Protein AF-0000000077545990 (afdb_homodimer)

Nearest PDB structures (foldseek):
  8ug6-assembly1_B  TM=7.036E-01  e=6.580E-04  Mus musculus
  8dl6-assembly1_A  TM=2.068E-01  e=3.438E+00  Homo sapiens
  6wbv-assembly1_A  TM=1.837E-01  e=2.823E+00  Homo sapiens
  4m2s-assembly1_A  TM=2.006E-01  e=1.979E+00  Mus musculus
  8ug6-assembly1_B  TM=7.076E-01  e=5.713E-04  Mus musculus

Structure (mmCIF, N/CA/C/O backbone):
data_AF-0000000077545990-model_v1
#
loop_
_entity.id
_entity.type
_entity.pdbx_description
1 polymer '(pine wood nematode) hypothetical protein'
#
loop_
_atom_site.group_PDB
_atom_site.id
_atom_site.type_symbol
_atom_site.label_atom_id
_atom_site.label_alt_id
_atom_site.label_comp_id
_atom_site.label_asym_id
_atom_site.label_entity_id
_atom_site.label_seq_id
_atom_site.pdbx_PDB_ins_code
_atom_site.Cartn_x
_atom_site.Cartn_y
_atom_site.Cartn_z
_atom_site.occupancy
_atom_site.B_iso_or_equiv
_atom_site.auth_seq_id
_atom_site.auth_comp_id
_atom_site.auth_asym_id
_atom_site.auth_atom_id
_atom_site.pdbx_PDB_model_num
ATOM 1 N N . MET A 1 1 ? -66.188 33.531 7.438 1 27.83 1 MET A N 1
ATOM 2 C CA . MET A 1 1 ? -65.062 33 8.18 1 27.83 1 MET A CA 1
ATOM 3 C C . MET A 1 1 ? -63.844 32.844 7.277 1 27.83 1 MET A C 1
ATOM 5 O O . MET A 1 1 ? -62.719 32.594 7.762 1 27.83 1 MET A O 1
ATOM 9 N N . ASN A 1 2 ? -64.062 32.781 5.918 1 35.44 2 ASN A N 1
ATOM 10 C CA . ASN A 1 2 ? -63.062 32.562 4.883 1 35.44 2 ASN A CA 1
ATOM 11 C C . ASN A 1 2 ? -62.25 33.812 4.621 1 35.44 2 ASN A C 1
ATOM 13 O O . ASN A 1 2 ? -61.125 33.719 4.113 1 35.44 2 ASN A O 1
ATOM 17 N N . ALA A 1 3 ? -62.75 35.125 4.766 1 44.16 3 ALA A N 1
ATOM 18 C CA . ALA A 1 3 ? -62.062 36.375 4.414 1 44.16 3 ALA A CA 1
ATOM 19 C C . ALA A 1 3 ? -60.938 36.688 5.375 1 44.16 3 ALA A C 1
ATOM 21 O O . ALA A 1 3 ? -59.938 37.281 4.988 1 44.16 3 ALA A O 1
ATOM 22 N N . ARG A 1 4 ? -61.062 36.375 6.676 1 47.66 4 ARG A N 1
ATOM 23 C CA . ARG A 1 4 ? -60.062 36.719 7.68 1 47.66 4 ARG A CA 1
ATOM 24 C C . ARG A 1 4 ? -58.812 35.875 7.48 1 47.66 4 ARG A C 1
ATOM 26 O O . ARG A 1 4 ? -57.75 36.25 7.977 1 47.66 4 ARG A O 1
ATOM 33 N N . LYS A 1 5 ? -58.969 34.656 6.895 1 47.91 5 LYS A N 1
ATOM 34 C CA . LYS A 1 5 ? -57.781 33.812 6.707 1 47.91 5 LYS A CA 1
ATOM 35 C C . LYS A 1 5 ? -56.875 34.375 5.633 1 47.91 5 LYS A C 1
ATOM 37 O O . LYS A 1 5 ? -55.656 34.219 5.707 1 47.91 5 LYS A O 1
ATOM 42 N N . THR A 1 6 ? -57.469 35.094 4.609 1 47.41 6 THR A N 1
ATOM 43 C CA . THR A 1 6 ? -56.625 35.594 3.531 1 47.41 6 THR A CA 1
ATOM 44 C C . THR A 1 6 ? -55.844 36.844 3.992 1 47.41 6 THR A C 1
ATOM 46 O O . THR A 1 6 ? -54.688 37 3.643 1 47.41 6 THR A O 1
ATOM 49 N N . ASP A 1 7 ? -56.469 37.719 4.82 1 43.16 7 ASP A N 1
ATOM 50 C CA . ASP A 1 7 ? -55.844 38.938 5.266 1 43.16 7 ASP A CA 1
ATOM 51 C C . ASP A 1 7 ? -54.656 38.656 6.195 1 43.16 7 ASP A C 1
ATOM 53 O O . ASP A 1 7 ? -53.625 39.281 6.117 1 43.16 7 ASP A O 1
ATOM 57 N N . PHE A 1 8 ? -54.844 37.531 7.051 1 43.5 8 PHE A N 1
ATOM 58 C CA . PHE A 1 8 ? -53.75 37.156 7.973 1 43.5 8 PHE A CA 1
ATOM 59 C C . PHE A 1 8 ? -52.531 36.656 7.215 1 43.5 8 PHE A C 1
ATOM 61 O O . PHE A 1 8 ? -51.406 37 7.562 1 43.5 8 PHE A O 1
ATOM 68 N N . LYS A 1 9 ? -52.719 35.969 6.113 1 46.38 9 LYS A N 1
ATOM 69 C CA . LYS A 1 9 ? -51.594 35.5 5.285 1 46.38 9 LYS A CA 1
ATOM 70 C C . LYS A 1 9 ? -50.906 36.688 4.633 1 46.38 9 LYS A C 1
ATOM 72 O O . LYS A 1 9 ? -49.656 36.688 4.543 1 46.38 9 LYS A O 1
ATOM 77 N N . GLU A 1 10 ? -51.688 37.688 4.246 1 47.09 10 GLU A N 1
ATOM 78 C CA . GLU A 1 10 ? -51.031 38.812 3.582 1 47.09 10 GLU A CA 1
ATOM 79 C C . GLU A 1 10 ? -50.281 39.688 4.582 1 47.09 10 GLU A C 1
ATOM 81 O O . GLU A 1 10 ? -49.188 40.156 4.297 1 47.09 10 GLU A O 1
ATOM 86 N N . HIS A 1 11 ? -50.844 39.844 5.816 1 43.75 11 HIS A N 1
ATOM 87 C CA . HIS A 1 11 ? -50.125 40.656 6.789 1 43.75 11 HIS A CA 1
ATOM 88 C C . HIS A 1 11 ? -48.875 39.969 7.258 1 43.75 11 HIS A C 1
ATOM 90 O O . HIS A 1 11 ? -47.812 40.625 7.43 1 43.75 11 HIS A O 1
ATOM 96 N N . LEU A 1 12 ? -48.969 38.531 7.457 1 41.38 12 LEU A N 1
ATOM 97 C CA . LEU A 1 12 ? -47.75 37.812 7.809 1 41.38 12 LEU A CA 1
ATOM 98 C C . LEU A 1 12 ? -46.719 37.938 6.699 1 41.38 12 LEU A C 1
ATOM 100 O O . LEU A 1 12 ? -45.5 38.094 6.977 1 41.38 12 LEU A O 1
ATOM 104 N N . LYS A 1 13 ? -47.125 37.875 5.383 1 45.5 13 LYS A N 1
ATOM 105 C CA . LYS A 1 13 ? -46.188 38.062 4.266 1 45.5 13 LYS A CA 1
ATOM 106 C C . LYS A 1 13 ? -45.625 39.469 4.277 1 45.5 13 LYS A C 1
ATOM 108 O O . LYS A 1 13 ? -44.438 39.656 4 1 45.5 13 LYS A O 1
ATOM 113 N N . ALA A 1 14 ? -46.469 40.469 4.59 1 45.06 14 ALA A N 1
ATOM 114 C CA . ALA A 1 14 ? -45.969 41.844 4.605 1 45.06 14 ALA A CA 1
ATOM 115 C C . ALA A 1 14 ? -45 42.062 5.746 1 45.06 14 ALA A C 1
ATOM 117 O O . ALA A 1 14 ? -43.969 42.719 5.574 1 45.06 14 ALA A O 1
ATOM 118 N N . GLU A 1 15 ? -45.375 41.562 7.012 1 37.97 15 GLU A N 1
ATOM 119 C CA . GLU A 1 15 ? -44.469 41.719 8.141 1 37.97 15 GLU A CA 1
ATOM 120 C C . GLU A 1 15 ? -43.188 40.938 7.934 1 37.97 15 GLU A C 1
ATOM 122 O O . GLU A 1 15 ? -42.094 41.406 8.266 1 37.97 15 GLU A O 1
ATOM 127 N N . PHE A 1 16 ? -43.25 39.656 7.359 1 37.72 16 PHE A N 1
ATOM 128 C CA . PHE A 1 16 ? -42.031 38.938 7.016 1 37.72 16 PHE A CA 1
ATOM 129 C C . PHE A 1 16 ? -41.25 39.688 5.969 1 37.72 16 PHE A C 1
ATOM 131 O O . PHE A 1 16 ? -40 39.719 6.012 1 37.72 16 PHE A O 1
ATOM 138 N N . LYS A 1 17 ? -41.844 40.344 4.941 1 40.97 17 LYS A N 1
ATOM 139 C CA . LYS A 1 17 ? -41.125 41.156 3.961 1 40.97 17 LYS A CA 1
ATOM 140 C C . LYS A 1 17 ? -40.5 42.375 4.617 1 40.97 17 LYS A C 1
ATOM 142 O O . LYS A 1 17 ? -39.469 42.875 4.16 1 40.97 17 LYS A O 1
ATOM 147 N N . GLY A 1 18 ? -41.188 42.969 5.594 1 34 18 GLY A N 1
ATOM 148 C CA . GLY A 1 18 ? -40.625 44.156 6.242 1 34 18 GLY A CA 1
ATOM 149 C C . GLY A 1 18 ? -39.406 43.844 7.051 1 34 18 GLY A C 1
ATOM 150 O O . GLY A 1 18 ? -38.438 44.625 7.043 1 34 18 GLY A O 1
ATOM 151 N N . GLU A 1 19 ? -39.438 42.875 8.047 1 32.06 19 GLU A N 1
ATOM 152 C CA . GLU A 1 19 ? -38.25 42.594 8.844 1 32.06 19 GLU A CA 1
ATOM 153 C C . GLU A 1 19 ? -37.188 41.906 7.992 1 32.06 19 GLU A C 1
ATOM 155 O O . GLU A 1 19 ? -36 41.969 8.312 1 32.06 19 GLU A O 1
ATOM 160 N N . LEU A 1 20 ? -37.562 41.031 7.047 1 31.36 20 LEU A N 1
ATOM 161 C CA . LEU A 1 20 ? -36.594 40.469 6.129 1 31.36 20 LEU A CA 1
ATOM 162 C C . LEU A 1 20 ? -36.188 41.5 5.078 1 31.36 20 LEU A C 1
ATOM 164 O O . LEU A 1 20 ? -35.531 41.156 4.086 1 31.36 20 LEU A O 1
ATOM 168 N N . GLY A 1 21 ? -36.5 42.781 5.32 1 28.64 21 GLY A N 1
ATOM 169 C CA . GLY A 1 21 ? -36.156 43.812 4.355 1 28.64 21 GLY A CA 1
ATOM 170 C C . GLY A 1 21 ? -34.719 43.75 3.869 1 28.64 21 GLY A C 1
ATOM 171 O O . GLY A 1 21 ? -34.469 43.688 2.664 1 28.64 21 GLY A O 1
ATOM 172 N N . PRO A 1 22 ? -33.75 43.969 4.984 1 32.59 22 PRO A N 1
ATOM 173 C CA . PRO A 1 22 ? -32.375 44.094 4.43 1 32.59 22 PRO A CA 1
ATOM 174 C C . PRO A 1 22 ? -31.891 42.781 3.82 1 32.59 22 PRO A C 1
ATOM 176 O O . PRO A 1 22 ? -30.844 42.75 3.172 1 32.59 22 PRO A O 1
ATOM 179 N N . LEU A 1 23 ? -32.438 41.688 4.215 1 30.5 23 LEU A N 1
ATOM 180 C CA . LEU A 1 23 ? -31.969 40.469 3.561 1 30.5 23 LEU A CA 1
ATOM 181 C C . LEU A 1 23 ? -32.406 40.438 2.098 1 30.5 23 LEU A C 1
ATOM 183 O O . LEU A 1 23 ? -31.812 39.719 1.291 1 30.5 23 LEU A O 1
ATOM 187 N N . HIS A 1 24 ? -33.5 41.062 1.711 1 32.06 24 HIS A N 1
ATOM 188 C CA . HIS A 1 24 ? -33.812 41.188 0.294 1 32.06 24 HIS A CA 1
ATOM 189 C C . HIS A 1 24 ? -32.844 42.094 -0.424 1 32.06 24 HIS A C 1
ATOM 191 O O . HIS A 1 24 ? -32.719 42.062 -1.65 1 32.06 24 HIS A O 1
ATOM 197 N N . GLU A 1 25 ? -32.344 43.156 0.253 1 32.22 25 GLU A N 1
ATOM 198 C CA . GLU A 1 25 ? -31.312 43.969 -0.406 1 32.22 25 GLU A CA 1
ATOM 199 C C . GLU A 1 25 ? -30 43.219 -0.551 1 32.22 25 GLU A C 1
ATOM 201 O O . GLU A 1 25 ? -29.125 43.625 -1.316 1 32.22 25 GLU A O 1
ATOM 206 N N . ILE A 1 26 ? -29.828 42.25 0.329 1 32.16 26 ILE A N 1
ATOM 207 C CA . ILE A 1 26 ? -28.641 41.438 0.116 1 32.16 26 ILE A CA 1
ATOM 208 C C . ILE A 1 26 ? -28.797 40.625 -1.183 1 32.16 26 ILE A C 1
ATOM 210 O O . ILE A 1 26 ? -27.812 40.406 -1.898 1 32.16 26 ILE A O 1
ATOM 214 N N . ASP A 1 27 ? -30.031 40.219 -1.583 1 33.91 27 ASP A N 1
ATOM 215 C CA . ASP A 1 27 ? -30.156 39.625 -2.896 1 33.91 27 ASP A CA 1
ATOM 216 C C . ASP A 1 27 ? -29.953 40.625 -4.012 1 33.91 27 ASP A C 1
ATOM 218 O O . ASP A 1 27 ? -29.578 40.281 -5.129 1 33.91 27 ASP A O 1
ATOM 222 N N . ARG A 1 28 ? -30.406 41.938 -3.799 1 39.38 28 ARG A N 1
ATOM 223 C CA . ARG A 1 28 ? -30.172 42.969 -4.805 1 39.38 28 ARG A CA 1
ATOM 224 C C . ARG A 1 28 ? -28.688 43.312 -4.91 1 39.38 28 ARG A C 1
ATOM 226 O O . ARG A 1 28 ? -28.188 43.562 -6.008 1 39.38 28 ARG A O 1
ATOM 233 N N . ASP A 1 29 ? -27.938 43.406 -3.762 1 35.31 29 ASP A N 1
ATOM 234 C CA . ASP A 1 29 ? -26.5 43.656 -3.818 1 35.31 29 ASP A CA 1
ATOM 235 C C . ASP A 1 29 ? -25.75 42.406 -4.293 1 35.31 29 ASP A C 1
ATOM 237 O O . ASP A 1 29 ? -24.609 42.5 -4.738 1 35.31 29 ASP A O 1
ATOM 241 N N . GLU A 1 30 ? -26.375 41.281 -4.18 1 34.59 30 GLU A N 1
ATOM 242 C CA . GLU A 1 30 ? -25.719 40.156 -4.871 1 34.59 30 GLU A CA 1
ATOM 243 C C . GLU A 1 30 ? -25.75 40.375 -6.383 1 34.59 30 GLU A C 1
ATOM 245 O O . GLU A 1 30 ? -24.781 40.062 -7.074 1 34.59 30 GLU A O 1
ATOM 250 N N . ASN A 1 31 ? -26.797 41.062 -6.934 1 37.31 31 ASN A N 1
ATOM 251 C CA . ASN A 1 31 ? -26.781 41.469 -8.328 1 37.31 31 ASN A CA 1
ATOM 252 C C . ASN A 1 31 ? -25.812 42.625 -8.562 1 37.31 31 ASN A C 1
ATOM 254 O O . ASN A 1 31 ? -25.125 42.688 -9.578 1 37.31 31 ASN A O 1
ATOM 258 N N . GLU A 1 32 ? -25.797 43.719 -7.699 1 37.16 32 GLU A N 1
ATOM 259 C CA . GLU A 1 32 ? -24.797 44.781 -7.879 1 37.16 32 GLU A CA 1
ATOM 260 C C . GLU A 1 32 ? -23.406 44.281 -7.531 1 37.16 32 GLU A C 1
ATOM 262 O O . GLU A 1 32 ? -22.422 44.656 -8.195 1 37.16 32 GLU A O 1
ATOM 267 N N . PHE A 1 33 ? -23.203 43.5 -6.441 1 33.62 33 PHE A N 1
ATOM 268 C CA . PHE A 1 33 ? -21.906 42.875 -6.219 1 33.62 33 PHE A CA 1
ATOM 269 C C . PHE A 1 33 ? -21.562 41.938 -7.375 1 33.62 33 PHE A C 1
ATOM 271 O O . PHE A 1 33 ? -20.422 41.938 -7.867 1 33.62 33 PHE A O 1
ATOM 278 N N . CYS A 1 34 ? -22.469 41.156 -7.895 1 33.84 34 CYS A N 1
ATOM 279 C CA . CYS A 1 34 ? -22.219 40.5 -9.164 1 33.84 34 CYS A CA 1
ATOM 280 C C . CYS A 1 34 ? -21.922 41.5 -10.266 1 33.84 34 CYS A C 1
ATOM 282 O O . CYS A 1 34 ? -21.047 41.281 -11.109 1 33.84 34 CYS A O 1
ATOM 284 N N . THR A 1 35 ? -22.562 42.656 -10.312 1 39.12 35 THR A N 1
ATOM 285 C CA . THR A 1 35 ? -22.234 43.656 -11.32 1 39.12 35 THR A CA 1
ATOM 286 C C . THR A 1 35 ? -20.859 44.25 -11.047 1 39.12 35 THR A C 1
ATOM 288 O O . THR A 1 35 ? -20.094 44.531 -11.984 1 39.12 35 THR A O 1
ATOM 291 N N . ARG A 1 36 ? -20.5 44.625 -9.797 1 36.31 36 ARG A N 1
ATOM 292 C CA . ARG A 1 36 ? -19.156 45.156 -9.531 1 36.31 36 ARG A CA 1
ATOM 293 C C . ARG A 1 36 ? -18.109 44.062 -9.641 1 36.31 36 ARG A C 1
ATOM 295 O O . ARG A 1 36 ? -17 44.281 -10.109 1 36.31 36 ARG A O 1
ATOM 302 N N . LEU A 1 37 ? -18.344 42.844 -9.148 1 32.62 37 LEU A N 1
ATOM 303 C CA . LEU A 1 37 ? -17.422 41.75 -9.43 1 32.62 37 LEU A CA 1
ATOM 304 C C . LEU A 1 37 ? -17.406 41.438 -10.922 1 32.62 37 LEU A C 1
ATOM 306 O O . LEU A 1 37 ? -16.406 40.906 -11.438 1 32.62 37 LEU A O 1
ATOM 310 N N . LYS A 1 38 ? -18.406 41.625 -11.727 1 35.84 38 LYS A N 1
ATOM 311 C CA . LYS A 1 38 ? -18.359 41.594 -13.188 1 35.84 38 LYS A CA 1
ATOM 312 C C . LYS A 1 38 ? -17.25 42.5 -13.727 1 35.84 38 LYS A C 1
ATOM 314 O O . LYS A 1 38 ? -16.656 42.219 -14.766 1 35.84 38 LYS A O 1
ATOM 319 N N . LYS A 1 39 ? -17.203 43.75 -13.297 1 34.28 39 LYS A N 1
ATOM 320 C CA . LYS A 1 39 ? -16.188 44.625 -13.867 1 34.28 39 LYS A CA 1
ATOM 321 C C . LYS A 1 39 ? -14.789 44.062 -13.625 1 34.28 39 LYS A C 1
ATOM 323 O O . LYS A 1 39 ? -13.906 44.188 -14.469 1 34.28 39 LYS A O 1
ATOM 328 N N . LYS A 1 40 ? -14.344 43.969 -12.352 1 30.42 40 LYS A N 1
ATOM 329 C CA . LYS A 1 40 ? -12.977 43.469 -12.227 1 30.42 40 LYS A CA 1
ATOM 330 C C . LYS A 1 40 ? -12.898 41.969 -12.547 1 30.42 40 LYS A C 1
ATOM 332 O O . LYS A 1 40 ? -11.922 41.5 -13.133 1 30.42 40 LYS A O 1
ATOM 337 N N . THR A 1 41 ? -13.578 41 -11.781 1 30.55 41 THR A N 1
ATOM 338 C CA . THR A 1 41 ? -13.438 39.594 -12.07 1 30.55 41 THR A CA 1
ATOM 339 C C . THR A 1 41 ? -14.578 39.094 -12.953 1 30.55 41 THR A C 1
ATOM 341 O O . THR A 1 41 ? -15.734 39.5 -12.758 1 30.55 41 THR A O 1
ATOM 344 N N . ARG A 1 42 ? -14.422 39.031 -14.312 1 31.58 42 ARG A N 1
ATOM 345 C CA . ARG A 1 42 ? -15.352 38.625 -15.367 1 31.58 42 ARG A CA 1
ATOM 346 C C . ARG A 1 42 ? -16.297 37.531 -14.875 1 31.58 42 ARG A C 1
ATOM 348 O O . ARG A 1 42 ? -16.031 36.344 -15.086 1 31.58 42 ARG A O 1
ATOM 355 N N . VAL A 1 43 ? -16.828 37.625 -13.742 1 31.23 43 VAL A N 1
ATOM 356 C CA . VAL A 1 43 ? -17.781 36.594 -13.32 1 31.23 43 VAL A CA 1
ATOM 357 C C . VAL A 1 43 ? -19.062 36.688 -14.133 1 31.23 43 VAL A C 1
ATOM 359 O O . VAL A 1 43 ? -19.672 37.75 -14.195 1 31.23 43 VAL A O 1
ATOM 362 N N . TYR A 1 44 ? -19.281 35.906 -15.273 1 29.92 44 TYR A N 1
ATOM 363 C CA . TYR A 1 44 ? -20.422 35.812 -16.172 1 29.92 44 TYR A CA 1
ATOM 364 C C . TYR A 1 44 ? -21.703 35.5 -15.391 1 29.92 44 TYR A C 1
ATOM 366 O O . TYR A 1 44 ? -21.688 34.688 -14.461 1 29.92 44 TYR A O 1
ATOM 374 N N . CYS A 1 45 ? -22.656 36.406 -15.352 1 32.34 45 CYS A N 1
ATOM 375 C CA . CYS A 1 45 ? -24.016 36.25 -14.859 1 32.34 45 CYS A CA 1
ATOM 376 C C . CYS A 1 45 ? -24.797 35.25 -15.672 1 32.34 45 CYS A C 1
ATOM 378 O O . CYS A 1 45 ? -24.781 35.281 -16.906 1 32.34 45 CYS A O 1
ATOM 380 N N . PRO A 1 46 ? -25.234 33.969 -15.227 1 35.12 46 PRO A N 1
ATOM 381 C CA . PRO A 1 46 ? -25.875 32.812 -15.828 1 35.12 46 PRO A CA 1
ATOM 382 C C . PRO A 1 46 ? -27.234 33.156 -16.453 1 35.12 46 PRO A C 1
ATOM 384 O O . PRO A 1 46 ? -28.109 33.688 -15.781 1 35.12 46 PRO A O 1
ATOM 387 N N . GLU A 1 47 ? -27.328 33.562 -17.688 1 38.75 47 GLU A N 1
ATOM 388 C CA . GLU A 1 47 ? -28.656 33.562 -18.312 1 38.75 47 GLU A CA 1
ATOM 389 C C . GLU A 1 47 ? -29.266 32.156 -18.281 1 38.75 47 GLU A C 1
ATOM 391 O O . GLU A 1 47 ? -28.562 31.156 -18.422 1 38.75 47 GLU A O 1
ATOM 396 N N . GLY A 1 48 ? -30.516 31.828 -17.75 1 39.88 48 GLY A N 1
ATOM 397 C CA . GLY A 1 48 ? -31.375 30.734 -17.344 1 39.88 48 GLY A CA 1
ATOM 398 C C . GLY A 1 48 ? -31.516 29.656 -18.391 1 39.88 48 GLY A C 1
ATOM 399 O O . GLY A 1 48 ? -31.562 28.469 -18.078 1 39.88 48 GLY A O 1
ATOM 400 N N . SER A 1 49 ? -31.781 29.969 -19.641 1 43.97 49 SER A N 1
ATOM 401 C CA . SER A 1 49 ? -32.312 29.016 -20.609 1 43.97 49 SER A CA 1
ATOM 402 C C . SER A 1 49 ? -31.25 28 -21.031 1 43.97 49 SER A C 1
ATOM 404 O O . SER A 1 49 ? -31.531 26.812 -21.156 1 43.97 49 SER A O 1
ATOM 406 N N . ASP A 1 50 ? -30.094 28.375 -21.359 1 46.03 50 ASP A N 1
ATOM 407 C CA . ASP A 1 50 ? -29.031 27.547 -21.922 1 46.03 50 ASP A CA 1
ATOM 408 C C . ASP A 1 50 ? -28.5 26.547 -20.891 1 46.03 50 ASP A C 1
ATOM 410 O O . ASP A 1 50 ? -27.969 25.5 -21.25 1 46.03 50 ASP A O 1
ATOM 414 N N . ARG A 1 51 ? -28.891 26.766 -19.641 1 56.78 51 ARG A N 1
ATOM 415 C CA . ARG A 1 51 ? -28.5 25.891 -18.531 1 56.78 51 ARG A CA 1
ATOM 416 C C . ARG A 1 51 ? -29.297 24.594 -18.562 1 56.78 51 ARG A C 1
ATOM 418 O O . ARG A 1 51 ? -28.75 23.5 -18.375 1 56.78 51 ARG A O 1
ATOM 425 N N . MET A 1 52 ? -30.469 24.688 -18.984 1 66.5 52 MET A N 1
ATOM 426 C CA . MET A 1 52 ? -31.328 23.516 -18.875 1 66.5 52 MET A CA 1
ATOM 427 C C . MET A 1 52 ? -31.047 22.516 -19.984 1 66.5 52 MET A C 1
ATOM 429 O O . MET A 1 52 ? -31.047 21.312 -19.75 1 66.5 52 MET A O 1
ATOM 433 N N . LEU A 1 53 ? -30.547 23.016 -21.156 1 66.31 53 LEU A N 1
ATOM 434 C CA . LEU A 1 53 ? -30.25 22.109 -22.266 1 66.31 53 LEU A CA 1
ATOM 435 C C . LEU A 1 53 ? -28.969 21.312 -21.984 1 66.31 53 LEU A C 1
ATOM 437 O O . LEU A 1 53 ? -28.906 20.109 -22.266 1 66.31 53 LEU A O 1
ATOM 441 N N . GLY A 1 54 ? -27.984 21.938 -21.438 1 73.81 54 GLY A N 1
ATOM 442 C CA . GLY A 1 54 ? -26.75 21.25 -21.109 1 73.81 54 GLY A CA 1
ATOM 443 C C . GLY A 1 54 ? -26.922 20.172 -20.047 1 73.81 54 GLY A C 1
ATOM 444 O O . GLY A 1 54 ? -26.375 19.078 -20.156 1 73.81 54 GLY A O 1
ATOM 445 N N . VAL A 1 55 ? -27.75 20.484 -19.172 1 81.88 55 VAL A N 1
ATOM 446 C CA . VAL A 1 55 ? -28.031 19.531 -18.094 1 81.88 55 VAL A CA 1
ATOM 447 C C . VAL A 1 55 ? -28.828 18.344 -18.641 1 81.88 55 VAL A C 1
ATOM 449 O O . VAL A 1 55 ? -28.516 17.188 -18.328 1 81.88 55 VAL A O 1
ATOM 452 N N . TRP A 1 56 ? -29.734 18.672 -19.516 1 82.44 56 TRP A N 1
ATOM 453 C CA . TRP A 1 56 ? -30.547 17.609 -20.094 1 82.44 56 TRP A CA 1
ATOM 454 C C . TRP A 1 56 ? -29.719 16.719 -20.984 1 82.44 56 TRP A C 1
ATOM 456 O O . TRP A 1 56 ? -29.906 15.492 -21.016 1 82.44 56 TRP A O 1
ATOM 466 N N . LEU A 1 57 ? -28.781 17.25 -21.656 1 81.88 57 LEU A N 1
ATOM 467 C CA . LEU A 1 57 ? -27.906 16.469 -22.516 1 81.88 57 LEU A CA 1
ATOM 468 C C . LEU A 1 57 ? -27.031 15.523 -21.703 1 81.88 57 LEU A C 1
ATOM 470 O O . LEU A 1 57 ? -26.812 14.375 -22.078 1 81.88 57 LEU A O 1
ATOM 474 N N . ILE A 1 58 ? -26.641 16 -20.625 1 84.56 58 ILE A N 1
ATOM 475 C CA . ILE A 1 58 ? -25.797 15.18 -19.766 1 84.56 58 ILE A CA 1
ATOM 476 C C . ILE A 1 58 ? -26.609 14.023 -19.188 1 84.56 58 ILE A C 1
ATOM 478 O O . ILE A 1 58 ? -26.141 12.883 -19.172 1 84.56 58 ILE A O 1
ATOM 482 N N . TYR A 1 59 ? -27.828 14.32 -18.859 1 82.56 59 TYR A N 1
ATOM 483 C CA . TYR A 1 59 ? -28.656 13.258 -18.312 1 82.56 59 TYR A CA 1
ATOM 484 C C . TYR A 1 59 ? -29.062 12.273 -19.406 1 82.56 59 TYR A C 1
ATOM 486 O O . TYR A 1 59 ? -29.203 11.078 -19.156 1 82.56 59 TYR A O 1
ATOM 494 N N . PHE A 1 60 ? -29.125 12.789 -20.531 1 83.19 60 PHE A N 1
ATOM 495 C CA . PHE A 1 60 ? -29.422 11.914 -21.672 1 83.19 60 PHE A CA 1
ATOM 496 C C . PHE A 1 60 ? -28.25 10.977 -21.953 1 83.19 60 PHE A C 1
ATOM 498 O O . PHE A 1 60 ? -28.453 9.781 -22.172 1 83.19 60 PHE A O 1
ATOM 505 N N . VAL A 1 61 ? -27.109 11.43 -21.859 1 82.88 61 VAL A N 1
ATOM 506 C CA . VAL A 1 61 ? -25.906 10.625 -22.062 1 82.88 61 VAL A CA 1
ATOM 507 C C . VAL A 1 61 ? -25.797 9.562 -20.969 1 82.88 61 VAL A C 1
ATOM 509 O O . VAL A 1 61 ? -25.469 8.406 -21.25 1 82.88 61 VAL A O 1
ATOM 512 N N . VAL A 1 62 ? -26.156 9.945 -19.828 1 86 62 VAL A N 1
ATOM 513 C CA . VAL A 1 62 ? -26.094 9.008 -18.719 1 86 62 VAL A CA 1
ATOM 514 C C . VAL A 1 62 ? -27.141 7.918 -18.906 1 86 62 VAL A C 1
ATOM 516 O O . VAL A 1 62 ? -26.875 6.734 -18.688 1 86 62 VAL A O 1
ATOM 519 N N . SER A 1 63 ? -28.234 8.328 -19.422 1 86 63 SER A N 1
ATOM 520 C CA . SER A 1 63 ? -29.312 7.355 -19.625 1 86 63 SER A CA 1
ATOM 521 C C . SER A 1 63 ? -28.984 6.391 -20.75 1 86 63 SER A C 1
ATOM 523 O O . SER A 1 63 ? -29.219 5.188 -20.641 1 86 63 SER A O 1
ATOM 525 N N . ILE A 1 64 ? -28.375 6.852 -21.688 1 84.69 64 ILE A N 1
ATOM 526 C CA . ILE A 1 64 ? -27.984 6 -22.797 1 84.69 64 ILE A CA 1
ATOM 527 C C . ILE A 1 64 ? -26.891 5.035 -22.344 1 84.69 64 ILE A C 1
ATOM 529 O O . ILE A 1 64 ? -26.906 3.852 -22.703 1 84.69 64 ILE A O 1
ATOM 533 N N . ALA A 1 65 ? -26.047 5.566 -21.578 1 83.25 65 ALA A N 1
ATOM 534 C CA . ALA A 1 65 ? -24.969 4.715 -21.078 1 83.25 65 ALA A CA 1
ATOM 535 C C . ALA A 1 65 ? -25.5 3.619 -20.172 1 83.25 65 ALA A C 1
ATOM 537 O O . ALA A 1 65 ? -25.047 2.475 -20.219 1 83.25 65 ALA A O 1
ATOM 538 N N . LEU A 1 66 ? -26.453 3.947 -19.438 1 81.81 66 LEU A N 1
ATOM 539 C CA . LEU A 1 66 ? -27.062 2.955 -18.547 1 81.81 66 LEU A CA 1
ATOM 540 C C . LEU A 1 66 ? -27.812 1.896 -19.359 1 81.81 66 LEU A C 1
ATOM 542 O O . LEU A 1 66 ? -27.703 0.701 -19.078 1 81.81 66 LEU A O 1
ATOM 546 N N . CYS A 1 67 ? -28.484 2.309 -20.391 1 80.31 67 CYS A N 1
ATOM 547 C CA . CYS A 1 67 ? -29.203 1.376 -21.25 1 80.31 67 CYS A CA 1
ATOM 548 C C . CYS A 1 67 ? -28.234 0.492 -22.016 1 80.31 67 CYS A C 1
ATOM 550 O O . CYS A 1 67 ? -28.484 -0.706 -22.188 1 80.31 67 CYS A O 1
ATOM 552 N N . MET A 1 68 ? -27.203 1.07 -22.406 1 79.69 68 MET A N 1
ATOM 553 C CA . MET A 1 68 ? -26.203 0.301 -23.141 1 79.69 68 MET A CA 1
ATOM 554 C C . MET A 1 68 ? -25.531 -0.726 -22.25 1 79.69 68 MET A C 1
ATOM 556 O O . MET A 1 68 ? -25.203 -1.829 -22.688 1 79.69 68 MET A O 1
ATOM 560 N N . ASN A 1 69 ? -25.359 -0.398 -21.047 1 75.38 69 ASN A N 1
ATOM 561 C CA . ASN A 1 69 ? -24.797 -1.361 -20.109 1 75.38 69 ASN A CA 1
ATOM 562 C C . ASN A 1 69 ? -25.719 -2.568 -19.922 1 75.38 69 ASN A C 1
ATOM 564 O O . ASN A 1 69 ? -25.266 -3.711 -19.938 1 75.38 69 ASN A O 1
ATOM 568 N N . VAL A 1 70 ? -26.953 -2.316 -19.859 1 70.19 70 VAL A N 1
ATOM 569 C CA . VAL A 1 70 ? -27.922 -3.4 -19.703 1 70.19 70 VAL A CA 1
ATOM 570 C C . VAL A 1 70 ? -28.016 -4.203 -21 1 70.19 70 VAL A C 1
ATOM 572 O O . VAL A 1 70 ? -28.078 -5.438 -20.969 1 70.19 70 VAL A O 1
ATOM 575 N N . TYR A 1 71 ? -27.875 -3.49 -22.078 1 71.62 71 TYR A N 1
ATOM 576 C CA . TYR A 1 71 ? -27.938 -4.16 -23.359 1 71.62 71 TYR A CA 1
ATOM 577 C C . TYR A 1 71 ? -26.75 -5.086 -23.562 1 71.62 71 TYR A C 1
ATOM 579 O O . TYR A 1 71 ? -26.906 -6.227 -24 1 71.62 71 TYR A O 1
ATOM 587 N N . VAL A 1 72 ? -25.641 -4.621 -23.281 1 70.31 72 VAL A N 1
ATOM 588 C CA . VAL A 1 72 ? -24.422 -5.41 -23.469 1 70.31 72 VAL A CA 1
ATOM 589 C C . VAL A 1 72 ? -24.422 -6.594 -22.5 1 70.31 72 VAL A C 1
ATOM 591 O O . VAL A 1 72 ? -23.953 -7.68 -22.844 1 70.31 72 VAL A O 1
ATOM 594 N N . LEU A 1 73 ? -24.969 -6.434 -21.359 1 65.19 73 LEU A N 1
ATOM 595 C CA . LEU A 1 73 ? -25.047 -7.52 -20.391 1 65.19 73 LEU A CA 1
ATOM 596 C C . LEU A 1 73 ? -26.016 -8.594 -20.844 1 65.19 73 LEU A C 1
ATOM 598 O O . LEU A 1 73 ? -25.766 -9.789 -20.656 1 65.19 73 LEU A O 1
ATOM 602 N N . LEU A 1 74 ? -27.062 -8.117 -21.609 1 61.91 74 LEU A N 1
ATOM 603 C CA . LEU A 1 74 ? -28.125 -9.055 -21.953 1 61.91 74 LEU A CA 1
ATOM 604 C C . LEU A 1 74 ? -27.953 -9.562 -23.375 1 61.91 74 LEU A C 1
ATOM 606 O O . LEU A 1 74 ? -28.469 -10.625 -23.734 1 61.91 74 LEU A O 1
ATOM 610 N N . ASN A 1 75 ? -27.297 -8.766 -24.328 1 59.5 75 ASN A N 1
ATOM 611 C CA . ASN A 1 75 ? -27.281 -9.164 -25.734 1 59.5 75 ASN A CA 1
ATOM 612 C C . ASN A 1 75 ? -26.406 -10.398 -25.953 1 59.5 75 ASN A C 1
ATOM 614 O O . ASN A 1 75 ? -25.219 -10.398 -25.609 1 59.5 75 ASN A O 1
ATOM 618 N N . ARG A 1 76 ? -26.891 -11.664 -26.328 1 55.09 76 ARG A N 1
ATOM 619 C CA . ARG A 1 76 ? -26.578 -13.086 -26.406 1 55.09 76 ARG A CA 1
ATOM 620 C C . ARG A 1 76 ? -25.719 -13.383 -27.641 1 55.09 76 ARG A C 1
ATOM 622 O O . ARG A 1 76 ? -25.172 -14.484 -27.766 1 55.09 76 ARG A O 1
ATOM 629 N N . VAL A 1 77 ? -25.641 -12.758 -28.781 1 54.84 77 VAL A N 1
ATOM 630 C CA . VAL A 1 77 ? -25.047 -13.344 -29.984 1 54.84 77 VAL A CA 1
ATOM 631 C C . VAL A 1 77 ? -23.531 -13.242 -29.922 1 54.84 77 VAL A C 1
ATOM 633 O O . VAL A 1 77 ? -22.828 -14.242 -30.062 1 54.84 77 VAL A O 1
ATOM 636 N N . ASP A 1 78 ? -22.766 -12.18 -30.453 1 55.25 78 ASP A N 1
ATOM 637 C CA . ASP A 1 78 ? -21.312 -11.969 -30.578 1 55.25 78 ASP A CA 1
ATOM 638 C C . ASP A 1 78 ? -20.812 -10.977 -29.531 1 55.25 78 ASP A C 1
ATOM 640 O O . ASP A 1 78 ? -20.484 -9.836 -29.859 1 55.25 78 ASP A O 1
ATOM 644 N N . THR A 1 79 ? -20.891 -11.336 -28.344 1 60.38 79 THR A N 1
ATOM 645 C CA . THR A 1 79 ? -20.969 -10.453 -27.172 1 60.38 79 THR A CA 1
ATOM 646 C C . THR A 1 79 ? -19.609 -9.82 -26.891 1 60.38 79 THR A C 1
ATOM 648 O O . THR A 1 79 ? -19.531 -8.648 -26.516 1 60.38 79 THR A O 1
ATOM 651 N N . ILE A 1 80 ? -18.5 -10.32 -27.422 1 71.19 80 ILE A N 1
ATOM 652 C CA . ILE A 1 80 ? -17.25 -9.75 -26.938 1 71.19 80 ILE A CA 1
ATOM 653 C C . ILE A 1 80 ? -16.906 -8.5 -27.75 1 71.19 80 ILE A C 1
ATOM 655 O O . ILE A 1 80 ? -16.406 -7.512 -27.188 1 71.19 80 ILE A O 1
ATOM 659 N N . PHE A 1 81 ? -17.375 -8.555 -28.938 1 73.44 81 PHE A N 1
ATOM 660 C CA . PHE A 1 81 ? -17.047 -7.41 -29.781 1 73.44 81 PHE A CA 1
ATOM 661 C C . PHE A 1 81 ? -17.859 -6.184 -29.375 1 73.44 81 PHE A C 1
ATOM 663 O O . PHE A 1 81 ? -17.312 -5.082 -29.281 1 73.44 81 PHE A O 1
ATOM 670 N N . TYR A 1 82 ? -19.062 -6.398 -29.047 1 74.25 82 TYR A N 1
ATOM 671 C CA . TYR A 1 82 ? -19.906 -5.266 -28.672 1 74.25 82 TYR A CA 1
ATOM 672 C C . TYR A 1 82 ? -19.531 -4.734 -27.297 1 74.25 82 TYR A C 1
ATOM 674 O O . TYR A 1 82 ? -19.656 -3.535 -27.031 1 74.25 82 TYR A O 1
ATOM 682 N N . LEU A 1 83 ? -19.062 -5.586 -26.5 1 78.38 83 LEU A N 1
ATOM 683 C CA . LEU A 1 83 ? -18.547 -5.121 -25.219 1 78.38 83 LEU A CA 1
ATOM 684 C C . LEU A 1 83 ? -17.312 -4.242 -25.422 1 78.38 83 LEU A C 1
ATOM 686 O O . LEU A 1 83 ? -17.172 -3.209 -24.766 1 78.38 83 LEU A O 1
ATOM 690 N N . ARG A 1 84 ? -16.516 -4.586 -26.359 1 82.5 84 ARG A N 1
ATOM 691 C CA . ARG A 1 84 ? -15.305 -3.812 -26.625 1 82.5 84 ARG A CA 1
ATOM 692 C C . ARG A 1 84 ? -15.641 -2.479 -27.281 1 82.5 84 ARG A C 1
ATOM 694 O O . ARG A 1 84 ? -14.977 -1.471 -27.031 1 82.5 84 ARG A O 1
ATOM 701 N N . LEU A 1 85 ? -16.641 -2.508 -28.047 1 81.56 85 LEU A N 1
ATOM 702 C CA . LEU A 1 85 ? -17.078 -1.258 -28.656 1 81.56 85 LEU A CA 1
ATOM 703 C C . LEU A 1 85 ? -17.672 -0.316 -27.594 1 81.56 85 LEU A C 1
ATOM 705 O O . LEU A 1 85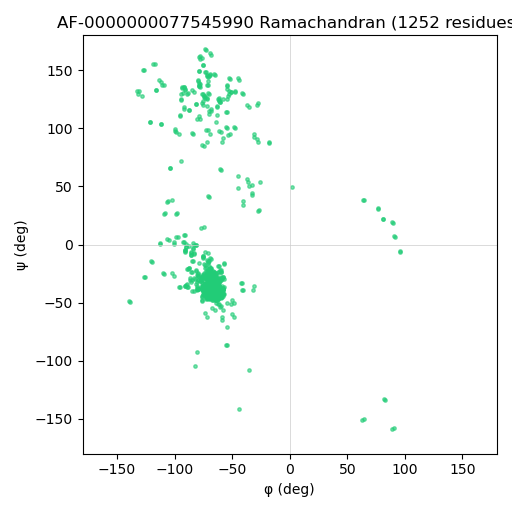 ? -17.453 0.896 -27.656 1 81.56 85 LEU A O 1
ATOM 709 N N . TYR A 1 86 ? -18.391 -0.892 -26.734 1 83.5 86 TYR A N 1
ATOM 710 C CA . TYR A 1 86 ? -18.906 -0.079 -25.656 1 83.5 86 TYR A CA 1
ATOM 711 C C . TYR A 1 86 ? -17.781 0.489 -24.797 1 83.5 86 TYR A C 1
ATOM 713 O O . TYR A 1 86 ? -17.828 1.652 -24.391 1 83.5 86 TYR A O 1
ATOM 721 N N . GLN A 1 87 ? -16.797 -0.26 -24.562 1 87.12 87 GLN A N 1
ATOM 722 C CA . GLN A 1 87 ? -15.648 0.212 -23.812 1 87.12 87 GLN A CA 1
ATOM 723 C C . GLN A 1 87 ? -14.93 1.335 -24.547 1 87.12 87 GLN A C 1
ATOM 725 O O . GLN A 1 87 ? -14.375 2.242 -23.938 1 87.12 87 GLN A O 1
ATOM 730 N N . LEU A 1 88 ? -15.008 1.271 -25.797 1 89.5 88 LEU A N 1
ATOM 731 C CA . LEU A 1 88 ? -14.398 2.336 -26.578 1 89.5 88 LEU A CA 1
ATOM 732 C C . LEU A 1 88 ? -15.195 3.629 -26.453 1 89.5 88 LEU A C 1
ATOM 734 O O . LEU A 1 88 ? -14.617 4.715 -26.391 1 89.5 88 LEU A O 1
ATOM 738 N N . VAL A 1 89 ? -16.469 3.471 -26.406 1 89.69 89 VAL A N 1
ATOM 739 C CA . VAL A 1 89 ? -17.312 4.648 -26.219 1 89.69 89 VAL A CA 1
ATOM 740 C C . VAL A 1 89 ? -17.047 5.262 -24.859 1 89.69 89 VAL A C 1
ATOM 742 O O . VAL A 1 89 ? -16.922 6.48 -24.719 1 89.69 89 VAL A O 1
ATOM 745 N N . VAL A 1 90 ? -16.953 4.438 -23.906 1 92.06 90 VAL A N 1
ATOM 746 C CA . VAL A 1 90 ? -16.656 4.914 -22.547 1 92.06 90 VAL A CA 1
ATOM 747 C C . VAL A 1 90 ? -15.273 5.562 -22.516 1 92.06 90 VAL A C 1
ATOM 749 O O . VAL A 1 90 ? -15.078 6.582 -21.859 1 92.06 90 VAL A O 1
ATOM 752 N N . SER A 1 91 ? -14.375 5.031 -23.281 1 94.56 91 SER A N 1
ATOM 753 C CA . SER A 1 91 ? -13.039 5.613 -23.375 1 94.56 91 SER A CA 1
ATOM 754 C C . SER A 1 91 ? -13.094 7.004 -23.984 1 94.56 91 SER A C 1
ATOM 756 O O . SER A 1 91 ? -12.367 7.906 -23.562 1 94.56 91 SER A O 1
ATOM 758 N N . MET A 1 92 ? -13.93 7.148 -24.922 1 94.25 92 MET A N 1
ATOM 759 C CA . MET A 1 92 ? -14.07 8.469 -25.531 1 94.25 92 MET A CA 1
ATOM 760 C C . MET A 1 92 ? -14.641 9.469 -24.547 1 94.25 92 MET A C 1
ATOM 762 O O . MET A 1 92 ? -14.219 10.625 -24.5 1 94.25 92 MET A O 1
ATOM 766 N N . ILE A 1 93 ? -15.539 9 -23.734 1 94 93 ILE A N 1
ATOM 767 C CA . ILE A 1 93 ? -16.094 9.859 -22.703 1 94 93 ILE A CA 1
ATOM 768 C C . ILE A 1 93 ? -15 10.242 -21.703 1 94 93 ILE A C 1
ATOM 770 O O . ILE A 1 93 ? -14.93 11.391 -21.266 1 94 93 ILE A O 1
ATOM 774 N N . MET A 1 94 ? -14.18 9.32 -21.375 1 96.31 94 MET A N 1
ATOM 775 C CA . MET A 1 94 ? -13.078 9.586 -20.453 1 96.31 94 MET A CA 1
ATOM 776 C C . MET A 1 94 ? -12.109 10.609 -21.047 1 96.31 94 MET A C 1
ATOM 778 O O . MET A 1 94 ? -11.641 11.5 -20.344 1 96.31 94 MET A O 1
ATOM 782 N N . ILE A 1 95 ? -11.859 10.516 -22.328 1 96.75 95 ILE A N 1
ATOM 783 C CA . ILE A 1 95 ? -10.938 11.43 -23 1 96.75 95 ILE A CA 1
ATOM 784 C C . ILE A 1 95 ? -11.539 12.836 -23.016 1 96.75 95 ILE A C 1
ATOM 786 O O . ILE A 1 95 ? -10.852 13.812 -22.719 1 96.75 95 ILE A O 1
ATOM 790 N N . ILE A 1 96 ? -12.789 12.93 -23.297 1 95 96 ILE A N 1
ATOM 791 C CA . ILE A 1 96 ? -13.461 14.219 -23.328 1 95 96 ILE A CA 1
ATOM 792 C C . ILE A 1 96 ? -13.438 14.836 -21.922 1 95 96 ILE A C 1
ATOM 794 O O . ILE A 1 96 ? -13.188 16.031 -21.766 1 95 96 ILE A O 1
ATOM 798 N N . THR A 1 97 ? -13.68 14.016 -20.984 1 95.81 97 THR A N 1
ATOM 799 C CA . THR A 1 97 ? -13.68 14.516 -19.609 1 95.81 97 THR A CA 1
ATOM 800 C C . THR A 1 97 ? -12.281 14.984 -19.219 1 95.81 97 THR A C 1
ATOM 802 O O . THR A 1 97 ? -12.141 15.969 -18.484 1 95.81 97 THR A O 1
ATOM 805 N N . THR A 1 98 ? -11.312 14.289 -19.672 1 96.62 98 THR A N 1
ATOM 806 C CA . THR A 1 98 ? -9.938 14.695 -19.391 1 96.62 98 THR A CA 1
ATOM 807 C C . THR A 1 98 ? -9.648 16.062 -20 1 96.62 98 THR A C 1
ATOM 809 O O . THR A 1 98 ? -8.992 16.906 -19.375 1 96.62 98 THR A O 1
ATOM 812 N N . PHE A 1 99 ? -10.148 16.312 -21.078 1 95.12 99 PHE A N 1
ATOM 813 C CA . PHE A 1 99 ? -9.961 17.609 -21.703 1 95.12 99 PHE A CA 1
ATOM 814 C C . PHE A 1 99 ? -10.711 18.703 -20.938 1 95.12 99 PHE A C 1
ATOM 816 O O . PHE A 1 99 ? -10.219 19.812 -20.797 1 95.12 99 PHE A O 1
ATOM 823 N N . VAL A 1 100 ? -11.859 18.344 -20.438 1 94.94 100 VAL A N 1
ATOM 824 C CA . VAL A 1 100 ? -12.641 19.297 -19.656 1 94.94 100 VAL A CA 1
ATOM 825 C C . VAL A 1 100 ? -11.891 19.641 -18.375 1 94.94 100 VAL A C 1
ATOM 827 O O . VAL A 1 100 ? -11.828 20.812 -17.969 1 94.94 100 VAL A O 1
ATOM 830 N N . MET A 1 101 ? -11.32 18.656 -17.766 1 95.88 101 MET A N 1
ATOM 831 C CA . MET A 1 101 ? -10.547 18.891 -16.547 1 95.88 101 MET A CA 1
ATOM 832 C C . MET A 1 101 ? -9.32 19.734 -16.828 1 95.88 101 MET A C 1
ATOM 834 O O . MET A 1 101 ? -9.008 20.656 -16.062 1 95.88 101 MET A O 1
ATOM 838 N N . LEU A 1 102 ? -8.695 19.484 -17.953 1 94.12 102 LEU A N 1
ATOM 839 C CA . LEU A 1 102 ? -7.512 20.25 -18.328 1 94.12 102 LEU A CA 1
ATOM 840 C C . LEU A 1 102 ? -7.887 21.688 -18.656 1 94.12 102 LEU A C 1
ATOM 842 O O . LEU A 1 102 ? -7.148 22.625 -18.312 1 94.12 102 LEU A O 1
ATOM 846 N N . GLU A 1 103 ? -8.969 21.891 -19.25 1 93.38 103 GLU A N 1
ATOM 847 C CA . GLU A 1 103 ? -9.445 23.234 -19.562 1 93.38 103 GLU A CA 1
ATOM 848 C C . GLU A 1 103 ? -9.727 24.031 -18.281 1 93.38 103 GLU A C 1
ATOM 850 O O . GLU A 1 103 ? -9.375 25.203 -18.188 1 93.38 103 GLU A O 1
ATOM 855 N N . PHE A 1 104 ? -10.297 23.375 -17.375 1 92.31 104 PHE A N 1
ATOM 856 C CA . PHE A 1 104 ? -10.547 24.047 -16.109 1 92.31 104 PHE A CA 1
ATOM 857 C C . PHE A 1 104 ? -9.234 24.422 -15.422 1 92.31 104 PHE A C 1
ATOM 859 O O . PHE A 1 104 ? -9.094 25.547 -14.914 1 92.31 104 PHE A O 1
ATOM 866 N N . MET A 1 105 ? -8.367 23.531 -15.406 1 92.12 105 MET A N 1
ATOM 867 C CA . MET A 1 105 ? -7.098 23.797 -14.734 1 92.12 105 MET A CA 1
ATOM 868 C C . MET A 1 105 ? -6.352 24.938 -15.406 1 92.12 105 MET A C 1
ATOM 870 O O . MET A 1 105 ? -5.754 25.781 -14.727 1 92.12 105 MET A O 1
ATOM 874 N N . TRP A 1 106 ? -6.469 24.922 -16.672 1 89.69 106 TRP A N 1
ATOM 875 C CA . TRP A 1 106 ? -5.832 26 -17.406 1 89.69 106 TRP A CA 1
ATOM 876 C C . TRP A 1 106 ? -6.539 27.328 -17.125 1 89.69 106 TRP A C 1
ATOM 878 O O . TRP A 1 106 ? -5.891 28.344 -16.859 1 89.69 106 TRP A O 1
ATOM 888 N N . PHE A 1 107 ? -7.797 27.328 -17.125 1 88.69 107 PHE A N 1
ATOM 889 C CA . PHE A 1 107 ? -8.594 28.531 -16.859 1 88.69 107 PHE A CA 1
ATOM 890 C C . PHE A 1 107 ? -8.367 29.016 -15.43 1 88.69 107 PHE A C 1
ATOM 892 O O . PHE A 1 107 ? -8.219 30.219 -15.195 1 88.69 107 PHE A O 1
ATOM 899 N N . ALA A 1 108 ? -8.344 28.141 -14.477 1 86.5 108 ALA A N 1
ATOM 900 C CA . ALA A 1 108 ? -8.172 28.5 -13.07 1 86.5 108 ALA A CA 1
ATOM 901 C C . ALA A 1 108 ? -6.789 29.109 -12.828 1 86.5 108 ALA A C 1
ATOM 903 O O . ALA A 1 108 ? -6.645 30.047 -12.039 1 86.5 108 ALA A O 1
ATOM 904 N N . ARG A 1 109 ? -5.82 28.609 -13.508 1 86.12 109 ARG A N 1
ATOM 905 C CA . ARG A 1 109 ? -4.461 29.109 -13.352 1 86.12 109 ARG A CA 1
ATOM 906 C C . ARG A 1 109 ? -4.352 30.562 -13.836 1 86.12 109 ARG A C 1
ATOM 908 O O . ARG A 1 109 ? -3.686 31.375 -13.195 1 86.12 109 ARG A O 1
ATOM 915 N N . CYS A 1 110 ? -4.984 30.891 -14.812 1 81.88 110 CYS A N 1
ATOM 916 C CA . CYS A 1 110 ? -4.793 32.188 -15.469 1 81.88 110 CYS A CA 1
ATOM 917 C C . CYS A 1 110 ? -5.738 33.219 -14.891 1 81.88 110 CYS A C 1
ATOM 919 O O . CYS A 1 110 ? -5.363 34.406 -14.758 1 81.88 110 CYS A O 1
ATOM 921 N N . ASN A 1 111 ? -6.945 32.781 -14.531 1 78.12 111 ASN A N 1
ATOM 922 C CA . ASN A 1 111 ? -7.961 33.812 -14.352 1 78.12 111 ASN A CA 1
ATOM 923 C C . ASN A 1 111 ? -8.516 33.812 -12.93 1 78.12 111 ASN A C 1
ATOM 925 O O . ASN A 1 111 ? -9.234 34.75 -12.531 1 78.12 111 ASN A O 1
ATOM 929 N N . VAL A 1 112 ? -8.312 32.844 -12.148 1 82.62 112 VAL A N 1
ATOM 930 C CA . VAL A 1 112 ? -9.023 32.719 -10.875 1 82.62 112 VAL A CA 1
ATOM 931 C C . VAL A 1 112 ? -8.031 32.812 -9.719 1 82.62 112 VAL A C 1
ATOM 933 O O . VAL A 1 112 ? -6.941 32.25 -9.781 1 82.62 112 VAL A O 1
ATOM 936 N N . ALA A 1 113 ? -8.422 33.625 -8.773 1 79.56 113 ALA A N 1
ATOM 937 C CA . ALA A 1 113 ? -7.625 33.719 -7.551 1 79.56 113 ALA A CA 1
ATOM 938 C C . ALA A 1 113 ? -7.91 32.531 -6.617 1 79.56 113 ALA A C 1
ATOM 940 O O . ALA A 1 113 ? -9.039 32.031 -6.562 1 79.56 113 ALA A O 1
ATOM 941 N N . LYS A 1 114 ? -6.992 32.188 -5.93 1 83.88 114 LYS A N 1
ATOM 942 C CA . LYS A 1 114 ? -7.145 31.062 -5.004 1 83.88 114 LYS A CA 1
ATOM 943 C C . LYS A 1 114 ? -7.965 31.469 -3.781 1 83.88 114 LYS A C 1
ATOM 945 O O . LYS A 1 114 ? -8.016 32.656 -3.422 1 83.88 114 LYS A O 1
ATOM 950 N N . LEU A 1 115 ? -8.594 30.453 -3.193 1 78.94 115 LEU A N 1
ATOM 951 C CA . LEU A 1 115 ? -9.391 30.672 -1.984 1 78.94 115 LEU A CA 1
ATOM 952 C C . LEU A 1 115 ? -8.484 30.953 -0.789 1 78.94 115 LEU A C 1
ATOM 954 O O . LEU A 1 115 ? -7.355 30.469 -0.726 1 78.94 115 LEU A O 1
ATOM 958 N N . TYR A 1 116 ? -8.945 31.797 0.077 1 68.88 116 TYR A N 1
ATOM 959 C CA . TYR A 1 116 ? -8.203 32.094 1.293 1 68.88 116 TYR A CA 1
ATOM 960 C C . TYR A 1 116 ? -8 30.859 2.141 1 68.88 116 TYR A C 1
ATOM 962 O O . TYR A 1 116 ? -6.891 30.594 2.617 1 68.88 116 TYR A O 1
ATOM 970 N N . ARG A 1 117 ? -9.062 30.062 2.246 1 71.44 117 ARG A N 1
ATOM 971 C CA . ARG A 1 117 ? -8.992 28.766 2.895 1 71.44 117 ARG A CA 1
ATOM 972 C C . ARG A 1 117 ? -9.406 27.656 1.937 1 71.44 117 ARG A C 1
ATOM 974 O O . ARG A 1 117 ? -10.594 27.484 1.645 1 71.44 117 ARG A O 1
ATOM 981 N N . PRO A 1 118 ? -8.406 26.953 1.509 1 83.06 118 PRO A N 1
ATOM 982 C CA . PRO A 1 118 ? -8.742 25.875 0.581 1 83.06 118 PRO A CA 1
ATOM 983 C C . PRO A 1 118 ? -9.578 24.781 1.231 1 83.06 118 PRO A C 1
ATOM 985 O O . PRO A 1 118 ? -9.531 24.609 2.451 1 83.06 118 PRO A O 1
ATOM 988 N N . HIS A 1 119 ? -10.43 24.234 0.426 1 83.12 119 HIS A N 1
ATOM 989 C CA . HIS A 1 119 ? -11.203 23.094 0.869 1 83.12 119 HIS A CA 1
ATOM 990 C C . HIS A 1 119 ? -10.352 21.828 0.881 1 83.12 119 HIS A C 1
ATOM 992 O O . HIS A 1 119 ? -10.289 21.109 -0.118 1 83.12 119 HIS A O 1
ATOM 998 N N . THR A 1 120 ? -9.664 21.641 1.969 1 79.38 120 THR A N 1
ATOM 999 C CA . THR A 1 120 ? -8.727 20.531 2 1 79.38 120 THR A CA 1
ATOM 1000 C C . THR A 1 120 ? -9.453 19.203 2.25 1 79.38 120 THR A C 1
ATOM 1002 O O . THR A 1 120 ? -10.469 19.172 2.941 1 79.38 120 THR A O 1
ATOM 1005 N N . LEU A 1 121 ? -9.031 18.188 1.542 1 86.38 121 LEU A N 1
ATOM 1006 C CA . LEU A 1 121 ? -9.508 16.828 1.76 1 86.38 121 LEU A CA 1
ATOM 1007 C C . LEU A 1 121 ? -8.953 16.266 3.059 1 86.38 121 LEU A C 1
ATOM 1009 O O . LEU A 1 121 ? -7.801 16.516 3.41 1 86.38 121 LEU A O 1
ATOM 1013 N N . PRO A 1 122 ? -9.891 15.594 3.773 1 86.12 122 PRO A N 1
ATOM 1014 C CA . PRO A 1 122 ? -9.344 14.906 4.949 1 86.12 122 PRO A CA 1
ATOM 1015 C C . PRO A 1 122 ? -8.156 14.008 4.609 1 86.12 122 PRO A C 1
ATOM 1017 O O . PRO A 1 122 ? -8.125 13.391 3.543 1 86.12 122 PRO A O 1
ATOM 1020 N N . ARG A 1 123 ? -7.168 13.906 5.434 1 85.81 123 ARG A N 1
ATOM 1021 C CA . ARG A 1 123 ? -5.91 13.211 5.176 1 85.81 123 ARG A CA 1
ATOM 1022 C C . ARG A 1 123 ? -6.152 11.734 4.887 1 85.81 123 ARG A C 1
ATOM 1024 O O . ARG A 1 123 ? -5.574 11.172 3.953 1 85.81 123 ARG A O 1
ATOM 1031 N N . PRO A 1 124 ? -7 11.094 5.645 1 85.44 124 PRO A N 1
ATOM 1032 C CA . PRO A 1 124 ? -7.23 9.688 5.312 1 85.44 124 PRO A CA 1
ATOM 1033 C C . PRO A 1 124 ? -7.828 9.5 3.92 1 85.44 124 PRO A C 1
ATOM 1035 O O . PRO A 1 124 ? -7.504 8.531 3.229 1 85.44 124 PRO A O 1
ATOM 1038 N N . MET A 1 125 ? -8.625 10.391 3.521 1 88.5 125 MET A N 1
ATOM 1039 C CA . MET A 1 125 ? -9.211 10.312 2.184 1 88.5 125 MET A CA 1
ATOM 1040 C C . MET A 1 125 ? -8.148 10.562 1.114 1 88.5 125 MET A C 1
ATOM 1042 O O . MET A 1 125 ? -8.148 9.898 0.074 1 88.5 125 MET A O 1
ATOM 1046 N N . LEU A 1 126 ? -7.25 11.5 1.389 1 88.06 126 LEU A N 1
ATOM 1047 C CA . LEU A 1 126 ? -6.168 11.781 0.45 1 88.06 126 LEU A CA 1
ATOM 1048 C C . LEU A 1 126 ? -5.242 10.578 0.306 1 88.06 126 LEU A C 1
ATOM 1050 O O . LEU A 1 126 ? -4.855 10.219 -0.808 1 88.06 126 LEU A O 1
ATOM 1054 N N . PHE A 1 127 ? -5.031 9.961 1.368 1 85.62 127 PHE A N 1
ATOM 1055 C CA . PHE A 1 127 ? -4.168 8.789 1.343 1 85.62 127 PHE A CA 1
ATOM 1056 C C . PHE A 1 127 ? -4.84 7.637 0.603 1 85.62 127 PHE A C 1
ATOM 1058 O O . PHE A 1 127 ? -4.207 6.969 -0.218 1 85.62 127 PHE A O 1
ATOM 1065 N N . SER A 1 128 ? -6.062 7.426 0.906 1 88.06 128 SER A N 1
ATOM 1066 C CA . SER A 1 128 ? -6.793 6.363 0.225 1 88.06 128 SER A CA 1
ATOM 1067 C C . SER A 1 128 ? -6.902 6.641 -1.271 1 88.06 128 SER A C 1
ATOM 1069 O O . SER A 1 128 ? -6.754 5.727 -2.088 1 88.06 128 SER A O 1
ATOM 1071 N N . GLY A 1 129 ? -7.125 7.898 -1.621 1 89.88 129 GLY A N 1
ATOM 1072 C CA . GLY A 1 129 ? -7.184 8.25 -3.029 1 89.88 129 GLY A CA 1
ATOM 1073 C C . GLY A 1 129 ? -5.867 8.031 -3.756 1 89.88 129 GLY A C 1
ATOM 1074 O O . GLY A 1 129 ? -5.852 7.527 -4.883 1 89.88 129 GLY A O 1
ATOM 1075 N N . LEU A 1 130 ? -4.816 8.312 -3.098 1 90.19 130 LEU A N 1
ATOM 1076 C CA . LEU A 1 130 ? -3.5 8.125 -3.693 1 90.19 130 LEU A CA 1
ATOM 1077 C C . LEU A 1 130 ? -3.178 6.645 -3.854 1 90.19 130 LEU A C 1
ATOM 1079 O O . LEU A 1 130 ? -2.697 6.223 -4.906 1 90.19 130 LEU A O 1
ATOM 1083 N N . MET A 1 131 ? -3.471 5.879 -2.852 1 91.31 131 MET A N 1
ATOM 1084 C CA . MET A 1 131 ? -3.193 4.449 -2.906 1 91.31 131 MET A CA 1
ATOM 1085 C C . MET A 1 131 ? -4.031 3.771 -3.986 1 91.31 131 MET A C 1
ATOM 1087 O O . MET A 1 131 ? -3.537 2.902 -4.707 1 91.31 131 MET A O 1
ATOM 1091 N N . LEU A 1 132 ? -5.242 4.168 -4.102 1 93.69 132 LEU A N 1
ATOM 1092 C CA . LEU A 1 132 ? -6.109 3.582 -5.117 1 93.69 132 LEU A CA 1
ATOM 1093 C C . LEU A 1 132 ? -5.652 3.977 -6.516 1 93.69 132 LEU A C 1
ATOM 1095 O O . LEU A 1 132 ? -5.707 3.166 -7.445 1 93.69 132 LEU A O 1
ATOM 1099 N N . THR A 1 133 ? -5.137 5.203 -6.664 1 94.5 133 THR A N 1
ATOM 1100 C CA . THR A 1 133 ? -4.633 5.637 -7.961 1 94.5 133 THR A CA 1
ATOM 1101 C C . THR A 1 133 ? -3.4 4.828 -8.359 1 94.5 133 THR A C 1
ATOM 1103 O O . THR A 1 133 ? -3.299 4.359 -9.492 1 94.5 133 THR A O 1
ATOM 1106 N N . VAL A 1 134 ? -2.529 4.602 -7.418 1 92.56 134 VAL A N 1
ATOM 1107 C CA . VAL A 1 134 ? -1.339 3.807 -7.699 1 92.56 134 VAL A CA 1
ATOM 1108 C C . VAL A 1 134 ? -1.739 2.369 -8.023 1 92.56 134 VAL A C 1
ATOM 1110 O O . VAL A 1 134 ? -1.188 1.756 -8.938 1 92.56 134 VAL A O 1
ATOM 1113 N N . GLY A 1 135 ? -2.746 1.891 -7.277 1 93.75 135 GLY A N 1
ATOM 1114 C CA . GLY A 1 135 ? -3.238 0.548 -7.539 1 93.75 135 GLY A CA 1
ATOM 1115 C C . GLY A 1 135 ? -3.824 0.389 -8.93 1 93.75 135 GLY A C 1
ATOM 1116 O O . GLY A 1 135 ? -3.566 -0.607 -9.609 1 93.75 135 GLY A O 1
ATOM 1117 N N . ILE A 1 136 ? -4.48 1.344 -9.398 1 95.31 136 ILE A N 1
ATOM 1118 C CA . ILE A 1 136 ? -5.105 1.274 -10.719 1 95.31 136 ILE A CA 1
ATOM 1119 C C . ILE A 1 136 ? -4.043 1.419 -11.805 1 95.31 136 ILE A C 1
ATOM 1121 O O . ILE A 1 136 ? -4.07 0.704 -12.805 1 95.31 136 ILE A O 1
ATOM 1125 N N . VAL A 1 137 ? -3.096 2.279 -11.594 1 95.25 137 VAL A N 1
ATOM 1126 C CA . VAL A 1 137 ? -2.061 2.504 -12.602 1 95.25 137 VAL A CA 1
ATOM 1127 C C . VAL A 1 137 ? -1.228 1.236 -12.781 1 95.25 137 VAL A C 1
ATOM 1129 O O . VAL A 1 137 ? -1.028 0.77 -13.898 1 95.25 137 VAL A O 1
ATOM 1132 N N . LEU A 1 138 ? -0.898 0.639 -11.711 1 94.81 138 LEU A N 1
ATOM 1133 C CA . LEU A 1 138 ? -0.107 -0.585 -11.789 1 94.81 138 LEU A CA 1
ATOM 1134 C C . LEU A 1 138 ? -0.96 -1.757 -12.258 1 94.81 138 LEU A C 1
ATOM 1136 O O . LEU A 1 138 ? -0.489 -2.607 -13.016 1 94.81 138 LEU A O 1
ATOM 1140 N N . GLY A 1 139 ? -2.205 -1.749 -11.789 1 95.88 139 GLY A N 1
ATOM 1141 C CA . GLY A 1 139 ? -3.104 -2.834 -12.156 1 95.88 139 GLY A CA 1
ATOM 1142 C C . GLY A 1 139 ? -3.426 -2.865 -13.641 1 95.88 139 GLY A C 1
ATOM 1143 O O . GLY A 1 139 ? -3.305 -3.908 -14.281 1 95.88 139 GLY A O 1
ATOM 1144 N N . TYR A 1 140 ? -3.711 -1.748 -14.195 1 96.12 140 TYR A N 1
ATOM 1145 C CA . TYR A 1 140 ? -4.074 -1.727 -15.609 1 96.12 140 TYR A CA 1
ATOM 1146 C C . TYR A 1 140 ? -2.834 -1.803 -16.484 1 96.12 140 TYR A C 1
ATOM 1148 O O . TYR A 1 140 ? -2.896 -2.297 -17.625 1 96.12 140 TYR A O 1
ATOM 1156 N N . ALA A 1 141 ? -1.709 -1.384 -16 1 96.19 141 ALA A N 1
ATOM 1157 C CA . ALA A 1 141 ? -0.463 -1.646 -16.719 1 96.19 141 ALA A CA 1
ATOM 1158 C C . ALA A 1 141 ? -0.159 -3.143 -16.766 1 96.19 141 ALA A C 1
ATOM 1160 O O . ALA A 1 141 ? 0.321 -3.656 -17.766 1 96.19 141 ALA A O 1
ATOM 1161 N N . TYR A 1 142 ? -0.437 -3.816 -15.648 1 95.88 142 TYR A N 1
ATOM 1162 C CA . TYR A 1 142 ? -0.304 -5.266 -15.594 1 95.88 142 TYR A CA 1
ATOM 1163 C C . TYR A 1 142 ? -1.226 -5.938 -16.609 1 95.88 142 TYR A C 1
ATOM 1165 O O . TYR A 1 142 ? -0.825 -6.879 -17.297 1 95.88 142 TYR A O 1
ATOM 1173 N N . PHE A 1 143 ? -2.395 -5.387 -16.766 1 94.19 143 PHE A N 1
ATOM 1174 C CA . PHE A 1 143 ? -3.336 -5.969 -17.703 1 94.19 143 PHE A CA 1
ATOM 1175 C C . PHE A 1 143 ? -2.834 -5.812 -19.141 1 94.19 143 PHE A C 1
ATOM 1177 O O . PHE A 1 143 ? -3.033 -6.695 -19.969 1 94.19 143 PHE A O 1
ATOM 1184 N N . VAL A 1 144 ? -2.188 -4.746 -19.375 1 94.94 144 VAL A N 1
ATOM 1185 C CA . VAL A 1 144 ? -1.643 -4.539 -20.719 1 94.94 144 VAL A CA 1
ATOM 1186 C C . VAL A 1 144 ? -0.604 -5.617 -21.031 1 94.94 144 VAL A C 1
ATOM 1188 O O . VAL A 1 144 ? -0.661 -6.262 -22.078 1 94.94 144 VAL A O 1
ATOM 1191 N N . VAL A 1 145 ? 0.238 -5.934 -20.094 1 95.5 145 VAL A N 1
ATOM 1192 C CA . VAL A 1 145 ? 1.295 -6.918 -20.297 1 95.5 145 VAL A CA 1
ATOM 1193 C C . VAL A 1 145 ? 0.695 -8.32 -20.328 1 95.5 145 VAL A C 1
ATOM 1195 O O . VAL A 1 145 ? 1.076 -9.148 -21.156 1 95.5 145 VAL A O 1
ATOM 1198 N N . PHE A 1 146 ? -0.254 -8.523 -19.453 1 94.06 146 PHE A N 1
ATOM 1199 C CA . PHE A 1 146 ? -0.889 -9.828 -19.359 1 94.06 146 PHE A CA 1
ATOM 1200 C C . PHE A 1 146 ? -1.621 -10.164 -20.656 1 94.06 146 PHE A C 1
ATOM 1202 O O . PHE A 1 146 ? -1.49 -11.273 -21.188 1 94.06 146 PHE A O 1
ATOM 1209 N N . ASN A 1 147 ? -2.281 -9.188 -21.234 1 92.12 147 ASN A N 1
ATOM 1210 C CA . ASN A 1 147 ? -3.027 -9.422 -22.453 1 92.12 147 ASN A CA 1
ATOM 1211 C C . ASN A 1 147 ? -2.094 -9.648 -23.641 1 92.12 147 ASN A C 1
ATOM 1213 O O . ASN A 1 147 ? -2.383 -10.469 -24.516 1 92.12 147 ASN A O 1
ATOM 1217 N N . LEU A 1 148 ? -0.964 -9.031 -23.594 1 92.44 148 LEU A N 1
ATOM 1218 C CA . LEU A 1 148 ? -0.014 -9.203 -24.688 1 92.44 148 LEU A CA 1
ATOM 1219 C C . LEU A 1 148 ? 0.708 -10.539 -24.578 1 92.44 148 LEU A C 1
ATOM 1221 O O . LEU A 1 148 ? 1.014 -11.18 -25.594 1 92.44 148 LEU A O 1
ATOM 1225 N N . THR A 1 149 ? 0.943 -11.062 -23.406 1 93.44 149 THR A N 1
ATOM 1226 C CA . THR A 1 149 ? 1.703 -12.289 -23.188 1 93.44 149 THR A CA 1
ATOM 1227 C C . THR A 1 149 ? 0.819 -13.523 -23.391 1 93.44 149 THR A C 1
ATOM 1229 O O . THR A 1 149 ? 1.295 -14.57 -23.828 1 93.44 149 THR A O 1
ATOM 1232 N N . PHE A 1 150 ? -0.427 -13.352 -23.109 1 91.12 150 PHE A N 1
ATOM 1233 C CA . PHE A 1 150 ? -1.338 -14.484 -23.234 1 91.12 150 PHE A CA 1
ATOM 1234 C C . PHE A 1 150 ? -2.266 -14.305 -24.438 1 91.12 150 PHE A C 1
ATOM 1236 O O . PHE A 1 150 ? -3.377 -14.844 -24.453 1 91.12 150 PHE A O 1
ATOM 1243 N N . LYS A 1 151 ? -1.818 -13.578 -25.422 1 87.25 151 LYS A N 1
ATOM 1244 C CA . LYS A 1 151 ? -2.615 -13.32 -26.609 1 87.25 151 LYS A CA 1
ATOM 1245 C C . LYS A 1 151 ? -2.982 -14.617 -27.328 1 87.25 151 LYS A C 1
ATOM 1247 O O . LYS A 1 151 ? -4.016 -14.695 -27.984 1 87.25 151 LYS A O 1
ATOM 1252 N N . ASP A 1 152 ? -2.184 -15.641 -27.094 1 84.25 152 ASP A N 1
ATOM 1253 C CA . ASP A 1 152 ? -2.387 -16.906 -27.781 1 84.25 152 ASP A CA 1
ATOM 1254 C C . ASP A 1 152 ? -3.396 -17.781 -27.047 1 84.25 152 ASP A C 1
ATOM 1256 O O . ASP A 1 152 ? -3.783 -18.844 -27.531 1 84.25 152 ASP A O 1
ATOM 1260 N N . CYS A 1 153 ? -3.748 -17.359 -25.875 1 84.44 153 CYS A N 1
ATOM 1261 C CA . CYS A 1 153 ? -4.723 -18.125 -25.125 1 84.44 153 CYS A CA 1
ATOM 1262 C C . CYS A 1 153 ? -6.035 -17.359 -24.984 1 84.44 153 CYS A C 1
ATOM 1264 O O . CYS A 1 153 ? -6.168 -16.5 -24.125 1 84.44 153 CYS A O 1
ATOM 1266 N N . ASP A 1 154 ? -6.98 -17.734 -25.719 1 77 154 ASP A N 1
ATOM 1267 C CA . ASP A 1 154 ? -8.25 -17.031 -25.828 1 77 154 ASP A CA 1
ATOM 1268 C C . ASP A 1 154 ? -9.062 -17.156 -24.531 1 77 154 ASP A C 1
ATOM 1270 O O . ASP A 1 154 ? -9.898 -16.297 -24.234 1 77 154 ASP A O 1
ATOM 1274 N N . GLU A 1 155 ? -8.82 -18.125 -23.766 1 75.62 155 GLU A N 1
ATOM 1275 C CA . GLU A 1 155 ? -9.57 -18.297 -22.531 1 75.62 155 GLU A CA 1
ATOM 1276 C C . GLU A 1 155 ? -9.18 -17.234 -21.5 1 75.62 155 GLU A C 1
ATOM 1278 O O . GLU A 1 155 ? -10.023 -16.781 -20.719 1 75.62 155 GLU A O 1
ATOM 1283 N N . LEU A 1 156 ? -7.93 -16.859 -21.609 1 80.81 156 LEU A N 1
ATOM 1284 C CA . LEU A 1 156 ? -7.426 -15.93 -20.594 1 80.81 156 LEU A CA 1
ATOM 1285 C C . LEU A 1 156 ? -7.656 -14.484 -21.016 1 80.81 156 LEU A C 1
ATOM 1287 O O . LEU A 1 156 ? -7.902 -13.617 -20.172 1 80.81 156 LEU A O 1
ATOM 1291 N N . VAL A 1 157 ? -7.531 -14.156 -22.312 1 78.5 157 VAL A N 1
ATOM 1292 C CA . VAL A 1 157 ? -7.695 -12.789 -22.797 1 78.5 157 VAL A CA 1
ATOM 1293 C C . VAL A 1 157 ? -9.062 -12.633 -23.453 1 78.5 157 VAL A C 1
ATOM 1295 O O . VAL A 1 157 ? -9.523 -11.516 -23.703 1 78.5 157 VAL A O 1
ATOM 1298 N N . ASP A 1 158 ? -9.977 -13.109 -23.062 1 72.25 158 ASP A N 1
ATOM 1299 C CA . ASP A 1 158 ? -11.328 -13.078 -23.625 1 72.25 158 ASP A CA 1
ATOM 1300 C C . ASP A 1 158 ? -11.367 -12.297 -24.938 1 72.25 158 ASP A C 1
ATOM 1302 O O . ASP A 1 158 ? -12.07 -11.289 -25.047 1 72.25 158 ASP A O 1
ATOM 1306 N N . ALA A 1 159 ? -10.477 -12.586 -25.875 1 74 159 ALA A N 1
ATOM 1307 C CA . ALA A 1 159 ? -10.43 -11.953 -27.188 1 74 159 ALA A CA 1
ATOM 1308 C C . ALA A 1 159 ? -10.391 -13 -28.297 1 74 159 ALA A C 1
ATOM 1310 O O . ALA A 1 159 ? -9.695 -14.008 -28.172 1 74 159 ALA A O 1
ATOM 1311 N N . HIS A 1 160 ? -11.32 -12.836 -29.234 1 71.88 160 HIS A N 1
ATOM 1312 C CA . HIS A 1 160 ? -11.344 -13.742 -30.375 1 71.88 160 HIS A CA 1
ATOM 1313 C C . HIS A 1 160 ? -10.359 -13.297 -31.453 1 71.88 160 HIS A C 1
ATOM 1315 O O . HIS A 1 160 ? -9.734 -14.125 -32.125 1 71.88 160 HIS A O 1
ATOM 1321 N N . ASP A 1 161 ? -10.352 -12.008 -31.609 1 75.94 161 ASP A N 1
ATOM 1322 C CA . ASP A 1 161 ? -9.508 -11.461 -32.656 1 75.94 161 ASP A CA 1
ATOM 1323 C C . ASP A 1 161 ? -8.422 -10.555 -32.094 1 75.94 161 ASP A C 1
ATOM 1325 O O . ASP A 1 161 ? -8.531 -10.094 -30.953 1 75.94 161 ASP A O 1
ATOM 1329 N N . GLN A 1 162 ? -7.363 -10.453 -32.875 1 81.19 162 GLN A N 1
ATOM 1330 C CA . GLN A 1 162 ? -6.242 -9.602 -32.5 1 81.19 162 GLN A CA 1
ATOM 1331 C C . GLN A 1 162 ? -6.684 -8.156 -32.344 1 81.19 162 GLN A C 1
ATOM 1333 O O . GLN A 1 162 ? -6.148 -7.43 -31.484 1 81.19 162 GLN A O 1
ATOM 1338 N N . ASN A 1 163 ? -7.668 -7.785 -33.031 1 83.44 163 ASN A N 1
ATOM 1339 C CA . ASN A 1 163 ? -8.148 -6.41 -32.938 1 83.44 163 ASN A CA 1
ATOM 1340 C C . ASN A 1 163 ? -8.82 -6.133 -31.609 1 83.44 163 ASN A C 1
ATOM 1342 O O . ASN A 1 163 ? -8.727 -5.023 -31.078 1 83.44 163 ASN A O 1
ATOM 1346 N N . GLU A 1 164 ? -9.383 -7.129 -31.047 1 85.19 164 GLU A N 1
ATOM 1347 C CA . GLU A 1 164 ? -10.039 -6.957 -29.75 1 85.19 164 GLU A CA 1
ATOM 1348 C C . GLU A 1 164 ? -9.016 -6.754 -28.641 1 85.19 164 GLU A C 1
ATOM 1350 O O . GLU A 1 164 ? -9.281 -6.055 -27.656 1 85.19 164 GLU A O 1
ATOM 1355 N N . VAL A 1 165 ? -7.863 -7.344 -28.844 1 87.75 165 VAL A N 1
ATOM 1356 C CA . VAL A 1 165 ? -6.801 -7.172 -27.859 1 87.75 165 VAL A CA 1
ATOM 1357 C C . VAL A 1 165 ? -6.316 -5.727 -27.875 1 87.75 165 VAL A C 1
ATOM 1359 O O . VAL A 1 165 ? -6.09 -5.133 -26.812 1 87.75 165 VAL A O 1
ATOM 1362 N N . TRP A 1 166 ? -6.289 -5.125 -29.047 1 88.81 166 TRP A N 1
ATOM 1363 C CA . TRP A 1 166 ? -5.832 -3.742 -29.156 1 88.81 166 TRP A CA 1
ATOM 1364 C C . TRP A 1 166 ? -6.867 -2.783 -28.578 1 88.81 166 TRP A C 1
ATOM 1366 O O . TRP A 1 166 ? -6.516 -1.767 -27.969 1 88.81 166 TRP A O 1
ATOM 1376 N N . LEU A 1 167 ? -8.102 -3.121 -28.734 1 88.81 167 LEU A N 1
ATOM 1377 C CA . LEU A 1 167 ? -9.156 -2.287 -28.172 1 88.81 167 LEU A CA 1
ATOM 1378 C C . LEU A 1 167 ? -9.109 -2.326 -26.641 1 88.81 167 LEU A C 1
ATOM 1380 O O . LEU A 1 167 ? -9.336 -1.308 -25.984 1 88.81 167 LEU A O 1
ATOM 1384 N N . GLU A 1 168 ? -8.766 -3.418 -26.141 1 89.88 168 GLU A N 1
ATOM 1385 C CA . GLU A 1 168 ? -8.641 -3.537 -24.688 1 89.88 168 GLU A CA 1
ATOM 1386 C C . GLU A 1 168 ? -7.426 -2.764 -24.172 1 89.88 168 GLU A C 1
ATOM 1388 O O . GLU A 1 168 ? -7.492 -2.125 -23.125 1 89.88 168 GLU A O 1
ATOM 1393 N N . ILE A 1 169 ? -6.406 -2.793 -24.938 1 92.12 169 ILE A N 1
ATOM 1394 C CA . ILE A 1 169 ? -5.203 -2.072 -24.547 1 92.12 169 ILE A CA 1
ATOM 1395 C C . ILE A 1 169 ? -5.473 -0.569 -24.562 1 92.12 169 ILE A C 1
ATOM 1397 O O . ILE A 1 169 ? -5.02 0.16 -23.672 1 92.12 169 ILE A O 1
ATOM 1401 N N . ILE A 1 170 ? -6.227 -0.133 -25.484 1 93 170 ILE A N 1
ATOM 1402 C CA . ILE A 1 170 ? -6.566 1.284 -25.562 1 93 170 ILE A CA 1
ATOM 1403 C C . ILE A 1 170 ? -7.406 1.68 -24.344 1 93 170 ILE A C 1
ATOM 1405 O O . ILE A 1 170 ? -7.191 2.736 -23.75 1 93 170 ILE A O 1
ATOM 1409 N N . TYR A 1 171 ? -8.305 0.84 -24 1 93.25 171 TYR A N 1
ATOM 1410 C CA . TYR A 1 171 ? -9.133 1.1 -22.828 1 93.25 171 TYR A CA 1
ATOM 1411 C C . TYR A 1 171 ? -8.281 1.163 -21.562 1 93.25 171 TYR A C 1
ATOM 1413 O O . TYR A 1 171 ? -8.453 2.062 -20.734 1 93.25 171 TYR A O 1
ATOM 1421 N N . ASP A 1 172 ? -7.355 0.27 -21.438 1 94.5 172 ASP A N 1
ATOM 1422 C CA . ASP A 1 172 ? -6.516 0.209 -20.25 1 94.5 172 ASP A CA 1
ATOM 1423 C C . ASP A 1 172 ? -5.613 1.436 -20.156 1 94.5 172 ASP A C 1
ATOM 1425 O O . ASP A 1 172 ? -5.453 2.012 -19.078 1 94.5 172 ASP A O 1
ATOM 1429 N N . VAL A 1 173 ? -5.109 1.859 -21.234 1 95.25 173 VAL A N 1
ATOM 1430 C CA . VAL A 1 173 ? -4.23 3.025 -21.234 1 95.25 173 VAL A CA 1
ATOM 1431 C C . VAL A 1 173 ? -5.039 4.281 -20.938 1 95.25 173 VAL A C 1
ATOM 1433 O O . VAL A 1 173 ? -4.59 5.152 -20.188 1 95.25 173 VAL A O 1
ATOM 1436 N N . THR A 1 174 ? -6.227 4.309 -21.469 1 96.44 174 THR A N 1
ATOM 1437 C CA . THR A 1 174 ? -7.086 5.457 -21.203 1 96.44 174 THR A CA 1
ATOM 1438 C C . THR A 1 174 ? -7.508 5.492 -19.734 1 96.44 174 THR A C 1
ATOM 1440 O O . THR A 1 174 ? -7.57 6.566 -19.125 1 96.44 174 THR A O 1
ATOM 1443 N N . MET A 1 175 ? -7.766 4.363 -19.156 1 95.69 175 MET A N 1
ATOM 1444 C CA . MET A 1 175 ? -8.133 4.27 -17.75 1 95.69 175 MET A CA 1
ATOM 1445 C C . MET A 1 175 ? -7 4.773 -16.859 1 95.69 175 MET A C 1
ATOM 1447 O O . MET A 1 175 ? -7.238 5.496 -15.891 1 95.69 175 MET A O 1
ATOM 1451 N N . ILE A 1 176 ? -5.75 4.484 -17.203 1 96.25 176 ILE A N 1
ATOM 1452 C CA . ILE A 1 176 ? -4.582 4.918 -16.453 1 96.25 176 ILE A CA 1
ATOM 1453 C C . ILE A 1 176 ? -4.484 6.441 -16.484 1 96.25 176 ILE A C 1
ATOM 1455 O O . ILE A 1 176 ? -4.391 7.09 -15.438 1 96.25 176 ILE A O 1
ATOM 1459 N N . LEU A 1 177 ? -4.629 6.973 -17.656 1 96.12 177 LEU A N 1
ATOM 1460 C CA . LEU A 1 177 ? -4.492 8.414 -17.828 1 96.12 177 LEU A CA 1
ATOM 1461 C C . LEU A 1 177 ? -5.645 9.156 -17.156 1 96.12 177 LEU A C 1
ATOM 1463 O O . LEU A 1 177 ? -5.438 10.188 -16.531 1 96.12 177 LEU A O 1
ATOM 1467 N N . PHE A 1 178 ? -6.82 8.594 -17.281 1 97.12 178 PHE A N 1
ATOM 1468 C CA . PHE A 1 178 ? -8.008 9.211 -16.703 1 97.12 178 PHE A CA 1
ATOM 1469 C C . PHE A 1 178 ? -7.918 9.25 -15.188 1 97.12 178 PHE A C 1
ATOM 1471 O O . PHE A 1 178 ? -8.219 10.273 -14.57 1 97.12 178 PHE A O 1
ATOM 1478 N N . CYS A 1 179 ? -7.445 8.242 -14.555 1 96.12 179 CYS A N 1
ATOM 1479 C CA . CYS A 1 179 ? -7.391 8.172 -13.102 1 96.12 179 CYS A CA 1
ATOM 1480 C C . CYS A 1 179 ? -6.281 9.062 -12.555 1 96.12 179 CYS A C 1
ATOM 1482 O O . CYS A 1 179 ? -6.461 9.734 -11.539 1 96.12 179 CYS A O 1
ATOM 1484 N N . ILE A 1 180 ? -5.133 9.125 -13.219 1 94.94 180 ILE A N 1
ATOM 1485 C CA . ILE A 1 180 ? -4.051 10.008 -12.781 1 94.94 180 ILE A CA 1
ATOM 1486 C C . ILE A 1 180 ? -4.504 11.461 -12.859 1 94.94 180 ILE A C 1
ATOM 1488 O O . ILE A 1 180 ? -4.344 12.219 -11.898 1 94.94 180 ILE A O 1
ATOM 1492 N N . LEU A 1 181 ? -5.145 11.805 -13.898 1 96.06 181 LEU A N 1
ATOM 1493 C CA . LEU A 1 181 ? -5.535 13.195 -14.117 1 96.06 181 LEU A CA 1
ATOM 1494 C C . LEU A 1 181 ? -6.695 13.578 -13.203 1 96.06 181 LEU A C 1
ATOM 1496 O O . LEU A 1 181 ? -6.785 14.727 -12.758 1 96.06 181 LEU A O 1
ATOM 1500 N N . SER A 1 182 ? -7.566 12.625 -12.977 1 95.75 182 SER A N 1
ATOM 1501 C CA . SER A 1 182 ? -8.664 12.906 -12.062 1 95.75 182 SER A CA 1
ATOM 1502 C C . SER A 1 182 ? -8.141 13.227 -10.664 1 95.75 182 SER A C 1
ATOM 1504 O O . SER A 1 182 ? -8.648 14.141 -10 1 95.75 182 SER A O 1
ATOM 1506 N N . PHE A 1 183 ? -7.141 12.57 -10.25 1 94.5 183 PHE A N 1
ATOM 1507 C CA . PHE A 1 183 ? -6.582 12.82 -8.93 1 94.5 183 PHE A CA 1
ATOM 1508 C C . PHE A 1 183 ? -5.871 14.172 -8.883 1 94.5 183 PHE A C 1
ATOM 1510 O O . PHE A 1 183 ? -6.031 14.93 -7.93 1 94.5 183 PHE A O 1
ATOM 1517 N N . VAL A 1 184 ? -5.121 14.469 -9.898 1 92.5 184 VAL A N 1
ATOM 1518 C CA . VAL A 1 184 ? -4.438 15.758 -9.977 1 92.5 184 VAL A CA 1
ATOM 1519 C C . VAL A 1 184 ? -5.461 16.891 -10.023 1 92.5 184 VAL A C 1
ATOM 1521 O O . VAL A 1 184 ? -5.293 17.906 -9.359 1 92.5 184 VAL A O 1
ATOM 1524 N N . TYR A 1 185 ? -6.496 16.688 -10.758 1 94.94 185 TYR A N 1
ATOM 1525 C CA . TYR A 1 185 ? -7.574 17.656 -10.859 1 94.94 185 TYR A CA 1
ATOM 1526 C C . TYR A 1 185 ? -8.195 17.938 -9.5 1 94.94 185 TYR A C 1
ATOM 1528 O O . TYR A 1 185 ? -8.414 19.094 -9.133 1 94.94 185 TYR A O 1
ATOM 1536 N N . LEU A 1 186 ? -8.406 16.953 -8.727 1 94 186 LEU A N 1
ATOM 1537 C CA . LEU A 1 186 ? -9.016 17.125 -7.414 1 94 186 LEU A CA 1
ATOM 1538 C C . LEU A 1 186 ? -8.086 17.891 -6.48 1 94 186 LEU A C 1
ATOM 1540 O O . LEU A 1 186 ? -8.539 18.766 -5.734 1 94 186 LEU A O 1
ATOM 1544 N N . MET A 1 187 ? -6.828 17.609 -6.613 1 90.81 187 MET A N 1
ATOM 1545 C CA . MET A 1 187 ? -5.871 18.312 -5.766 1 90.81 187 MET A CA 1
ATOM 1546 C C . MET A 1 187 ? -5.801 19.781 -6.133 1 90.81 187 MET A C 1
ATOM 1548 O O . MET A 1 187 ? -5.699 20.641 -5.254 1 90.81 187 MET A O 1
ATOM 1552 N N . GLN A 1 188 ? -5.953 20.047 -7.34 1 91.69 188 GLN A N 1
ATOM 1553 C CA . GLN A 1 188 ? -5.871 21.438 -7.781 1 91.69 188 GLN A CA 1
ATOM 1554 C C . GLN A 1 188 ? -7.184 22.172 -7.52 1 91.69 188 GLN A C 1
ATOM 1556 O O . GLN A 1 188 ? -7.18 23.344 -7.133 1 91.69 188 GLN A O 1
ATOM 1561 N N . ARG A 1 189 ? -8.242 21.484 -7.738 1 92.19 189 ARG A N 1
ATOM 1562 C CA . ARG A 1 189 ? -9.547 22.109 -7.547 1 92.19 189 ARG A CA 1
ATOM 1563 C C . ARG A 1 189 ? -9.766 22.484 -6.082 1 92.19 189 ARG A C 1
ATOM 1565 O O . ARG A 1 189 ? -10.523 23.406 -5.777 1 92.19 189 ARG A O 1
ATOM 1572 N N . SER A 1 190 ? -9.125 21.859 -5.199 1 90 190 SER A N 1
ATOM 1573 C CA . SER A 1 190 ? -9.273 22.141 -3.775 1 90 190 SER A CA 1
ATOM 1574 C C . SER A 1 190 ? -8.852 23.562 -3.451 1 90 190 SER A C 1
ATOM 1576 O O . SER A 1 190 ? -9.375 24.172 -2.518 1 90 190 SER A O 1
ATOM 1578 N N . TYR A 1 191 ? -8.031 24.125 -4.266 1 87.12 191 TYR A N 1
ATOM 1579 C CA . TYR A 1 191 ? -7.555 25.484 -4.023 1 87.12 191 TYR A CA 1
ATOM 1580 C C . TYR A 1 191 ? -8.508 26.516 -4.617 1 87.12 191 TYR A C 1
ATOM 1582 O O . TYR A 1 191 ? -8.484 27.688 -4.234 1 87.12 191 TYR A O 1
ATOM 1590 N N . TYR A 1 192 ? -9.312 26.109 -5.555 1 86.94 192 TYR A N 1
ATOM 1591 C CA . TYR A 1 192 ? -10.133 27.078 -6.273 1 86.94 192 TYR A CA 1
ATOM 1592 C C . TYR A 1 192 ? -11.602 26.922 -5.898 1 86.94 192 TYR A C 1
ATOM 1594 O O . TYR A 1 192 ? -12.375 27.875 -6 1 86.94 192 TYR A O 1
ATOM 1602 N N . GLY A 1 193 ? -12.047 25.766 -5.441 1 87.5 193 GLY A N 1
ATOM 1603 C CA . GLY A 1 193 ? -13.43 25.547 -5.051 1 87.5 193 GLY A CA 1
ATOM 1604 C C . GLY A 1 193 ? -14.406 25.703 -6.203 1 87.5 193 GLY A C 1
ATOM 1605 O O . GLY A 1 193 ? -14.102 25.312 -7.332 1 87.5 193 GLY A O 1
ATOM 1606 N N . THR A 1 194 ? -15.656 26.109 -5.918 1 86.44 194 THR A N 1
ATOM 1607 C CA . THR A 1 194 ? -16.688 26.344 -6.93 1 86.44 194 THR A CA 1
ATOM 1608 C C . THR A 1 194 ? -16.641 27.766 -7.441 1 86.44 194 THR A C 1
ATOM 1610 O O . THR A 1 194 ? -16.422 28.703 -6.668 1 86.44 194 THR A O 1
ATOM 1613 N N . LEU A 1 195 ? -16.641 27.734 -8.766 1 83 195 LEU A N 1
ATOM 1614 C CA . LEU A 1 195 ? -16.688 29.047 -9.391 1 83 195 LEU A CA 1
ATOM 1615 C C . LEU A 1 195 ? -18.125 29.438 -9.719 1 83 195 LEU A C 1
ATOM 1617 O O . LEU A 1 195 ? -18.938 28.578 -10.07 1 83 195 LEU A O 1
ATOM 1621 N N . ASN A 1 196 ? -18.578 30.547 -9.367 1 73.38 196 ASN A N 1
ATOM 1622 C CA . ASN A 1 196 ? -19.953 31 -9.578 1 73.38 196 ASN A CA 1
ATOM 1623 C C . ASN A 1 196 ? -20.234 31.266 -11.055 1 73.38 196 ASN A C 1
ATOM 1625 O O . ASN A 1 196 ? -20.641 32.375 -11.414 1 73.38 196 ASN A O 1
ATOM 1629 N N . GLN A 1 197 ? -19.719 30.375 -11.953 1 77.5 197 GLN A N 1
ATOM 1630 C CA . GLN A 1 197 ? -19.984 30.453 -13.391 1 77.5 197 GLN A CA 1
ATOM 1631 C C . GLN A 1 197 ? -20.844 29.281 -13.859 1 77.5 197 GLN A C 1
ATOM 1633 O O . GLN A 1 197 ? -20.75 28.172 -13.305 1 77.5 197 GLN A O 1
ATOM 1638 N N . LYS A 1 198 ? -21.734 29.547 -14.711 1 78.31 198 LYS A N 1
ATOM 1639 C CA . LYS A 1 198 ? -22.594 28.516 -15.273 1 78.31 198 LYS A CA 1
ATOM 1640 C C . LYS A 1 198 ? -21.766 27.406 -15.93 1 78.31 198 LYS A C 1
ATOM 1642 O O . LYS A 1 198 ? -22.109 26.234 -15.82 1 78.31 198 LYS A O 1
ATOM 1647 N N . VAL A 1 199 ? -20.734 27.859 -16.516 1 82.25 199 VAL A N 1
ATOM 1648 C CA . VAL A 1 199 ? -19.891 26.875 -17.203 1 82.25 199 VAL A CA 1
ATOM 1649 C C . VAL A 1 199 ? -19.281 25.922 -16.188 1 82.25 199 VAL A C 1
ATOM 1651 O O . VAL A 1 199 ? -19.125 24.719 -16.469 1 82.25 199 VAL A O 1
ATOM 1654 N N . ASP A 1 200 ? -19.062 26.453 -15.039 1 88.69 200 ASP A N 1
ATOM 1655 C CA . ASP A 1 200 ? -18.484 25.594 -14.023 1 88.69 200 ASP A CA 1
ATOM 1656 C C . ASP A 1 200 ? -19.5 24.594 -13.484 1 88.69 200 ASP A C 1
ATOM 1658 O O . ASP A 1 200 ? -19.156 23.469 -13.148 1 88.69 200 ASP A O 1
ATOM 1662 N N . HIS A 1 201 ? -20.719 25.062 -13.438 1 86.94 201 HIS A N 1
ATOM 1663 C CA . HIS A 1 201 ? -21.766 24.141 -13.008 1 86.94 201 HIS A CA 1
ATOM 1664 C C . HIS A 1 201 ? -21.922 23 -14 1 86.94 201 HIS A C 1
ATOM 1666 O O . HIS A 1 201 ? -22.047 21.844 -13.602 1 86.94 201 HIS A O 1
ATOM 1672 N N . LEU A 1 202 ? -21.891 23.312 -15.25 1 86.56 202 LEU A N 1
ATOM 1673 C CA . LEU A 1 202 ? -21.984 22.281 -16.281 1 86.56 202 LEU A CA 1
ATOM 1674 C C . LEU A 1 202 ? -20.766 21.375 -16.25 1 86.56 202 LEU A C 1
ATOM 1676 O O . LEU A 1 202 ? -20.891 20.156 -16.438 1 86.56 202 LEU A O 1
ATOM 1680 N N . ARG A 1 203 ? -19.625 21.969 -16.016 1 91 203 ARG A N 1
ATOM 1681 C CA . ARG A 1 203 ? -18.406 21.172 -15.938 1 91 203 ARG A CA 1
ATOM 1682 C C . ARG A 1 203 ? -18.453 20.188 -14.781 1 91 203 ARG A C 1
ATOM 1684 O O . ARG A 1 203 ? -18.109 19.016 -14.938 1 91 203 ARG A O 1
ATOM 1691 N N . ARG A 1 204 ? -18.906 20.609 -13.703 1 91.19 204 ARG A N 1
ATOM 1692 C CA . ARG A 1 204 ? -18.984 19.75 -12.523 1 91.19 204 ARG A CA 1
ATOM 1693 C C . ARG A 1 204 ? -19.984 18.609 -12.734 1 91.19 204 ARG A C 1
ATOM 1695 O O . ARG A 1 204 ? -19.719 17.469 -12.367 1 91.19 204 ARG A O 1
ATOM 1702 N N . LEU A 1 205 ? -21.047 18.969 -13.305 1 90.62 205 LEU A N 1
ATOM 1703 C CA . LEU A 1 205 ? -22.062 17.953 -13.586 1 90.62 205 LEU A CA 1
ATOM 1704 C C . LEU A 1 205 ? -21.531 16.938 -14.594 1 90.62 205 LEU A C 1
ATOM 1706 O O . LEU A 1 205 ? -21.781 15.734 -14.461 1 90.62 205 LEU A O 1
ATOM 1710 N N . TRP A 1 206 ? -20.859 17.391 -15.555 1 92 206 TRP A N 1
ATOM 1711 C CA . TRP A 1 206 ? -20.281 16.5 -16.562 1 92 206 TRP A CA 1
ATOM 1712 C C . TRP A 1 206 ? -19.25 15.57 -15.93 1 92 206 TRP A C 1
ATOM 1714 O O . TRP A 1 206 ? -19.25 14.367 -16.203 1 92 206 TRP A O 1
ATOM 1724 N N . ILE A 1 207 ? -18.406 16.094 -15.102 1 93.94 207 ILE A N 1
ATOM 1725 C CA . ILE A 1 207 ? -17.359 15.281 -14.477 1 93.94 207 ILE A CA 1
ATOM 1726 C C . ILE A 1 207 ? -18.016 14.227 -13.57 1 93.94 207 ILE A C 1
ATOM 1728 O O . ILE A 1 207 ? -17.609 13.062 -13.586 1 93.94 207 ILE A O 1
ATOM 1732 N N . ASN A 1 208 ? -19.016 14.57 -12.859 1 92.94 208 ASN A N 1
ATOM 1733 C CA . ASN A 1 208 ? -19.719 13.609 -12.016 1 92.94 208 ASN A CA 1
ATOM 1734 C C . ASN A 1 208 ? -20.406 12.531 -12.852 1 92.94 208 ASN A C 1
ATOM 1736 O O . ASN A 1 208 ? -20.344 11.344 -12.516 1 92.94 208 ASN A O 1
ATOM 1740 N N . ALA A 1 209 ? -21 12.969 -13.93 1 92.69 209 ALA A N 1
ATOM 1741 C CA . ALA A 1 209 ? -21.688 12.016 -14.805 1 92.69 209 ALA A CA 1
ATOM 1742 C C . ALA A 1 209 ? -20.688 11.055 -15.445 1 92.69 209 ALA A C 1
ATOM 1744 O O . ALA A 1 209 ? -20.938 9.844 -15.5 1 92.69 209 ALA A O 1
ATOM 1745 N N . ALA A 1 210 ? -19.641 11.594 -15.898 1 93.5 210 ALA A N 1
ATOM 1746 C CA . ALA A 1 210 ? -18.641 10.758 -16.531 1 93.5 210 ALA A CA 1
ATOM 1747 C C . ALA A 1 210 ? -18.047 9.75 -15.547 1 93.5 210 ALA A C 1
ATOM 1749 O O . ALA A 1 210 ? -17.906 8.57 -15.875 1 93.5 210 ALA A O 1
ATOM 1750 N N . VAL A 1 211 ? -17.766 10.195 -14.328 1 93.69 211 VAL A N 1
ATOM 1751 C CA . VAL A 1 211 ? -17.203 9.305 -13.305 1 93.69 211 VAL A CA 1
ATOM 1752 C C . VAL A 1 211 ? -18.234 8.227 -12.953 1 93.69 211 VAL A C 1
ATOM 1754 O O . VAL A 1 211 ? -17.875 7.062 -12.75 1 93.69 211 VAL A O 1
ATOM 1757 N N . TYR A 1 212 ? -19.453 8.562 -12.969 1 90.88 212 TYR A N 1
ATOM 1758 C CA . TYR A 1 212 ? -20.516 7.594 -12.688 1 90.88 212 TYR A CA 1
ATOM 1759 C C . TYR A 1 212 ? -20.625 6.555 -13.797 1 90.88 212 TYR A C 1
ATOM 1761 O O . TYR A 1 212 ? -20.766 5.359 -13.523 1 90.88 212 TYR A O 1
ATOM 1769 N N . ILE A 1 213 ? -20.516 6.977 -14.969 1 90.94 213 ILE A N 1
ATOM 1770 C CA . ILE A 1 213 ? -20.594 6.07 -16.109 1 90.94 213 ILE A CA 1
ATOM 1771 C C . ILE A 1 213 ? -19.422 5.102 -16.078 1 90.94 213 ILE A C 1
ATOM 1773 O O . ILE A 1 213 ? -19.594 3.896 -16.297 1 90.94 213 ILE A O 1
ATOM 1777 N N . VAL A 1 214 ? -18.266 5.613 -15.836 1 92 214 VAL A N 1
ATOM 1778 C CA . VAL A 1 214 ? -17.078 4.766 -15.797 1 92 214 VAL A CA 1
ATOM 1779 C C . VAL A 1 214 ? -17.188 3.777 -14.641 1 92 214 VAL A C 1
ATOM 1781 O O . VAL A 1 214 ? -16.828 2.604 -14.781 1 92 214 VAL A O 1
ATOM 1784 N N . TRP A 1 215 ? -17.703 4.234 -13.516 1 90.25 215 TRP A N 1
ATOM 1785 C CA . TRP A 1 215 ? -17.891 3.373 -12.352 1 90.25 215 TRP A CA 1
ATOM 1786 C C . TRP A 1 215 ? -18.828 2.219 -12.672 1 90.25 215 TRP A C 1
ATOM 1788 O O . TRP A 1 215 ? -18.516 1.059 -12.391 1 90.25 215 TRP A O 1
ATOM 1798 N N . LEU A 1 216 ? -19.891 2.49 -13.328 1 85.88 216 LEU A N 1
ATOM 1799 C CA . LEU A 1 216 ? -20.875 1.468 -13.688 1 85.88 216 LEU A CA 1
ATOM 1800 C C . LEU A 1 216 ? -20.281 0.492 -14.703 1 85.88 216 LEU A C 1
ATOM 1802 O O . LEU A 1 216 ? -20.562 -0.709 -14.648 1 85.88 216 LEU A O 1
ATOM 1806 N N . GLN A 1 217 ? -19.547 1.022 -15.523 1 87.38 217 GLN A N 1
ATOM 1807 C CA . GLN A 1 217 ? -18.922 0.155 -16.516 1 87.38 217 GLN A CA 1
ATOM 1808 C C . GLN A 1 217 ? -17.953 -0.831 -15.859 1 87.38 217 GLN A C 1
ATOM 1810 O O . GLN A 1 217 ? -17.875 -1.989 -16.281 1 87.38 217 GLN A O 1
ATOM 1815 N N . VAL A 1 218 ? -17.188 -0.45 -14.891 1 86.56 218 VAL A N 1
ATOM 1816 C CA . VAL A 1 218 ? -16.25 -1.328 -14.195 1 86.56 218 VAL A CA 1
ATOM 1817 C C . VAL A 1 218 ? -17.016 -2.414 -13.445 1 86.56 218 VAL A C 1
ATOM 1819 O O . VAL A 1 218 ? -16.625 -3.586 -13.469 1 86.56 218 VAL A O 1
ATOM 1822 N N . VAL A 1 219 ? -18.125 -2.074 -12.867 1 81.12 219 VAL A N 1
ATOM 1823 C CA . VAL A 1 219 ? -18.922 -3.023 -12.102 1 81.12 219 VAL A CA 1
ATOM 1824 C C . VAL A 1 219 ? -19.609 -4.016 -13.047 1 81.12 219 VAL A C 1
ATOM 1826 O O . VAL A 1 219 ? -19.625 -5.219 -12.781 1 81.12 219 VAL A O 1
ATOM 1829 N N . VAL A 1 220 ? -20.031 -3.523 -14.172 1 77.12 220 VAL A N 1
ATOM 1830 C CA . VAL A 1 220 ? -20.734 -4.375 -15.133 1 77.12 220 VAL A CA 1
ATOM 1831 C C . VAL A 1 220 ? -19.734 -5.285 -15.844 1 77.12 220 VAL A C 1
ATOM 1833 O O . VAL A 1 220 ? -20.031 -6.441 -16.125 1 77.12 220 VAL A O 1
ATOM 1836 N N . ASN A 1 221 ? -18.562 -4.746 -16.078 1 78.62 221 ASN A N 1
ATOM 1837 C CA . ASN A 1 221 ? -17.547 -5.574 -16.703 1 78.62 221 ASN A CA 1
ATOM 1838 C C . ASN A 1 221 ? -17.188 -6.773 -15.836 1 78.62 221 ASN A C 1
ATOM 1840 O O . ASN A 1 221 ? -16.953 -7.871 -16.359 1 78.62 221 ASN A O 1
ATOM 1844 N N . LYS A 1 222 ? -17.156 -6.656 -14.633 1 75.62 222 LYS A N 1
ATOM 1845 C CA . LYS A 1 222 ? -16.922 -7.773 -13.719 1 75.62 222 LYS A CA 1
ATOM 1846 C C . LYS A 1 222 ? -18.047 -8.805 -13.805 1 75.62 222 LYS A C 1
ATOM 1848 O O . LYS A 1 222 ? -17.797 -10.008 -13.828 1 75.62 222 LYS A O 1
ATOM 1853 N N . GLY A 1 223 ? -19.219 -8.297 -13.836 1 72.19 223 GLY A N 1
ATOM 1854 C CA . GLY A 1 223 ? -20.359 -9.188 -13.984 1 72.19 223 GLY A CA 1
ATOM 1855 C C . GLY A 1 223 ? -20.375 -9.938 -15.297 1 72.19 223 GLY A C 1
ATOM 1856 O O . GLY A 1 223 ? -20.688 -11.125 -15.344 1 72.19 223 GLY A O 1
ATOM 1857 N N . TYR A 1 224 ? -19.875 -9.273 -16.25 1 74.69 224 TYR A N 1
ATOM 1858 C CA . TYR A 1 224 ? -19.828 -9.891 -17.578 1 74.69 224 TYR A CA 1
ATOM 1859 C C . TYR A 1 224 ? -18.797 -11.008 -17.625 1 74.69 224 TYR A C 1
ATOM 1861 O O . TYR A 1 224 ? -19.078 -12.086 -18.156 1 74.69 224 TYR A O 1
ATOM 1869 N N . LEU A 1 225 ? -17.641 -10.766 -17.125 1 73.38 225 LEU A N 1
ATOM 1870 C CA . LEU A 1 225 ? -16.578 -11.773 -17.156 1 73.38 225 LEU A CA 1
ATOM 1871 C C . LEU A 1 225 ? -17 -13.016 -16.375 1 73.38 225 LEU A C 1
ATOM 1873 O O . LEU A 1 225 ? -16.75 -14.141 -16.812 1 73.38 225 LEU A O 1
ATOM 1877 N N . SER A 1 226 ? -17.703 -12.867 -15.359 1 71.75 226 SER A N 1
ATOM 1878 C CA . SER A 1 226 ? -18.188 -14 -14.578 1 71.75 226 SER A CA 1
ATOM 1879 C C . SER A 1 226 ? -19.312 -14.734 -15.312 1 71.75 226 SER A C 1
ATOM 1881 O O . SER A 1 226 ? -19.375 -15.969 -15.273 1 71.75 226 SER A O 1
ATOM 1883 N N . HIS A 1 227 ? -20.109 -13.992 -16.031 1 73.38 227 HIS A N 1
ATOM 1884 C CA . HIS A 1 227 ? -21.203 -14.586 -16.812 1 73.38 227 HIS A CA 1
ATOM 1885 C C . HIS A 1 227 ? -20.672 -15.406 -17.984 1 73.38 227 HIS A C 1
ATOM 1887 O O . HIS A 1 227 ? -21.188 -16.484 -18.281 1 73.38 227 HIS A O 1
ATOM 1893 N N . GLN A 1 228 ? -19.625 -14.938 -18.484 1 72.69 228 GLN A N 1
ATOM 1894 C CA . GLN A 1 228 ? -19.031 -15.648 -19.609 1 72.69 228 GLN A CA 1
ATOM 1895 C C . GLN A 1 228 ? -18.422 -16.984 -19.172 1 72.69 228 GLN A C 1
ATOM 1897 O O . GLN A 1 228 ? -18.562 -17.984 -19.859 1 72.69 228 GLN A O 1
ATOM 1902 N N . THR A 1 229 ? -17.812 -16.969 -18.094 1 72.19 229 THR A N 1
ATOM 1903 C CA . THR A 1 229 ? -17.234 -18.203 -17.578 1 72.19 229 THR A CA 1
ATOM 1904 C C . THR A 1 229 ? -18.328 -19.203 -17.219 1 72.19 229 THR A C 1
ATOM 1906 O O . THR A 1 229 ? -18.156 -20.406 -17.406 1 72.19 229 THR A O 1
ATOM 1909 N N . LEU A 1 230 ? -19.469 -18.75 -16.938 1 72.38 230 LEU A N 1
ATOM 1910 C CA . LEU A 1 230 ? -20.594 -19.609 -16.531 1 72.38 230 LEU A CA 1
ATOM 1911 C C . LEU A 1 230 ? -21.25 -20.234 -17.75 1 72.38 230 LEU A C 1
ATOM 1913 O O . LEU A 1 230 ? -21.656 -21.406 -17.703 1 72.38 230 LEU A O 1
ATOM 1917 N N . CYS A 1 231 ? -21.266 -19.5 -18.688 1 72.81 231 CYS A N 1
ATOM 1918 C CA . CYS A 1 231 ? -21.969 -20 -19.859 1 72.81 231 CYS A CA 1
ATOM 1919 C C . CYS A 1 231 ? -21.172 -21.094 -20.562 1 72.81 231 CYS A C 1
ATOM 1921 O O . CYS A 1 231 ? -21.688 -21.797 -21.422 1 72.81 231 CYS A O 1
ATOM 1923 N N . GLN A 1 232 ? -19.953 -21.281 -20.062 1 71.75 232 GLN A N 1
ATOM 1924 C CA . GLN A 1 232 ? -19.141 -22.375 -20.609 1 71.75 232 GLN A CA 1
ATOM 1925 C C . GLN A 1 232 ? -19.453 -23.688 -19.891 1 71.75 232 GLN A C 1
ATOM 1927 O O . GLN A 1 232 ? -19.078 -24.766 -20.391 1 71.75 232 GLN A O 1
ATOM 1932 N N . ARG A 1 233 ? -20.203 -23.578 -18.906 1 75.62 233 ARG A N 1
ATOM 1933 C CA . ARG A 1 233 ? -20.531 -24.781 -18.141 1 75.62 233 ARG A CA 1
ATOM 1934 C C . ARG A 1 233 ? -21.641 -25.594 -18.844 1 75.62 233 ARG A C 1
ATOM 1936 O O . ARG A 1 233 ? -22.562 -25.016 -19.406 1 75.62 233 ARG A O 1
ATOM 1943 N N . LYS A 1 234 ? -21.438 -26.875 -18.75 1 73 234 LYS A N 1
ATOM 1944 C CA . LYS A 1 234 ? -22.344 -27.797 -19.438 1 73 234 LYS A CA 1
ATOM 1945 C C . LYS A 1 234 ? -23.75 -27.703 -18.859 1 73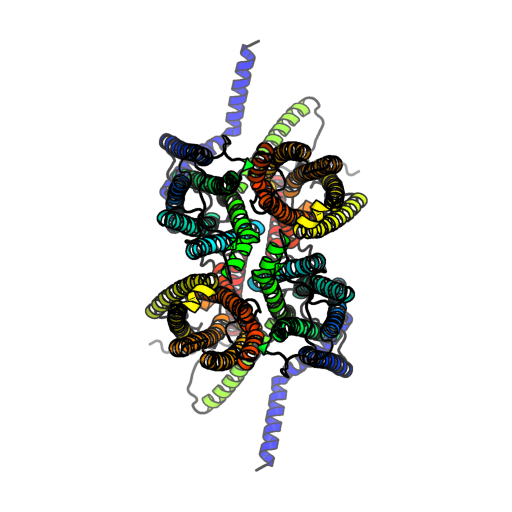 234 LYS A C 1
ATOM 1947 O O . LYS A 1 234 ? -24.734 -27.891 -19.578 1 73 234 LYS A O 1
ATOM 1952 N N . GLU A 1 235 ? -23.781 -27.312 -17.578 1 76.81 235 GLU A N 1
ATOM 1953 C CA . GLU A 1 235 ? -25.078 -27.281 -16.906 1 76.81 235 GLU A CA 1
ATOM 1954 C C . GLU A 1 235 ? -25.953 -26.141 -17.453 1 76.81 235 GLU A C 1
ATOM 1956 O O . GLU A 1 235 ? -27.172 -26.188 -17.328 1 76.81 235 GLU A O 1
ATOM 1961 N N . LEU A 1 236 ? -25.25 -25.234 -18.016 1 76.94 236 LEU A N 1
ATOM 1962 C CA . LEU A 1 236 ? -25.969 -24.047 -18.469 1 76.94 236 LEU A CA 1
ATOM 1963 C C . LEU A 1 236 ? -26.125 -24.062 -19.984 1 76.94 236 LEU A C 1
ATOM 1965 O O . LEU A 1 236 ? -26.625 -23.094 -20.562 1 76.94 236 LEU A O 1
ATOM 1969 N N . ASN A 1 237 ? -25.641 -25.203 -20.531 1 70.62 237 ASN A N 1
ATOM 1970 C CA . ASN A 1 237 ? -25.781 -25.328 -21.969 1 70.62 237 ASN A CA 1
ATOM 1971 C C . ASN A 1 237 ? -27.25 -25.359 -22.391 1 70.62 237 ASN A C 1
ATOM 1973 O O . ASN A 1 237 ? -28.047 -26.156 -21.891 1 70.62 237 ASN A O 1
ATOM 1977 N N . GLY A 1 238 ? -27.531 -24.281 -23.219 1 64.62 238 GLY A N 1
ATOM 1978 C CA . GLY A 1 238 ? -28.891 -24.234 -23.734 1 64.62 238 GLY A CA 1
ATOM 1979 C C . GLY A 1 238 ? -29.812 -23.344 -22.906 1 64.62 238 GLY A C 1
ATOM 1980 O O . GLY A 1 238 ? -31 -23.234 -23.203 1 64.62 238 GLY A O 1
ATOM 1981 N N . SER A 1 239 ? -29.234 -22.906 -21.875 1 67.25 239 SER A N 1
ATOM 1982 C CA . SER A 1 239 ? -30.078 -22.062 -21.047 1 67.25 239 SER A CA 1
ATOM 1983 C C . SER A 1 239 ? -30.328 -20.703 -21.719 1 67.25 239 SER A C 1
ATOM 1985 O O . SER A 1 239 ? -29.531 -20.266 -22.547 1 67.25 239 SER A O 1
ATOM 1987 N N . MET A 1 240 ? -31.484 -20.172 -21.516 1 62.28 240 MET A N 1
ATOM 1988 C CA . MET A 1 240 ? -31.922 -18.891 -22.094 1 62.28 240 MET A CA 1
ATOM 1989 C C . MET A 1 240 ? -30.969 -17.766 -21.719 1 62.28 240 MET A C 1
ATOM 1991 O O . MET A 1 240 ? -30.875 -16.766 -22.422 1 62.28 240 MET A O 1
ATOM 1995 N N . TRP A 1 241 ? -30.203 -18.125 -20.688 1 65.38 241 TRP A N 1
ATOM 1996 C CA . TRP A 1 241 ? -29.344 -17.078 -20.156 1 65.38 241 TRP A CA 1
ATOM 1997 C C . TRP A 1 241 ? -28.016 -17.016 -20.906 1 65.38 241 TRP A C 1
ATOM 1999 O O . TRP A 1 241 ? -27.328 -15.992 -20.891 1 65.38 241 TRP A O 1
ATOM 2009 N N . CYS A 1 242 ? -27.625 -18.125 -21.359 1 68.19 242 CYS A N 1
ATOM 2010 C CA . CYS A 1 242 ? -26.359 -18.156 -22.078 1 68.19 242 CYS A CA 1
ATOM 2011 C C . CYS A 1 242 ? -26.562 -17.953 -23.562 1 68.19 242 CYS A C 1
ATOM 2013 O O . CYS A 1 242 ? -27.562 -18.375 -24.125 1 68.19 242 CYS A O 1
ATOM 2015 N N . PRO A 1 243 ? -25.656 -17.078 -24.094 1 60.94 243 PRO A N 1
ATOM 2016 C CA . PRO A 1 243 ? -25.797 -16.922 -25.547 1 60.94 243 PRO A CA 1
ATOM 2017 C C . PRO A 1 243 ? -25.781 -18.25 -26.297 1 60.94 243 PRO A C 1
ATOM 2019 O O . PRO A 1 243 ? -25.188 -19.219 -25.812 1 60.94 243 PRO A O 1
ATOM 2022 N N . GLY A 1 244 ? -26.719 -18.406 -27.172 1 55.78 244 GLY A N 1
ATOM 2023 C CA . GLY A 1 244 ? -26.859 -19.609 -27.969 1 55.78 244 GLY A CA 1
ATOM 2024 C C . GLY A 1 244 ? -25.531 -20.156 -28.453 1 55.78 244 GLY A C 1
ATOM 2025 O O . GLY A 1 244 ? -25.359 -21.375 -28.594 1 55.78 244 GLY A O 1
ATOM 2026 N N . 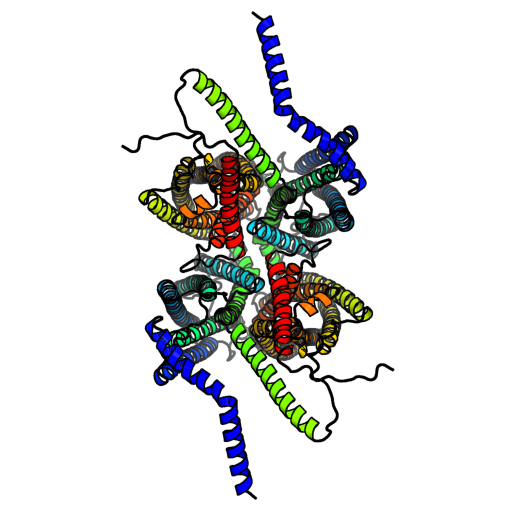VAL A 1 245 ? -24.531 -19.234 -28.875 1 54.91 245 VAL A N 1
ATOM 2027 C CA . VAL A 1 245 ? -23.297 -19.781 -29.422 1 54.91 245 VAL A CA 1
ATOM 2028 C C . VAL A 1 245 ? -22.203 -19.766 -28.359 1 54.91 245 VAL A C 1
ATOM 2030 O O . VAL A 1 245 ? -21.828 -18.703 -27.859 1 54.91 245 VAL A O 1
ATOM 2033 N N . GLN A 1 246 ? -22.016 -20.906 -27.766 1 61.62 246 GLN A N 1
ATOM 2034 C CA . GLN A 1 246 ? -20.922 -21.094 -26.812 1 61.62 246 GLN A CA 1
ATOM 2035 C C . GLN A 1 246 ? -19.562 -20.859 -27.469 1 61.62 246 GLN A C 1
ATOM 2037 O O . GLN A 1 246 ? -19.328 -21.312 -28.594 1 61.62 246 GLN A O 1
ATOM 2042 N N . ARG A 1 247 ? -18.844 -19.969 -26.922 1 64.69 247 ARG A N 1
ATOM 2043 C CA . ARG A 1 247 ? -17.5 -19.75 -27.438 1 64.69 247 ARG A CA 1
ATOM 2044 C C . ARG A 1 247 ? -16.594 -20.938 -27.141 1 64.69 247 ARG A C 1
ATOM 2046 O O . ARG A 1 247 ? -16.547 -21.438 -26.016 1 64.69 247 ARG A O 1
ATOM 2053 N N . GLN A 1 248 ? -16.156 -21.609 -28.156 1 64 248 GLN A N 1
ATOM 2054 C CA . GLN A 1 248 ? -15.195 -22.688 -27.984 1 64 248 GLN A CA 1
ATOM 2055 C C . GLN A 1 248 ? -13.781 -22.156 -27.766 1 64 248 GLN A C 1
ATOM 2057 O O . GLN A 1 248 ? -13.266 -21.422 -28.609 1 64 248 GLN A O 1
ATOM 2062 N N . TYR A 1 249 ? -13.32 -22.297 -26.531 1 71.69 249 TYR A N 1
ATOM 2063 C CA . TYR A 1 249 ? -11.945 -21.891 -26.25 1 71.69 249 TYR A CA 1
ATOM 2064 C C . TYR A 1 249 ? -10.953 -22.891 -26.812 1 71.69 249 TYR A C 1
ATOM 2066 O O . TYR A 1 249 ? -11.172 -24.109 -26.734 1 71.69 249 TYR A O 1
ATOM 2074 N N . THR A 1 250 ? -9.992 -22.406 -27.594 1 70.62 250 THR A N 1
ATOM 2075 C CA . THR A 1 250 ? -8.992 -23.281 -28.188 1 70.62 250 THR A CA 1
ATOM 2076 C C . THR A 1 250 ? -7.84 -23.516 -27.219 1 70.62 250 THR A C 1
ATOM 2078 O O . THR A 1 250 ? -7.172 -24.562 -27.297 1 70.62 250 THR A O 1
ATOM 2081 N N . CYS A 1 251 ? -7.641 -22.578 -26.266 1 76 251 CYS A N 1
ATOM 2082 C CA . CYS A 1 251 ? -6.473 -22.719 -25.406 1 76 251 CYS A CA 1
ATOM 2083 C C . CYS A 1 251 ? -6.832 -23.453 -24.125 1 76 251 CYS A C 1
ATOM 2085 O O . CYS A 1 251 ? -7.879 -23.203 -23.516 1 76 251 CYS A O 1
ATOM 2087 N N . ASN A 1 252 ? -6.062 -24.594 -23.859 1 74.88 252 ASN A N 1
ATOM 2088 C CA . ASN A 1 252 ? -6.203 -25.312 -22.609 1 74.88 252 ASN A CA 1
ATOM 2089 C C . ASN A 1 252 ? -5.219 -24.797 -21.547 1 74.88 252 ASN A C 1
ATOM 2091 O O . ASN A 1 252 ? -4.004 -24.844 -21.766 1 74.88 252 ASN A O 1
ATOM 2095 N N . THR A 1 253 ? -5.668 -24.297 -20.484 1 77.88 253 THR A N 1
ATOM 2096 C CA . THR A 1 253 ? -4.875 -23.719 -19.406 1 77.88 253 THR A CA 1
ATOM 2097 C C . THR A 1 253 ? -3.961 -24.781 -18.781 1 77.88 253 THR A C 1
ATOM 2099 O O . THR A 1 253 ? -2.965 -24.438 -18.141 1 77.88 253 THR A O 1
ATOM 2102 N N . SER A 1 254 ? -4.309 -26.047 -19.031 1 75.25 254 SER A N 1
ATOM 2103 C CA . SER A 1 254 ? -3.477 -27.125 -18.484 1 75.25 254 SER A CA 1
ATOM 2104 C C . SER A 1 254 ? -2.182 -27.266 -19.281 1 75.25 254 SER A C 1
ATOM 2106 O O . SER A 1 254 ? -1.22 -27.875 -18.797 1 75.25 254 SER A O 1
ATOM 2108 N N . ASP A 1 255 ? -2.16 -26.562 -20.438 1 78.5 255 ASP A N 1
ATOM 2109 C CA . ASP A 1 255 ? -0.99 -26.688 -21.297 1 78.5 255 ASP A CA 1
ATOM 2110 C C . ASP A 1 255 ? 0.051 -25.625 -20.969 1 78.5 255 ASP A C 1
ATOM 2112 O O . ASP A 1 255 ? 1.164 -25.641 -21.5 1 78.5 255 ASP A O 1
ATOM 2116 N N . LEU A 1 256 ? -0.351 -24.797 -20.078 1 86.75 256 LEU A N 1
ATOM 2117 C CA . LEU A 1 256 ? 0.607 -23.75 -19.719 1 86.75 256 LEU A CA 1
ATOM 2118 C C . LEU A 1 256 ? 1.725 -24.328 -18.844 1 86.75 256 LEU A C 1
ATOM 2120 O O . LEU A 1 256 ? 1.468 -25.125 -17.953 1 86.75 256 LEU A O 1
ATOM 2124 N N . GLN A 1 257 ? 2.955 -24.078 -19.281 1 83.81 257 GLN A N 1
ATOM 2125 C CA . GLN A 1 257 ? 4.09 -24.625 -18.547 1 83.81 257 GLN A CA 1
ATOM 2126 C C . GLN A 1 257 ? 5.09 -23.531 -18.188 1 83.81 257 GLN A C 1
ATOM 2128 O O . GLN A 1 257 ? 5.09 -22.453 -18.797 1 83.81 257 GLN A O 1
ATOM 2133 N N . GLY A 1 258 ? 5.773 -23.719 -17.109 1 87.25 258 GLY A N 1
ATOM 2134 C CA . GLY A 1 258 ? 6.879 -22.859 -16.719 1 87.25 258 GLY A CA 1
ATOM 2135 C C . GLY A 1 258 ? 6.434 -21.578 -16.031 1 87.25 258 GLY A C 1
ATOM 2136 O O . GLY A 1 258 ? 5.59 -21.609 -15.133 1 87.25 258 GLY A O 1
ATOM 2137 N N . THR A 1 259 ? 7.02 -20.484 -16.484 1 90.06 259 THR A N 1
ATOM 2138 C CA . THR A 1 259 ? 6.734 -19.203 -15.852 1 90.06 259 THR A CA 1
ATOM 2139 C C . THR A 1 259 ? 5.328 -18.719 -16.203 1 90.06 259 THR A C 1
ATOM 2141 O O . THR A 1 259 ? 4.699 -18 -15.414 1 90.06 259 THR A O 1
ATOM 2144 N N . ARG A 1 260 ? 4.816 -19.109 -17.266 1 91.38 260 ARG A N 1
ATOM 2145 C CA . ARG A 1 260 ? 3.469 -18.734 -17.688 1 91.38 260 ARG A CA 1
ATOM 2146 C C . ARG A 1 260 ? 2.42 -19.344 -16.75 1 91.38 260 ARG A C 1
ATOM 2148 O O . ARG A 1 260 ? 1.382 -18.734 -16.5 1 91.38 260 ARG A O 1
ATOM 2155 N N . GLN A 1 261 ? 2.709 -20.516 -16.234 1 90.75 261 GLN A N 1
ATOM 2156 C CA . GLN A 1 261 ? 1.795 -21.156 -15.289 1 90.75 261 GLN A CA 1
ATOM 2157 C C . GLN A 1 261 ? 1.753 -20.406 -13.961 1 90.75 261 GLN A C 1
ATOM 2159 O O . GLN A 1 261 ? 0.685 -20.25 -13.367 1 90.75 261 GLN A O 1
ATOM 2164 N N . VAL A 1 262 ? 2.883 -19.922 -13.586 1 90.56 262 VAL A N 1
ATOM 2165 C CA . VAL A 1 262 ? 2.961 -19.188 -12.336 1 90.56 262 VAL A CA 1
ATOM 2166 C C . VAL A 1 262 ? 2.141 -17.891 -12.453 1 90.56 262 VAL A C 1
ATOM 2168 O O . VAL A 1 262 ? 1.342 -17.578 -11.562 1 90.56 262 VAL A O 1
ATOM 2171 N N . TRP A 1 263 ? 2.283 -17.219 -13.5 1 93.12 263 TRP A N 1
ATOM 2172 C CA . TRP A 1 263 ? 1.606 -15.938 -13.664 1 93.12 263 TRP A CA 1
ATOM 2173 C C . TRP A 1 263 ? 0.122 -16.141 -13.945 1 93.12 263 TRP A C 1
ATOM 2175 O O . TRP A 1 263 ? -0.693 -15.25 -13.688 1 93.12 263 TRP A O 1
ATOM 2185 N N . TYR A 1 264 ? -0.227 -17.344 -14.523 1 91.75 264 TYR A N 1
ATOM 2186 C CA . TYR A 1 264 ? -1.638 -17.688 -14.664 1 91.75 264 TYR A CA 1
ATOM 2187 C C . TYR A 1 264 ? -2.311 -17.812 -13.297 1 91.75 264 TYR A C 1
ATOM 2189 O O . TYR A 1 264 ? -3.369 -17.219 -13.07 1 91.75 264 TYR A O 1
ATOM 2197 N N . TYR A 1 265 ? -1.686 -18.438 -12.375 1 90.69 265 TYR A N 1
ATOM 2198 C CA . TYR A 1 265 ? -2.279 -18.641 -11.062 1 90.69 265 TYR A CA 1
ATOM 2199 C C . TYR A 1 265 ? -2.215 -17.344 -10.242 1 90.69 265 TYR A C 1
ATOM 2201 O O . TYR A 1 265 ? -3.094 -17.094 -9.414 1 90.69 265 TYR A O 1
ATOM 2209 N N . LEU A 1 266 ? -1.24 -16.578 -10.531 1 92.88 266 LEU A N 1
ATOM 2210 C CA . LEU A 1 266 ? -1.188 -15.273 -9.875 1 92.88 266 LEU A CA 1
ATOM 2211 C C . LEU A 1 266 ? -2.352 -14.398 -10.312 1 92.88 266 LEU A C 1
ATOM 2213 O O . LEU A 1 266 ? -2.963 -13.711 -9.492 1 92.88 266 LEU A O 1
ATOM 2217 N N . ASN A 1 267 ? -2.586 -14.43 -11.562 1 91.62 267 ASN A N 1
ATOM 2218 C CA . ASN A 1 267 ? -3.686 -13.633 -12.102 1 91.62 267 ASN A CA 1
ATOM 2219 C C . ASN A 1 267 ? -5.035 -14.141 -11.602 1 91.62 267 ASN A C 1
ATOM 2221 O O . ASN A 1 267 ? -5.875 -13.352 -11.164 1 91.62 267 ASN A O 1
ATOM 2225 N N . LYS A 1 268 ? -5.207 -15.414 -11.594 1 85.94 268 LYS A N 1
ATOM 2226 C CA . LYS A 1 268 ? -6.469 -16.031 -11.195 1 85.94 268 LYS A CA 1
ATOM 2227 C C . LYS A 1 268 ? -6.703 -15.906 -9.695 1 85.94 268 LYS A C 1
ATOM 2229 O O . LYS A 1 268 ? -7.828 -15.656 -9.258 1 85.94 268 LYS A O 1
ATOM 2234 N N . GLY A 1 269 ? -5.68 -15.977 -9 1 85.81 269 GLY A N 1
ATOM 2235 C CA . GLY A 1 269 ? -5.82 -16.047 -7.555 1 85.81 269 GLY A CA 1
ATOM 2236 C C . GLY A 1 269 ? -5.852 -14.688 -6.891 1 85.81 269 GLY A C 1
ATOM 2237 O O . GLY A 1 269 ? -6.559 -14.492 -5.898 1 85.81 269 GLY A O 1
ATOM 2238 N N . LEU A 1 270 ? -5.152 -13.758 -7.391 1 89.75 270 LEU A N 1
ATOM 2239 C CA . LEU A 1 270 ? -4.992 -12.547 -6.586 1 89.75 270 LEU A CA 1
ATOM 2240 C C . LEU A 1 270 ? -5.09 -11.297 -7.457 1 89.75 270 LEU A C 1
ATOM 2242 O O . LEU A 1 270 ? -5.895 -10.406 -7.18 1 89.75 270 LEU A O 1
ATOM 2246 N N . LEU A 1 271 ? -4.406 -11.203 -8.539 1 91.81 271 LEU A N 1
ATOM 2247 C CA . LEU A 1 271 ? -4.168 -9.938 -9.227 1 91.81 271 LEU A CA 1
ATOM 2248 C C . LEU A 1 271 ? -5.426 -9.453 -9.938 1 91.81 271 LEU A C 1
ATOM 2250 O O . LEU A 1 271 ? -5.793 -8.281 -9.828 1 91.81 271 LEU A O 1
ATOM 2254 N N . SER A 1 272 ? -6.152 -10.32 -10.594 1 88.88 272 SER A N 1
ATOM 2255 C CA . SER A 1 272 ? -7.352 -9.898 -11.312 1 88.88 272 SER A CA 1
ATOM 2256 C C . SER A 1 272 ? -8.406 -9.359 -10.359 1 88.88 272 SER A C 1
ATOM 2258 O O . SER A 1 272 ? -8.969 -8.281 -10.578 1 88.88 272 SER A O 1
ATOM 2260 N N . SER A 1 273 ? -8.633 -10.039 -9.281 1 85.25 273 SER A N 1
ATOM 2261 C CA . SER A 1 273 ? -9.633 -9.625 -8.305 1 85.25 273 SER A CA 1
ATOM 2262 C C . SER A 1 273 ? -9.203 -8.367 -7.562 1 85.25 273 SER A C 1
ATOM 2264 O O . SER A 1 273 ? -10.023 -7.492 -7.273 1 85.25 273 SER A O 1
ATOM 2266 N N . ALA A 1 274 ? -7.957 -8.289 -7.281 1 88.56 274 ALA A N 1
ATOM 2267 C CA . ALA A 1 274 ? -7.449 -7.125 -6.562 1 88.56 274 ALA A CA 1
ATOM 2268 C C . ALA A 1 274 ? -7.562 -5.867 -7.414 1 88.56 274 ALA A C 1
ATOM 2270 O O . ALA A 1 274 ? -7.953 -4.805 -6.918 1 88.56 274 ALA A O 1
ATOM 2271 N N . ILE A 1 275 ? -7.27 -5.91 -8.695 1 89.88 275 ILE A N 1
ATOM 2272 C CA . ILE A 1 275 ? -7.301 -4.754 -9.586 1 89.88 275 ILE A CA 1
ATOM 2273 C C . ILE A 1 275 ? -8.742 -4.305 -9.797 1 89.88 275 ILE A C 1
ATOM 2275 O O . ILE A 1 275 ? -9.039 -3.109 -9.773 1 89.88 275 ILE A O 1
ATOM 2279 N N . THR A 1 276 ? -9.609 -5.211 -9.891 1 83.56 276 THR A N 1
ATOM 2280 C CA . THR A 1 276 ? -11.016 -4.871 -10.094 1 83.56 276 THR A CA 1
ATOM 2281 C C . THR A 1 276 ? -11.609 -4.254 -8.828 1 83.56 276 THR A C 1
ATOM 2283 O O . THR A 1 276 ? -12.422 -3.332 -8.906 1 83.56 276 THR A O 1
ATOM 2286 N N . ALA A 1 277 ? -11.211 -4.77 -7.703 1 85.12 277 ALA A N 1
ATOM 2287 C CA . ALA A 1 277 ? -11.672 -4.188 -6.441 1 85.12 277 ALA A CA 1
ATOM 2288 C C . ALA A 1 277 ? -11.133 -2.771 -6.266 1 85.12 277 ALA A C 1
ATOM 2290 O O . ALA A 1 277 ? -11.852 -1.881 -5.809 1 85.12 277 ALA A O 1
ATOM 2291 N N . CYS A 1 278 ? -9.914 -2.557 -6.625 1 88.25 278 CYS A N 1
ATOM 2292 C CA . CYS A 1 278 ? -9.32 -1.229 -6.551 1 88.25 278 CYS A CA 1
ATOM 2293 C C . CYS A 1 278 ? -10.047 -0.251 -7.465 1 88.25 278 CYS A C 1
ATOM 2295 O O . CYS A 1 278 ? -10.328 0.881 -7.07 1 88.25 278 CYS A O 1
ATOM 2297 N N . ALA A 1 279 ? -10.367 -0.652 -8.641 1 88.25 279 ALA A N 1
ATOM 2298 C CA . ALA A 1 279 ? -11.047 0.22 -9.602 1 88.25 279 ALA A CA 1
ATOM 2299 C C . ALA A 1 279 ? -12.477 0.515 -9.164 1 88.25 279 ALA A C 1
ATOM 2301 O O . ALA A 1 279 ? -12.961 1.639 -9.312 1 88.25 279 ALA A O 1
ATOM 2302 N N . SER A 1 280 ? -13.109 -0.391 -8.531 1 86.19 280 SER A N 1
ATOM 2303 C CA . SER A 1 280 ? -14.492 -0.199 -8.125 1 86.19 280 SER A CA 1
ATOM 2304 C C . SER A 1 280 ? -14.586 0.727 -6.914 1 86.19 280 SER A C 1
ATOM 2306 O O . SER A 1 280 ? -15.586 1.426 -6.738 1 86.19 280 SER A O 1
ATOM 2308 N N . GLU A 1 281 ? -13.555 0.78 -6.125 1 89.75 281 GLU A N 1
ATOM 2309 C CA . GLU A 1 281 ? -13.57 1.629 -4.938 1 89.75 281 GLU A CA 1
ATOM 2310 C C . GLU A 1 281 ? -13.062 3.033 -5.254 1 89.75 281 GLU A C 1
ATOM 2312 O O . GLU A 1 281 ? -13.391 3.99 -4.547 1 89.75 281 GLU A O 1
ATOM 2317 N N . PHE A 1 282 ? -12.328 3.141 -6.316 1 92.5 282 PHE A N 1
ATOM 2318 C CA . PHE A 1 282 ? -11.703 4.414 -6.656 1 92.5 282 PHE A CA 1
ATOM 2319 C C . PHE A 1 282 ? -12.75 5.445 -7.047 1 92.5 282 PHE A C 1
ATOM 2321 O O . PHE A 1 282 ? -12.703 6.59 -6.594 1 92.5 282 PHE A O 1
ATOM 2328 N N . PHE A 1 283 ? -13.703 5.156 -7.73 1 92.5 283 PHE A N 1
ATOM 2329 C CA . PHE A 1 283 ? -14.578 6.133 -8.367 1 92.5 283 PHE A CA 1
ATOM 2330 C C . PHE A 1 283 ? -15.578 6.699 -7.367 1 92.5 283 PHE A C 1
ATOM 2332 O O . PHE A 1 283 ? -15.836 7.902 -7.352 1 92.5 283 PHE A O 1
ATOM 2339 N N . PRO A 1 284 ? -16.094 5.871 -6.461 1 90.06 284 PRO A N 1
ATOM 2340 C CA . PRO A 1 284 ? -16.906 6.496 -5.418 1 90.06 284 PRO A CA 1
ATOM 2341 C C . PRO A 1 284 ? -16.109 7.465 -4.547 1 90.06 284 PRO A C 1
ATOM 2343 O O . PRO A 1 284 ? -16.641 8.492 -4.113 1 90.06 284 PRO A O 1
ATOM 2346 N N . VAL A 1 285 ? -14.914 7.18 -4.297 1 89.44 285 VAL A N 1
ATOM 2347 C CA . VAL A 1 285 ? -14.07 8.07 -3.51 1 89.44 285 VAL A CA 1
ATOM 2348 C C . VAL A 1 285 ? -13.844 9.375 -4.27 1 89.44 285 VAL A C 1
ATOM 2350 O O . VAL A 1 285 ? -13.859 10.453 -3.678 1 89.44 285 VAL A O 1
ATOM 2353 N N . VAL A 1 286 ? -13.664 9.25 -5.566 1 93.06 286 VAL A N 1
ATOM 2354 C CA . VAL A 1 286 ? -13.453 10.43 -6.398 1 93.06 286 VAL A CA 1
ATOM 2355 C C . VAL A 1 286 ? -14.711 11.289 -6.41 1 93.06 286 VAL A C 1
ATOM 2357 O O . VAL A 1 286 ? -14.633 12.516 -6.375 1 93.06 286 VAL A O 1
ATOM 2360 N N . LEU A 1 287 ? -15.867 10.68 -6.367 1 92.75 287 LEU A N 1
ATOM 2361 C CA . LEU A 1 287 ? -17.125 11.422 -6.375 1 92.75 287 LEU A CA 1
ATOM 2362 C C . LEU A 1 287 ? -17.297 12.203 -5.074 1 92.75 287 LEU A C 1
ATOM 2364 O O . LEU A 1 287 ? -17.641 13.383 -5.094 1 92.75 287 LEU A O 1
ATOM 2368 N N . VAL A 1 288 ? -17 11.578 -3.984 1 90.94 288 VAL A N 1
ATOM 2369 C CA . VAL A 1 288 ? -17.109 12.242 -2.689 1 90.94 288 VAL A CA 1
ATOM 2370 C C . VAL A 1 288 ? -16.062 13.336 -2.57 1 90.94 288 VAL A C 1
ATOM 2372 O O . VAL A 1 288 ? -16.344 14.438 -2.092 1 90.94 288 VAL A O 1
ATOM 2375 N N . ALA A 1 289 ? -14.898 13.008 -3.049 1 92.62 289 ALA A N 1
ATOM 2376 C CA . ALA A 1 289 ? -13.828 13.992 -3.002 1 92.62 289 ALA A CA 1
ATOM 2377 C C . ALA A 1 289 ? -14.164 15.211 -3.863 1 92.62 289 ALA A C 1
ATOM 2379 O O . ALA A 1 289 ? -13.875 16.344 -3.482 1 92.62 289 ALA A O 1
ATOM 2380 N N . HIS A 1 290 ? -14.734 14.914 -5.004 1 93.25 290 HIS A N 1
ATOM 2381 C CA . HIS A 1 290 ? -15.117 16.016 -5.887 1 93.25 290 HIS A CA 1
ATOM 2382 C C . HIS A 1 290 ? -16.156 16.906 -5.23 1 93.25 290 HIS A C 1
ATOM 2384 O O . HIS A 1 290 ? -16.078 18.141 -5.332 1 93.25 290 HIS A O 1
ATOM 2390 N N . TRP A 1 291 ? -17.078 16.328 -4.559 1 90.38 291 TRP A N 1
ATOM 2391 C CA . TRP A 1 291 ? -18.094 17.078 -3.842 1 90.38 291 TRP A CA 1
ATOM 2392 C C . TRP A 1 291 ? -17.469 17.922 -2.73 1 90.38 291 TRP A C 1
ATOM 2394 O O . TRP A 1 291 ? -17.844 19.078 -2.533 1 90.38 291 TRP A O 1
ATOM 2404 N N . LEU A 1 292 ? -16.516 17.469 -2.053 1 90.5 292 LEU A N 1
ATOM 2405 C CA . LEU A 1 292 ? -15.852 18.156 -0.949 1 90.5 292 LEU A CA 1
ATOM 2406 C C . LEU A 1 292 ? -15 19.312 -1.463 1 90.5 292 LEU A C 1
ATOM 2408 O O . LEU A 1 292 ? -15.023 20.406 -0.901 1 90.5 292 LEU A O 1
ATOM 2412 N N . VAL A 1 293 ? -14.273 19.047 -2.521 1 91.88 293 VAL A N 1
ATOM 2413 C CA . VAL A 1 293 ? -13.336 20.047 -3.016 1 91.88 293 VAL A CA 1
ATOM 2414 C C . VAL A 1 293 ? -14.102 21.203 -3.664 1 91.88 293 VAL A C 1
ATOM 2416 O O . VAL A 1 293 ? -13.586 22.328 -3.758 1 91.88 293 VAL A O 1
ATOM 2419 N N . CYS A 1 294 ? -15.305 20.938 -4.09 1 89.56 294 CYS A N 1
ATOM 2420 C CA . CYS A 1 294 ? -16.141 21.984 -4.664 1 89.56 294 CYS A CA 1
ATOM 2421 C C . CYS A 1 294 ? -16.812 22.797 -3.572 1 89.56 294 CYS A C 1
ATOM 2423 O O . CYS A 1 294 ? -17.562 23.734 -3.863 1 89.56 294 CYS A O 1
ATOM 2425 N N . GLY A 1 295 ? -16.609 22.516 -2.244 1 85.69 295 GLY A N 1
ATOM 2426 C CA . GLY A 1 295 ? -17.141 23.297 -1.136 1 85.69 295 GLY A CA 1
ATOM 2427 C C . GLY A 1 295 ? -18.516 22.812 -0.68 1 85.69 295 GLY A C 1
ATOM 2428 O O . GLY A 1 295 ? -19.266 23.578 -0.074 1 85.69 295 GLY A O 1
ATOM 2429 N N . GLY A 1 296 ? -18.812 21.625 -1.053 1 83.62 296 GLY A N 1
ATOM 2430 C CA . GLY A 1 296 ? -20.109 21.094 -0.654 1 83.62 296 GLY A CA 1
ATOM 2431 C C . GLY A 1 296 ? -20.266 20.969 0.85 1 83.62 296 GLY A C 1
ATOM 2432 O O . GLY A 1 296 ? -21.359 21.156 1.382 1 83.62 296 GLY A O 1
ATOM 2433 N N . ALA A 1 297 ? -19.234 20.734 1.523 1 83.75 297 ALA A N 1
ATOM 2434 C CA . ALA A 1 297 ? -19.281 20.578 2.975 1 83.75 297 ALA A CA 1
ATOM 2435 C C . ALA A 1 297 ? -19.516 21.922 3.654 1 83.75 297 ALA A C 1
ATOM 2437 O O . ALA A 1 297 ? -20.312 22.016 4.598 1 83.75 297 ALA A O 1
ATOM 2438 N N . GLU A 1 298 ? -18.859 22.969 3.236 1 78.94 298 GLU A N 1
ATOM 2439 C CA . GLU A 1 298 ? -19.016 24.297 3.826 1 78.94 298 GLU A CA 1
ATOM 2440 C C . GLU A 1 298 ? -20.406 24.859 3.547 1 78.94 298 GLU A C 1
ATOM 2442 O O . GLU A 1 298 ? -21.047 25.438 4.434 1 78.94 298 GLU A O 1
ATOM 2447 N N . GLU A 1 299 ? -20.891 24.625 2.393 1 77.56 299 GLU A N 1
ATOM 2448 C CA . GLU A 1 299 ? -22.234 25.078 2.055 1 77.56 299 GLU A CA 1
ATOM 2449 C C . GLU A 1 299 ? -23.297 24.359 2.895 1 77.56 299 GLU A C 1
ATOM 2451 O O . GLU A 1 299 ? -24.234 24.984 3.387 1 77.56 299 GLU A O 1
ATOM 2456 N N . ARG A 1 300 ? -23.078 23.172 2.996 1 79.94 300 ARG A N 1
ATOM 2457 C CA . ARG A 1 300 ? -24.031 22.391 3.789 1 79.94 300 ARG A CA 1
ATOM 2458 C C . ARG A 1 300 ? -23.953 22.781 5.262 1 79.94 300 ARG A C 1
ATOM 2460 O O . ARG A 1 300 ? -24.969 22.812 5.957 1 79.94 300 ARG A O 1
ATOM 2467 N N . ALA A 1 301 ? -22.828 22.953 5.719 1 81.56 301 ALA A N 1
ATOM 2468 C CA . ALA A 1 301 ? -22.672 23.375 7.105 1 81.56 301 ALA A CA 1
ATOM 2469 C C . ALA A 1 301 ? -23.391 24.703 7.352 1 81.56 301 ALA A C 1
ATOM 2471 O O . ALA A 1 301 ? -24.047 24.875 8.375 1 81.56 301 ALA A O 1
ATOM 2472 N N . GLU A 1 302 ? -23.25 25.609 6.418 1 74.69 302 GLU A N 1
ATOM 2473 C CA . GLU A 1 302 ? -23.922 26.891 6.535 1 74.69 302 GLU A CA 1
ATOM 2474 C C . GLU A 1 302 ? -25.438 26.719 6.492 1 74.69 302 GLU A C 1
ATOM 2476 O O . GLU A 1 302 ? -26.172 27.375 7.242 1 74.69 302 GLU A O 1
ATOM 2481 N N . ASP A 1 303 ? -25.844 25.891 5.66 1 77.25 303 ASP A N 1
ATOM 2482 C CA . ASP A 1 303 ? -27.266 25.609 5.586 1 77.25 303 ASP A CA 1
ATOM 2483 C C . ASP A 1 303 ? -27.781 25.016 6.891 1 77.25 303 ASP A C 1
ATOM 2485 O O . ASP A 1 303 ? -28.875 25.344 7.352 1 77.25 303 ASP A O 1
ATOM 2489 N N . LEU A 1 304 ? -26.984 24.141 7.445 1 77.94 304 LEU A N 1
ATOM 2490 C CA . LEU A 1 304 ? -27.375 23.516 8.703 1 77.94 304 LEU A CA 1
ATOM 2491 C C . LEU A 1 304 ? -27.422 24.531 9.836 1 77.94 304 LEU A C 1
ATOM 2493 O O . LEU A 1 304 ? -28.328 24.5 10.664 1 77.94 304 LEU A O 1
ATOM 2497 N N . ILE A 1 305 ? -26.469 25.422 9.781 1 74.19 305 ILE A N 1
ATOM 2498 C CA . ILE A 1 305 ? -26.422 26.469 10.797 1 74.19 305 ILE A CA 1
ATOM 2499 C C . ILE A 1 305 ? -27.609 27.406 10.609 1 74.19 305 ILE A C 1
ATOM 2501 O O . ILE A 1 305 ? -28.266 27.797 11.578 1 74.19 305 ILE A O 1
ATOM 2505 N N . ARG A 1 306 ? -27.875 27.656 9.414 1 68.81 306 ARG A N 1
ATOM 2506 C CA . ARG A 1 306 ? -29.016 28.531 9.109 1 68.81 306 ARG A CA 1
ATOM 2507 C C . ARG A 1 306 ? -30.328 27.891 9.547 1 68.81 306 ARG A C 1
ATOM 2509 O O . ARG A 1 306 ? -31.172 28.547 10.148 1 68.81 306 ARG A O 1
ATOM 2516 N N . ARG A 1 307 ? -30.453 26.688 9.312 1 72.12 307 ARG A N 1
ATOM 2517 C CA . ARG A 1 307 ? -31.672 25.969 9.695 1 72.12 307 ARG A CA 1
ATOM 2518 C C . ARG A 1 307 ? -31.812 25.906 11.211 1 72.12 307 ARG A C 1
ATOM 2520 O O . ARG A 1 307 ? -32.906 26.031 11.742 1 72.12 307 ARG A O 1
ATOM 2527 N N . GLN A 1 308 ? -30.672 25.672 11.82 1 72 308 GLN A N 1
ATOM 2528 C CA . GLN A 1 308 ? -30.688 25.641 13.281 1 72 308 GLN A CA 1
ATOM 2529 C C . GLN A 1 308 ? -31.094 27 13.859 1 72 308 GLN A C 1
ATOM 2531 O O . GLN A 1 308 ? -31.844 27.062 14.828 1 72 308 GLN A O 1
ATOM 2536 N N . ARG A 1 309 ? -30.562 28.031 13.203 1 62.62 309 ARG A N 1
ATOM 2537 C CA . ARG A 1 309 ? -30.906 29.375 13.641 1 62.62 309 ARG A CA 1
ATOM 2538 C C . ARG A 1 309 ? -32.375 29.703 13.383 1 62.62 309 ARG A C 1
ATOM 2540 O O . ARG A 1 309 ? -33.031 30.328 14.219 1 62.62 309 ARG A O 1
ATOM 2547 N N . GLN A 1 310 ? -32.75 29.219 12.266 1 65.31 310 GLN A N 1
ATOM 2548 C CA . GLN A 1 310 ? -34.125 29.453 11.914 1 65.31 310 GLN A CA 1
ATOM 2549 C C . GLN A 1 310 ? -35.062 28.672 12.852 1 65.31 310 GLN A C 1
ATOM 2551 O O . GLN A 1 310 ? -36.094 29.203 13.273 1 65.31 310 GLN A O 1
ATOM 2556 N N . LYS A 1 311 ? -34.688 27.438 13.031 1 59.84 311 LYS A N 1
ATOM 2557 C CA . LYS A 1 311 ? -35.5 26.656 13.961 1 59.84 311 LYS A CA 1
ATOM 2558 C C . LYS A 1 311 ? -35.5 27.297 15.344 1 59.84 311 LYS A C 1
ATOM 2560 O O . LYS A 1 311 ? -36.531 27.312 16.016 1 59.84 311 LYS A O 1
ATOM 2565 N N . LYS A 1 312 ? -34.344 27.781 15.656 1 56.59 312 LYS A N 1
ATOM 2566 C CA . LYS A 1 312 ? -34.281 28.484 16.938 1 56.59 312 LYS A CA 1
ATOM 2567 C C . LYS A 1 312 ? -35.188 29.734 16.922 1 56.59 312 LYS A C 1
ATOM 2569 O O . LYS A 1 312 ? -35.844 30.047 17.906 1 56.59 312 LYS A O 1
ATOM 2574 N N . SER A 1 313 ? -35.062 30.281 15.68 1 53.78 313 SER A N 1
ATOM 2575 C CA . SER A 1 313 ? -35.906 31.453 15.562 1 53.78 313 SER A CA 1
ATOM 2576 C C . SER A 1 313 ? -37.406 31.078 15.594 1 53.78 313 SER A C 1
ATOM 2578 O O . SER A 1 313 ? -38.188 31.75 16.25 1 53.78 313 SER A O 1
ATOM 2580 N N . VAL A 1 314 ? -37.594 30.016 14.914 1 54.75 314 VAL A N 1
ATOM 2581 C CA . VAL A 1 314 ? -38.969 29.578 14.914 1 54.75 314 VAL A CA 1
ATOM 2582 C C . VAL A 1 314 ? -39.375 29.062 16.312 1 54.75 314 VAL A C 1
ATOM 2584 O O . VAL A 1 314 ? -40.469 29.359 16.812 1 54.75 314 VAL A O 1
ATOM 2587 N N . ARG A 1 315 ? -38.5 28.344 16.781 1 53.41 315 ARG A N 1
ATOM 2588 C CA . ARG A 1 315 ? -38.75 27.859 18.141 1 53.41 315 ARG A CA 1
ATOM 2589 C C . ARG A 1 315 ? -38.844 29.031 19.125 1 53.41 315 ARG A C 1
ATOM 2591 O O . ARG A 1 315 ? -39.656 29.016 20.031 1 53.41 315 ARG A O 1
ATOM 2598 N N . ARG A 1 316 ? -37.875 29.953 18.859 1 51.72 316 ARG A N 1
ATOM 2599 C CA . ARG A 1 316 ? -37.969 31.156 19.672 1 51.72 316 ARG A CA 1
ATOM 2600 C C . ARG A 1 316 ? -39.312 31.875 19.438 1 51.72 316 ARG A C 1
ATOM 2602 O O . ARG A 1 316 ? -39.938 32.344 20.391 1 51.72 316 ARG A O 1
ATOM 2609 N N . VAL A 1 317 ? -39.625 31.906 18.172 1 51.72 317 VAL A N 1
ATOM 2610 C CA . VAL A 1 317 ? -40.906 32.531 17.875 1 51.72 317 VAL A CA 1
ATOM 2611 C C . VAL A 1 317 ? -42.031 31.688 18.453 1 51.72 317 VAL A C 1
ATOM 2613 O O . VAL A 1 317 ? -42.969 32.219 19.047 1 51.72 317 VAL A O 1
ATOM 2616 N N . LEU A 1 318 ? -41.875 30.469 18.266 1 51.62 318 LEU A N 1
ATOM 2617 C CA . LEU A 1 318 ? -42.875 29.594 18.844 1 51.62 318 LEU A CA 1
ATOM 2618 C C . LEU A 1 318 ? -42.875 29.641 20.359 1 51.62 318 LEU A C 1
ATOM 2620 O O . LEU A 1 318 ? -43.906 29.656 21.016 1 51.62 318 LEU A O 1
ATOM 2624 N N . GLN A 1 319 ? -41.719 29.578 20.891 1 47.44 319 GLN A N 1
ATOM 2625 C CA . GLN A 1 319 ? -41.594 29.75 22.344 1 47.44 319 GLN A CA 1
ATOM 2626 C C . GLN A 1 319 ? -42.125 31.109 22.781 1 47.44 319 GLN A C 1
ATOM 2628 O O . GLN A 1 319 ? -42.812 31.219 23.812 1 47.44 319 GLN A O 1
ATOM 2633 N N . ARG A 1 320 ? -41.781 32.062 21.953 1 42.78 320 ARG A N 1
ATOM 2634 C CA . ARG A 1 320 ? -42.375 33.344 22.25 1 42.78 320 ARG A CA 1
ATOM 2635 C C . ARG A 1 320 ? -43.906 33.312 22.156 1 42.78 320 ARG A C 1
ATOM 2637 O O . ARG A 1 320 ? -44.594 33.938 22.938 1 42.78 320 ARG A O 1
ATOM 2644 N N . PHE A 1 321 ? -44.344 32.594 21.219 1 43.16 321 PHE A N 1
ATOM 2645 C CA . PHE A 1 321 ? -45.781 32.438 21.094 1 43.16 321 PHE A CA 1
ATOM 2646 C C . PHE A 1 321 ? -46.375 31.703 22.297 1 43.16 321 PHE A C 1
ATOM 2648 O O . PHE A 1 321 ? -47.375 32.125 22.859 1 43.16 321 PHE A O 1
ATOM 2655 N N . ILE A 1 322 ? -45.781 30.609 22.672 1 41.25 322 ILE A N 1
ATOM 2656 C CA . ILE A 1 322 ? -46.219 29.844 23.828 1 41.25 322 ILE A CA 1
ATOM 2657 C C . ILE A 1 322 ? -45.969 30.625 25.109 1 41.25 322 ILE A C 1
ATOM 2659 O O . ILE A 1 322 ? -46.812 30.672 26.016 1 41.25 322 ILE A O 1
ATOM 2663 N N . THR A 1 323 ? -44.844 31.234 25.234 1 34.97 323 THR A N 1
ATOM 2664 C CA . THR A 1 323 ? -44.562 32.031 26.422 1 34.97 323 THR A CA 1
ATOM 2665 C C . THR A 1 323 ? -45.469 33.281 26.453 1 34.97 323 THR A C 1
ATOM 2667 O O . THR A 1 323 ? -45.594 33.906 27.484 1 34.97 323 THR A O 1
ATOM 2670 N N . ASP A 1 324 ? -46 33.906 25.406 1 33.97 324 ASP A N 1
ATOM 2671 C CA . ASP A 1 324 ? -46.969 34.969 25.656 1 33.97 324 ASP A CA 1
ATOM 2672 C C . ASP A 1 324 ? -48.188 34.438 26.391 1 33.97 324 ASP A C 1
ATOM 2674 O O . ASP A 1 324 ? -49 35.219 26.875 1 33.97 324 ASP A O 1
ATOM 2678 N N . ILE A 1 325 ? -48.906 33.281 26.234 1 32.81 325 ILE A N 1
ATOM 2679 C CA . ILE A 1 325 ? -49.875 32.969 27.266 1 32.81 325 ILE A CA 1
ATOM 2680 C C . ILE A 1 325 ? -49.219 32.969 28.641 1 32.81 325 ILE A C 1
ATOM 2682 O O . ILE A 1 325 ? -49.75 33.531 29.594 1 32.81 325 ILE A O 1
ATOM 2686 N N . SER A 1 326 ? -48.594 31.922 29.219 1 28.47 326 SER A N 1
ATOM 2687 C CA . SER A 1 326 ? -48.062 31.984 30.562 1 28.47 326 SER A CA 1
ATOM 2688 C C . SER A 1 326 ? -46.812 32.844 30.609 1 28.47 326 SER A C 1
ATOM 2690 O O . SER A 1 326 ? -45.906 32.719 29.781 1 28.47 326 SER A O 1
ATOM 2692 N N . ARG A 1 327 ? -46.781 34.219 31.031 1 30.55 327 ARG A N 1
ATOM 2693 C CA . ARG A 1 327 ? -45.844 35.344 31.188 1 30.55 327 ARG A CA 1
ATOM 2694 C C . ARG A 1 327 ? -44.438 34.812 31.562 1 30.55 327 ARG A C 1
ATOM 2696 O O . ARG A 1 327 ? -43.5 35.594 31.719 1 30.55 327 ARG A O 1
ATOM 2703 N N . VAL A 1 328 ? -44.438 33.719 32.469 1 24.64 328 VAL A N 1
ATOM 2704 C CA . VAL A 1 328 ? -43.344 33.75 33.406 1 24.64 328 VAL A CA 1
ATOM 2705 C C . VAL A 1 328 ? -42 33.844 32.656 1 24.64 328 VAL A C 1
ATOM 2707 O O . VAL A 1 328 ? -41.094 34.531 33.094 1 24.64 328 VAL A O 1
ATOM 2710 N N . VAL A 1 329 ? -41.594 32.781 31.984 1 23.33 329 VAL A N 1
ATOM 2711 C CA . VAL A 1 329 ? -40.188 32.406 32.25 1 23.33 329 VAL A CA 1
ATOM 2712 C C . VAL A 1 329 ? -39.25 33.375 31.531 1 23.33 329 VAL A C 1
ATOM 2714 O O . VAL A 1 329 ? -39.5 33.75 30.375 1 23.33 329 VAL A O 1
ATOM 2717 N N . GLY A 1 330 ? -38.281 34.094 32.25 1 25.2 330 GLY A N 1
ATOM 2718 C CA . GLY A 1 330 ? -37.219 35.062 32.312 1 25.2 330 GLY A CA 1
ATOM 2719 C C . GLY A 1 330 ? -36.344 35.062 31.062 1 25.2 330 GLY A C 1
ATOM 2720 O O . GLY A 1 330 ? -36.656 35.719 30.062 1 25.2 330 GLY A O 1
ATOM 2721 N N . GLY A 1 331 ? -35 34.469 31.359 1 26.52 331 GLY A N 1
ATOM 2722 C CA . GLY A 1 331 ? -33.594 34.75 31.141 1 26.52 331 GLY A CA 1
ATOM 2723 C C . GLY A 1 331 ? -33.125 34.406 29.734 1 26.52 331 GLY A C 1
ATOM 2724 O O . GLY A 1 331 ? -33.688 33.531 29.078 1 26.52 331 GLY A O 1
ATOM 2725 N N . ARG A 1 332 ? -32.812 35.25 28.906 1 34.06 332 ARG A N 1
ATOM 2726 C CA . ARG A 1 332 ? -31.953 35.156 27.734 1 34.06 332 ARG A CA 1
ATOM 2727 C C . ARG A 1 332 ? -30.906 34.062 27.906 1 34.06 332 ARG A C 1
ATOM 2729 O O . ARG A 1 332 ? -29.797 34.344 28.375 1 34.06 332 ARG A O 1
ATOM 2736 N N . ALA A 1 333 ? -31.125 33 28.625 1 32.19 333 ALA A N 1
ATOM 2737 C CA . ALA A 1 333 ? -29.984 32.156 29.031 1 32.19 333 ALA A CA 1
ATOM 2738 C C . ALA A 1 333 ? -29.078 31.875 27.844 1 32.19 333 ALA A C 1
ATOM 2740 O O . ALA A 1 333 ? -29.547 31.531 26.766 1 32.19 333 ALA A O 1
ATOM 2741 N N . LYS A 1 334 ? -27.984 32.562 27.688 1 34.62 334 LYS A N 1
ATOM 2742 C CA . LYS A 1 334 ? -26.734 32.094 27.094 1 34.62 334 LYS A CA 1
ATOM 2743 C C . LYS A 1 334 ? -26.672 30.578 27.062 1 34.62 334 LYS A C 1
ATOM 2745 O O . LYS A 1 334 ? -26.891 29.922 28.078 1 34.62 334 LYS A O 1
ATOM 2750 N N . LYS A 1 335 ? -27.125 29.953 26.125 1 38.56 335 LYS A N 1
ATOM 2751 C CA . LYS A 1 335 ? -27.094 28.5 26.125 1 38.56 335 LYS A CA 1
ATOM 2752 C C . LYS A 1 335 ? -25.922 27.969 26.969 1 38.56 335 LYS A C 1
ATOM 2754 O O . LYS A 1 335 ? -24.766 28.328 26.719 1 38.56 335 LYS A O 1
ATOM 2759 N N . PRO A 1 336 ? -25.969 27.719 28.266 1 39.91 336 PRO A N 1
ATOM 2760 C CA . PRO A 1 336 ? -24.891 27.203 29.109 1 39.91 336 PRO A CA 1
ATOM 2761 C C . PRO A 1 336 ? -24 26.203 28.375 1 39.91 336 PRO A C 1
ATOM 2763 O O . PRO A 1 336 ? -24.484 25.5 27.469 1 39.91 336 PRO A O 1
ATOM 2766 N N . PRO A 1 337 ? -22.641 26.547 28.219 1 49.81 337 PRO A N 1
ATOM 2767 C CA . PRO A 1 337 ? -21.734 25.5 27.703 1 49.81 337 PRO A CA 1
ATOM 2768 C C . PRO A 1 337 ? -22.172 24.094 28.109 1 49.81 337 PRO A C 1
ATOM 2770 O O . PRO A 1 337 ? -22.516 23.859 29.281 1 49.81 337 PRO A O 1
ATOM 2773 N N . MET A 1 338 ? -22.969 23.484 27.219 1 59.03 338 MET A N 1
ATOM 2774 C CA . MET A 1 338 ? -23.391 22.125 27.516 1 59.03 338 MET A CA 1
ATOM 2775 C C . MET A 1 338 ? -22.359 21.422 28.391 1 59.03 338 MET A C 1
ATOM 2777 O O . MET A 1 338 ? -21.156 21.562 28.172 1 59.03 338 MET A O 1
ATOM 2781 N N . PRO A 1 339 ? -22.828 20.984 29.547 1 62.84 339 PRO A N 1
ATOM 2782 C CA . PRO A 1 339 ? -21.906 20.219 30.406 1 62.84 339 PRO A CA 1
ATOM 2783 C C . PRO A 1 339 ? -21.109 19.172 29.641 1 62.84 339 PRO A C 1
ATOM 2785 O O . PRO A 1 339 ? -21.531 18.734 28.562 1 62.84 339 PRO A O 1
ATOM 2788 N N . PRO A 1 340 ? -19.859 19.078 30.125 1 70.69 340 PRO A N 1
ATOM 2789 C CA . PRO A 1 340 ? -19.031 18.062 29.453 1 70.69 340 PRO A CA 1
ATOM 2790 C C . PRO A 1 340 ? -19.719 16.703 29.391 1 70.69 340 PRO A C 1
ATOM 2792 O O . PRO A 1 340 ? -20.5 16.359 30.297 1 70.69 340 PRO A O 1
ATOM 2795 N N . LEU A 1 341 ? -19.75 16.109 28.297 1 79.81 341 LEU A N 1
ATOM 2796 C CA . LEU A 1 341 ? -20.297 14.773 28.109 1 79.81 341 LEU A CA 1
ATOM 2797 C C . LEU A 1 341 ? -19.688 13.789 29.094 1 79.81 341 LEU A C 1
ATOM 2799 O O . LEU A 1 341 ? -18.5 13.469 29.016 1 79.81 341 LEU A O 1
ATOM 2803 N N . ILE A 1 342 ? -20.359 13.57 30.219 1 79.12 342 ILE A N 1
ATOM 2804 C CA . ILE A 1 342 ? -19.844 12.641 31.219 1 79.12 342 ILE A CA 1
ATOM 2805 C C . ILE A 1 342 ? -20.484 11.266 31.016 1 79.12 342 ILE A C 1
ATOM 2807 O O . ILE A 1 342 ? -21.703 11.133 31.078 1 79.12 342 ILE A O 1
ATOM 2811 N N . THR A 1 343 ? -19.734 10.406 30.625 1 87 343 THR A N 1
ATOM 2812 C CA . THR A 1 343 ? -20.156 9.016 30.484 1 87 343 THR A CA 1
ATOM 2813 C C . THR A 1 343 ? -19.812 8.227 31.75 1 87 343 THR A C 1
ATOM 2815 O O . THR A 1 343 ? -18.766 8.445 32.375 1 87 343 THR A O 1
ATOM 2818 N N . SER A 1 344 ? -20.734 7.445 32.219 1 89.75 344 SER A N 1
ATOM 2819 C CA . SER A 1 344 ? -20.516 6.629 33.406 1 89.75 344 SER A CA 1
ATOM 2820 C C . SER A 1 344 ? -19.266 5.762 33.25 1 89.75 344 SER A C 1
ATOM 2822 O O . SER A 1 344 ? -18.984 5.25 32.188 1 89.75 344 SER A O 1
ATOM 2824 N N . PRO A 1 345 ? -18.453 5.688 34.344 1 90.69 345 PRO A N 1
ATOM 2825 C CA . PRO A 1 345 ? -17.234 4.883 34.281 1 90.69 345 PRO A CA 1
ATOM 2826 C C . PRO A 1 345 ? -17.516 3.408 34 1 90.69 345 PRO A C 1
ATOM 2828 O O . PRO A 1 345 ? -16.719 2.744 33.312 1 90.69 345 PRO A O 1
ATOM 2831 N N . PHE A 1 346 ? -18.672 3.014 34.469 1 91.62 346 PHE A N 1
ATOM 2832 C CA . PHE A 1 346 ? -19.031 1.624 34.219 1 91.62 346 PHE A CA 1
ATOM 2833 C C . PHE A 1 346 ? -19.266 1.384 32.719 1 91.62 346 PHE A C 1
ATOM 2835 O O . PHE A 1 346 ? -18.75 0.415 32.156 1 91.62 346 PHE A O 1
ATOM 2842 N N . LEU A 1 347 ? -19.953 2.242 32.125 1 92 347 LEU A N 1
ATOM 2843 C CA . LEU A 1 347 ? -20.219 2.109 30.703 1 92 347 LEU A CA 1
ATOM 2844 C C . LEU A 1 347 ? -18.938 2.248 29.906 1 92 347 LEU A C 1
ATOM 2846 O O . LEU A 1 347 ? -18.75 1.549 28.906 1 92 347 LEU A O 1
ATOM 2850 N N . GLN A 1 348 ? -18.094 3.08 30.391 1 94.19 348 GLN A N 1
ATOM 2851 C CA . GLN A 1 348 ? -16.828 3.271 29.703 1 94.19 348 GLN A CA 1
ATOM 2852 C C . GLN A 1 348 ? -15.984 1.995 29.734 1 94.19 348 GLN A C 1
ATOM 2854 O O . GLN A 1 348 ? -15.453 1.578 28.703 1 94.19 348 GLN A O 1
ATOM 2859 N N . THR A 1 349 ? -15.945 1.422 30.828 1 94.62 349 THR A N 1
ATOM 2860 C CA . THR A 1 349 ? -15.156 0.205 30.984 1 94.62 349 THR A CA 1
ATOM 2861 C C . THR A 1 349 ? -15.773 -0.941 30.188 1 94.62 349 THR A C 1
ATOM 2863 O O . THR A 1 349 ? -15.07 -1.713 29.531 1 94.62 349 THR A O 1
ATOM 2866 N N . CYS A 1 350 ? -17.078 -1.034 30.188 1 94.75 350 CYS A N 1
ATOM 2867 C CA . CYS A 1 350 ? -17.766 -2.07 29.422 1 94.75 350 CYS A CA 1
ATOM 2868 C C . CYS A 1 350 ? -17.516 -1.897 27.938 1 94.75 350 CYS A C 1
ATOM 2870 O O . CYS A 1 350 ? -17.25 -2.871 27.219 1 94.75 350 CYS A O 1
ATOM 2872 N N . LEU A 1 351 ? -17.562 -0.697 27.531 1 96.06 351 LEU A N 1
ATOM 2873 C CA . LEU A 1 351 ? -17.344 -0.418 26.109 1 96.06 351 LEU A CA 1
ATOM 2874 C C . LEU A 1 351 ? -15.898 -0.728 25.719 1 96.06 351 LEU A C 1
ATOM 2876 O O . LEU A 1 351 ? -15.656 -1.267 24.641 1 96.06 351 LEU A O 1
ATOM 2880 N N . MET A 1 352 ? -15.008 -0.45 26.531 1 95.81 352 MET A N 1
ATOM 2881 C CA . MET A 1 352 ? -13.609 -0.729 26.25 1 95.81 352 MET A CA 1
ATOM 2882 C C . MET A 1 352 ? -13.352 -2.23 26.188 1 95.81 352 MET A C 1
ATOM 2884 O O . MET A 1 352 ? -12.703 -2.723 25.266 1 95.81 352 MET A O 1
ATOM 2888 N N . ILE A 1 353 ? -13.844 -2.969 27.047 1 95.69 353 ILE A N 1
ATOM 2889 C CA . ILE A 1 353 ? -13.641 -4.414 27.094 1 95.69 353 ILE A CA 1
ATOM 2890 C C . ILE A 1 353 ? -14.312 -5.07 25.891 1 95.69 353 ILE A C 1
ATOM 2892 O O . ILE A 1 353 ? -13.719 -5.926 25.234 1 95.69 353 ILE A O 1
ATOM 2896 N N . THR A 1 354 ? -15.516 -4.641 25.609 1 96.19 354 THR A N 1
ATOM 2897 C CA . THR A 1 354 ? -16.234 -5.227 24.484 1 96.19 354 THR A CA 1
ATOM 2898 C C . THR A 1 354 ? -15.547 -4.867 23.172 1 96.19 354 THR A C 1
ATOM 2900 O O . THR A 1 354 ? -15.531 -5.668 22.234 1 96.19 354 THR A O 1
ATOM 2903 N N . ALA A 1 355 ? -15.023 -3.697 23.109 1 96.62 355 ALA A N 1
ATOM 2904 C CA . ALA A 1 355 ? -14.328 -3.277 21.906 1 96.62 355 ALA A CA 1
ATOM 2905 C C . ALA A 1 355 ? -13.102 -4.152 21.641 1 96.62 355 ALA A C 1
ATOM 2907 O O . ALA A 1 355 ? -12.945 -4.699 20.547 1 96.62 355 ALA A O 1
ATOM 2908 N N . TRP A 1 356 ? -12.328 -4.371 22.625 1 95.75 356 TRP A N 1
ATOM 2909 C CA . TRP A 1 356 ? -11.117 -5.156 22.469 1 95.75 356 TRP A CA 1
ATOM 2910 C C . TRP A 1 356 ? -11.438 -6.633 22.281 1 95.75 356 TRP A C 1
ATOM 2912 O O . TRP A 1 356 ? -10.797 -7.324 21.484 1 95.75 356 TRP A O 1
ATOM 2922 N N . THR A 1 357 ? -12.406 -7.109 22.922 1 96 357 THR A N 1
ATOM 2923 C CA . THR A 1 357 ? -12.82 -8.492 22.719 1 96 357 THR A CA 1
ATOM 2924 C C . THR A 1 357 ? -13.344 -8.711 21.312 1 96 357 THR A C 1
ATOM 2926 O O . THR A 1 357 ? -13.016 -9.711 20.656 1 96 357 THR A O 1
ATOM 2929 N N . SER A 1 358 ? -14.141 -7.77 20.891 1 96 358 SER A N 1
ATOM 2930 C CA . SER A 1 358 ? -14.633 -7.859 19.516 1 96 358 SER A CA 1
ATOM 2931 C C . SER A 1 358 ? -13.477 -7.824 18.516 1 96 358 SER A C 1
ATOM 2933 O O . SER A 1 358 ? -13.477 -8.57 17.531 1 96 358 SER A O 1
ATOM 2935 N N . GLY A 1 359 ? -12.492 -6.996 18.812 1 94.19 359 GLY A N 1
ATOM 2936 C CA . GLY A 1 359 ? -11.328 -6.938 17.953 1 94.19 359 GLY A CA 1
ATOM 2937 C C . GLY A 1 359 ? -10.562 -8.242 17.906 1 94.19 359 GLY A C 1
ATOM 2938 O O . GLY A 1 359 ? -10.188 -8.703 16.828 1 94.19 359 GLY A O 1
ATOM 2939 N N . ILE A 1 360 ? -10.414 -8.891 18.938 1 94.38 360 ILE A N 1
ATOM 2940 C CA . ILE A 1 360 ? -9.688 -10.148 19.016 1 94.38 360 ILE A CA 1
ATOM 2941 C C . ILE A 1 360 ? -10.469 -11.25 18.312 1 94.38 360 ILE A C 1
ATOM 2943 O O . ILE A 1 360 ? -9.898 -12.062 17.578 1 94.38 360 ILE A O 1
ATOM 2947 N N . PHE A 1 361 ? -11.742 -11.219 18.453 1 96.12 361 PHE A N 1
ATOM 2948 C CA . PHE A 1 361 ? -12.586 -12.219 17.812 1 96.12 361 PHE A CA 1
ATOM 2949 C C . PHE A 1 361 ? -12.539 -12.062 16.297 1 96.12 361 PHE A C 1
ATOM 2951 O O . PHE A 1 361 ? -12.484 -13.062 15.57 1 96.12 361 PHE A O 1
ATOM 2958 N N . VAL A 1 362 ? -12.531 -10.883 15.883 1 96.25 362 VAL A N 1
ATOM 2959 C CA . VAL A 1 362 ? -12.531 -10.648 14.438 1 96.25 362 VAL A CA 1
ATOM 2960 C C . VAL A 1 362 ? -11.195 -11.086 13.852 1 96.25 362 VAL A C 1
ATOM 2962 O O . VAL A 1 362 ? -11.148 -11.664 12.758 1 96.25 362 VAL A O 1
ATOM 2965 N N . VAL A 1 363 ? -10.109 -10.859 14.523 1 94.31 363 VAL A N 1
ATOM 2966 C CA . VAL A 1 363 ? -8.805 -11.32 14.062 1 94.31 363 VAL A CA 1
ATOM 2967 C C . VAL A 1 363 ? -8.766 -12.844 14.062 1 94.31 363 VAL A C 1
ATOM 2969 O O . VAL A 1 363 ? -8.227 -13.453 13.133 1 94.31 363 VAL A O 1
ATOM 2972 N N . GLY A 1 364 ? -9.336 -13.398 15.078 1 94.94 364 GLY A N 1
ATOM 2973 C CA . GLY A 1 364 ? -9.445 -14.844 15.102 1 94.94 364 GLY A CA 1
ATOM 2974 C C . GLY A 1 364 ? -10.242 -15.398 13.938 1 94.94 364 GLY A C 1
ATOM 2975 O O . GLY A 1 364 ? -9.867 -16.422 13.352 1 94.94 364 GLY A O 1
ATOM 2976 N N . GLN A 1 365 ? -11.273 -14.727 13.594 1 96.94 365 GLN A N 1
ATOM 2977 C CA . GLN A 1 365 ? -12.078 -15.141 12.453 1 96.94 365 GLN A CA 1
ATOM 2978 C C . GLN A 1 365 ? -11.266 -15.086 11.156 1 96.94 365 GLN A C 1
ATOM 2980 O O . GLN A 1 365 ? -11.438 -15.93 10.273 1 96.94 365 GLN A O 1
ATOM 2985 N N . TRP A 1 366 ? -10.461 -14.086 11.023 1 96.25 366 TRP A N 1
ATOM 2986 C CA . TRP A 1 366 ? -9.617 -13.953 9.844 1 96.25 366 TRP A CA 1
ATOM 2987 C C . TRP A 1 366 ? -8.711 -15.172 9.688 1 96.25 366 TRP A C 1
ATOM 2989 O O . TRP A 1 366 ? -8.594 -15.734 8.594 1 96.25 366 TRP A O 1
ATOM 2999 N N . PHE A 1 367 ? -8.164 -15.719 10.758 1 96.19 367 PHE A N 1
ATOM 3000 C CA . PHE A 1 367 ? -7.273 -16.875 10.711 1 96.19 367 PHE A CA 1
ATOM 3001 C C . PHE A 1 367 ? -8.039 -18.141 10.32 1 96.19 367 PHE A C 1
ATOM 3003 O O . PHE A 1 367 ? -7.574 -18.922 9.484 1 96.19 367 PHE A O 1
ATOM 3010 N N . VAL A 1 368 ? -9.18 -18.219 10.836 1 96.56 368 VAL A N 1
ATOM 3011 C CA . VAL A 1 368 ? -9.961 -19.438 10.586 1 96.56 368 VAL A CA 1
ATOM 3012 C C . VAL A 1 368 ? -10.469 -19.438 9.148 1 96.56 368 VAL A C 1
ATOM 3014 O O . VAL A 1 368 ? -10.383 -20.453 8.445 1 96.56 368 VAL A O 1
ATOM 3017 N N . ARG A 1 369 ? -10.945 -18.297 8.75 1 96.31 369 ARG A N 1
ATOM 3018 C CA . ARG A 1 369 ? -11.461 -18.203 7.383 1 96.31 369 ARG A CA 1
ATOM 3019 C C . ARG A 1 369 ? -10.336 -18.375 6.367 1 96.31 369 ARG A C 1
ATOM 3021 O O . ARG A 1 369 ? -10.531 -18.984 5.312 1 96.31 369 ARG A O 1
ATOM 3028 N N . PHE A 1 370 ? -9.25 -17.828 6.645 1 96.25 370 PHE A N 1
ATOM 3029 C CA . PHE A 1 370 ? -8.102 -17.984 5.762 1 96.25 370 PHE A CA 1
ATOM 3030 C C . PHE A 1 370 ? -7.68 -19.453 5.676 1 96.25 370 PHE A C 1
ATOM 3032 O O . PHE A 1 370 ? -7.418 -19.969 4.586 1 96.25 370 PHE A O 1
ATOM 3039 N N . TYR A 1 371 ? -7.684 -20.109 6.816 1 96.5 371 TYR A N 1
ATOM 3040 C CA . TYR A 1 371 ? -7.391 -21.547 6.879 1 96.5 371 TYR A CA 1
ATOM 3041 C C . TYR A 1 371 ? -8.391 -22.344 6.051 1 96.5 371 TYR A C 1
ATOM 3043 O O . TYR A 1 371 ? -8 -23.219 5.273 1 96.5 371 TYR A O 1
ATOM 3051 N N . TYR A 1 372 ? -9.562 -21.953 6.129 1 95.94 372 TYR A N 1
ATOM 3052 C CA . TYR A 1 372 ? -10.625 -22.625 5.391 1 95.94 372 TYR A CA 1
ATOM 3053 C C . TYR A 1 372 ? -10.492 -22.375 3.893 1 95.94 372 TYR A C 1
ATOM 3055 O O . TYR A 1 372 ? -10.703 -23.281 3.082 1 95.94 372 TYR A O 1
ATOM 3063 N N . THR A 1 373 ? -10.117 -21.25 3.5 1 95.06 373 THR A N 1
ATOM 3064 C CA . THR A 1 373 ? -10.031 -20.875 2.092 1 95.06 373 THR A CA 1
ATOM 3065 C C . THR A 1 373 ? -8.914 -21.656 1.396 1 95.06 373 THR A C 1
ATOM 3067 O O . THR A 1 373 ? -9.062 -22.062 0.244 1 95.06 373 THR A O 1
ATOM 3070 N N . ILE A 1 374 ? -7.871 -21.891 2.07 1 94.5 374 ILE A N 1
ATOM 3071 C CA . ILE A 1 374 ? -6.754 -22.609 1.474 1 94.5 374 ILE A CA 1
ATOM 3072 C C . ILE A 1 374 ? -7.094 -24.109 1.378 1 94.5 374 ILE A C 1
ATOM 3074 O O . ILE A 1 374 ? -6.801 -24.75 0.369 1 94.5 374 ILE A O 1
ATOM 3078 N N . LEU A 1 375 ? -7.812 -24.656 2.4 1 95.56 375 LEU A N 1
ATOM 3079 C CA . LEU A 1 375 ? -8.148 -26.078 2.447 1 95.56 375 LEU A CA 1
ATOM 3080 C C . LEU A 1 375 ? -9.617 -26.297 2.127 1 95.56 375 LEU A C 1
ATOM 3082 O O . LEU A 1 375 ? -10.25 -27.188 2.693 1 95.56 375 LEU A O 1
ATOM 3086 N N . PHE A 1 376 ? -10.141 -25.578 1.258 1 93.81 376 PHE A N 1
ATOM 3087 C CA . PHE A 1 376 ? -11.57 -25.609 0.989 1 93.81 376 PHE A CA 1
ATOM 3088 C C . PHE A 1 376 ? -12 -26.984 0.506 1 93.81 376 PHE A C 1
ATOM 3090 O O . PHE A 1 376 ? -12.969 -27.562 1.013 1 93.81 376 PHE A O 1
ATOM 3097 N N . ASP A 1 377 ? -11.273 -27.609 -0.411 1 92.12 377 ASP A N 1
ATOM 3098 C CA . ASP A 1 377 ? -11.648 -28.875 -1.019 1 92.12 377 ASP A CA 1
ATOM 3099 C C . ASP A 1 377 ? -11.672 -30 0.019 1 92.12 377 ASP A C 1
ATOM 3101 O O . ASP A 1 377 ? -12.641 -30.75 0.098 1 92.12 377 ASP A O 1
ATOM 3105 N N . LYS A 1 378 ? -10.688 -30 0.834 1 91.12 378 LYS A N 1
ATOM 3106 C CA . LYS A 1 378 ? -10.594 -31.047 1.843 1 91.12 378 LYS A CA 1
ATOM 3107 C C . LYS A 1 378 ? -11.609 -30.828 2.957 1 91.12 378 LYS A C 1
ATOM 3109 O O . LYS A 1 378 ? -12.305 -31.766 3.357 1 91.12 378 LYS A O 1
ATOM 3114 N N . LEU A 1 379 ? -11.758 -29.656 3.373 1 93.25 379 LEU A N 1
ATOM 3115 C CA . LEU A 1 379 ? -12.617 -29.375 4.52 1 93.25 379 LEU A CA 1
ATOM 3116 C C . LEU A 1 379 ? -14.086 -29.438 4.133 1 93.25 379 LEU A C 1
ATOM 3118 O O . LEU A 1 379 ? -14.93 -29.859 4.93 1 93.25 379 LEU A O 1
ATOM 3122 N N . HIS A 1 380 ? -14.422 -29.031 2.98 1 90.56 380 HIS A N 1
ATOM 3123 C CA . HIS A 1 380 ? -15.797 -29.125 2.512 1 90.56 380 HIS A CA 1
ATOM 3124 C C . HIS A 1 380 ? -16.234 -30.578 2.385 1 90.56 380 HIS A C 1
ATOM 3126 O O . HIS A 1 380 ? -17.359 -30.922 2.732 1 90.56 380 HIS A O 1
ATOM 3132 N N . ALA A 1 381 ? -15.352 -31.422 1.851 1 89.62 381 ALA A N 1
ATOM 3133 C CA . ALA A 1 381 ? -15.664 -32.844 1.696 1 89.62 381 ALA A CA 1
ATOM 3134 C C . ALA A 1 381 ? -15.883 -33.5 3.053 1 89.62 381 ALA A C 1
ATOM 3136 O O . ALA A 1 381 ? -16.703 -34.406 3.178 1 89.62 381 ALA A O 1
ATOM 3137 N N . GLN A 1 382 ? -15.211 -32.906 4.121 1 91.44 382 GLN A N 1
ATOM 3138 C CA . GLN A 1 382 ? -15.328 -33.5 5.461 1 91.44 382 GLN A CA 1
ATOM 3139 C C . GLN A 1 382 ? -16.516 -32.875 6.207 1 91.44 382 GLN A C 1
ATOM 3141 O O . GLN A 1 382 ? -16.875 -33.344 7.293 1 91.44 382 GLN A O 1
ATOM 3146 N N . GLY A 1 383 ? -17.188 -32 5.617 1 88.69 383 GLY A N 1
ATOM 3147 C CA . GLY A 1 383 ? -18.297 -31.328 6.289 1 88.69 383 GLY A CA 1
ATOM 3148 C C . GLY A 1 383 ? -17.844 -30.5 7.48 1 88.69 383 GLY A C 1
ATOM 3149 O O . GLY A 1 383 ? -18.516 -30.5 8.523 1 88.69 383 GLY A O 1
ATOM 3150 N N . TRP A 1 384 ? -16.734 -29.844 7.414 1 90.69 384 TRP A N 1
ATOM 3151 C CA . TRP A 1 384 ? -16.156 -29.016 8.469 1 90.69 384 TRP A CA 1
ATOM 3152 C C . TRP A 1 384 ? -17.078 -27.859 8.828 1 90.69 384 TRP A C 1
ATOM 3154 O O . TRP A 1 384 ? -17.438 -27.062 7.961 1 90.69 384 TRP A O 1
ATOM 3164 N N . MET A 1 385 ? -17.469 -27.719 10.164 1 92.38 385 MET A N 1
ATOM 3165 C CA . MET A 1 385 ? -18.469 -26.734 10.578 1 92.38 385 MET A CA 1
ATOM 3166 C C . MET A 1 385 ? -17.828 -25.656 11.43 1 92.38 385 MET A C 1
ATOM 3168 O O . MET A 1 385 ? -18.5 -24.688 11.82 1 92.38 385 MET A O 1
ATOM 3172 N N . THR A 1 386 ? -16.594 -25.641 11.711 1 93.25 386 THR A N 1
ATOM 3173 C CA . THR A 1 386 ? -15.93 -24.703 12.602 1 93.25 386 THR A CA 1
ATOM 3174 C C . THR A 1 386 ? -16.016 -23.281 12.039 1 93.25 386 THR A C 1
ATOM 3176 O O . THR A 1 386 ? -16.156 -22.312 12.797 1 93.25 386 THR A O 1
ATOM 3179 N N . ASP A 1 387 ? -15.977 -23.141 10.75 1 92.94 387 ASP A N 1
ATOM 3180 C CA . ASP A 1 387 ? -16.078 -21.828 10.125 1 92.94 387 ASP A CA 1
ATOM 3181 C C . ASP A 1 387 ? -17.422 -21.172 10.422 1 92.94 387 ASP A C 1
ATOM 3183 O O . ASP A 1 387 ? -17.484 -19.984 10.719 1 92.94 387 ASP A O 1
ATOM 3187 N N . TYR A 1 388 ? -18.453 -21.984 10.508 1 93.38 388 TYR A N 1
ATOM 3188 C CA . TYR A 1 388 ? -19.797 -21.469 10.789 1 93.38 388 TYR A CA 1
ATOM 3189 C C . TYR A 1 388 ? -19.922 -21.062 12.25 1 93.38 388 TYR A C 1
ATOM 3191 O O . TYR A 1 388 ? -20.484 -20.016 12.57 1 93.38 388 TYR A O 1
ATOM 3199 N N . TYR A 1 389 ? -19.344 -21.844 13.109 1 95 389 TYR A N 1
ATOM 3200 C CA . TYR A 1 389 ? -19.406 -21.531 14.531 1 95 389 TYR A CA 1
ATOM 3201 C C . TYR A 1 389 ? -18.656 -20.25 14.852 1 95 389 TYR A C 1
ATOM 3203 O O . TYR A 1 389 ? -19.141 -19.406 15.617 1 95 389 TYR A O 1
ATOM 3211 N N . VAL A 1 390 ? -17.547 -20.156 14.25 1 95.44 390 VAL A N 1
ATOM 3212 C CA . VAL A 1 390 ? -16.75 -18.953 14.492 1 95.44 390 VAL A CA 1
ATOM 3213 C C . VAL A 1 390 ? -17.453 -17.734 13.922 1 95.44 390 VAL A C 1
ATOM 3215 O O . VAL A 1 390 ? -17.484 -16.672 14.562 1 95.44 390 VAL A O 1
ATOM 3218 N N . GLN A 1 391 ? -18.062 -17.844 12.797 1 95 391 GLN A N 1
ATOM 3219 C CA . GLN A 1 391 ? -18.766 -16.719 12.18 1 95 391 GLN A CA 1
ATOM 3220 C C . GLN A 1 391 ? -19.938 -16.281 13.055 1 95 391 GLN A C 1
ATOM 3222 O O . GLN A 1 391 ? -20.156 -15.078 13.234 1 95 391 GLN A O 1
ATOM 3227 N N . ILE A 1 392 ? -20.625 -17.188 13.625 1 95.88 392 ILE A N 1
ATOM 3228 C CA . ILE A 1 392 ? -21.766 -16.875 14.484 1 95.88 392 ILE A CA 1
ATOM 3229 C C . ILE A 1 392 ? -21.266 -16.25 15.789 1 95.88 392 ILE A C 1
ATOM 3231 O O . ILE A 1 392 ? -21.812 -15.234 16.234 1 95.88 392 ILE A O 1
ATOM 3235 N N . GLY A 1 393 ? -20.203 -16.875 16.359 1 95.56 393 GLY A N 1
ATOM 3236 C CA . GLY A 1 393 ? -19.656 -16.312 17.578 1 95.56 393 GLY A CA 1
ATOM 3237 C C . GLY A 1 393 ? -19.188 -14.883 17.406 1 95.56 393 GLY A C 1
ATOM 3238 O O . GLY A 1 393 ? -19.484 -14.023 18.234 1 95.56 393 GLY A O 1
ATOM 3239 N N . VAL A 1 394 ? -18.484 -14.602 16.344 1 97.12 394 VAL A N 1
ATOM 3240 C CA . VAL A 1 394 ? -18 -13.258 16.062 1 97.12 394 VAL A CA 1
ATOM 3241 C C . VAL A 1 394 ? -19.172 -12.336 15.75 1 97.12 394 VAL A C 1
ATOM 3243 O O . VAL A 1 394 ? -19.219 -11.188 16.203 1 97.12 394 VAL A O 1
ATOM 3246 N N . GLY A 1 395 ? -20.188 -12.875 14.977 1 96.19 395 GLY A N 1
ATOM 3247 C CA . GLY A 1 395 ? -21.375 -12.086 14.664 1 96.19 395 GLY A CA 1
ATOM 3248 C C . GLY A 1 395 ? -22.141 -11.633 15.891 1 96.19 395 GLY A C 1
ATOM 3249 O O . GLY A 1 395 ? -22.531 -10.469 15.992 1 96.19 395 GLY A O 1
ATOM 3250 N N . ILE A 1 396 ? -22.266 -12.461 16.828 1 96.31 396 ILE A N 1
ATOM 3251 C CA . ILE A 1 396 ? -22.969 -12.141 18.047 1 96.31 396 ILE A CA 1
ATOM 3252 C C . ILE A 1 396 ? -22.188 -11.109 18.859 1 96.31 396 ILE A C 1
ATOM 3254 O O . ILE A 1 396 ? -22.75 -10.125 19.344 1 96.31 396 ILE A O 1
ATOM 3258 N N . MET A 1 397 ? -20.922 -11.305 18.875 1 96.56 397 MET A N 1
ATOM 3259 C CA . MET A 1 397 ? -20.078 -10.375 19.625 1 96.56 397 MET A CA 1
ATOM 3260 C C . MET A 1 397 ? -20.109 -8.992 18.969 1 96.56 397 MET A C 1
ATOM 3262 O O . MET A 1 397 ? -20.156 -7.977 19.672 1 96.56 397 MET A O 1
ATOM 3266 N N . GLN A 1 398 ? -20.094 -8.93 17.719 1 96.56 398 GLN A N 1
ATOM 3267 C CA . GLN A 1 398 ? -20.125 -7.652 17.016 1 96.56 398 GLN A CA 1
ATOM 3268 C C . GLN A 1 398 ? -21.469 -6.949 17.188 1 96.56 398 GLN A C 1
ATOM 3270 O O . GLN A 1 398 ? -21.516 -5.723 17.312 1 96.56 398 GLN A O 1
ATOM 3275 N N . VAL A 1 399 ? -22.516 -7.703 17.234 1 97.25 399 VAL A N 1
ATOM 3276 C CA . VAL A 1 399 ? -23.828 -7.121 17.438 1 97.25 399 VAL A CA 1
ATOM 3277 C C . VAL A 1 399 ? -23.938 -6.535 18.844 1 97.25 399 VAL A C 1
ATOM 3279 O O . VAL A 1 399 ? -24.406 -5.414 19.031 1 97.25 399 VAL A O 1
ATOM 3282 N N . ILE A 1 400 ? -23.406 -7.254 19.781 1 96.25 400 ILE A N 1
ATOM 3283 C CA . ILE A 1 400 ? -23.422 -6.762 21.156 1 96.25 400 ILE A CA 1
ATOM 3284 C C . ILE A 1 400 ? -22.578 -5.492 21.25 1 96.25 400 ILE A C 1
ATOM 3286 O O . ILE A 1 400 ? -23.016 -4.496 21.828 1 96.25 400 ILE A O 1
ATOM 3290 N N . PHE A 1 401 ? -21.469 -5.512 20.688 1 97.12 401 PHE A N 1
ATOM 3291 C CA . PHE A 1 401 ? -20.531 -4.387 20.719 1 97.12 401 PHE A CA 1
ATOM 3292 C C . PHE A 1 401 ? -21.156 -3.156 20.062 1 97.12 401 PHE A C 1
ATOM 3294 O O . PHE A 1 401 ? -21.219 -2.088 20.672 1 97.12 401 PHE A O 1
ATOM 3301 N N . HIS A 1 402 ? -21.688 -3.311 18.844 1 96.88 402 HIS A N 1
ATOM 3302 C CA . HIS A 1 402 ? -22.219 -2.162 18.125 1 96.88 402 HIS A CA 1
ATOM 3303 C C . HIS A 1 402 ? -23.547 -1.71 18.703 1 96.88 402 HIS A C 1
ATOM 3305 O O . HIS A 1 402 ? -23.906 -0.532 18.625 1 96.88 402 HIS A O 1
ATOM 3311 N N . ALA A 1 403 ? -24.234 -2.627 19.312 1 96.56 403 ALA A N 1
ATOM 3312 C CA . ALA A 1 403 ? -25.453 -2.236 20.016 1 96.56 403 ALA A CA 1
ATOM 3313 C C . ALA A 1 403 ? -25.156 -1.347 21.219 1 96.56 403 ALA A C 1
ATOM 3315 O O . ALA A 1 403 ? -25.844 -0.353 21.453 1 96.56 403 ALA A O 1
ATOM 3316 N N . MET A 1 404 ? -24.109 -1.682 21.906 1 95.94 404 MET A N 1
ATOM 3317 C CA . MET A 1 404 ? -23.703 -0.87 23.047 1 95.94 404 MET A CA 1
ATOM 3318 C C . MET A 1 404 ? -23.219 0.507 22.594 1 95.94 404 MET A C 1
ATOM 3320 O O . MET A 1 404 ? -23.562 1.519 23.219 1 95.94 404 MET A O 1
ATOM 3324 N N . VAL A 1 405 ? -22.469 0.511 21.562 1 96 405 VAL A N 1
ATOM 3325 C CA . VAL A 1 405 ? -21.984 1.78 21.016 1 96 405 VAL A CA 1
ATOM 3326 C C . VAL A 1 405 ? -23.172 2.619 20.547 1 96 405 VAL A C 1
ATOM 3328 O O . VAL A 1 405 ? -23.219 3.83 20.781 1 96 405 VAL A O 1
ATOM 3331 N N . PHE A 1 406 ? -24.125 1.95 19.938 1 95.38 406 PHE A N 1
ATOM 3332 C CA . PHE A 1 406 ? -25.312 2.645 19.469 1 95.38 406 PHE A CA 1
ATOM 3333 C C . PHE A 1 406 ? -26.125 3.191 20.625 1 95.38 406 PHE A C 1
ATOM 3335 O O . PHE A 1 406 ? -26.656 4.305 20.547 1 95.38 406 PHE A O 1
ATOM 3342 N N . HIS A 1 407 ? -26.25 2.457 21.625 1 94.06 407 HIS A N 1
ATOM 3343 C CA . HIS A 1 407 ? -26.969 2.92 22.797 1 94.06 407 HIS A CA 1
ATOM 3344 C C . HIS A 1 407 ? -26.344 4.191 23.359 1 94.06 407 HIS A C 1
ATOM 3346 O O . HIS A 1 407 ? -27.062 5.141 23.703 1 94.06 407 HIS A O 1
ATOM 3352 N N . TRP A 1 408 ? -25.062 4.266 23.422 1 93.56 408 TRP A N 1
ATOM 3353 C CA . TRP A 1 408 ? -24.359 5.453 23.906 1 93.56 408 TRP A CA 1
ATOM 3354 C C . TRP A 1 408 ? -24.516 6.613 22.922 1 93.56 408 TRP A C 1
ATOM 3356 O O . TRP A 1 408 ? -24.812 7.734 23.328 1 93.56 408 TRP A O 1
ATOM 3366 N N . ALA A 1 409 ? -24.359 6.34 21.688 1 92.81 409 ALA A N 1
ATOM 3367 C CA . ALA A 1 409 ? -24.438 7.387 20.672 1 92.81 409 ALA A CA 1
ATOM 3368 C C . ALA A 1 409 ? -25.844 7.961 20.578 1 92.81 409 ALA A C 1
ATOM 3370 O O . ALA A 1 409 ? -26.016 9.148 20.312 1 92.81 409 ALA A O 1
ATOM 3371 N N . ALA A 1 410 ? -26.781 7.125 20.781 1 91.31 410 ALA A N 1
ATOM 3372 C CA . ALA A 1 410 ? -28.172 7.559 20.703 1 91.31 410 ALA A CA 1
ATOM 3373 C C . ALA A 1 410 ? -28.531 8.477 21.875 1 91.31 410 ALA A C 1
ATOM 3375 O O . ALA A 1 410 ? -29.438 9.312 21.75 1 91.31 410 ALA A O 1
ATOM 3376 N N . LYS A 1 411 ? -27.828 8.383 22.922 1 87.94 411 LYS A N 1
ATOM 3377 C CA . LYS A 1 411 ? -28.109 9.188 24.109 1 87.94 411 LYS A CA 1
ATOM 3378 C C . LYS A 1 411 ? -27.469 10.57 24 1 87.94 411 LYS A C 1
ATOM 3380 O O . LYS A 1 411 ? -27.828 11.484 24.75 1 87.94 411 LYS A O 1
ATOM 3385 N N . VAL A 1 412 ? -26.594 10.695 23.078 1 87.75 412 VAL A N 1
ATOM 3386 C CA . VAL A 1 412 ? -25.953 12 22.875 1 87.75 412 VAL A CA 1
ATOM 3387 C C . VAL A 1 412 ? -26.922 12.938 22.156 1 87.75 412 VAL A C 1
ATOM 3389 O O . VAL A 1 412 ? -27.469 12.602 21.109 1 87.75 412 VAL A O 1
ATOM 3392 N N . GLU A 1 413 ? -27.078 14.086 22.688 1 83.44 413 GLU A N 1
ATOM 3393 C CA . GLU A 1 413 ? -28.031 15.055 22.156 1 83.44 413 GLU A CA 1
ATOM 3394 C C . GLU A 1 413 ? -27.531 15.664 20.859 1 83.44 413 GLU A C 1
ATOM 3396 O O . GLU A 1 413 ? -26.328 15.898 20.688 1 83.44 413 GLU A O 1
ATOM 3401 N N . GLU A 1 414 ? -28.359 16 20.016 1 80.94 414 GLU A N 1
ATOM 3402 C CA . GLU A 1 414 ? -28.047 16.531 18.688 1 80.94 414 GLU A CA 1
ATOM 3403 C C . GLU A 1 414 ? -27.484 17.953 18.766 1 80.94 414 GLU A C 1
ATOM 3405 O O . GLU A 1 414 ? -26.781 18.406 17.859 1 80.94 414 GLU A O 1
ATOM 3410 N N . ARG A 1 415 ? -27.672 18.609 19.922 1 74.5 415 ARG A N 1
ATOM 3411 C CA . ARG A 1 415 ? -27.188 19.969 20.094 1 74.5 415 ARG A CA 1
ATOM 3412 C C . ARG A 1 415 ? -25.672 20 20.219 1 74.5 415 ARG A C 1
ATOM 3414 O O . ARG A 1 415 ? -25.047 21.047 20 1 74.5 415 ARG A O 1
ATOM 3421 N N . ARG A 1 416 ? -25.188 18.812 20.422 1 81.81 416 ARG A N 1
ATOM 3422 C CA . ARG A 1 416 ? -23.75 18.734 20.641 1 81.81 416 ARG A CA 1
ATOM 3423 C C . ARG A 1 416 ? -23.016 18.516 19.328 1 81.81 416 ARG A C 1
ATOM 3425 O O . ARG A 1 416 ? -21.781 18.625 19.266 1 81.81 416 ARG A O 1
ATOM 3432 N N . PHE A 1 417 ? -23.797 18.312 18.312 1 85.81 417 PHE A N 1
ATOM 3433 C CA . PHE A 1 417 ? -23.172 18.016 17.031 1 85.81 417 PHE A CA 1
ATOM 3434 C C . PHE A 1 417 ? -22.641 19.297 16.375 1 85.81 417 PHE A C 1
ATOM 3436 O O . PHE A 1 417 ? -23.25 20.359 16.484 1 85.81 417 PHE A O 1
ATOM 3443 N N . ASP A 1 418 ? -21.422 19.125 15.875 1 85.75 418 ASP A N 1
ATOM 3444 C CA . ASP A 1 418 ? -20.828 20.203 15.102 1 85.75 418 ASP A CA 1
ATOM 3445 C C . ASP A 1 418 ? -21.297 20.172 13.648 1 85.75 418 ASP A C 1
ATOM 3447 O O . ASP A 1 418 ? -21.234 19.141 12.992 1 85.75 418 ASP A O 1
ATOM 3451 N N . ALA A 1 419 ? -21.719 21.281 13.125 1 83.75 419 ALA A N 1
ATOM 3452 C CA . ALA A 1 419 ? -22.297 21.391 11.789 1 83.75 419 ALA A CA 1
ATOM 3453 C C . ALA A 1 419 ? -21.234 21.109 10.719 1 83.75 419 ALA A C 1
ATOM 3455 O O . ALA A 1 419 ? -21.547 20.516 9.68 1 83.75 419 ALA A O 1
ATOM 3456 N N . TYR A 1 420 ? -20.047 21.5 10.992 1 81.31 420 TYR A N 1
ATOM 3457 C CA . TYR A 1 420 ? -19 21.297 10 1 81.31 420 TYR A CA 1
ATOM 3458 C C . TYR A 1 420 ? -18.625 19.828 9.883 1 81.31 420 TYR A C 1
ATOM 3460 O O . TYR A 1 420 ? -18.531 19.297 8.773 1 81.31 420 TYR A O 1
ATOM 3468 N N . HIS A 1 421 ? -18.5 19.25 10.984 1 85.94 421 HIS A N 1
ATOM 3469 C CA . HIS A 1 421 ? -18.156 17.844 10.961 1 85.94 421 HIS A CA 1
ATOM 3470 C C . HIS A 1 421 ? -19.312 17 10.406 1 85.94 421 HIS A C 1
ATOM 3472 O O . HIS A 1 421 ? -19.078 16.016 9.711 1 85.94 421 HIS A O 1
ATOM 3478 N N . LYS A 1 422 ? -20.438 17.422 10.68 1 86.62 422 LYS A N 1
ATOM 3479 C CA . LYS A 1 422 ? -21.594 16.75 10.125 1 86.62 422 LYS A CA 1
ATOM 3480 C C . LYS A 1 422 ? -21.656 16.891 8.609 1 86.62 422 LYS A C 1
ATOM 3482 O O . LYS A 1 422 ? -21.984 15.945 7.895 1 86.62 422 LYS A O 1
ATOM 3487 N N . ALA A 1 423 ? -21.344 18.016 8.125 1 87.19 423 ALA A N 1
ATOM 3488 C CA . ALA A 1 423 ? -21.375 18.266 6.688 1 87.19 423 ALA A CA 1
ATOM 3489 C C . ALA A 1 423 ? -20.234 17.531 5.984 1 87.19 423 ALA A C 1
ATOM 3491 O O . ALA A 1 423 ? -20.406 17.016 4.879 1 87.19 423 ALA A O 1
ATOM 3492 N N . GLU A 1 424 ? -19.156 17.531 6.617 1 86.56 424 GLU A N 1
ATOM 3493 C CA . GLU A 1 424 ? -18 16.844 6.047 1 86.56 424 GLU A CA 1
ATOM 3494 C C . GLU A 1 424 ? -18.234 15.336 5.953 1 86.56 424 GLU A C 1
ATOM 3496 O O . GLU A 1 424 ? -17.766 14.688 5.02 1 86.56 424 GLU A O 1
ATOM 3501 N N . ALA A 1 425 ? -19.016 14.828 6.855 1 89.88 425 ALA A N 1
ATOM 3502 C CA . ALA A 1 425 ? -19.25 13.383 6.918 1 89.88 425 ALA A CA 1
ATOM 3503 C C . ALA A 1 425 ? -20.453 12.992 6.066 1 89.88 425 ALA A C 1
ATOM 3505 O O . ALA A 1 425 ? -20.75 11.805 5.91 1 89.88 425 ALA A O 1
ATOM 3506 N N . ARG A 1 426 ? -21.109 13.859 5.477 1 88.5 426 ARG A N 1
ATOM 3507 C CA . ARG A 1 426 ? -22.344 13.586 4.746 1 88.5 426 ARG A CA 1
ATOM 3508 C C . ARG A 1 426 ? -22.094 12.633 3.58 1 88.5 426 ARG A C 1
ATOM 3510 O O . ARG A 1 426 ? -22.859 11.703 3.354 1 88.5 426 ARG A O 1
ATOM 3517 N N . GLY A 1 427 ? -21.047 12.938 2.834 1 86.06 427 GLY A N 1
ATOM 3518 C CA . GLY A 1 427 ? -20.734 12.055 1.717 1 86.06 427 GLY A CA 1
ATOM 3519 C C . GLY A 1 427 ? -20.516 10.617 2.137 1 86.06 427 GLY A C 1
ATOM 3520 O O . GLY A 1 427 ? -21.047 9.695 1.521 1 86.06 427 GLY A O 1
ATOM 3521 N N . ASP A 1 428 ? -19.828 10.445 3.191 1 89.69 428 ASP A N 1
ATOM 3522 C CA . ASP A 1 428 ? -19.562 9.102 3.691 1 89.69 428 ASP A CA 1
ATOM 3523 C C . ASP A 1 428 ? -20.828 8.445 4.242 1 89.69 428 ASP A C 1
ATOM 3525 O O . ASP A 1 428 ? -21.047 7.258 4.035 1 89.69 428 ASP A O 1
ATOM 3529 N N . VAL A 1 429 ? -21.641 9.188 4.863 1 93 429 VAL A N 1
ATOM 3530 C CA . VAL A 1 429 ? -22.859 8.648 5.473 1 93 429 VAL A CA 1
ATOM 3531 C C . VAL A 1 429 ? -23.828 8.195 4.383 1 93 429 VAL A C 1
ATOM 3533 O O . VAL A 1 429 ? -24.453 7.145 4.504 1 93 429 VAL A O 1
ATOM 3536 N N . VAL A 1 430 ? -23.875 8.906 3.332 1 91.12 430 VAL A N 1
ATOM 3537 C CA . VAL A 1 430 ? -24.75 8.539 2.232 1 91.12 430 VAL A CA 1
ATOM 3538 C C . VAL A 1 430 ? -24.234 7.277 1.547 1 91.12 430 VAL A C 1
ATOM 3540 O O . VAL A 1 430 ? -25.016 6.398 1.17 1 91.12 430 VAL A O 1
ATOM 3543 N N . LEU A 1 431 ? -22.984 7.23 1.431 1 91.25 431 LEU A N 1
ATOM 3544 C CA . LEU A 1 431 ? -22.391 6.051 0.814 1 91.25 431 LEU A CA 1
ATOM 3545 C C . LEU A 1 431 ? -22.609 4.816 1.681 1 91.25 431 LEU A C 1
ATOM 3547 O O . LEU A 1 431 ? -22.953 3.746 1.17 1 91.25 431 LEU A O 1
ATOM 3551 N N . ILE A 1 432 ? -22.422 4.969 2.973 1 95.38 432 ILE A N 1
ATOM 3552 C CA . ILE A 1 432 ? -22.609 3.836 3.875 1 95.38 432 ILE A CA 1
ATOM 3553 C C . ILE A 1 432 ? -24.078 3.408 3.881 1 95.38 432 ILE A C 1
ATOM 3555 O O . ILE A 1 432 ? -24.375 2.213 3.891 1 95.38 432 ILE A O 1
ATOM 3559 N N . LEU A 1 433 ? -25 4.355 3.84 1 95.12 433 LEU A N 1
ATOM 3560 C CA . LEU A 1 433 ? -26.422 4.031 3.777 1 95.12 433 LEU A CA 1
ATOM 3561 C C . LEU A 1 433 ? -26.75 3.262 2.502 1 95.12 433 LEU A C 1
ATOM 3563 O O . LEU A 1 433 ? -27.438 2.24 2.547 1 95.12 433 LEU A O 1
ATOM 3567 N N . GLY A 1 434 ? -26.234 3.781 1.383 1 92.75 434 GLY A N 1
ATOM 3568 C CA . GLY A 1 434 ? -26.453 3.07 0.131 1 92.75 434 GLY A CA 1
ATOM 3569 C C . GLY A 1 434 ? -25.906 1.652 0.153 1 92.75 434 GLY A C 1
ATOM 3570 O O . GLY A 1 434 ? -26.562 0.724 -0.32 1 92.75 434 GLY A O 1
ATOM 3571 N N . CYS A 1 435 ? -24.797 1.458 0.755 1 94 435 CYS A N 1
ATOM 3572 C CA . CYS A 1 435 ? -24.203 0.129 0.85 1 94 435 CYS A CA 1
ATOM 3573 C C . CYS A 1 435 ? -25.031 -0.772 1.762 1 94 435 CYS A C 1
ATOM 3575 O O . CYS A 1 435 ? -25.203 -1.956 1.471 1 94 435 CYS A O 1
ATOM 3577 N N . CYS A 1 436 ? -25.5 -0.214 2.852 1 96.12 436 CYS A N 1
ATOM 3578 C CA . CYS A 1 436 ? -26.312 -1.021 3.766 1 96.12 436 CYS A CA 1
ATOM 3579 C C . CYS A 1 436 ? -27.578 -1.518 3.088 1 96.12 436 CYS A C 1
ATOM 3581 O O . CYS A 1 436 ? -27.984 -2.664 3.287 1 96.12 436 CYS A O 1
ATOM 3583 N N . ILE A 1 437 ? -28.156 -0.726 2.254 1 95.75 437 ILE A N 1
ATOM 3584 C CA . ILE A 1 437 ? -29.359 -1.123 1.528 1 95.75 437 ILE A CA 1
ATOM 3585 C C . ILE A 1 437 ? -29.016 -2.23 0.533 1 95.75 437 ILE A C 1
ATOM 3587 O O . ILE A 1 437 ? -29.703 -3.258 0.48 1 95.75 437 ILE A O 1
ATOM 3591 N N . LEU A 1 438 ? -27.984 -2.049 -0.159 1 93.75 438 LEU A N 1
ATOM 3592 C CA . LEU A 1 438 ? -27.578 -3.051 -1.138 1 93.75 438 LEU A CA 1
ATOM 3593 C C . LEU A 1 438 ? -27.172 -4.348 -0.449 1 93.75 438 LEU A C 1
ATOM 3595 O O . LEU A 1 438 ? -27.422 -5.438 -0.969 1 93.75 438 LEU A O 1
ATOM 3599 N N . LEU A 1 439 ? -26.562 -4.25 0.666 1 96.06 439 LEU A N 1
ATOM 3600 C CA . LEU A 1 439 ? -26.125 -5.438 1.394 1 96.06 439 LEU A CA 1
ATOM 3601 C C . LEU A 1 439 ? -27.328 -6.191 1.97 1 96.06 439 LEU A C 1
ATOM 3603 O O . LEU A 1 439 ? -27.281 -7.418 2.102 1 96.06 439 LEU A O 1
ATOM 3607 N N . THR A 1 440 ? -28.406 -5.457 2.297 1 96.62 440 THR A N 1
ATOM 3608 C CA . THR A 1 440 ? -29.625 -6.133 2.725 1 96.62 440 THR A CA 1
ATOM 3609 C C . THR A 1 440 ? -30.25 -6.902 1.566 1 96.62 440 THR A C 1
ATOM 3611 O O . THR A 1 440 ? -30.719 -8.023 1.745 1 96.62 440 THR A O 1
ATOM 3614 N N . ILE A 1 441 ? -30.172 -6.32 0.393 1 95.06 441 ILE A N 1
ATOM 3615 C CA . ILE A 1 441 ? -30.641 -7.023 -0.794 1 95.06 441 ILE A CA 1
ATOM 3616 C C . ILE A 1 441 ? -29.766 -8.25 -1.052 1 95.06 441 ILE A C 1
ATOM 3618 O O . ILE A 1 441 ? -30.281 -9.328 -1.351 1 95.06 441 ILE A O 1
ATOM 3622 N N . LYS A 1 442 ? -28.547 -8.125 -0.921 1 93.94 442 LYS A N 1
ATOM 3623 C CA . LYS A 1 442 ? -27.625 -9.242 -1.09 1 93.94 442 LYS A CA 1
ATOM 3624 C C . LYS A 1 442 ? -27.922 -10.352 -0.086 1 93.94 442 LYS A C 1
ATOM 3626 O O . LYS A 1 442 ? -27.844 -11.531 -0.423 1 93.94 442 LYS A O 1
ATOM 3631 N N . PHE A 1 443 ? -28.234 -9.922 1.105 1 95.75 443 PHE A N 1
ATOM 3632 C CA . PHE A 1 443 ? -28.562 -10.891 2.143 1 95.75 443 PHE A CA 1
ATOM 3633 C C . PHE A 1 443 ? -29.766 -11.734 1.736 1 95.75 443 PHE A C 1
ATOM 3635 O O . PHE A 1 443 ? -29.734 -12.961 1.843 1 95.75 443 PHE A O 1
ATOM 3642 N N . VAL A 1 444 ? -30.734 -11.117 1.192 1 95.56 444 VAL A N 1
ATOM 3643 C CA . VAL A 1 444 ? -31.938 -11.836 0.768 1 95.56 444 VAL A CA 1
ATOM 3644 C C . VAL A 1 444 ? -31.594 -12.766 -0.394 1 95.56 444 VAL A C 1
ATOM 3646 O O . VAL A 1 444 ? -32 -13.93 -0.404 1 95.56 444 VAL A O 1
ATOM 3649 N N . LEU A 1 445 ? -30.844 -12.289 -1.291 1 94.5 445 LEU A N 1
ATOM 3650 C CA . LEU A 1 445 ? -30.469 -13.094 -2.441 1 94.5 445 LEU A CA 1
ATOM 3651 C C . LEU A 1 445 ? -29.594 -14.266 -2.014 1 94.5 445 LEU A C 1
ATOM 3653 O O . LEU A 1 445 ? -29.688 -15.367 -2.568 1 94.5 445 LEU A O 1
ATOM 3657 N N . GLN A 1 446 ? -28.719 -14.055 -1.074 1 95.12 446 GLN A N 1
ATOM 3658 C CA . GLN A 1 446 ? -27.844 -15.117 -0.577 1 95.12 446 GLN A CA 1
ATOM 3659 C C . GLN A 1 446 ? -28.656 -16.203 0.122 1 95.12 446 GLN A C 1
ATOM 3661 O O . GLN A 1 446 ? -28.328 -17.391 0.034 1 95.12 446 GLN A O 1
ATOM 3666 N N . VAL A 1 447 ? -29.719 -15.828 0.815 1 95.5 447 VAL A N 1
ATOM 3667 C CA . VAL A 1 447 ? -30.578 -16.812 1.478 1 95.5 447 VAL A CA 1
ATOM 3668 C C . VAL A 1 447 ? -31.25 -17.688 0.433 1 95.5 447 VAL A C 1
ATOM 3670 O O . VAL A 1 447 ? -31.312 -18.906 0.58 1 95.5 447 VAL A O 1
ATOM 3673 N N . VAL A 1 448 ? -31.656 -17.078 -0.652 1 95.06 448 VAL A N 1
ATOM 3674 C CA . VAL A 1 448 ? -32.281 -17.828 -1.735 1 95.06 448 VAL A CA 1
ATOM 3675 C C . VAL A 1 448 ? -31.266 -18.75 -2.402 1 95.06 448 VAL A C 1
ATOM 3677 O O . VAL A 1 448 ? -31.547 -19.906 -2.68 1 95.06 448 VAL A O 1
ATOM 3680 N N . GLU A 1 449 ? -30.141 -18.203 -2.586 1 94.31 449 GLU A N 1
ATOM 3681 C CA . GLU A 1 449 ? -29.062 -18.969 -3.18 1 94.31 449 GLU A CA 1
ATOM 3682 C C . GLU A 1 449 ? -28.719 -20.188 -2.33 1 94.31 449 GLU A C 1
ATOM 3684 O O . GLU A 1 449 ? -28.547 -21.297 -2.857 1 94.31 449 GLU A O 1
ATOM 3689 N N . MET A 1 450 ? -28.672 -20.062 -1.04 1 94.56 450 MET A N 1
ATOM 3690 C CA . MET A 1 450 ? -28.328 -21.156 -0.136 1 94.56 450 MET A CA 1
ATOM 3691 C C . MET A 1 450 ? -29.438 -22.203 -0.089 1 94.56 450 MET A C 1
ATOM 3693 O O . MET A 1 450 ? -29.188 -23.391 0.101 1 94.56 450 MET A O 1
ATOM 3697 N N . ASP A 1 451 ? -30.656 -21.734 -0.324 1 95.38 451 ASP A N 1
ATOM 3698 C CA . ASP A 1 451 ? -31.766 -22.672 -0.39 1 95.38 451 ASP A CA 1
ATOM 3699 C C . ASP A 1 451 ? -31.656 -23.562 -1.62 1 95.38 451 ASP A C 1
ATOM 3701 O O . ASP A 1 451 ? -31.875 -24.781 -1.537 1 95.38 451 ASP A O 1
ATOM 3705 N N . TYR A 1 452 ? -31.234 -22.969 -2.689 1 94.69 452 TYR A N 1
ATOM 3706 C CA . TYR A 1 452 ? -31.016 -23.766 -3.891 1 94.69 452 TYR A CA 1
ATOM 3707 C C . TYR A 1 452 ? -29.828 -24.703 -3.707 1 94.69 452 TYR A C 1
ATOM 3709 O O . TYR A 1 452 ? -29.859 -25.859 -4.156 1 94.69 452 TYR A O 1
ATOM 3717 N N . GLN A 1 453 ? -28.812 -24.297 -3.035 1 94.12 453 GLN A N 1
ATOM 3718 C CA . GLN A 1 453 ? -27.641 -25.125 -2.795 1 94.12 453 GLN A CA 1
ATOM 3719 C C . GLN A 1 453 ? -27.969 -26.297 -1.882 1 94.12 453 GLN A C 1
ATOM 3721 O O . GLN A 1 453 ? -27.406 -27.391 -2.037 1 94.12 453 GLN A O 1
ATOM 3726 N N . LYS A 1 454 ? -28.812 -26.031 -0.949 1 94.75 454 LYS A N 1
ATOM 3727 C CA . LYS A 1 454 ? -29.266 -27.109 -0.065 1 94.75 454 LYS A CA 1
ATOM 3728 C C . LYS A 1 454 ? -30.031 -28.172 -0.839 1 94.75 454 LYS A C 1
ATOM 3730 O O . LYS A 1 454 ? -29.828 -29.375 -0.635 1 94.75 454 LYS A O 1
ATOM 3735 N N . ASN A 1 455 ? -30.828 -27.75 -1.771 1 93.94 455 ASN A N 1
ATOM 3736 C CA . ASN A 1 455 ? -31.609 -28.672 -2.582 1 93.94 455 ASN A CA 1
ATOM 3737 C C . ASN A 1 455 ? -30.734 -29.484 -3.531 1 93.94 455 ASN A C 1
ATOM 3739 O O . ASN A 1 455 ? -31.062 -30.625 -3.877 1 93.94 455 ASN A O 1
ATOM 3743 N N . ASP A 1 456 ? -29.609 -28.922 -3.934 1 93.12 456 ASP A N 1
ATOM 3744 C CA . ASP A 1 456 ? -28.672 -29.609 -4.809 1 93.12 456 ASP A CA 1
ATOM 3745 C C . ASP A 1 456 ? -27.75 -30.531 -4.008 1 93.12 456 ASP A C 1
ATOM 3747 O O . ASP A 1 456 ? -26.953 -31.281 -4.582 1 93.12 456 ASP A O 1
ATOM 3751 N N . GLY A 1 457 ? -27.781 -30.484 -2.701 1 89.88 457 GLY A N 1
ATOM 3752 C CA . GLY A 1 457 ? -27.016 -31.391 -1.857 1 89.88 457 GLY A CA 1
ATOM 3753 C C . GLY A 1 457 ? -25.641 -30.859 -1.493 1 89.88 457 GLY A C 1
ATOM 3754 O O . GLY A 1 457 ? -24.812 -31.562 -0.92 1 89.88 457 GLY A O 1
ATOM 3755 N N . PHE A 1 458 ? -25.391 -29.625 -1.866 1 90.44 458 PHE A N 1
ATOM 3756 C CA . PHE A 1 458 ? -24.109 -29.016 -1.561 1 90.44 458 PHE A CA 1
ATOM 3757 C C . PHE A 1 458 ? -24.016 -28.641 -0.087 1 90.44 458 PHE A C 1
ATOM 3759 O O . PHE A 1 458 ? -22.984 -28.812 0.55 1 90.44 458 PHE A O 1
ATOM 3766 N N . LEU A 1 459 ? -25.125 -28.094 0.421 1 91.38 459 LEU A N 1
ATOM 3767 C CA . LEU A 1 459 ? -25.156 -27.672 1.816 1 91.38 459 LEU A CA 1
ATOM 3768 C C . LEU A 1 459 ? -26.078 -28.562 2.635 1 91.38 459 LEU A C 1
ATOM 3770 O O . LEU A 1 459 ? -27.172 -28.922 2.182 1 91.38 459 LEU A O 1
ATOM 3774 N N . ASN A 1 460 ? -25.609 -28.906 3.811 1 91.31 460 ASN A N 1
ATOM 3775 C CA . ASN A 1 460 ? -26.438 -29.641 4.746 1 91.31 460 ASN A CA 1
ATOM 3776 C C . ASN A 1 460 ? -27.438 -28.734 5.453 1 91.31 460 ASN A C 1
ATOM 3778 O O . ASN A 1 460 ? -27.266 -27.516 5.488 1 91.31 460 ASN A O 1
ATOM 3782 N N . SER A 1 461 ? -28.469 -29.297 5.992 1 92.81 461 SER A N 1
ATOM 3783 C CA . SER A 1 461 ? -29.516 -28.531 6.641 1 92.81 461 SER A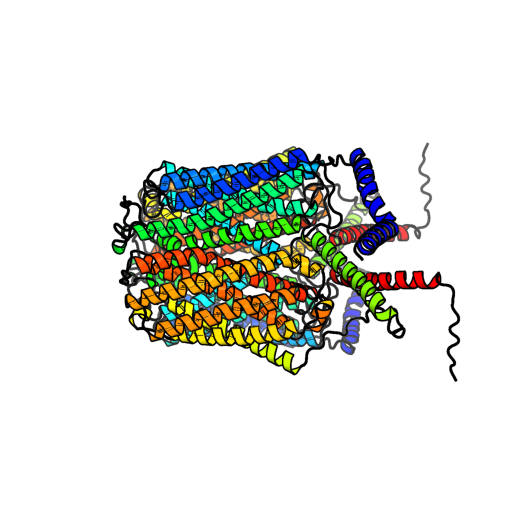 CA 1
ATOM 3784 C C . SER A 1 461 ? -28.984 -27.734 7.828 1 92.81 461 SER A C 1
ATOM 3786 O O . SER A 1 461 ? -29.359 -26.578 8.039 1 92.81 461 SER A O 1
ATOM 3788 N N . THR A 1 462 ? -28.125 -28.344 8.594 1 92.44 462 THR A N 1
ATOM 3789 C CA . THR A 1 462 ? -27.531 -27.641 9.734 1 92.44 462 THR A CA 1
ATOM 3790 C C . THR A 1 462 ? -26.641 -26.5 9.266 1 92.44 462 THR A C 1
ATOM 3792 O O . THR A 1 462 ? -26.688 -25.406 9.836 1 92.44 462 THR A O 1
ATOM 3795 N N . GLY A 1 463 ? -25.938 -26.812 8.273 1 91.69 463 GLY A N 1
ATOM 3796 C CA . GLY A 1 463 ? -25.094 -25.766 7.703 1 91.69 463 GLY A CA 1
ATOM 3797 C C . GLY A 1 463 ? -25.891 -24.594 7.141 1 91.69 463 GLY A C 1
ATOM 3798 O O . GLY A 1 463 ? -25.5 -23.438 7.27 1 91.69 463 GLY A O 1
ATOM 3799 N N . PHE A 1 464 ? -27.016 -24.906 6.602 1 94.38 464 PHE A N 1
ATOM 3800 C CA . PHE A 1 464 ? -27.891 -23.891 6.039 1 94.38 464 PHE A CA 1
ATOM 3801 C C . PHE A 1 464 ? -28.391 -22.938 7.121 1 94.38 464 PHE A C 1
ATOM 3803 O O . PHE A 1 464 ? -28.281 -21.719 6.984 1 94.38 464 PHE A O 1
ATOM 3810 N N . VAL A 1 465 ? -28.844 -23.438 8.195 1 94.69 465 VAL A N 1
ATOM 3811 C CA . VAL A 1 465 ? -29.375 -22.641 9.273 1 94.69 465 VAL A CA 1
ATOM 3812 C C . VAL A 1 465 ? -28.266 -21.797 9.906 1 94.69 465 VAL A C 1
ATOM 3814 O O . VAL A 1 465 ? -28.453 -20.609 10.172 1 94.69 465 VAL A O 1
ATOM 3817 N N . MET A 1 466 ? -27.219 -22.406 10.07 1 94.75 466 MET A N 1
ATOM 3818 C CA . MET A 1 466 ? -26.094 -21.703 10.703 1 94.75 466 MET A CA 1
ATOM 3819 C C . MET A 1 466 ? -25.578 -20.578 9.805 1 94.75 466 MET A C 1
ATOM 3821 O O . MET A 1 466 ? -25.266 -19.484 10.289 1 94.75 466 MET A O 1
ATOM 3825 N N . ARG A 1 467 ? -25.516 -20.828 8.578 1 94.38 467 ARG A N 1
ATOM 3826 C CA . ARG A 1 467 ? -25.047 -19.797 7.656 1 94.38 467 ARG A CA 1
ATOM 3827 C C . ARG A 1 467 ? -26.016 -18.625 7.594 1 94.38 467 ARG A C 1
ATOM 3829 O O . ARG A 1 467 ? -25.594 -17.469 7.531 1 94.38 467 ARG A O 1
ATOM 3836 N N . ILE A 1 468 ? -27.266 -18.875 7.621 1 95.38 468 ILE A N 1
ATOM 3837 C CA . ILE A 1 468 ? -28.266 -17.812 7.594 1 95.38 468 ILE A CA 1
ATOM 3838 C C . ILE A 1 468 ? -28.156 -16.969 8.859 1 95.38 468 ILE A C 1
ATOM 3840 O O . ILE A 1 468 ? -28.203 -15.734 8.797 1 95.38 468 ILE A O 1
ATOM 3844 N N . PHE A 1 469 ? -27.938 -17.641 9.93 1 95.62 469 PHE A N 1
ATOM 3845 C CA . PHE A 1 469 ? -27.797 -16.906 11.188 1 95.62 469 PHE A CA 1
ATOM 3846 C C . PHE A 1 469 ? -26.531 -16.062 11.188 1 95.62 469 PHE A C 1
ATOM 3848 O O . PHE A 1 469 ? -26.531 -14.953 11.703 1 95.62 469 PHE A O 1
ATOM 3855 N N . GLY A 1 470 ? -25.516 -16.625 10.648 1 94.88 470 GLY A N 1
ATOM 3856 C CA . GLY A 1 470 ? -24.281 -15.867 10.531 1 94.88 470 GLY A CA 1
ATOM 3857 C C . GLY A 1 470 ? -24.422 -14.625 9.672 1 94.88 470 GLY A C 1
ATOM 3858 O O . GLY A 1 470 ? -23.953 -13.547 10.039 1 94.88 470 GLY A O 1
ATOM 3859 N N . LEU A 1 471 ? -25.078 -14.75 8.586 1 95.19 471 LEU A N 1
ATOM 3860 C CA . LEU A 1 471 ? -25.297 -13.617 7.691 1 95.19 471 LEU A CA 1
ATOM 3861 C C . LEU A 1 471 ? -26.234 -12.594 8.328 1 95.19 471 LEU A C 1
ATOM 3863 O O . LEU A 1 471 ? -26.062 -11.391 8.148 1 95.19 471 LEU A O 1
ATOM 3867 N N . LEU A 1 472 ? -27.188 -13.047 9.07 1 96.62 472 LEU A N 1
ATOM 3868 C CA . LEU A 1 472 ? -28.125 -12.164 9.742 1 96.62 472 LEU A CA 1
ATOM 3869 C C . LEU A 1 472 ? -27.406 -11.305 10.789 1 96.62 472 LEU A C 1
ATOM 3871 O O . LEU A 1 472 ? -27.641 -10.102 10.867 1 96.62 472 LEU A O 1
ATOM 3875 N N . THR A 1 473 ? -26.578 -11.945 11.547 1 96.56 473 THR A N 1
ATOM 3876 C CA . THR A 1 473 ? -25.844 -11.211 12.57 1 96.56 473 THR A CA 1
ATOM 3877 C C . THR A 1 473 ? -24.875 -10.211 11.938 1 96.56 473 THR A C 1
ATOM 3879 O O . THR A 1 473 ? -24.688 -9.109 12.445 1 96.56 473 THR A O 1
ATOM 3882 N N . THR A 1 474 ? -24.297 -10.555 10.836 1 94.56 474 THR A N 1
ATOM 3883 C CA . THR A 1 474 ? -23.391 -9.641 10.141 1 94.56 474 THR A CA 1
ATOM 3884 C C . THR A 1 474 ? -24.156 -8.438 9.602 1 94.56 474 THR A C 1
ATOM 3886 O O . THR A 1 474 ? -23.703 -7.297 9.766 1 94.56 474 THR A O 1
ATOM 3889 N N . THR A 1 475 ? -25.312 -8.633 9.023 1 96.25 475 THR A N 1
ATOM 3890 C CA . THR A 1 475 ? -26.109 -7.543 8.484 1 96.25 475 THR A CA 1
ATOM 3891 C C . THR A 1 475 ? -26.625 -6.641 9.609 1 96.25 475 THR A C 1
ATOM 3893 O O . THR A 1 475 ? -26.609 -5.414 9.484 1 96.25 475 THR A O 1
ATOM 3896 N N . ALA A 1 476 ? -26.984 -7.289 10.672 1 96.88 476 ALA A N 1
ATOM 3897 C CA . ALA A 1 476 ? -27.453 -6.516 11.812 1 96.88 476 ALA A CA 1
ATOM 3898 C C . ALA A 1 476 ? -26.328 -5.645 12.383 1 96.88 476 ALA A C 1
ATOM 3900 O O . ALA A 1 476 ? -26.547 -4.48 12.719 1 96.88 476 ALA A O 1
ATOM 3901 N N . SER A 1 477 ? -25.203 -6.18 12.453 1 96.62 477 SER A N 1
ATOM 3902 C CA . SER A 1 477 ? -24.047 -5.426 12.945 1 96.62 477 SER A CA 1
ATOM 3903 C C . SER A 1 477 ? -23.719 -4.254 12.031 1 96.62 477 SER A C 1
ATOM 3905 O O . SER A 1 477 ? -23.344 -3.178 12.5 1 96.62 477 SER A O 1
ATOM 3907 N N . GLN A 1 478 ? -23.844 -4.414 10.773 1 96.44 478 GLN A N 1
ATOM 3908 C CA . GLN A 1 478 ? -23.562 -3.357 9.812 1 96.44 478 GLN A CA 1
ATOM 3909 C C . GLN A 1 478 ? -24.547 -2.207 9.945 1 96.44 478 GLN A C 1
ATOM 3911 O O . GLN A 1 478 ? -24.156 -1.037 9.914 1 96.44 478 GLN A O 1
ATOM 3916 N N . TRP A 1 479 ? -25.766 -2.529 10.109 1 97.19 479 TRP A N 1
ATOM 3917 C CA . TRP A 1 479 ? -26.766 -1.491 10.297 1 97.19 479 TRP A CA 1
ATOM 3918 C C . TRP A 1 479 ? -26.531 -0.734 11.602 1 97.19 479 TRP A C 1
ATOM 3920 O O . TRP A 1 479 ? -26.625 0.496 11.633 1 97.19 479 TRP A O 1
ATOM 3930 N N . LEU A 1 480 ? -26.25 -1.434 12.656 1 97.25 480 LEU A N 1
ATOM 3931 C CA . LEU A 1 480 ? -25.984 -0.794 13.938 1 97.25 480 LEU A CA 1
ATOM 3932 C C . LEU A 1 480 ? -24.766 0.109 13.859 1 97.25 480 LEU A C 1
ATOM 3934 O O . LEU A 1 480 ? -24.75 1.196 14.438 1 97.25 480 LEU A O 1
ATOM 3938 N N . GLN A 1 481 ? -23.797 -0.362 13.18 1 97.06 481 GLN A N 1
ATOM 3939 C CA . GLN A 1 481 ? -22.594 0.442 13 1 97.06 481 GLN A CA 1
ATOM 3940 C C . GLN A 1 481 ? -22.891 1.712 12.203 1 97.06 481 GLN A C 1
ATOM 3942 O O . GLN A 1 481 ? -22.375 2.785 12.523 1 97.06 481 GLN A O 1
ATOM 3947 N N . PHE A 1 482 ? -23.734 1.605 11.258 1 96.19 482 PHE A N 1
ATOM 3948 C CA . PHE A 1 482 ? -24.141 2.766 10.469 1 96.19 482 PHE A CA 1
ATOM 3949 C C . PHE A 1 482 ? -24.844 3.799 11.344 1 96.19 482 PHE A C 1
ATOM 3951 O O . PHE A 1 482 ? -24.516 4.984 11.297 1 96.19 482 PHE A O 1
ATOM 3958 N N . PHE A 1 483 ? -25.734 3.367 12.172 1 95.75 483 PHE A N 1
ATOM 3959 C CA . PHE A 1 483 ? -26.484 4.281 13.016 1 95.75 483 PHE A CA 1
ATOM 3960 C C . PHE A 1 483 ? -25.578 4.941 14.055 1 95.75 483 PHE A C 1
ATOM 3962 O O . PHE A 1 483 ? -25.766 6.113 14.391 1 95.75 483 PHE A O 1
ATOM 3969 N N . SER A 1 484 ? -24.625 4.25 14.438 1 95.62 484 SER A N 1
ATOM 3970 C CA . SER A 1 484 ? -23.688 4.812 15.406 1 95.62 484 SER A CA 1
ATOM 3971 C C . SER A 1 484 ? -22.734 5.809 14.742 1 95.62 484 SER A C 1
ATOM 3973 O O . SER A 1 484 ? -22.516 6.906 15.266 1 95.62 484 SER A O 1
ATOM 3975 N N . LEU A 1 485 ? -22.234 5.43 13.617 1 95.75 485 LEU A N 1
ATOM 3976 C CA . LEU A 1 485 ? -21.219 6.242 12.938 1 95.75 485 LEU A CA 1
ATOM 3977 C C . LEU A 1 485 ? -21.812 7.574 12.492 1 95.75 485 LEU A C 1
ATOM 3979 O O . LEU A 1 485 ? -21.141 8.602 12.547 1 95.75 485 LEU A O 1
ATOM 3983 N N . ARG A 1 486 ? -23.031 7.574 12.062 1 93.44 486 ARG A N 1
ATOM 3984 C CA . ARG A 1 486 ? -23.688 8.797 11.617 1 93.44 486 ARG A CA 1
ATOM 3985 C C . ARG A 1 486 ? -23.703 9.844 12.727 1 93.44 486 ARG A C 1
ATOM 3987 O O . ARG A 1 486 ? -23.516 11.039 12.469 1 93.44 486 ARG A O 1
ATOM 3994 N N . ARG A 1 487 ? -23.703 9.43 13.906 1 93.62 487 ARG A N 1
ATOM 3995 C CA . ARG A 1 487 ? -23.781 10.336 15.047 1 93.62 487 ARG A CA 1
ATOM 3996 C C . ARG A 1 487 ? -22.391 10.648 15.594 1 93.62 487 ARG A C 1
ATOM 3998 O O . ARG A 1 487 ? -22.109 11.797 15.938 1 93.62 487 ARG A O 1
ATOM 4005 N N . ILE A 1 488 ? -21.562 9.695 15.578 1 94.5 488 ILE A N 1
ATOM 4006 C CA . ILE A 1 488 ? -20.234 9.859 16.172 1 94.5 488 ILE A CA 1
ATOM 4007 C C . ILE A 1 488 ? -19.391 10.797 15.305 1 94.5 488 ILE A C 1
ATOM 4009 O O . ILE A 1 488 ? -18.609 11.602 15.828 1 94.5 488 ILE A O 1
ATOM 4013 N N . LEU A 1 489 ? -19.531 10.758 14.047 1 93.62 489 LEU A N 1
ATOM 4014 C CA . LEU A 1 489 ? -18.75 11.586 13.141 1 93.62 489 LEU A CA 1
ATOM 4015 C C . LEU A 1 489 ? -19.125 13.055 13.273 1 93.62 489 LEU A C 1
ATOM 4017 O O . LEU A 1 489 ? -18.344 13.945 12.93 1 93.62 489 LEU A O 1
ATOM 4021 N N . ALA A 1 490 ? -20.297 13.328 13.812 1 91.88 490 ALA A N 1
ATOM 4022 C CA . ALA A 1 490 ? -20.797 14.695 13.938 1 91.88 490 ALA A CA 1
ATOM 4023 C C . ALA A 1 490 ? -20.422 15.289 15.297 1 91.88 490 ALA A C 1
ATOM 4025 O O . ALA A 1 490 ? -20.719 16.453 15.57 1 91.88 490 ALA A O 1
ATOM 4026 N N . LEU A 1 491 ? -19.734 14.578 16.078 1 90.88 491 LEU A N 1
ATOM 4027 C CA . LEU A 1 491 ? -19.375 15.062 17.422 1 90.88 491 LEU A CA 1
ATOM 4028 C C . LEU A 1 491 ? -18.375 16.203 17.344 1 90.88 491 LEU A C 1
ATOM 4030 O O . LEU A 1 491 ? -17.516 16.219 16.453 1 90.88 491 LEU A O 1
ATOM 4034 N N . SER A 1 492 ? -18.516 17.125 18.297 1 86.19 492 SER A N 1
ATOM 4035 C CA . SER A 1 492 ? -17.609 18.266 18.375 1 86.19 492 SER A CA 1
ATOM 4036 C C . SER A 1 492 ? -16.266 17.844 18.969 1 86.19 492 SER A C 1
ATOM 4038 O O . SER A 1 492 ? -16.141 16.797 19.594 1 86.19 492 SER A O 1
ATOM 4040 N N . ASN A 1 493 ? -15.242 18.609 18.766 1 82.75 493 ASN A N 1
ATOM 4041 C CA . ASN A 1 493 ? -13.906 18.328 19.281 1 82.75 493 ASN A CA 1
ATOM 4042 C C . ASN A 1 493 ? -13.867 18.359 20.797 1 82.75 493 ASN A C 1
ATOM 4044 O O . ASN A 1 493 ? -13.086 17.641 21.422 1 82.75 493 ASN A O 1
ATOM 4048 N N . ARG A 1 494 ? -14.742 19.172 21.375 1 81.5 494 ARG A N 1
ATOM 4049 C CA . ARG A 1 494 ? -14.82 19.25 22.828 1 81.5 494 ARG A CA 1
ATOM 4050 C C . ARG A 1 494 ? -15.344 17.938 23.422 1 81.5 494 ARG A C 1
ATOM 4052 O O . ARG A 1 494 ? -14.812 17.438 24.406 1 81.5 494 ARG A O 1
ATOM 4059 N N . ASP A 1 495 ? -16.25 17.469 22.734 1 87.31 495 ASP A N 1
ATOM 4060 C CA . ASP A 1 495 ? -16.828 16.219 23.203 1 87.31 495 ASP A CA 1
ATOM 4061 C C . ASP A 1 495 ? -15.914 15.031 22.906 1 87.31 495 ASP A C 1
ATOM 4063 O O . ASP A 1 495 ? -15.914 14.039 23.625 1 87.31 495 ASP A O 1
ATOM 4067 N N . MET A 1 496 ? -15.156 15.164 21.906 1 88.62 496 MET A N 1
ATOM 4068 C CA . MET A 1 496 ? -14.164 14.133 21.609 1 88.62 496 MET A CA 1
ATOM 4069 C C . MET A 1 496 ? -13.102 14.078 22.688 1 88.62 496 MET A C 1
ATOM 4071 O O . MET A 1 496 ? -12.656 12.992 23.078 1 88.62 496 MET A O 1
ATOM 4075 N N . LYS A 1 497 ? -12.766 15.242 23.172 1 84.5 497 LYS A N 1
ATOM 4076 C CA . LYS A 1 497 ? -11.781 15.289 24.25 1 84.5 497 LYS A CA 1
ATOM 4077 C C . LYS A 1 497 ? -12.344 14.695 25.547 1 84.5 497 LYS A C 1
ATOM 4079 O O . LYS A 1 497 ? -11.625 14.039 26.297 1 84.5 497 LYS A O 1
ATOM 4084 N N . ALA A 1 498 ? -13.625 14.859 25.688 1 86.12 498 ALA A N 1
ATOM 4085 C CA . ALA A 1 498 ? -14.273 14.344 26.891 1 86.12 498 ALA A CA 1
ATOM 4086 C C . ALA A 1 498 ? -14.398 12.82 26.844 1 86.12 498 ALA A C 1
ATOM 4088 O O . ALA A 1 498 ? -14.422 12.156 27.875 1 86.12 498 ALA A O 1
ATOM 4089 N N . SER A 1 499 ? -14.469 12.328 25.625 1 90.19 499 SER A N 1
ATOM 4090 C CA . SER A 1 499 ? -14.633 10.891 25.438 1 90.19 499 SER A CA 1
ATOM 4091 C C . SER A 1 499 ? -13.297 10.219 25.141 1 90.19 499 SER A C 1
ATOM 4093 O O . SER A 1 499 ? -13.258 9.156 24.516 1 90.19 499 SER A O 1
ATOM 4095 N N . ARG A 1 500 ? -12.234 10.719 25.547 1 87.56 500 ARG A N 1
ATOM 4096 C CA . ARG A 1 500 ? -10.898 10.25 25.219 1 87.56 500 ARG A CA 1
ATOM 4097 C C . ARG A 1 500 ? -10.594 8.922 25.906 1 87.56 500 ARG A C 1
ATOM 4099 O O . ARG A 1 500 ? -9.703 8.18 25.484 1 87.56 500 ARG A O 1
ATOM 4106 N N . ARG A 1 501 ? -11.344 8.539 26.844 1 86.75 501 ARG A N 1
ATOM 4107 C CA . ARG A 1 501 ? -11.023 7.352 27.641 1 86.75 501 ARG A CA 1
ATOM 4108 C C . ARG A 1 501 ? -11.453 6.082 26.906 1 86.75 501 ARG A C 1
ATOM 4110 O O . ARG A 1 501 ? -10.812 5.039 27.031 1 86.75 501 ARG A O 1
ATOM 4117 N N . PHE A 1 502 ? -12.547 6.168 26.156 1 92.38 502 PHE A N 1
ATOM 4118 C CA . PHE A 1 502 ? -13.047 4.914 25.609 1 92.38 502 PHE A CA 1
ATOM 4119 C C . PHE A 1 502 ? -13.203 5.016 24.094 1 92.38 502 PHE A C 1
ATOM 4121 O O . PHE A 1 502 ? -13.102 4.012 23.391 1 92.38 502 PHE A O 1
ATOM 4128 N N . LEU A 1 503 ? -13.43 6.164 23.531 1 93.81 503 LEU A N 1
ATOM 4129 C CA . LEU A 1 503 ? -13.789 6.305 22.125 1 93.81 503 LEU A CA 1
ATOM 4130 C C . LEU A 1 503 ? -12.609 5.965 21.219 1 93.81 503 LEU A C 1
ATOM 4132 O O . LEU A 1 503 ? -12.789 5.363 20.156 1 93.81 503 LEU A O 1
ATOM 4136 N N . PRO A 1 504 ? -11.391 6.281 21.625 1 93.75 504 PRO A N 1
ATOM 4137 C CA . PRO A 1 504 ? -10.281 5.859 20.766 1 93.75 504 PRO A CA 1
ATOM 4138 C C . PRO A 1 504 ? -10.156 4.34 20.672 1 93.75 504 PRO A C 1
ATOM 4140 O O . PRO A 1 504 ? -9.836 3.809 19.609 1 93.75 504 PRO A O 1
ATOM 4143 N N . SER A 1 505 ? -10.43 3.656 21.75 1 94.44 505 SER A N 1
ATOM 4144 C CA . SER A 1 505 ? -10.391 2.199 21.719 1 94.44 505 SER A CA 1
ATOM 4145 C C . SER A 1 505 ? -11.484 1.633 20.812 1 94.44 505 SER A C 1
ATOM 4147 O O . SER A 1 505 ? -11.25 0.668 20.078 1 94.44 505 SER A O 1
ATOM 4149 N N . ILE A 1 506 ? -12.586 2.246 20.844 1 96.81 506 ILE A N 1
ATOM 4150 C CA . ILE A 1 506 ? -13.688 1.832 19.969 1 96.81 506 ILE A CA 1
ATOM 4151 C C . ILE A 1 506 ? -13.312 2.084 18.516 1 96.81 506 ILE A C 1
ATOM 4153 O O . ILE A 1 506 ? -13.57 1.242 17.656 1 96.81 506 ILE A O 1
ATOM 4157 N N . ALA A 1 507 ? -12.688 3.178 18.297 1 96.62 507 ALA A N 1
ATOM 4158 C CA . ALA A 1 507 ? -12.312 3.537 16.938 1 96.62 507 ALA A CA 1
ATOM 4159 C C . ALA A 1 507 ? -11.266 2.574 16.375 1 96.62 507 ALA A C 1
ATOM 4161 O O . ALA A 1 507 ? -11.375 2.117 15.234 1 96.62 507 ALA A O 1
ATOM 4162 N N . ILE A 1 508 ? -10.336 2.195 17.125 1 95.06 508 ILE A N 1
ATOM 4163 C CA . ILE A 1 508 ? -9.273 1.297 16.672 1 95.06 508 ILE A CA 1
ATOM 4164 C C . ILE A 1 508 ? -9.844 -0.103 16.453 1 95.06 508 ILE A C 1
ATOM 4166 O O . ILE A 1 508 ? -9.57 -0.739 15.438 1 95.06 508 ILE A O 1
ATOM 4170 N N . ALA A 1 509 ? -10.602 -0.521 17.375 1 96.38 509 ALA A N 1
ATOM 4171 C CA . ALA A 1 509 ? -11.188 -1.852 17.25 1 96.38 509 ALA A CA 1
ATOM 4172 C C . ALA A 1 509 ? -12.109 -1.939 16.047 1 96.38 509 ALA A C 1
ATOM 4174 O O . ALA A 1 509 ? -12.078 -2.926 15.305 1 96.38 509 ALA A O 1
ATOM 4175 N N . SER A 1 510 ? -12.883 -0.95 15.852 1 96.81 510 SER A N 1
ATOM 4176 C CA . SER A 1 510 ? -13.805 -0.951 14.719 1 96.81 510 SER A CA 1
ATOM 4177 C C . SER A 1 510 ? -13.055 -0.784 13.398 1 96.81 510 SER A C 1
ATOM 4179 O O . SER A 1 510 ? -13.461 -1.335 12.375 1 96.81 510 SER A O 1
ATOM 4181 N N . PHE A 1 511 ? -11.992 -0.003 13.406 1 95.5 511 PHE A N 1
ATOM 4182 C CA . PHE A 1 511 ? -11.156 0.115 12.219 1 95.5 511 PHE A CA 1
ATOM 4183 C C . PHE A 1 511 ? -10.578 -1.239 11.828 1 95.5 511 PHE A C 1
ATOM 4185 O O . PHE A 1 511 ? -10.672 -1.653 10.672 1 95.5 511 PHE A O 1
ATOM 4192 N N . MET A 1 512 ? -10.094 -1.933 12.789 1 94 512 MET A N 1
ATOM 4193 C CA . MET A 1 512 ? -9.516 -3.254 12.555 1 94 512 MET A CA 1
ATOM 4194 C C . MET A 1 512 ? -10.586 -4.238 12.094 1 94 512 MET A C 1
ATOM 4196 O O . MET A 1 512 ? -10.359 -5.027 11.172 1 94 512 MET A O 1
ATOM 4200 N N . ALA A 1 513 ? -11.719 -4.121 12.664 1 96.12 513 ALA A N 1
ATOM 4201 C CA . ALA A 1 513 ? -12.805 -5.027 12.305 1 96.12 513 ALA A CA 1
ATOM 4202 C C . ALA A 1 513 ? -13.219 -4.84 10.852 1 96.12 513 ALA A C 1
ATOM 4204 O O . ALA A 1 513 ? -13.461 -5.816 10.133 1 96.12 513 ALA A O 1
ATOM 4205 N N . ASN A 1 514 ? -13.25 -3.65 10.438 1 95.94 514 ASN A N 1
ATOM 4206 C CA . ASN A 1 514 ? -13.695 -3.4 9.07 1 95.94 514 ASN A CA 1
ATOM 4207 C C . ASN A 1 514 ? -12.586 -3.672 8.055 1 95.94 514 ASN A C 1
ATOM 4209 O O . ASN A 1 514 ? -12.859 -4.066 6.922 1 95.94 514 ASN A O 1
ATOM 4213 N N . VAL A 1 515 ? -11.344 -3.494 8.406 1 93.94 515 VAL A N 1
ATOM 4214 C CA . VAL A 1 515 ? -10.242 -3.889 7.535 1 93.94 515 VAL A CA 1
ATOM 4215 C C . VAL A 1 515 ? -10.242 -5.406 7.367 1 93.94 515 VAL A C 1
ATOM 4217 O O . VAL A 1 515 ? -10.039 -5.914 6.258 1 93.94 515 VAL A O 1
ATOM 4220 N N . VAL A 1 516 ? -10.516 -6.059 8.453 1 94.75 516 VAL A N 1
ATOM 4221 C CA . VAL A 1 516 ? -10.57 -7.516 8.406 1 94.75 516 VAL A CA 1
ATOM 4222 C C . VAL A 1 516 ? -11.781 -7.965 7.586 1 94.75 516 VAL A C 1
ATOM 4224 O O . VAL A 1 516 ? -11.695 -8.93 6.824 1 94.75 516 VAL A O 1
ATOM 4227 N N . ASN A 1 517 ? -12.867 -7.25 7.75 1 93.75 517 ASN A N 1
ATOM 4228 C CA . ASN A 1 517 ? -14.039 -7.57 6.941 1 93.75 517 ASN A CA 1
ATOM 4229 C C . ASN A 1 517 ? -13.758 -7.406 5.453 1 93.75 517 ASN A C 1
ATOM 4231 O O . ASN A 1 517 ? -14.297 -8.148 4.629 1 93.75 517 ASN A O 1
ATOM 4235 N N . PHE A 1 518 ? -12.906 -6.465 5.148 1 92.81 518 PHE A N 1
ATOM 4236 C CA . PHE A 1 518 ? -12.477 -6.293 3.768 1 92.81 518 PHE A CA 1
ATOM 4237 C C . PHE A 1 518 ? -11.711 -7.52 3.281 1 92.81 518 PHE A C 1
ATOM 4239 O O . PHE A 1 518 ? -11.969 -8.023 2.186 1 92.81 518 PHE A O 1
ATOM 4246 N N . GLY A 1 519 ? -10.906 -8.047 4.09 1 92.12 519 GLY A N 1
ATOM 4247 C CA . GLY A 1 519 ? -10.156 -9.25 3.766 1 92.12 519 GLY A CA 1
ATOM 4248 C C . GLY A 1 519 ? -11.023 -10.492 3.707 1 92.12 519 GLY A C 1
ATOM 4249 O O . GLY A 1 519 ? -10.812 -11.367 2.857 1 92.12 519 GLY A O 1
ATOM 4250 N N . LEU A 1 520 ? -11.977 -10.523 4.566 1 94.56 520 LEU A N 1
ATOM 4251 C CA . LEU A 1 520 ? -12.867 -11.68 4.586 1 94.56 520 LEU A CA 1
ATOM 4252 C C . LEU A 1 520 ? -13.719 -11.727 3.32 1 94.56 520 LEU A C 1
ATOM 4254 O O . LEU A 1 520 ? -14.008 -12.812 2.799 1 94.56 520 LEU A O 1
ATOM 4258 N N . THR A 1 521 ? -14.102 -10.57 2.861 1 92.31 521 THR A N 1
ATOM 4259 C CA . THR A 1 521 ? -14.852 -10.508 1.613 1 92.31 521 THR A CA 1
ATOM 4260 C C . THR A 1 521 ? -14.016 -11.031 0.45 1 92.31 521 THR A C 1
ATOM 4262 O O . THR A 1 521 ? -14.539 -11.695 -0.448 1 92.31 521 THR A O 1
ATOM 4265 N N . TYR A 1 522 ? -12.773 -10.82 0.48 1 90.88 522 TYR A N 1
ATOM 4266 C CA . TYR A 1 522 ? -11.875 -11.344 -0.544 1 90.88 522 TYR A CA 1
ATOM 4267 C C . TYR A 1 522 ? -11.836 -12.867 -0.512 1 90.88 522 TYR A C 1
ATOM 4269 O O . TYR A 1 522 ? -11.891 -13.516 -1.56 1 90.88 522 TYR A O 1
ATOM 4277 N N . PHE A 1 523 ? -11.766 -13.438 0.65 1 93.06 523 PHE A N 1
ATOM 4278 C CA . PHE A 1 523 ? -11.727 -14.891 0.768 1 93.06 523 PHE A CA 1
ATOM 4279 C C . PHE A 1 523 ? -13.031 -15.5 0.28 1 93.06 523 PHE A C 1
ATOM 4281 O O . PHE A 1 523 ? -13.023 -16.516 -0.43 1 93.06 523 PHE A O 1
ATOM 4288 N N . GLU A 1 524 ? -14.102 -14.805 0.576 1 91.44 524 GLU A N 1
ATOM 4289 C CA . GLU A 1 524 ? -15.398 -15.312 0.153 1 91.44 524 GLU A CA 1
ATOM 4290 C C . GLU A 1 524 ? -15.547 -15.25 -1.365 1 91.44 524 GLU A C 1
ATOM 4292 O O . GLU A 1 524 ? -16.016 -16.219 -1.987 1 91.44 524 GLU A O 1
ATOM 4297 N N . THR A 1 525 ? -15.125 -14.219 -1.932 1 87.75 525 THR A N 1
ATOM 4298 C CA . THR A 1 525 ? -15.242 -14.07 -3.377 1 87.75 525 THR A CA 1
ATOM 4299 C C . THR A 1 525 ? -14.328 -15.055 -4.102 1 87.75 525 THR A C 1
ATOM 4301 O O . THR A 1 525 ? -14.68 -15.578 -5.16 1 87.75 525 THR A O 1
ATOM 4304 N N . THR A 1 526 ? -13.203 -15.367 -3.527 1 88.5 526 THR A N 1
ATOM 4305 C CA . THR A 1 526 ? -12.273 -16.312 -4.145 1 88.5 526 THR A CA 1
ATOM 4306 C C . THR A 1 526 ? -12.852 -17.719 -4.125 1 88.5 526 THR A C 1
ATOM 4308 O O . THR A 1 526 ? -12.727 -18.469 -5.102 1 88.5 526 THR A O 1
ATOM 4311 N N . ILE A 1 527 ? -13.523 -18.047 -3.086 1 90 527 ILE A N 1
ATOM 4312 C CA . ILE A 1 527 ? -14.117 -19.375 -2.982 1 90 527 ILE A CA 1
ATOM 4313 C C . ILE A 1 527 ? -15.289 -19.5 -3.951 1 90 527 ILE A C 1
ATOM 4315 O O . ILE A 1 527 ? -15.461 -20.531 -4.609 1 90 527 ILE A O 1
ATOM 4319 N N . ILE A 1 528 ? -16.031 -18.438 -4.059 1 87.19 528 ILE A N 1
ATOM 4320 C CA . ILE A 1 528 ? -17.156 -18.453 -4.977 1 87.19 528 ILE A CA 1
ATOM 4321 C C . ILE A 1 528 ? -16.656 -18.562 -6.414 1 87.19 528 ILE A C 1
ATOM 4323 O O . ILE A 1 528 ? -17.203 -19.312 -7.215 1 87.19 528 ILE A O 1
ATOM 4327 N N . LYS A 1 529 ? -15.688 -17.859 -6.73 1 83.06 529 LYS A N 1
ATOM 4328 C CA . LYS A 1 529 ? -15.109 -17.922 -8.07 1 83.06 529 LYS A CA 1
ATOM 4329 C C . LYS A 1 529 ? -14.578 -19.328 -8.375 1 83.06 529 LYS A C 1
ATOM 4331 O O . LYS A 1 529 ? -14.672 -19.797 -9.508 1 83.06 529 LYS A O 1
ATOM 4336 N N . TYR A 1 530 ? -14.016 -19.891 -7.328 1 86.25 530 TYR A N 1
ATOM 4337 C CA . TYR A 1 530 ? -13.523 -21.266 -7.477 1 86.25 530 TYR A CA 1
ATOM 4338 C C . TYR A 1 530 ? -14.672 -22.234 -7.68 1 86.25 530 TYR A C 1
ATOM 4340 O O . TYR A 1 530 ? -14.578 -23.141 -8.508 1 86.25 530 TYR A O 1
ATOM 4348 N N . GLN A 1 531 ? -15.75 -22.016 -7.035 1 86.44 531 GLN A N 1
ATOM 4349 C CA . GLN A 1 531 ? -16.906 -22.891 -7.129 1 86.44 531 GLN A CA 1
ATOM 4350 C C . GLN A 1 531 ? -17.594 -22.766 -8.492 1 86.44 531 GLN A C 1
ATOM 4352 O O . GLN A 1 531 ? -18.109 -23.75 -9.023 1 86.44 531 GLN A O 1
ATOM 4357 N N . ILE A 1 532 ? -17.531 -21.594 -8.977 1 81.94 532 ILE A N 1
ATOM 4358 C CA . ILE A 1 532 ? -18.203 -21.328 -10.242 1 81.94 532 ILE A CA 1
ATOM 4359 C C . ILE A 1 532 ? -17.312 -21.797 -11.398 1 81.94 532 ILE A C 1
ATOM 4361 O O . ILE A 1 532 ? -17.812 -22.141 -12.469 1 81.94 532 ILE A O 1
ATOM 4365 N N . GLY A 1 533 ? -16 -21.906 -11.148 1 73.88 533 GLY A N 1
ATOM 4366 C CA . GLY A 1 533 ? -15.086 -22.297 -12.203 1 73.88 533 GLY A CA 1
ATOM 4367 C C . GLY A 1 533 ? -15.258 -23.734 -12.641 1 73.88 533 GLY A C 1
ATOM 4368 O O . GLY A 1 533 ? -15.969 -24.5 -11.992 1 73.88 533 GLY A O 1
ATOM 4369 N N . HIS A 1 534 ? -14.742 -24.094 -13.797 1 64 534 HIS A N 1
ATOM 4370 C CA . HIS A 1 534 ? -14.961 -25.375 -14.469 1 64 534 HIS A CA 1
ATOM 4371 C C . HIS A 1 534 ? -14.031 -26.453 -13.93 1 64 534 HIS A C 1
ATOM 4373 O O . HIS A 1 534 ? -14.125 -27.609 -14.312 1 64 534 HIS A O 1
ATOM 4379 N N . GLU A 1 535 ? -13.25 -26.016 -13 1 63.31 535 GLU A N 1
ATOM 4380 C CA . GLU A 1 535 ? -12.211 -26.969 -12.625 1 63.31 535 GLU A CA 1
ATOM 4381 C C . GLU A 1 535 ? -12.805 -28.156 -11.875 1 63.31 535 GLU A C 1
ATOM 4383 O O . GLU A 1 535 ? -12.438 -29.312 -12.133 1 63.31 535 GLU A O 1
ATOM 4388 N N . LYS A 1 536 ? -13.75 -27.875 -10.977 1 71 536 LYS A N 1
ATOM 4389 C CA . LYS A 1 536 ? -14.367 -28.953 -10.211 1 71 536 LYS A CA 1
ATOM 4390 C C . LYS A 1 536 ? -15.891 -28.859 -10.234 1 71 536 LYS A C 1
ATOM 4392 O O . LYS A 1 536 ? -16.438 -27.766 -10.109 1 71 536 LYS A O 1
ATOM 4397 N N . GLU A 1 537 ? -16.406 -30.016 -10.508 1 76.94 537 GLU A N 1
ATOM 4398 C CA . GLU A 1 537 ? -17.859 -30.047 -10.531 1 76.94 537 GLU A CA 1
ATOM 4399 C C . GLU A 1 537 ? -18.422 -30.328 -9.141 1 76.94 537 GLU A C 1
ATOM 4401 O O . GLU A 1 537 ? -18.094 -31.328 -8.516 1 76.94 537 GLU A O 1
ATOM 4406 N N . PHE A 1 538 ? -19.141 -29.375 -8.594 1 84.38 538 PHE A N 1
ATOM 4407 C CA . PHE A 1 538 ? -19.734 -29.5 -7.27 1 84.38 538 PHE A CA 1
ATOM 4408 C C . PHE A 1 538 ? -21.203 -29.906 -7.371 1 84.38 538 PHE A C 1
ATOM 4410 O O . PHE A 1 538 ? -21.906 -29.938 -6.363 1 84.38 538 PHE A O 1
ATOM 4417 N N . GLY A 1 539 ? -21.672 -30.219 -8.617 1 83.75 539 GLY A N 1
ATOM 4418 C CA . GLY A 1 539 ? -23.016 -30.734 -8.82 1 83.75 539 GLY A CA 1
ATOM 4419 C C . GLY A 1 539 ? -24.094 -29.656 -8.727 1 83.75 539 GLY A C 1
ATOM 4420 O O . GLY A 1 539 ? -25.203 -29.922 -8.289 1 83.75 539 GLY A O 1
ATOM 4421 N N . PHE A 1 540 ? -23.812 -28.469 -9.07 1 89.25 540 PHE A N 1
ATOM 4422 C CA . PHE A 1 540 ? -24.766 -27.375 -9 1 89.25 540 PHE A CA 1
ATOM 4423 C C . PHE A 1 540 ? -25.734 -27.422 -10.18 1 89.25 540 PHE A C 1
ATOM 4425 O O . PHE A 1 540 ? -25.344 -27.734 -11.305 1 89.25 540 PHE A O 1
ATOM 4432 N N . SER A 1 541 ? -26.969 -27.188 -9.836 1 88.19 541 SER A N 1
ATOM 4433 C CA . SER A 1 541 ? -27.984 -27.031 -10.875 1 88.19 541 SER A CA 1
ATOM 4434 C C . SER A 1 541 ? -27.828 -25.688 -11.594 1 88.19 541 SER A C 1
ATOM 4436 O O . SER A 1 541 ? -27.078 -24.828 -11.148 1 88.19 541 SER A O 1
ATOM 4438 N N . ALA A 1 542 ? -28.516 -25.5 -12.727 1 83.56 542 ALA A N 1
ATOM 4439 C CA . ALA A 1 542 ? -28.469 -24.266 -13.516 1 83.56 542 ALA A CA 1
ATOM 4440 C C . ALA A 1 542 ? -28.984 -23.078 -12.711 1 83.56 542 ALA A C 1
ATOM 4442 O O . ALA A 1 542 ? -28.453 -21.969 -12.797 1 83.56 542 ALA A O 1
ATOM 4443 N N . VAL A 1 543 ? -29.953 -23.328 -11.914 1 86.12 543 VAL A N 1
ATOM 4444 C CA . VAL A 1 543 ? -30.578 -22.25 -11.141 1 86.12 543 VAL A CA 1
ATOM 4445 C C . VAL A 1 543 ? -29.625 -21.812 -10.031 1 86.12 543 VAL A C 1
ATOM 4447 O O . VAL A 1 543 ? -29.516 -20.609 -9.75 1 86.12 543 VAL A O 1
ATOM 4450 N N . THR A 1 544 ? -28.938 -22.719 -9.453 1 89.12 544 THR A N 1
ATOM 4451 C CA . THR A 1 544 ? -27.969 -22.375 -8.406 1 89.12 544 THR A CA 1
ATOM 4452 C C . THR A 1 544 ? -26.828 -21.562 -8.984 1 89.12 544 THR A C 1
ATOM 4454 O O . THR A 1 544 ? -26.406 -20.562 -8.391 1 89.12 544 THR A O 1
ATOM 4457 N N . LEU A 1 545 ? -26.375 -21.953 -10.109 1 86.19 545 LEU A N 1
ATOM 4458 C CA . LEU A 1 545 ? -25.266 -21.25 -10.75 1 86.19 545 LEU A CA 1
ATOM 4459 C C . LEU A 1 545 ? -25.672 -19.828 -11.133 1 86.19 545 LEU A C 1
ATOM 4461 O O . LEU A 1 545 ? -24.906 -18.875 -10.93 1 86.19 545 LEU A O 1
ATOM 4465 N N . MET A 1 546 ? -26.875 -19.672 -11.586 1 82.81 546 MET A N 1
ATOM 4466 C CA . MET A 1 546 ? -27.359 -18.344 -11.945 1 82.81 546 MET A CA 1
ATOM 4467 C C . MET A 1 546 ? -27.531 -17.469 -10.711 1 82.81 546 MET A C 1
ATOM 4469 O O . MET A 1 546 ? -27.188 -16.281 -10.734 1 82.81 546 MET A O 1
ATOM 4473 N N . SER A 1 547 ? -28.031 -18.031 -9.727 1 86.75 547 SER A N 1
ATOM 4474 C CA . SER A 1 547 ? -28.203 -17.281 -8.492 1 86.75 547 SER A CA 1
ATOM 4475 C C . SER A 1 547 ? -26.859 -16.859 -7.906 1 86.75 547 SER A C 1
ATOM 4477 O O . SER A 1 547 ? -26.719 -15.766 -7.355 1 86.75 547 SER A O 1
ATOM 4479 N N . MET A 1 548 ? -25.891 -17.672 -8.008 1 86.62 548 MET A N 1
ATOM 4480 C CA . MET A 1 548 ? -24.547 -17.359 -7.504 1 86.62 548 MET A CA 1
ATOM 4481 C C . MET A 1 548 ? -23.938 -16.188 -8.266 1 86.62 548 MET A C 1
ATOM 4483 O O . MET A 1 548 ? -23.266 -15.336 -7.68 1 86.62 548 MET A O 1
ATOM 4487 N N . ILE A 1 549 ? -24.219 -16.047 -9.477 1 79.81 549 ILE A N 1
ATOM 4488 C CA . ILE A 1 549 ? -23.688 -14.961 -10.297 1 79.81 549 ILE A CA 1
ATOM 4489 C C . ILE A 1 549 ? -24.359 -13.648 -9.914 1 79.81 549 ILE A C 1
ATOM 4491 O O . ILE A 1 549 ? -23.703 -12.609 -9.797 1 79.81 549 ILE A O 1
ATOM 4495 N N . VAL A 1 550 ? -25.656 -13.75 -9.734 1 80.62 550 VAL A N 1
ATOM 4496 C CA . VAL A 1 550 ? -26.391 -12.547 -9.375 1 80.62 550 VAL A CA 1
ATOM 4497 C C . VAL A 1 550 ? -25.922 -12.031 -8.023 1 80.62 550 VAL A C 1
ATOM 4499 O O . VAL A 1 550 ? -25.75 -10.82 -7.836 1 80.62 550 VAL A O 1
ATOM 4502 N N . THR A 1 551 ? -25.641 -12.93 -7.172 1 85.31 551 THR A N 1
ATOM 4503 C CA . THR A 1 551 ? -25.141 -12.523 -5.863 1 85.31 551 THR A CA 1
ATOM 4504 C C . THR A 1 551 ? -23.719 -11.969 -5.973 1 85.31 551 THR A C 1
ATOM 4506 O O . THR A 1 551 ? -23.359 -11.016 -5.281 1 85.31 551 THR A O 1
ATOM 4509 N N . GLN A 1 552 ? -22.906 -12.469 -6.848 1 81.69 552 GLN A N 1
ATOM 4510 C CA . GLN A 1 552 ? -21.516 -12.039 -7.012 1 81.69 552 GLN A CA 1
ATOM 4511 C C . GLN A 1 552 ? -21.453 -10.625 -7.574 1 81.69 552 GLN A C 1
ATOM 4513 O O . GLN A 1 552 ? -20.516 -9.883 -7.277 1 81.69 552 GLN A O 1
ATOM 4518 N N . ILE A 1 553 ? -22.422 -10.234 -8.242 1 77.31 553 ILE A N 1
ATOM 4519 C CA . ILE A 1 553 ? -22.438 -8.898 -8.836 1 77.31 553 ILE A CA 1
ATOM 4520 C C . ILE A 1 553 ? -22.562 -7.852 -7.734 1 77.31 553 ILE A C 1
ATOM 4522 O O . ILE A 1 553 ? -22.125 -6.711 -7.902 1 77.31 553 ILE A O 1
ATOM 4526 N N . LEU A 1 554 ? -23.031 -8.273 -6.578 1 85.12 554 LEU A N 1
ATOM 4527 C CA . LEU A 1 554 ? -23.297 -7.312 -5.516 1 85.12 554 LEU A CA 1
ATOM 4528 C C . LEU A 1 554 ? -22.172 -7.301 -4.496 1 85.12 554 LEU A C 1
ATOM 4530 O O . LEU A 1 554 ? -22.172 -6.5 -3.559 1 85.12 554 LEU A O 1
ATOM 4534 N N . TYR A 1 555 ? -21.125 -8.055 -4.664 1 85.88 555 TYR A N 1
ATOM 4535 C CA . TYR A 1 555 ? -20.047 -8.156 -3.691 1 85.88 555 TYR A CA 1
ATOM 4536 C C . TYR A 1 555 ? -19.234 -6.867 -3.643 1 85.88 555 TYR A C 1
ATOM 4538 O O . TYR A 1 555 ? -18.641 -6.539 -2.611 1 85.88 555 TYR A O 1
ATOM 4546 N N . PRO A 1 556 ? -19.172 -6.066 -4.703 1 84.69 556 PRO A N 1
ATOM 4547 C CA . PRO A 1 556 ? -18.453 -4.797 -4.598 1 84.69 556 PRO A CA 1
ATOM 4548 C C . PRO A 1 556 ? -19.047 -3.875 -3.527 1 84.69 556 PRO A C 1
ATOM 4550 O O . PRO A 1 556 ? -18.328 -3.023 -2.986 1 84.69 556 PRO A O 1
ATOM 4553 N N . ALA A 1 557 ? -20.281 -4.117 -3.211 1 89.69 557 ALA A N 1
ATOM 4554 C CA . ALA A 1 557 ? -20.891 -3.322 -2.15 1 89.69 557 ALA A CA 1
ATOM 4555 C C . ALA A 1 557 ? -20.281 -3.652 -0.793 1 89.69 557 ALA A C 1
ATOM 4557 O O . ALA A 1 557 ? -20.172 -2.783 0.076 1 89.69 557 ALA A O 1
ATOM 4558 N N . ASP A 1 558 ? -19.859 -4.875 -0.595 1 92 558 ASP A N 1
ATOM 4559 C CA . ASP A 1 558 ? -19.156 -5.262 0.632 1 92 558 ASP A CA 1
ATOM 4560 C C . ASP A 1 558 ? -17.812 -4.57 0.74 1 92 558 ASP A C 1
ATOM 4562 O O . ASP A 1 558 ? -17.453 -4.059 1.803 1 92 558 ASP A O 1
ATOM 4566 N N . TYR A 1 559 ? -17.125 -4.547 -0.376 1 91.12 559 TYR A N 1
ATOM 4567 C CA . TYR A 1 559 ? -15.828 -3.887 -0.401 1 91.12 559 TYR A CA 1
ATOM 4568 C C . TYR A 1 559 ? -15.961 -2.398 -0.107 1 91.12 559 TYR A C 1
ATOM 4570 O O . TYR A 1 559 ? -15.211 -1.845 0.7 1 91.12 559 TYR A O 1
ATOM 4578 N N . LEU A 1 560 ? -16.922 -1.871 -0.714 1 91.12 560 LEU A N 1
ATOM 4579 C CA . LEU A 1 560 ? -17.125 -0.436 -0.554 1 91.12 560 LEU A CA 1
ATOM 4580 C C . LEU A 1 560 ? -17.547 -0.102 0.875 1 91.12 560 LEU A C 1
ATOM 4582 O O . LEU A 1 560 ? -17.094 0.892 1.443 1 91.12 560 LEU A O 1
ATOM 4586 N N . TYR A 1 561 ? -18.406 -0.892 1.472 1 94.25 561 TYR A N 1
ATOM 4587 C CA . TYR A 1 561 ? -18.844 -0.687 2.85 1 94.25 561 TYR A CA 1
ATOM 4588 C C . TYR A 1 561 ? -17.656 -0.754 3.809 1 94.25 561 TYR A C 1
ATOM 4590 O O . TYR A 1 561 ? -17.438 0.164 4.602 1 94.25 561 TYR A O 1
ATOM 4598 N N . ALA A 1 562 ? -16.953 -1.83 3.699 1 94.69 562 ALA A N 1
ATOM 4599 C CA . ALA A 1 562 ? -15.836 -2.043 4.617 1 94.69 562 ALA A CA 1
ATOM 4600 C C . ALA A 1 562 ? -14.773 -0.957 4.457 1 94.69 562 ALA A C 1
ATOM 4602 O O . ALA A 1 562 ? -14.234 -0.455 5.445 1 94.69 562 ALA A O 1
ATOM 4603 N N . PHE A 1 563 ? -14.516 -0.549 3.289 1 92 563 PHE A N 1
ATOM 4604 C CA . PHE A 1 563 ? -13.516 0.468 3.006 1 92 563 PHE A CA 1
ATOM 4605 C C . PHE A 1 563 ? -13.953 1.827 3.537 1 92 563 PHE A C 1
ATOM 4607 O O . PHE A 1 563 ? -13.172 2.529 4.184 1 92 563 PHE A O 1
ATOM 4614 N N . THR A 1 564 ? -15.172 2.162 3.301 1 93.12 564 THR A N 1
ATOM 4615 C CA . THR A 1 564 ? -15.672 3.473 3.697 1 93.12 564 THR A CA 1
ATOM 4616 C C . THR A 1 564 ? -15.797 3.568 5.215 1 93.12 564 THR A C 1
ATOM 4618 O O . THR A 1 564 ? -15.422 4.582 5.812 1 93.12 564 THR A O 1
ATOM 4621 N N . VAL A 1 565 ? -16.312 2.531 5.816 1 96.12 565 VAL A N 1
ATOM 4622 C CA . VAL A 1 565 ? -16.469 2.545 7.266 1 96.12 565 VAL A CA 1
ATOM 4623 C C . VAL A 1 565 ? -15.086 2.576 7.93 1 96.12 565 VAL A C 1
ATOM 4625 O O . VAL A 1 565 ? -14.891 3.279 8.922 1 96.12 565 VAL A O 1
ATOM 4628 N N . ALA A 1 566 ? -14.156 1.831 7.371 1 94.88 566 ALA A N 1
ATOM 4629 C CA . ALA A 1 566 ? -12.797 1.89 7.887 1 94.88 566 ALA A CA 1
ATOM 4630 C C . ALA A 1 566 ? -12.219 3.297 7.762 1 94.88 566 ALA A C 1
ATOM 4632 O O . ALA A 1 566 ? -11.555 3.787 8.68 1 94.88 566 ALA A O 1
ATOM 4633 N N . GLY A 1 567 ? -12.516 3.906 6.66 1 92.5 567 GLY A N 1
ATOM 4634 C CA . GLY A 1 567 ? -12.07 5.277 6.461 1 92.5 567 GLY A CA 1
ATOM 4635 C C . GLY A 1 567 ? -12.672 6.25 7.457 1 92.5 567 GLY A C 1
ATOM 4636 O O . GLY A 1 567 ? -11.992 7.156 7.941 1 92.5 567 GLY A O 1
ATOM 4637 N N . CYS A 1 568 ? -13.859 6.062 7.801 1 94.25 568 CYS A N 1
ATOM 4638 C CA . CYS A 1 568 ? -14.531 6.926 8.766 1 94.25 568 CYS A CA 1
ATOM 4639 C C . CYS A 1 568 ? -13.922 6.773 10.148 1 94.25 568 CYS A C 1
ATOM 4641 O O . CYS A 1 568 ? -13.695 7.766 10.844 1 94.25 568 CYS A O 1
ATOM 4643 N N . TRP A 1 569 ? -13.719 5.551 10.523 1 96 569 TRP A N 1
ATOM 4644 C CA . TRP A 1 569 ? -13.094 5.324 11.828 1 96 569 TRP A CA 1
ATOM 4645 C C . TRP A 1 569 ? -11.664 5.852 11.844 1 96 569 TRP A C 1
ATOM 4647 O O . TRP A 1 569 ? -11.188 6.34 12.867 1 96 569 TRP A O 1
ATOM 4657 N N . MET A 1 570 ? -10.992 5.773 10.727 1 94.38 570 MET A N 1
ATOM 4658 C CA . MET A 1 570 ? -9.648 6.32 10.633 1 94.38 570 MET A CA 1
ATOM 4659 C C . MET A 1 570 ? -9.664 7.84 10.797 1 94.38 570 MET A C 1
ATOM 4661 O O . MET A 1 570 ? -8.734 8.422 11.359 1 94.38 570 MET A O 1
ATOM 4665 N N . ASP A 1 571 ? -10.688 8.414 10.312 1 92.81 571 ASP A N 1
ATOM 4666 C CA . ASP A 1 571 ? -10.836 9.859 10.492 1 92.81 571 ASP A CA 1
ATOM 4667 C C . ASP A 1 571 ? -10.93 10.219 11.977 1 92.81 571 ASP A C 1
ATOM 4669 O O . ASP A 1 571 ? -10.352 11.211 12.422 1 92.81 571 ASP A O 1
ATOM 4673 N N . LEU A 1 572 ? -11.625 9.398 12.703 1 93.81 572 LEU A N 1
ATOM 4674 C CA . LEU A 1 572 ? -11.75 9.617 14.141 1 93.81 572 LEU A CA 1
ATOM 4675 C C . LEU A 1 572 ? -10.406 9.406 14.836 1 93.81 572 LEU A C 1
ATOM 4677 O O . LEU A 1 572 ? -10.039 10.172 15.727 1 93.81 572 LEU A O 1
ATOM 4681 N N . ILE A 1 573 ? -9.695 8.43 14.375 1 93.25 573 ILE A N 1
ATOM 4682 C CA . ILE A 1 573 ? -8.375 8.164 14.945 1 93.25 573 ILE A CA 1
ATOM 4683 C C . ILE A 1 573 ? -7.438 9.328 14.641 1 93.25 573 ILE A C 1
ATOM 4685 O O . ILE A 1 573 ? -6.652 9.742 15.5 1 93.25 573 ILE A O 1
ATOM 4689 N N . TYR A 1 574 ? -7.57 9.852 13.508 1 90.44 574 TYR A N 1
ATOM 4690 C CA . TYR A 1 574 ? -6.734 10.984 13.117 1 90.44 574 TYR A CA 1
ATOM 4691 C C . TYR A 1 574 ? -7.047 12.211 13.961 1 90.44 574 TYR A C 1
ATOM 4693 O O . TYR A 1 574 ? -6.141 12.961 14.344 1 90.44 574 TYR A O 1
ATOM 4701 N N . ARG A 1 575 ? -8.266 12.391 14.281 1 88.88 575 ARG A N 1
ATOM 4702 C CA . ARG A 1 575 ? -8.648 13.508 15.148 1 88.88 575 ARG A CA 1
ATOM 4703 C C . ARG A 1 575 ? -8.039 13.359 16.531 1 88.88 575 ARG A C 1
ATOM 4705 O O . ARG A 1 575 ? -7.562 14.328 17.125 1 88.88 575 ARG A O 1
ATOM 4712 N N . TYR A 1 576 ? -8.023 12.156 17 1 90.38 576 TYR A N 1
ATOM 4713 C CA . TYR A 1 576 ? -7.445 11.922 18.312 1 90.38 576 TYR A CA 1
ATOM 4714 C C . TYR A 1 576 ? -5.93 12.047 18.266 1 90.38 576 TYR A C 1
ATOM 4716 O O . TYR A 1 576 ? -5.305 12.453 19.25 1 90.38 576 TYR A O 1
ATOM 4724 N N . THR A 1 577 ? -5.348 11.734 17.141 1 86.38 577 THR A N 1
ATOM 4725 C CA . THR A 1 577 ? -3.906 11.914 16.984 1 86.38 577 THR A CA 1
ATOM 4726 C C . THR A 1 577 ? -3.549 13.398 16.984 1 86.38 577 THR A C 1
ATOM 4728 O O . THR A 1 577 ? -2.533 13.797 17.562 1 86.38 577 THR A O 1
ATOM 4731 N N . ARG A 1 578 ? -4.344 14.188 16.484 1 81.69 578 ARG A N 1
ATOM 4732 C CA . ARG A 1 578 ? -4.098 15.625 16.422 1 81.69 578 ARG A CA 1
ATOM 4733 C C . ARG A 1 578 ? -4.215 16.266 17.797 1 81.69 578 ARG A C 1
ATOM 4735 O O . ARG A 1 578 ? -3.549 17.266 18.078 1 81.69 578 ARG A O 1
ATOM 4742 N N . ILE A 1 579 ? -5.09 15.594 18.656 1 80.75 579 ILE A N 1
ATOM 4743 C CA . ILE A 1 579 ? -5.27 16.109 20 1 80.75 579 ILE A CA 1
ATOM 4744 C C . ILE A 1 579 ? -4.156 15.578 20.906 1 80.75 579 ILE A C 1
ATOM 4746 O O . ILE A 1 579 ? -3.955 16.078 22.016 1 80.75 579 ILE A O 1
ATOM 4750 N N . GLY A 1 580 ? -3.24 14.68 20.375 1 78.19 580 GLY A N 1
ATOM 4751 C CA . GLY A 1 580 ? -2.092 14.18 21.109 1 78.19 580 GLY A CA 1
ATOM 4752 C C . GLY A 1 580 ? -2.439 13.047 22.047 1 78.19 580 GLY A C 1
ATOM 4753 O O . GLY A 1 580 ? -1.761 12.836 23.062 1 78.19 580 GLY A O 1
ATOM 4754 N N . TYR A 1 581 ? -3.543 12.398 21.75 1 80.69 581 TYR A N 1
ATOM 4755 C CA . TYR A 1 581 ? -3.975 11.328 22.641 1 80.69 581 TYR A CA 1
ATOM 4756 C C . TYR A 1 581 ? -2.979 10.172 22.625 1 80.69 581 TYR A C 1
ATOM 4758 O O . TYR A 1 581 ? -2.725 9.555 23.656 1 80.69 581 TYR A O 1
ATOM 4766 N N . PHE A 1 582 ? -2.393 9.969 21.594 1 81.44 582 PHE A N 1
ATOM 4767 C CA . PHE A 1 582 ? -1.535 8.797 21.453 1 81.44 582 PHE A CA 1
ATOM 4768 C C . PHE A 1 582 ? -0.1 9.133 21.844 1 81.44 582 PHE A C 1
ATOM 4770 O O . PHE A 1 582 ? 0.796 8.297 21.703 1 81.44 582 PHE A O 1
ATOM 4777 N N . GLN A 1 583 ? 0.062 10.297 22.375 1 81.62 583 GLN A N 1
ATOM 4778 C CA . GLN A 1 583 ? 1.371 10.695 22.875 1 81.62 583 GLN A CA 1
ATOM 4779 C C . GLN A 1 583 ? 1.521 10.328 24.359 1 81.62 583 GLN A C 1
ATOM 4781 O O . GLN A 1 583 ? 0.589 10.516 25.141 1 81.62 583 GLN A O 1
ATOM 4786 N N . LEU A 1 584 ? 2.615 9.781 24.594 1 82.19 584 LEU A N 1
ATOM 4787 C CA . LEU A 1 584 ? 2.885 9.445 25.984 1 82.19 584 LEU A CA 1
ATOM 4788 C C . LEU A 1 584 ? 3.162 10.695 26.797 1 82.19 584 LEU A C 1
ATOM 4790 O O . LEU A 1 584 ? 3.93 11.562 26.375 1 82.19 584 LEU A O 1
ATOM 4794 N N . GLY A 1 585 ? 2.422 10.898 27.922 1 73.75 585 GLY A N 1
ATOM 4795 C CA . GLY A 1 585 ? 2.613 12.078 28.734 1 73.75 585 GLY A CA 1
ATOM 4796 C C . GLY A 1 585 ? 1.761 13.258 28.312 1 73.75 585 GLY A C 1
ATOM 4797 O O . GLY A 1 585 ? 0.741 13.078 27.641 1 73.75 585 GLY A O 1
ATOM 4798 N N . PRO A 1 586 ? 2.15 14.422 28.672 1 74.38 586 PRO A N 1
ATOM 4799 C CA . PRO A 1 586 ? 1.376 15.602 28.281 1 74.38 586 PRO A CA 1
ATOM 4800 C C . PRO A 1 586 ? 1.469 15.906 26.797 1 74.38 586 PRO A C 1
ATOM 4802 O O . PRO A 1 586 ? 2.541 15.773 26.203 1 74.38 586 PRO A O 1
ATOM 4805 N N . PRO A 1 587 ? 0.359 16.078 26.25 1 76.56 587 PRO A N 1
ATOM 4806 C CA . PRO A 1 587 ? 0.323 16.234 24.781 1 76.56 587 PRO A CA 1
ATOM 4807 C C . PRO A 1 587 ? 1.106 17.453 24.297 1 76.56 587 PRO A C 1
ATOM 4809 O O . PRO A 1 587 ? 1.065 18.516 24.938 1 76.56 587 PRO A O 1
ATOM 4812 N N . HIS A 1 588 ? 1.995 17.156 23.391 1 70 588 HIS A N 1
ATOM 4813 C CA . HIS A 1 588 ? 2.646 18.219 22.656 1 70 588 HIS A CA 1
ATOM 4814 C C . HIS A 1 588 ? 1.797 18.656 21.469 1 70 588 HIS A C 1
ATOM 4816 O O . HIS A 1 588 ? 1.51 17.859 20.562 1 70 588 HIS A O 1
ATOM 4822 N N . LEU A 1 589 ? 1.007 19.672 21.625 1 61.53 589 LEU A N 1
ATOM 4823 C CA . LEU A 1 589 ? 0.074 20.062 20.578 1 61.53 589 LEU A CA 1
ATOM 4824 C C . LEU A 1 589 ? 0.782 20.891 19.516 1 61.53 589 LEU A C 1
ATOM 4826 O O . LEU A 1 589 ? 1.636 21.719 19.812 1 61.53 589 LEU A O 1
ATOM 4830 N N . ASP A 1 590 ? 0.733 20.391 18.359 1 55.72 590 ASP A N 1
ATOM 4831 C CA . ASP A 1 590 ? 1.271 21.125 17.219 1 55.72 590 ASP A CA 1
ATOM 4832 C C . ASP A 1 590 ? 0.796 22.562 17.203 1 55.72 590 ASP A C 1
ATOM 4834 O O . ASP A 1 590 ? -0.303 22.875 17.688 1 55.72 590 ASP A O 1
ATOM 4838 N N . GLN A 1 591 ? 1.647 23.453 17.031 1 47.78 591 GLN A N 1
ATOM 4839 C CA . GLN A 1 591 ? 1.378 24.891 17.062 1 47.78 591 GLN A CA 1
ATOM 4840 C C . GLN A 1 591 ? 0.08 25.219 16.328 1 47.78 591 GLN A C 1
ATOM 4842 O O . GLN A 1 591 ? -0.67 26.094 16.75 1 47.78 591 GLN A O 1
ATOM 4847 N N . GLN A 1 592 ? -0.194 24.469 15.328 1 47.06 592 GLN A N 1
ATOM 4848 C CA . GLN A 1 592 ? -1.401 24.812 14.586 1 47.06 592 GLN A CA 1
ATOM 4849 C C . GLN A 1 592 ? -2.654 24.516 15.398 1 47.06 592 GLN A C 1
ATOM 4851 O O . GLN A 1 592 ? -3.605 25.297 15.406 1 47.06 592 GLN A O 1
ATOM 4856 N N . LEU A 1 593 ? -2.623 23.391 15.984 1 51.59 593 LEU A N 1
ATOM 4857 C CA . LEU A 1 593 ? -3.787 23.062 16.797 1 51.59 593 LEU A CA 1
ATOM 4858 C C . LEU A 1 593 ? -3.898 24 18 1 51.59 593 LEU A C 1
ATOM 4860 O O . LEU A 1 593 ? -5.004 24.391 18.375 1 51.59 593 LEU A O 1
ATOM 4864 N N . GLU 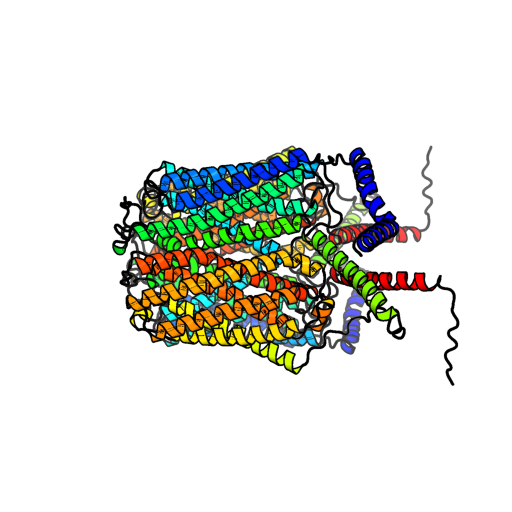A 1 594 ? -2.793 24.359 18.531 1 49.25 594 GLU A N 1
ATOM 4865 C CA . GLU A 1 594 ? -2.859 25.359 19.594 1 49.25 594 GLU A CA 1
ATOM 4866 C C . GLU A 1 594 ? -3.51 26.656 19.094 1 49.25 594 GLU A C 1
ATOM 4868 O O . GLU A 1 594 ? -4.289 27.281 19.812 1 49.25 594 GLU A O 1
ATOM 4873 N N . PHE A 1 595 ? -3.113 26.891 17.828 1 45.28 595 PHE A N 1
ATOM 4874 C CA . PHE A 1 595 ? -3.707 28.078 17.219 1 45.28 595 PHE A CA 1
ATOM 4875 C C . PHE A 1 595 ? -5.195 27.875 16.969 1 45.28 595 PHE A C 1
ATOM 4877 O O . PHE A 1 595 ? -6.004 28.766 17.234 1 45.28 595 PHE A O 1
ATOM 4884 N N . ASP A 1 596 ? -5.547 26.719 16.531 1 49.62 596 ASP A N 1
ATOM 4885 C CA . ASP A 1 596 ? -6.961 26.484 16.266 1 49.62 596 ASP A CA 1
ATOM 4886 C C . ASP A 1 596 ? -7.762 26.453 17.562 1 49.62 596 ASP A C 1
ATOM 4888 O O . ASP A 1 596 ? -8.867 27 17.641 1 49.62 596 ASP A O 1
ATOM 4892 N N . LEU A 1 597 ? -7.109 25.844 18.453 1 49.94 597 LEU A N 1
ATOM 4893 C CA . LEU A 1 597 ? -7.746 25.844 19.766 1 49.94 597 LEU A CA 1
ATOM 4894 C C . LEU A 1 597 ? -7.793 27.234 20.359 1 49.94 597 LEU A C 1
ATOM 4896 O O . LEU A 1 597 ? -8.766 27.609 21.031 1 49.94 597 LEU A O 1
ATOM 4900 N N . PHE A 1 598 ? -6.75 27.953 20.062 1 47.19 598 PHE A N 1
ATOM 4901 C CA . PHE A 1 598 ? -6.727 29.344 20.5 1 47.19 598 PHE A CA 1
ATOM 4902 C C . PHE A 1 598 ? -7.77 30.172 19.766 1 47.19 598 PHE A C 1
ATOM 4904 O O . PHE A 1 598 ? -8.445 31.016 20.359 1 47.19 598 PHE A O 1
ATOM 4911 N N . GLU A 1 599 ? -7.812 29.938 18.531 1 44.72 599 GLU A N 1
ATOM 4912 C CA . GLU A 1 599 ? -8.812 30.672 17.766 1 44.72 599 GLU A CA 1
ATOM 4913 C C . GLU A 1 599 ? -10.227 30.25 18.156 1 44.72 599 GLU A C 1
ATOM 4915 O O . GLU A 1 599 ? -11.133 31.078 18.219 1 44.72 599 GLU A O 1
ATOM 4920 N N . ASP A 1 600 ? -10.328 29.016 18.359 1 48.84 600 ASP A N 1
ATOM 4921 C CA . ASP A 1 600 ? -11.625 28.547 18.859 1 48.84 600 ASP A CA 1
ATOM 4922 C C . ASP A 1 600 ? -11.961 29.188 20.203 1 48.84 600 ASP A C 1
ATOM 4924 O O . ASP A 1 600 ? -13.102 29.594 20.438 1 48.84 600 ASP A O 1
ATOM 4928 N N . ARG A 1 601 ? -10.953 29.328 21 1 46.25 601 ARG A N 1
ATOM 4929 C CA . ARG A 1 601 ? -11.117 30.016 22.281 1 46.25 601 ARG A CA 1
ATOM 4930 C C . ARG A 1 601 ? -11.367 31.5 22.078 1 46.25 601 ARG A C 1
ATOM 4932 O O . ARG A 1 601 ? -12.203 32.094 22.75 1 46.25 601 ARG A O 1
ATOM 4939 N N . ARG A 1 602 ? -10.578 32.094 21.172 1 44.72 602 ARG A N 1
ATOM 4940 C CA . ARG A 1 602 ? -10.773 33.5 20.875 1 44.72 602 ARG A CA 1
ATOM 4941 C C . ARG A 1 602 ? -12.133 33.75 20.234 1 44.72 602 ARG A C 1
ATOM 4943 O O . ARG A 1 602 ? -12.812 34.75 20.562 1 44.72 602 ARG A O 1
ATOM 4950 N N . ASN A 1 603 ? -12.344 32.875 19.359 1 42.56 603 ASN A N 1
ATOM 4951 C CA . ASN A 1 603 ? -13.664 33.031 18.75 1 42.56 603 ASN A CA 1
ATOM 4952 C C . ASN A 1 603 ? -14.773 32.75 19.766 1 42.56 603 ASN A C 1
ATOM 4954 O O . ASN A 1 603 ? -15.82 33.406 19.734 1 42.56 603 ASN A O 1
ATOM 4958 N N . SER A 1 604 ? -14.445 31.859 20.531 1 40.19 604 SER A N 1
ATOM 4959 C CA . SER A 1 604 ? -15.391 31.703 21.641 1 40.19 604 SER A CA 1
ATOM 4960 C C . SER A 1 604 ? -15.383 32.906 22.562 1 40.19 604 SER A C 1
ATOM 4962 O O . SER A 1 604 ? -16.438 33.344 23.047 1 40.19 604 SER A O 1
ATOM 4964 N N . VAL A 1 605 ? -14.188 33.5 22.719 1 42 605 VAL A N 1
ATOM 4965 C CA . VAL A 1 605 ? -14.078 34.688 23.516 1 42 605 VAL A CA 1
ATOM 4966 C C . VAL A 1 605 ? -14.617 35.906 22.734 1 42 605 VAL A C 1
ATOM 4968 O O . VAL A 1 605 ? -15.328 36.75 23.281 1 42 605 VAL A O 1
ATOM 4971 N N . LYS A 1 606 ? -14.219 36.062 21.531 1 40 606 LYS A N 1
ATOM 4972 C CA . LYS A 1 606 ? -14.773 37.156 20.734 1 40 606 LYS A CA 1
ATOM 4973 C C . LYS A 1 606 ? -16.281 37.031 20.578 1 40 606 LYS A C 1
ATOM 4975 O O . LYS A 1 606 ? -17 38.031 20.578 1 40 606 LYS A O 1
ATOM 4980 N N . ALA A 1 607 ? -16.703 35.875 20.438 1 38.47 607 ALA A N 1
ATOM 4981 C CA . ALA A 1 607 ? -18.156 35.719 20.531 1 38.47 607 ALA A CA 1
ATOM 4982 C C . ALA A 1 607 ? -18.672 36.188 21.891 1 38.47 607 ALA A C 1
ATOM 4984 O O . ALA A 1 607 ? -19.734 36.812 21.969 1 38.47 607 ALA A O 1
ATOM 4985 N N . ASN A 1 608 ? -17.766 36 22.859 1 35.44 608 ASN A N 1
ATOM 4986 C CA . ASN A 1 608 ? -18.156 36.531 24.172 1 35.44 608 ASN A CA 1
ATOM 4987 C C . ASN A 1 608 ? -17.938 38.031 24.25 1 35.44 608 ASN A C 1
ATOM 4989 O O . ASN A 1 608 ? -18.734 38.75 24.875 1 35.44 608 ASN A O 1
ATOM 4993 N N . ARG A 1 609 ? -16.875 38.531 23.641 1 36.03 609 ARG A N 1
ATOM 4994 C CA . ARG A 1 609 ? -16.672 39.969 23.734 1 36.03 609 ARG A CA 1
ATOM 4995 C C . ARG A 1 609 ? -17.688 40.719 22.875 1 36.03 609 ARG A C 1
ATOM 4997 O O . ARG A 1 609 ? -18.094 41.844 23.219 1 36.03 609 ARG A O 1
ATOM 5004 N N . LYS A 1 610 ? -17.938 40.281 21.672 1 35.16 610 LYS A N 1
ATOM 5005 C CA . LYS A 1 610 ? -19 41 20.953 1 35.16 610 LYS A CA 1
ATOM 5006 C C . LYS A 1 610 ? -20.312 40.969 21.734 1 35.16 610 LYS A C 1
ATOM 5008 O O . LYS A 1 610 ? -21.125 41.906 21.641 1 35.16 610 LYS A O 1
ATOM 5013 N N . VAL A 1 611 ? -20.453 39.906 22.484 1 33.44 611 VAL A N 1
ATOM 5014 C CA . VAL A 1 611 ? -21.609 39.969 23.375 1 33.44 611 VAL A CA 1
ATOM 5015 C C . VAL A 1 611 ? -21.391 41.031 24.453 1 33.44 611 VAL A C 1
ATOM 5017 O O . VAL A 1 611 ? -22.312 41.75 24.828 1 33.44 611 VAL A O 1
ATOM 5020 N N . SER A 1 612 ? -20.109 41.125 24.859 1 31.28 612 SER A N 1
ATOM 5021 C CA . SER A 1 612 ? -19.922 42.094 25.922 1 31.28 612 SER A CA 1
ATOM 5022 C C . SER A 1 612 ? -19.969 43.531 25.375 1 31.28 612 SER A C 1
ATOM 5024 O O . SER A 1 612 ? -20.438 44.438 26.047 1 31.28 612 SER A O 1
ATOM 5026 N N . LYS A 1 613 ? -19.375 43.719 24.203 1 31.67 613 LYS A N 1
ATOM 5027 C CA . LYS A 1 613 ? -19.438 45.094 23.734 1 31.67 613 LYS A CA 1
ATOM 5028 C C . LYS A 1 613 ? -20.875 45.531 23.453 1 31.67 613 LYS A C 1
ATOM 5030 O O . LYS A 1 613 ? -21.188 46.719 23.406 1 31.67 613 LYS A O 1
ATOM 5035 N N . TYR A 1 614 ? -21.719 44.531 23.125 1 28.62 614 TYR A N 1
ATOM 5036 C CA . TYR A 1 614 ? -23.094 45 23.016 1 28.62 614 TYR A CA 1
ATOM 5037 C C . TYR A 1 614 ? -23.688 45.312 24.375 1 28.62 614 TYR A C 1
ATOM 5039 O O . TYR A 1 614 ? -24.828 45.75 24.484 1 28.62 614 TYR A O 1
ATOM 5047 N N . ARG A 1 615 ? -23.062 44.75 25.438 1 28.17 615 ARG A N 1
ATOM 5048 C CA . ARG A 1 615 ? -23.578 45.125 26.75 1 28.17 615 ARG A CA 1
ATOM 5049 C C . ARG A 1 615 ? -23.375 46.625 27.016 1 28.17 615 ARG A C 1
ATOM 5051 O O . ARG A 1 615 ? -24.156 47.219 27.719 1 28.17 615 ARG A O 1
ATOM 5058 N N . HIS A 1 616 ? -22.234 47.125 26.609 1 26.92 616 HIS A N 1
ATOM 5059 C CA . HIS A 1 616 ? -22.062 48.5 27.109 1 26.92 616 HIS A CA 1
ATOM 5060 C C . HIS A 1 616 ? -23.047 49.438 26.453 1 26.92 616 HIS A C 1
ATOM 5062 O O . HIS A 1 616 ? -23.156 50.625 26.859 1 26.92 616 HIS A O 1
ATOM 5068 N N . SER A 1 617 ? -23.422 49.219 25.172 1 25.78 617 SER A N 1
ATOM 5069 C CA . SER A 1 617 ? -24.297 50.281 24.734 1 25.78 617 SER A CA 1
ATOM 5070 C C . SER A 1 617 ? -25.703 50.125 25.328 1 25.78 617 SER A C 1
ATOM 5072 O O . SER A 1 617 ? -26.641 50.812 24.906 1 25.78 617 SER A O 1
ATOM 5074 N N . MET A 1 618 ? -25.984 48.938 25.984 1 24.03 618 MET A N 1
ATOM 5075 C CA . MET A 1 618 ? -27.266 49.062 26.656 1 24.03 618 MET A CA 1
ATOM 5076 C C . MET A 1 618 ? -27.125 49.906 27.922 1 24.03 618 MET A C 1
ATOM 5078 O O . MET A 1 618 ? -26.094 49.875 28.578 1 24.03 618 MET A O 1
ATOM 5082 N N . PRO A 1 619 ? -27.875 51.062 28.094 1 24.11 619 PRO A N 1
ATOM 5083 C CA . PRO A 1 619 ? -27.875 51.844 29.328 1 24.11 619 PRO A CA 1
ATOM 5084 C C . PRO A 1 619 ? -27.906 50.969 30.578 1 24.11 619 PRO A C 1
ATOM 5086 O O . PRO A 1 619 ? -28.344 49.812 30.531 1 24.11 619 PRO A O 1
ATOM 5089 N N . ASP A 1 620 ? -27 51.156 31.656 1 24.95 620 ASP A N 1
ATOM 5090 C CA . ASP A 1 620 ? -26.922 50.656 33.031 1 24.95 620 ASP A CA 1
ATOM 5091 C C . ASP A 1 620 ? -28.312 50.531 33.656 1 24.95 620 ASP A C 1
ATOM 5093 O O . ASP A 1 620 ? -28.938 51.562 33.969 1 24.95 620 ASP A O 1
ATOM 5097 N N . ILE A 1 621 ? -29.312 49.875 33.156 1 22.72 621 ILE A N 1
ATOM 5098 C CA . ILE A 1 621 ? -30.422 49.75 34.094 1 22.72 621 ILE A CA 1
ATOM 5099 C C . ILE A 1 621 ? -29.938 49.125 35.406 1 22.72 621 ILE A C 1
ATOM 5101 O O . ILE A 1 621 ? -29.359 48.062 35.406 1 22.72 621 ILE A O 1
ATOM 5105 N N . ALA A 1 622 ? -29.703 50 36.469 1 21.19 622 ALA A N 1
ATOM 5106 C CA . ALA A 1 622 ? -29.516 49.938 37.906 1 21.19 622 ALA A CA 1
ATOM 5107 C C . ALA A 1 622 ? -30.328 48.812 38.531 1 21.19 622 ALA A C 1
ATOM 5109 O O . ALA A 1 622 ? -31.547 48.906 38.688 1 21.19 622 ALA A O 1
ATOM 5110 N N . ILE A 1 623 ? -30.344 47.562 38.156 1 19.84 623 ILE A N 1
ATOM 5111 C CA . ILE A 1 623 ? -31.031 46.688 39.094 1 19.84 623 ILE A CA 1
ATOM 5112 C C . ILE A 1 623 ? -30.328 46.719 40.438 1 19.84 623 ILE A C 1
ATOM 5114 O O . ILE A 1 623 ? -29.141 46.406 40.531 1 19.84 623 ILE A O 1
ATOM 5118 N N . ASN A 1 624 ? -30.766 47.531 41.5 1 21.12 624 ASN A N 1
ATOM 5119 C CA . ASN A 1 624 ? -30.656 47.656 42.969 1 21.12 624 ASN A CA 1
ATOM 5120 C C . ASN A 1 624 ? -30.734 46.312 43.656 1 21.12 624 ASN A C 1
ATOM 5122 O O . ASN A 1 624 ? -31.812 45.688 43.719 1 21.12 624 ASN A O 1
ATOM 5126 N N . GLY A 1 625 ? -30.234 45.156 43.125 1 20.59 625 GLY A N 1
ATOM 5127 C CA . GLY A 1 625 ? -30.438 44.125 44.094 1 20.59 625 GLY A CA 1
ATOM 5128 C C . GLY A 1 625 ? -29.875 44.438 45.469 1 20.59 625 GLY A C 1
ATOM 5129 O O . GLY A 1 625 ? -28.922 45.219 45.562 1 20.59 625 GLY A O 1
ATOM 5130 N N . VAL A 1 626 ? -30.75 44.312 46.656 1 21.53 626 VAL A N 1
ATOM 5131 C CA . VAL A 1 626 ? -30.953 44.219 48.094 1 21.53 626 VAL A CA 1
ATOM 5132 C C . VAL A 1 626 ? -29.938 43.219 48.688 1 21.53 626 VAL A C 1
ATOM 5134 O O . VAL A 1 626 ? -30.031 42.031 48.438 1 21.53 626 VAL A O 1
ATOM 5137 N N . ILE A 1 627 ? -28.625 43.406 48.562 1 21.36 627 ILE A N 1
ATOM 5138 C CA . ILE A 1 627 ? -27.719 42.75 49.5 1 21.36 627 ILE A CA 1
ATOM 5139 C C . ILE A 1 627 ? -28.031 43.188 50.906 1 21.36 627 ILE A C 1
ATOM 5141 O O . ILE A 1 627 ? -27.719 44.312 51.312 1 21.36 627 ILE A O 1
ATOM 5145 N N . ASP A 1 628 ? -29.281 42.906 51.562 1 18.8 628 ASP A N 1
ATOM 5146 C CA . ASP A 1 628 ? -29.203 42.656 53 1 18.8 628 ASP A CA 1
ATOM 5147 C C . ASP A 1 628 ? -28.484 41.344 53.312 1 18.8 628 ASP A C 1
ATOM 5149 O O . ASP A 1 628 ? -28.656 40.375 52.594 1 18.8 628 ASP A O 1
ATOM 5153 N N . MET B 1 1 ? 68.312 23.281 19.156 1 28.73 1 MET B N 1
ATOM 5154 C CA . MET B 1 1 ? 67.188 23.609 18.281 1 28.73 1 MET B CA 1
ATOM 5155 C C . MET B 1 1 ? 65.875 22.953 18.781 1 28.73 1 MET B C 1
ATOM 5157 O O . MET B 1 1 ? 64.812 23.281 18.328 1 28.73 1 MET B O 1
ATOM 5161 N N . ASN B 1 2 ? 66.062 21.859 19.625 1 36.12 2 ASN B N 1
ATOM 5162 C CA . ASN B 1 2 ? 64.938 21.031 20.141 1 36.12 2 ASN B CA 1
ATOM 5163 C C . ASN B 1 2 ? 64.188 21.734 21.281 1 36.12 2 ASN B C 1
ATOM 5165 O O . ASN B 1 2 ? 63.031 21.438 21.547 1 36.12 2 ASN B O 1
ATOM 5169 N N . ALA B 1 3 ? 64.812 22.641 22.156 1 45.66 3 ALA B N 1
ATOM 5170 C CA . ALA B 1 3 ? 64.25 23.266 23.344 1 45.66 3 ALA B CA 1
ATOM 5171 C C . ALA B 1 3 ? 63.219 24.328 22.969 1 45.66 3 ALA B C 1
ATOM 5173 O O . ALA B 1 3 ? 62.219 24.531 23.672 1 45.66 3 ALA B O 1
ATOM 5174 N N . ARG B 1 4 ? 63.438 25.062 21.891 1 48.34 4 ARG B N 1
ATOM 5175 C CA . ARG B 1 4 ? 62.562 26.156 21.484 1 48.34 4 ARG B CA 1
ATOM 5176 C C . ARG B 1 4 ? 61.219 25.609 20.984 1 48.34 4 ARG B C 1
ATOM 5178 O O . ARG B 1 4 ? 60.219 26.344 20.953 1 48.34 4 ARG B O 1
ATOM 5185 N N . LYS B 1 5 ? 61.25 24.359 20.422 1 48.5 5 LYS B N 1
ATOM 5186 C CA . LYS B 1 5 ? 60 23.812 19.922 1 48.5 5 LYS B CA 1
ATOM 5187 C C . LYS B 1 5 ? 59.062 23.438 21.062 1 48.5 5 LYS B C 1
ATOM 5189 O O . LYS B 1 5 ? 57.844 23.547 20.922 1 48.5 5 LYS B O 1
ATOM 5194 N N . THR B 1 6 ? 59.656 23.078 22.266 1 47.97 6 THR B N 1
ATOM 5195 C CA . THR B 1 6 ? 58.812 22.688 23.375 1 47.97 6 THR B CA 1
ATOM 5196 C C . THR B 1 6 ? 58.156 23.922 24 1 47.97 6 THR B C 1
ATOM 5198 O O . THR B 1 6 ? 56.969 23.875 24.375 1 47.97 6 THR B O 1
ATOM 5201 N N . ASP B 1 7 ? 58.906 25.062 24.109 1 43.47 7 ASP B N 1
ATOM 5202 C CA . ASP B 1 7 ? 58.406 26.266 24.734 1 43.47 7 ASP B CA 1
ATOM 5203 C C . ASP B 1 7 ? 57.25 26.875 23.922 1 43.47 7 ASP B C 1
ATOM 5205 O O . ASP B 1 7 ? 56.281 27.359 24.469 1 43.47 7 ASP B O 1
ATOM 5209 N N . PHE B 1 8 ? 57.438 26.766 22.5 1 44.56 8 PHE B N 1
ATOM 5210 C CA . PHE B 1 8 ? 56.438 27.344 21.625 1 44.56 8 PHE B CA 1
ATOM 5211 C C . PHE B 1 8 ? 55.125 26.562 21.75 1 44.56 8 PHE B C 1
ATOM 5213 O O . PHE B 1 8 ? 54.031 27.141 21.781 1 44.56 8 PHE B O 1
ATOM 5220 N N . LYS B 1 9 ? 55.188 25.25 21.906 1 47.31 9 LYS B N 1
ATOM 5221 C CA . LYS B 1 9 ? 54 24.422 22.125 1 47.31 9 LYS B CA 1
ATOM 5222 C C . LYS B 1 9 ? 53.344 24.75 23.453 1 47.31 9 LYS B C 1
ATOM 5224 O O . LYS B 1 9 ? 52.094 24.812 23.547 1 47.31 9 LYS B O 1
ATOM 5229 N N . GLU B 1 10 ? 54.156 25.047 24.438 1 47.66 10 GLU B N 1
ATOM 5230 C CA . GLU B 1 10 ? 53.562 25.359 25.734 1 47.66 10 GLU B CA 1
ATOM 5231 C C . GLU B 1 10 ? 52.938 26.75 25.734 1 47.66 10 GLU B C 1
ATOM 5233 O O . GLU B 1 10 ? 51.875 26.953 26.297 1 47.66 10 GLU B O 1
ATOM 5238 N N . HIS B 1 11 ? 53.625 27.703 25.047 1 44.22 11 HIS B N 1
ATOM 5239 C CA . HIS B 1 11 ? 53.031 29.031 25 1 44.22 11 HIS B CA 1
ATOM 5240 C C . HIS B 1 11 ? 51.75 29.047 24.188 1 44.22 11 HIS B C 1
ATOM 5242 O O . HIS B 1 11 ? 50.75 29.672 24.578 1 44.22 11 HIS B O 1
ATOM 5248 N N . LEU B 1 12 ? 51.75 28.219 23 1 42.19 12 LEU B N 1
ATOM 5249 C CA . LEU B 1 12 ? 50.531 28.109 22.219 1 42.19 12 LEU B CA 1
ATOM 5250 C C . LEU B 1 12 ? 49.438 27.422 23.031 1 42.19 12 LEU B C 1
ATOM 5252 O O . LEU B 1 12 ? 48.281 27.844 22.984 1 42.19 12 LEU B O 1
ATOM 5256 N N . LYS B 1 13 ? 49.75 26.375 23.844 1 45.69 13 LYS B N 1
ATOM 5257 C CA . LYS B 1 13 ? 48.781 25.734 24.734 1 45.69 13 LYS B CA 1
ATOM 5258 C C . LYS B 1 13 ? 48.312 26.719 25.812 1 45.69 13 LYS B C 1
ATOM 5260 O O . LYS B 1 13 ? 47.125 26.734 26.141 1 45.69 13 LYS B O 1
ATOM 5265 N N . ALA B 1 14 ? 49.25 27.516 26.312 1 45.53 14 ALA B N 1
ATOM 5266 C CA . ALA B 1 14 ? 48.875 28.484 27.344 1 45.53 14 ALA B CA 1
ATOM 5267 C C . ALA B 1 14 ? 47.938 29.562 26.766 1 45.53 14 ALA B C 1
ATOM 5269 O O . ALA B 1 14 ? 46.969 29.938 27.391 1 45.53 14 ALA B O 1
ATOM 5270 N N . GLU B 1 15 ? 48.375 30.109 25.547 1 38.5 15 GLU B N 1
ATOM 5271 C CA . GLU B 1 15 ? 47.531 31.125 24.922 1 38.5 15 GLU B CA 1
ATOM 5272 C C . GLU B 1 15 ? 46.188 30.547 24.484 1 38.5 15 GLU B C 1
ATOM 5274 O O . GLU B 1 15 ? 45.125 31.188 24.641 1 38.5 15 GLU B O 1
ATOM 5279 N N . PHE B 1 16 ? 46.188 29.281 23.906 1 38.16 16 PHE B N 1
ATOM 5280 C CA . PHE B 1 16 ? 44.906 28.656 23.609 1 38.16 16 PHE B CA 1
ATOM 5281 C C . PHE B 1 16 ? 44.094 28.406 24.875 1 38.16 16 PHE B C 1
ATOM 5283 O O . PHE B 1 16 ? 42.875 28.531 24.875 1 38.16 16 PHE B O 1
ATOM 5290 N N . LYS B 1 17 ? 44.688 28 26.016 1 41.28 17 LYS B N 1
ATOM 5291 C CA . LYS B 1 17 ? 43.969 27.844 27.297 1 41.28 17 LYS B CA 1
ATOM 5292 C C . LYS B 1 17 ? 43.469 29.188 27.797 1 41.28 17 LYS B C 1
ATOM 5294 O O . LYS B 1 17 ? 42.438 29.25 28.484 1 41.28 17 LYS B O 1
ATOM 5299 N N . GLY B 1 18 ? 44.25 30.266 27.594 1 34.88 18 GLY B N 1
ATOM 5300 C CA . GLY B 1 18 ? 43.781 31.562 28.047 1 34.88 18 GLY B CA 1
ATOM 5301 C C . GLY B 1 18 ? 42.531 32.031 27.297 1 34.88 18 GLY B C 1
ATOM 5302 O O . GLY B 1 18 ? 41.625 32.625 27.906 1 34.88 18 GLY B O 1
ATOM 5303 N N . GLU B 1 19 ? 42.562 32.125 25.938 1 33.06 19 GLU B N 1
ATOM 5304 C CA . GLU B 1 19 ? 41.375 32.594 25.203 1 33.06 19 GLU B CA 1
ATOM 5305 C C . GLU B 1 19 ? 40.25 31.578 25.266 1 33.06 19 GLU B C 1
ATOM 5307 O O . GLU B 1 19 ? 39.062 31.938 25.141 1 33.06 19 GLU B O 1
ATOM 5312 N N . LEU B 1 20 ? 40.562 30.266 25.203 1 32.06 20 LEU B N 1
ATOM 5313 C CA . LEU B 1 20 ? 39.5 29.281 25.359 1 32.06 20 LEU B CA 1
ATOM 5314 C C . LEU B 1 20 ? 39.094 29.125 26.812 1 32.06 20 LEU B C 1
ATOM 5316 O O . LEU B 1 20 ? 38.375 28.203 27.172 1 32.06 20 LEU B O 1
ATOM 5320 N N . GLY B 1 21 ? 39.5 30.062 27.703 1 29.36 21 GLY B N 1
ATOM 5321 C CA . GLY B 1 21 ? 39.188 29.984 29.109 1 29.36 21 GLY B CA 1
ATOM 5322 C C . GLY B 1 21 ? 37.719 29.75 29.375 1 29.36 21 GLY B C 1
ATOM 5323 O O . GLY B 1 21 ? 37.344 28.828 30.109 1 29.36 21 GLY B O 1
ATOM 5324 N N . PRO B 1 22 ? 36.844 30.828 28.828 1 33.22 22 PRO B N 1
ATOM 5325 C CA . PRO B 1 22 ? 35.438 30.625 29.25 1 33.22 22 PRO B CA 1
ATOM 5326 C C . PRO B 1 22 ? 34.844 29.359 28.656 1 33.22 22 PRO B C 1
ATOM 5328 O O . PRO B 1 22 ? 33.75 28.969 29.062 1 33.22 22 PRO B O 1
ATOM 5331 N N . LEU B 1 23 ? 35.344 28.875 27.578 1 30.94 23 LEU B N 1
ATOM 5332 C CA . LEU B 1 23 ? 34.75 27.641 27.094 1 30.94 23 LEU B CA 1
ATOM 5333 C C . LEU B 1 23 ? 35.062 26.469 28.031 1 30.94 23 LEU B C 1
ATOM 5335 O O . LEU B 1 23 ? 34.375 25.453 28.016 1 30.94 23 LEU B O 1
ATOM 5339 N N . HIS B 1 24 ? 36.156 26.484 28.766 1 32.34 24 HIS B N 1
ATOM 5340 C CA . HIS B 1 24 ? 36.375 25.453 29.766 1 32.34 24 HIS B CA 1
ATOM 5341 C C . HIS B 1 24 ? 35.406 25.594 30.922 1 32.34 24 HIS B C 1
ATOM 5343 O O . HIS B 1 24 ? 35.188 24.641 31.672 1 32.34 24 HIS B O 1
ATOM 5349 N N . GLU B 1 25 ? 35 26.828 31.297 1 32.81 25 GLU B N 1
ATOM 5350 C CA . GLU B 1 25 ? 34 26.953 32.344 1 32.81 25 GLU B CA 1
ATOM 5351 C C . GLU B 1 25 ? 32.656 26.422 31.875 1 32.81 25 GLU B C 1
ATOM 5353 O O . GLU B 1 25 ? 31.75 26.172 32.688 1 32.81 25 GLU B O 1
ATOM 5358 N N . ILE B 1 26 ? 32.469 26.453 30.547 1 32.47 26 ILE B N 1
ATOM 5359 C CA . ILE B 1 26 ? 31.234 25.859 30.078 1 32.47 26 ILE B CA 1
ATOM 5360 C C . ILE B 1 26 ? 31.266 24.344 30.344 1 32.47 26 ILE B C 1
ATOM 5362 O O . ILE B 1 26 ? 30.234 23.75 30.688 1 32.47 26 ILE B O 1
ATOM 5366 N N . ASP B 1 27 ? 32.438 23.672 30.281 1 34.16 27 ASP B N 1
ATOM 5367 C CA . ASP B 1 27 ? 32.469 22.266 30.672 1 34.16 27 ASP B CA 1
ATOM 5368 C C . ASP B 1 27 ? 32.281 22.125 32.188 1 34.16 27 ASP B C 1
ATOM 5370 O O . ASP B 1 27 ? 31.812 21.078 32.656 1 34.16 27 ASP B O 1
ATOM 5374 N N . ARG B 1 28 ? 32.844 23.094 33.031 1 39.69 28 ARG B N 1
ATOM 5375 C CA . ARG B 1 28 ? 32.625 23.016 34.469 1 39.69 28 ARG B CA 1
ATOM 5376 C C . ARG B 1 28 ? 31.156 23.25 34.812 1 39.69 28 ARG B C 1
ATOM 5378 O O . ARG B 1 28 ? 30.625 22.625 35.75 1 39.69 28 ARG B O 1
ATOM 5385 N N . ASP B 1 29 ? 30.438 24.203 34.156 1 35.69 29 ASP B N 1
ATOM 5386 C CA . ASP B 1 29 ? 29.016 24.422 34.375 1 35.69 29 ASP B CA 1
ATOM 5387 C C . ASP B 1 29 ? 28.188 23.281 33.812 1 35.69 29 ASP B C 1
ATOM 5389 O O . ASP B 1 29 ? 27.031 23.078 34.188 1 35.69 29 ASP B O 1
ATOM 5393 N N . GLU B 1 30 ? 28.781 22.562 32.875 1 34.91 30 GLU B N 1
ATOM 5394 C CA . GLU B 1 30 ? 28.031 21.359 32.531 1 34.91 30 GLU B CA 1
ATOM 5395 C C . GLU B 1 30 ? 28.016 20.375 33.688 1 34.91 30 GLU B C 1
ATOM 5397 O O . GLU B 1 30 ? 26.984 19.719 33.938 1 34.91 30 GLU B O 1
ATOM 5402 N N . ASN B 1 31 ? 29.078 20.297 34.531 1 38.12 31 ASN B N 1
ATOM 5403 C CA . ASN B 1 31 ? 29.031 19.531 35.781 1 38.12 31 ASN B CA 1
ATOM 5404 C C . ASN B 1 31 ? 28.156 20.188 36.812 1 38.12 31 ASN B C 1
ATOM 5406 O O . ASN B 1 31 ? 27.422 19.5 37.531 1 38.12 31 ASN B O 1
ATOM 5410 N N . GLU B 1 32 ? 28.25 21.547 37.062 1 38 32 GLU B N 1
ATOM 5411 C CA . GLU B 1 32 ? 27.328 22.188 38 1 38 32 GLU B CA 1
ATOM 5412 C C . GLU B 1 32 ? 25.906 22.219 37.438 1 38 32 GLU B C 1
ATOM 5414 O O . GLU B 1 32 ? 24.938 22.016 38.188 1 38 32 GLU B O 1
ATOM 5419 N N . PHE B 1 33 ? 25.688 22.5 36.125 1 34.31 33 PHE B N 1
ATOM 5420 C CA . PHE B 1 33 ? 24.375 22.328 35.531 1 34.31 33 PHE B CA 1
ATOM 5421 C C . PHE B 1 33 ? 23.906 20.875 35.625 1 34.31 33 PHE B C 1
ATOM 5423 O O . PHE B 1 33 ? 22.766 20.609 36 1 34.31 33 PHE B O 1
ATOM 5430 N N . CYS B 1 34 ? 24.75 19.906 35.406 1 34.56 34 CYS B N 1
ATOM 5431 C CA . CYS B 1 34 ? 24.406 18.531 35.75 1 34.56 34 CYS B CA 1
ATOM 5432 C C . CYS B 1 34 ? 24.141 18.406 37.25 1 34.56 34 CYS B C 1
ATOM 5434 O O . CYS B 1 34 ? 23.219 17.703 37.656 1 34.56 34 CYS B O 1
ATOM 5436 N N . THR B 1 35 ? 24.891 19.062 38.125 1 40.06 35 THR B N 1
ATOM 5437 C CA . THR B 1 35 ? 24.594 19 39.562 1 40.06 35 THR B CA 1
ATOM 5438 C C . THR B 1 35 ? 23.281 19.688 39.875 1 40.06 35 THR B C 1
ATOM 5440 O O . THR B 1 35 ? 22.516 19.219 40.719 1 40.06 35 THR B O 1
ATOM 5443 N N . ARG B 1 36 ? 22.984 20.891 39.344 1 36.94 36 ARG B N 1
ATOM 5444 C CA . ARG B 1 36 ? 21.688 21.531 39.594 1 36.94 36 ARG B CA 1
ATOM 5445 C C . ARG B 1 36 ? 20.562 20.797 38.875 1 36.94 36 ARG B C 1
ATOM 5447 O O . ARG B 1 36 ? 19.453 20.672 39.406 1 36.94 36 ARG B O 1
ATOM 5454 N N . LEU B 1 37 ? 20.75 20.344 37.656 1 33.19 37 LEU B N 1
ATOM 5455 C CA . LEU B 1 37 ? 19.734 19.484 37.031 1 33.19 37 LEU B CA 1
ATOM 5456 C C . LEU B 1 37 ? 19.641 18.156 37.781 1 33.19 37 LEU B C 1
ATOM 5458 O O . LEU B 1 37 ? 18.578 17.531 37.812 1 33.19 37 LEU B O 1
ATOM 5462 N N . LYS B 1 38 ? 20.641 17.609 38.438 1 36.78 38 LYS B N 1
ATOM 5463 C CA . LYS B 1 38 ? 20.531 16.484 39.375 1 36.78 38 LYS B CA 1
ATOM 5464 C C . LYS B 1 38 ? 19.5 16.766 40.469 1 36.78 38 LYS B C 1
ATOM 5466 O O . LYS B 1 38 ? 18.828 15.852 40.938 1 36.78 38 LYS B O 1
ATOM 5471 N N . LYS B 1 39 ? 19.578 17.922 41.125 1 34.94 39 LYS B N 1
ATOM 5472 C CA . LYS B 1 39 ? 18.609 18.141 42.188 1 34.94 39 LYS B CA 1
ATOM 5473 C C . LYS B 1 39 ? 17.172 18.078 41.688 1 34.94 39 LYS B C 1
ATOM 5475 O O . LYS B 1 39 ? 16.281 17.594 42.375 1 34.94 39 LYS B O 1
ATOM 5480 N N . LYS B 1 40 ? 16.781 18.984 40.781 1 31.12 40 LYS B N 1
ATOM 5481 C CA . LYS B 1 40 ? 15.375 18.859 40.375 1 31.12 40 LYS B CA 1
ATOM 5482 C C . LYS B 1 40 ? 15.164 17.641 39.469 1 31.12 40 LYS B C 1
ATOM 5484 O O . LYS B 1 40 ? 14.125 16.984 39.562 1 31.12 40 LYS B O 1
ATOM 5489 N N . THR B 1 41 ? 15.836 17.469 38.25 1 31.25 41 THR B N 1
ATOM 5490 C CA . THR B 1 41 ? 15.57 16.328 37.406 1 31.25 41 THR B CA 1
ATOM 5491 C C . THR B 1 41 ? 16.625 15.242 37.594 1 31.25 41 THR B C 1
ATOM 5493 O O . THR B 1 41 ? 17.812 15.547 37.75 1 31.25 41 THR B O 1
ATOM 5496 N N . ARG B 1 42 ? 16.375 14.188 38.438 1 32.28 42 ARG B N 1
ATOM 5497 C CA . ARG B 1 42 ? 17.203 13.047 38.812 1 32.28 42 ARG B CA 1
ATOM 5498 C C . ARG B 1 42 ? 18.094 12.617 37.656 1 32.28 42 ARG B C 1
ATOM 5500 O O . ARG B 1 42 ? 17.766 11.688 36.906 1 32.28 42 ARG B O 1
ATOM 5507 N N . VAL B 1 43 ? 18.688 13.477 36.938 1 31.81 43 VAL B N 1
ATOM 5508 C CA . VAL B 1 43 ? 19.562 13.039 35.875 1 31.81 43 VAL B CA 1
ATOM 5509 C C . VAL B 1 43 ? 20.844 12.438 36.469 1 31.81 43 VAL B C 1
ATOM 5511 O O . VAL B 1 43 ? 21.516 13.07 37.281 1 31.81 43 VAL B O 1
ATOM 5514 N N . TYR B 1 44 ? 20.984 11.047 36.594 1 30.2 44 TYR B N 1
ATOM 5515 C CA . TYR B 1 44 ? 22.109 10.266 37.094 1 30.2 44 TYR B CA 1
ATOM 5516 C C . TYR B 1 44 ? 23.375 10.594 36.344 1 30.2 44 TYR B C 1
ATOM 5518 O O . TYR B 1 44 ? 23.344 10.742 35.094 1 30.2 44 TYR B O 1
ATOM 5526 N N . CYS B 1 45 ? 24.375 11.18 36.969 1 32.78 45 CYS B N 1
ATOM 5527 C CA . CYS B 1 45 ? 25.734 11.398 36.5 1 32.78 45 CYS B CA 1
ATOM 5528 C C . CYS B 1 45 ? 26.453 10.078 36.281 1 32.78 45 CYS B C 1
ATOM 5530 O O . CYS B 1 45 ? 26.469 9.219 37.156 1 32.78 45 CYS B O 1
ATOM 5532 N N . PRO B 1 46 ? 26.75 9.461 35.031 1 35.53 46 PRO B N 1
ATOM 5533 C CA . PRO B 1 46 ? 27.328 8.18 34.594 1 35.53 46 PRO B CA 1
ATOM 5534 C C . PRO B 1 46 ? 28.734 7.949 35.156 1 35.53 46 PRO B C 1
ATOM 5536 O O . PRO B 1 46 ? 29.609 8.797 35 1 35.53 46 PRO B O 1
ATOM 5539 N N . GLU B 1 47 ? 28.922 7.32 36.281 1 39.41 47 GLU B N 1
ATOM 5540 C CA . GLU B 1 47 ? 30.25 6.82 36.594 1 39.41 47 GLU B CA 1
ATOM 5541 C C . GLU B 1 47 ? 30.797 5.93 35.5 1 39.41 47 GLU B C 1
ATOM 5543 O O . GLU B 1 47 ? 30.047 5.176 34.875 1 39.41 47 GLU B O 1
ATOM 5548 N N . GLY B 1 48 ? 32 6.117 34.875 1 39.88 48 GLY B N 1
ATOM 5549 C CA . GLY B 1 48 ? 32.812 5.68 33.719 1 39.88 48 GLY B CA 1
ATOM 5550 C C . GLY B 1 48 ? 32.875 4.172 33.594 1 39.88 48 GLY B C 1
ATOM 5551 O O . GLY B 1 48 ? 32.875 3.637 32.5 1 39.88 48 GLY B O 1
ATOM 5552 N N . SER B 1 49 ? 33.188 3.434 34.625 1 44.84 49 SER B N 1
ATOM 5553 C CA . SER B 1 49 ? 33.625 2.053 34.531 1 44.84 49 SER B CA 1
ATOM 5554 C C . SER B 1 49 ? 32.5 1.123 34.094 1 44.84 49 SER B C 1
ATOM 5556 O O . SER B 1 49 ? 32.719 0.224 33.281 1 44.84 49 SER B O 1
ATOM 5558 N N . ASP B 1 50 ? 31.359 1.194 34.625 1 46.25 50 ASP B N 1
ATOM 5559 C CA . ASP B 1 50 ? 30.25 0.281 34.406 1 46.25 50 ASP B CA 1
ATOM 5560 C C . ASP B 1 50 ? 29.688 0.431 33 1 46.25 50 ASP B C 1
ATOM 5562 O O . ASP B 1 50 ? 29.125 -0.513 32.438 1 46.25 50 ASP B O 1
ATOM 5566 N N . ARG B 1 51 ? 30.125 1.491 32.344 1 57.09 51 ARG B N 1
ATOM 5567 C CA . ARG B 1 51 ? 29.719 1.76 30.969 1 57.09 51 ARG B CA 1
ATOM 5568 C C . ARG B 1 51 ? 30.453 0.855 29.984 1 57.09 51 ARG B C 1
ATOM 5570 O O . ARG B 1 51 ? 29.859 0.31 29.062 1 57.09 51 ARG B O 1
ATOM 5577 N N . MET B 1 52 ? 31.625 0.551 30.328 1 66.44 52 MET B N 1
ATOM 5578 C CA . MET B 1 52 ? 32.438 -0.172 29.344 1 66.44 52 MET B CA 1
ATOM 5579 C C . MET B 1 52 ? 32.094 -1.656 29.344 1 66.44 52 MET B C 1
ATOM 5581 O O . MET B 1 52 ? 32.031 -2.283 28.281 1 66.44 52 MET B O 1
ATOM 5585 N N . LEU B 1 53 ? 31.594 -2.195 30.5 1 66 53 LEU B N 1
ATOM 5586 C CA . LEU B 1 53 ? 31.234 -3.609 30.547 1 66 53 LEU B CA 1
ATOM 5587 C C . LEU B 1 53 ? 29.922 -3.867 29.812 1 66 53 LEU B C 1
ATOM 5589 O O . LEU B 1 53 ? 29.797 -4.863 29.094 1 66 53 LEU B O 1
ATOM 5593 N N . GLY B 1 54 ? 28.984 -3.033 29.938 1 73 54 GLY B N 1
ATOM 5594 C CA . GLY B 1 54 ? 27.719 -3.178 29.234 1 73 54 GLY B CA 1
ATOM 5595 C C . GLY B 1 54 ? 27.859 -3.092 27.734 1 73 54 GLY B C 1
ATOM 5596 O O . GLY B 1 54 ? 27.25 -3.873 27 1 73 54 GLY B O 1
ATOM 5597 N N . VAL B 1 55 ? 28.719 -2.285 27.359 1 81.25 55 VAL B N 1
ATOM 5598 C CA . VAL B 1 55 ? 28.953 -2.105 25.938 1 81.25 55 VAL B CA 1
ATOM 5599 C C . VAL B 1 55 ? 29.688 -3.326 25.375 1 81.25 55 VAL B C 1
ATOM 5601 O O . VAL B 1 55 ? 29.312 -3.84 24.312 1 81.25 55 VAL B O 1
ATOM 5604 N N . TRP B 1 56 ? 30.609 -3.809 26.188 1 82.19 56 TRP B N 1
ATOM 5605 C CA . TRP B 1 56 ? 31.359 -4.977 25.734 1 82.19 56 TRP B CA 1
ATOM 5606 C C . TRP B 1 56 ? 30.469 -6.211 25.688 1 82.19 56 TRP B C 1
ATOM 5608 O O . TRP B 1 56 ? 30.594 -7.039 24.781 1 82.19 56 TRP B O 1
ATOM 5618 N N . LEU B 1 57 ? 29.562 -6.32 26.531 1 81.69 57 LEU B N 1
ATOM 5619 C CA . LEU B 1 57 ? 28.625 -7.445 26.531 1 81.69 57 LEU B CA 1
ATOM 5620 C C . LEU B 1 57 ? 27.719 -7.41 25.312 1 81.69 57 LEU B C 1
ATOM 5622 O O . LEU B 1 57 ? 27.438 -8.445 24.719 1 81.69 57 LEU B O 1
ATOM 5626 N N . ILE B 1 58 ? 27.375 -6.281 24.984 1 84.06 58 ILE B N 1
ATOM 5627 C CA . ILE B 1 58 ? 26.5 -6.145 23.828 1 84.06 58 ILE B CA 1
ATOM 5628 C C . ILE B 1 58 ? 27.25 -6.504 22.547 1 84.06 58 ILE B C 1
ATOM 5630 O O . ILE B 1 58 ? 26.734 -7.23 21.688 1 84.06 58 ILE B O 1
ATOM 5634 N N . TYR B 1 59 ? 28.5 -6.113 22.516 1 82.5 59 TYR B N 1
ATOM 5635 C CA . TYR B 1 59 ? 29.297 -6.445 21.344 1 82.5 59 TYR B CA 1
ATOM 5636 C C . TYR B 1 59 ? 29.625 -7.93 21.312 1 82.5 59 TYR B C 1
ATOM 5638 O O . TYR B 1 59 ? 29.719 -8.531 20.234 1 82.5 59 TYR B O 1
ATOM 5646 N N . PHE B 1 60 ? 29.703 -8.453 22.438 1 83.25 60 PHE B N 1
ATOM 5647 C CA . PHE B 1 60 ? 29.938 -9.891 22.516 1 83.25 60 PHE B CA 1
ATOM 5648 C C . PHE B 1 60 ? 28.719 -10.664 22.031 1 83.25 60 PHE B C 1
ATOM 5650 O O . PHE B 1 60 ? 28.844 -11.625 21.281 1 83.25 60 PHE B O 1
ATOM 5657 N N . VAL B 1 61 ? 27.594 -10.25 22.359 1 81.81 61 VAL B N 1
ATOM 5658 C CA . VAL B 1 61 ? 26.359 -10.883 21.922 1 81.81 61 VAL B CA 1
ATOM 5659 C C . VAL B 1 61 ? 26.203 -10.758 20.406 1 81.81 61 VAL B C 1
ATOM 5661 O O . VAL B 1 61 ? 25.812 -11.711 19.734 1 81.81 61 VAL B O 1
ATOM 5664 N N . VAL B 1 62 ? 26.609 -9.672 19.938 1 85.5 62 VAL B N 1
ATOM 5665 C CA . VAL B 1 62 ? 26.516 -9.453 18.5 1 85.5 62 VAL B CA 1
ATOM 5666 C C . VAL B 1 62 ? 27.516 -10.359 17.781 1 85.5 62 VAL B C 1
ATOM 5668 O O . VAL B 1 62 ? 27.172 -10.969 16.75 1 85.5 62 VAL B O 1
ATOM 5671 N N . SER B 1 63 ? 28.625 -10.523 18.391 1 85.5 63 SER B N 1
ATOM 5672 C CA . SER B 1 63 ? 29.641 -11.367 17.766 1 85.5 63 SER B CA 1
ATOM 5673 C C . SER B 1 63 ? 29.234 -12.836 17.797 1 85.5 63 SER B C 1
ATOM 5675 O O . SER B 1 63 ? 29.422 -13.555 16.812 1 85.5 63 SER B O 1
ATOM 5677 N N . ILE B 1 64 ? 28.641 -13.211 18.766 1 84 64 ILE B N 1
ATOM 5678 C CA . ILE B 1 64 ? 28.172 -14.594 18.875 1 84 64 ILE B CA 1
ATOM 5679 C C . ILE B 1 64 ? 27.031 -14.828 17.875 1 84 64 ILE B C 1
ATOM 5681 O O . ILE B 1 64 ? 26.984 -15.875 17.219 1 84 64 ILE B O 1
ATOM 5685 N N . ALA B 1 65 ? 26.25 -13.867 17.797 1 82.31 65 ALA B N 1
ATOM 5686 C CA . ALA B 1 65 ? 25.125 -14 16.859 1 82.31 65 ALA B CA 1
ATOM 5687 C C . ALA B 1 65 ? 25.625 -14.055 15.422 1 82.31 65 ALA B C 1
ATOM 5689 O O . ALA B 1 65 ? 25.109 -14.836 14.609 1 82.31 65 ALA B O 1
ATOM 5690 N N . LEU B 1 66 ? 26.609 -13.32 15.156 1 80.88 66 LEU B N 1
ATOM 5691 C CA . LEU B 1 66 ? 27.172 -13.336 13.812 1 80.88 66 LEU B CA 1
ATOM 5692 C C . LEU B 1 66 ? 27.844 -14.672 13.523 1 80.88 66 LEU B C 1
ATOM 5694 O O . LEU B 1 66 ? 27.672 -15.242 12.438 1 80.88 66 LEU B O 1
ATOM 5698 N N . CYS B 1 67 ? 28.516 -15.203 14.484 1 79.19 67 CYS B N 1
ATOM 5699 C CA . CYS B 1 67 ? 29.172 -16.5 14.32 1 79.19 67 CYS B CA 1
ATOM 5700 C C . CYS B 1 67 ? 28.156 -17.625 14.203 1 79.19 67 CYS B C 1
ATOM 5702 O O . CYS B 1 67 ? 28.328 -18.547 13.406 1 79.19 67 CYS B O 1
ATOM 5704 N N . MET B 1 68 ? 27.141 -17.469 14.922 1 79.31 68 MET B N 1
ATOM 5705 C CA . MET B 1 68 ? 26.094 -18.484 14.859 1 79.31 68 MET B CA 1
ATOM 5706 C C . MET B 1 68 ? 25.375 -18.453 13.516 1 79.31 68 MET B C 1
ATOM 5708 O O . MET B 1 68 ? 24.984 -19.484 12.984 1 79.31 68 MET B O 1
ATOM 5712 N N . ASN B 1 69 ? 25.234 -17.344 12.977 1 74.81 69 ASN B N 1
ATOM 5713 C CA . ASN B 1 69 ? 24.641 -17.234 11.641 1 74.81 69 ASN B CA 1
ATOM 5714 C C . ASN B 1 69 ? 25.5 -17.938 10.594 1 74.81 69 ASN B C 1
ATOM 5716 O O . ASN B 1 69 ? 24.969 -18.672 9.758 1 74.81 69 ASN B O 1
ATOM 5720 N N . VAL B 1 70 ? 26.75 -17.781 10.703 1 69.69 70 VAL B N 1
ATOM 5721 C CA . VAL B 1 70 ? 27.656 -18.422 9.758 1 69.69 70 VAL B CA 1
ATOM 5722 C C . VAL B 1 70 ? 27.672 -19.922 10 1 69.69 70 VAL B C 1
ATOM 5724 O O . VAL B 1 70 ? 27.688 -20.719 9.055 1 69.69 70 VAL B O 1
ATOM 5727 N N . TYR B 1 71 ? 27.562 -20.25 11.25 1 71.25 71 TYR B N 1
ATOM 5728 C CA . TYR B 1 71 ? 27.578 -21.656 11.594 1 71.25 71 TYR B CA 1
ATOM 5729 C C . TYR B 1 71 ? 26.328 -22.359 11.062 1 71.25 71 TYR B C 1
ATOM 5731 O O . TYR B 1 71 ? 26.422 -23.453 10.477 1 71.25 71 TYR B O 1
ATOM 5739 N N . VAL B 1 72 ? 25.25 -21.797 11.25 1 69.94 72 VAL B N 1
ATOM 5740 C CA . VAL B 1 72 ? 23.984 -22.406 10.812 1 69.94 72 VAL B CA 1
ATOM 5741 C C . VAL B 1 72 ? 23.938 -22.453 9.289 1 69.94 72 VAL B C 1
ATOM 5743 O O . VAL B 1 72 ? 23.406 -23.391 8.703 1 69.94 72 VAL B O 1
ATOM 5746 N N . LEU B 1 73 ? 24.5 -21.5 8.641 1 65.12 73 LEU B N 1
ATOM 5747 C CA . LEU B 1 73 ? 24.531 -21.484 7.18 1 65.12 73 LEU B CA 1
ATOM 5748 C C . LEU B 1 73 ? 25.438 -22.578 6.637 1 65.12 73 LEU B C 1
ATOM 5750 O O . LEU B 1 73 ? 25.125 -23.203 5.625 1 65.12 73 LEU B O 1
ATOM 5754 N N . LEU B 1 74 ? 26.5 -22.891 7.441 1 62 74 LEU B N 1
ATOM 5755 C CA . LEU B 1 74 ? 27.484 -23.812 6.91 1 62 74 LEU B CA 1
ATOM 5756 C C . LEU B 1 74 ? 27.297 -25.203 7.488 1 62 74 LEU B C 1
ATOM 5758 O O . LEU B 1 74 ? 27.781 -26.188 6.914 1 62 74 LEU B O 1
ATOM 5762 N N . ASN B 1 75 ? 26.656 -25.359 8.742 1 59.31 75 ASN B N 1
ATOM 5763 C CA . ASN B 1 75 ? 26.625 -26.672 9.383 1 59.31 75 ASN B CA 1
ATOM 5764 C C . ASN B 1 75 ? 25.719 -27.641 8.641 1 59.31 75 ASN B C 1
ATOM 5766 O O . ASN B 1 75 ? 24.562 -27.344 8.375 1 59.31 75 ASN B O 1
ATOM 5770 N N . ARG B 1 76 ? 26.188 -28.797 7.988 1 55.88 76 ARG B N 1
ATOM 5771 C CA . ARG B 1 76 ? 25.844 -29.844 7.02 1 55.88 76 ARG B CA 1
ATOM 5772 C C . ARG B 1 76 ? 24.922 -30.875 7.645 1 55.88 76 ARG B C 1
ATOM 5774 O O . ARG B 1 76 ? 24.344 -31.719 6.938 1 55.88 76 ARG B O 1
ATOM 5781 N N . VAL B 1 77 ? 24.828 -31.234 8.867 1 56 77 VAL B N 1
ATOM 5782 C CA . VAL B 1 77 ? 24.141 -32.469 9.266 1 56 77 VAL B CA 1
ATOM 5783 C C . VAL B 1 77 ? 22.641 -32.188 9.336 1 56 77 VAL B C 1
ATOM 5785 O O . VAL B 1 77 ? 21.859 -32.875 8.672 1 56 77 VAL B O 1
ATOM 5788 N N . ASP B 1 78 ? 21.891 -32.031 10.516 1 55.88 78 ASP B N 1
ATOM 5789 C CA . ASP B 1 78 ? 20.453 -31.891 10.742 1 55.88 78 ASP B CA 1
ATOM 5790 C C . ASP B 1 78 ? 20.047 -30.422 10.828 1 55.88 78 ASP B C 1
ATOM 5792 O O . ASP B 1 78 ? 19.703 -29.922 11.906 1 55.88 78 ASP B O 1
ATOM 5796 N N . THR B 1 79 ? 20.078 -29.797 9.727 1 61.41 79 THR B N 1
ATOM 5797 C CA . THR B 1 79 ? 20.25 -28.344 9.633 1 61.41 79 THR B CA 1
ATOM 5798 C C . THR B 1 79 ? 18.938 -27.625 9.922 1 61.41 79 THR B C 1
ATOM 5800 O O . THR B 1 79 ? 18.938 -26.547 10.531 1 61.41 79 THR B O 1
ATOM 5803 N N . ILE B 1 80 ? 17.828 -28.25 9.898 1 71.12 80 ILE B N 1
ATOM 5804 C CA . ILE B 1 80 ? 16.609 -27.469 10.039 1 71.12 80 ILE B CA 1
ATOM 5805 C C . ILE B 1 80 ? 16.297 -27.25 11.523 1 71.12 80 ILE B C 1
ATOM 5807 O O . ILE B 1 80 ? 15.867 -26.156 11.922 1 71.12 80 ILE B O 1
ATOM 5811 N N . PHE B 1 81 ? 16.719 -28.234 12.242 1 73.5 81 PHE B N 1
ATOM 5812 C CA . PHE B 1 81 ? 16.438 -28.109 13.664 1 73.5 81 PHE B CA 1
ATOM 5813 C C . PHE B 1 81 ? 17.312 -27.031 14.297 1 73.5 81 PHE B C 1
ATOM 5815 O O . PHE B 1 81 ? 16.828 -26.219 15.086 1 73.5 81 PHE B O 1
ATOM 5822 N N . TYR B 1 82 ? 18.531 -27 13.922 1 74.5 82 TYR B N 1
ATOM 5823 C CA . TYR B 1 82 ? 19.438 -26.016 14.5 1 74.5 82 TYR B CA 1
ATOM 5824 C C . TYR B 1 82 ? 19.094 -24.609 14 1 74.5 82 TYR B C 1
ATOM 5826 O O . TYR B 1 82 ? 19.281 -23.625 14.727 1 74.5 82 TYR B O 1
ATOM 5834 N N . LEU B 1 83 ? 18.609 -24.562 12.852 1 78.5 83 LEU B N 1
ATOM 5835 C CA . LEU B 1 83 ? 18.141 -23.266 12.359 1 78.5 83 LEU B CA 1
ATOM 5836 C C . LEU B 1 83 ? 16.969 -22.781 13.18 1 78.5 83 LEU B C 1
ATOM 5838 O O . LEU B 1 83 ? 16.891 -21.594 13.531 1 78.5 83 LEU B O 1
ATOM 5842 N N . ARG B 1 84 ? 16.125 -23.672 13.562 1 82.5 84 ARG B N 1
ATOM 5843 C CA . ARG B 1 84 ? 14.961 -23.297 14.352 1 82.5 84 ARG B CA 1
ATOM 5844 C C . ARG B 1 84 ? 15.344 -22.922 15.773 1 82.5 84 ARG B C 1
ATOM 5846 O O . ARG B 1 84 ? 14.742 -22.031 16.375 1 82.5 84 ARG B O 1
ATOM 5853 N N . LEU B 1 85 ? 16.328 -23.562 16.219 1 81.25 85 LEU B N 1
ATOM 5854 C CA . LEU B 1 85 ? 16.828 -23.219 17.547 1 81.25 85 LEU B CA 1
ATOM 5855 C C . LEU B 1 85 ? 17.469 -21.828 17.547 1 81.25 85 LEU B C 1
ATOM 5857 O O . LEU B 1 85 ? 17.312 -21.062 18.5 1 81.25 85 LEU B O 1
ATOM 5861 N N . TYR B 1 86 ? 18.172 -21.594 16.547 1 83.25 86 TYR B N 1
ATOM 5862 C CA . TYR B 1 86 ? 18.766 -20.266 16.422 1 83.25 86 TYR B CA 1
ATOM 5863 C C . TYR B 1 86 ? 17.688 -19.203 16.312 1 83.25 86 TYR B C 1
ATOM 5865 O O . TYR B 1 86 ? 17.797 -18.125 16.922 1 83.25 86 TYR B O 1
ATOM 5873 N N . GLN B 1 87 ? 16.672 -19.484 15.609 1 87.19 87 GLN B N 1
ATOM 5874 C CA . GLN B 1 87 ? 15.555 -18.547 15.5 1 87.19 87 GLN B CA 1
ATOM 5875 C C . GLN B 1 87 ? 14.883 -18.328 16.844 1 87.19 87 GLN B C 1
ATOM 5877 O O . GLN B 1 87 ? 14.383 -17.234 17.141 1 87.19 87 GLN B O 1
ATOM 5882 N N . LEU B 1 88 ? 14.93 -19.312 17.625 1 89.25 88 LEU B N 1
ATOM 5883 C CA . LEU B 1 88 ? 14.367 -19.172 18.953 1 89.25 88 LEU B CA 1
ATOM 5884 C C . LEU B 1 88 ? 15.227 -18.25 19.812 1 89.25 88 LEU B C 1
ATOM 5886 O O . LEU B 1 88 ? 14.703 -17.453 20.609 1 89.25 88 LEU B O 1
ATOM 5890 N N . VAL B 1 89 ? 16.5 -18.391 19.641 1 89.44 89 VAL B N 1
ATOM 5891 C CA . VAL B 1 89 ? 17.406 -17.516 20.391 1 89.44 89 VAL B CA 1
ATOM 5892 C C . VAL B 1 89 ? 17.188 -16.062 19.938 1 89.44 89 VAL B C 1
ATOM 5894 O O . VAL B 1 89 ? 17.125 -15.156 20.781 1 89.44 89 VAL B O 1
ATOM 5897 N N . VAL B 1 90 ? 17.062 -15.883 18.688 1 91.69 90 VAL B N 1
ATOM 5898 C CA . VAL B 1 90 ? 16.828 -14.539 18.172 1 91.69 90 VAL B CA 1
ATOM 5899 C C . VAL B 1 90 ? 15.477 -14.031 18.672 1 91.69 90 VAL B C 1
ATOM 5901 O O . VAL B 1 90 ? 15.336 -12.844 19 1 91.69 90 VAL B O 1
ATOM 5904 N N . SER B 1 91 ? 14.531 -14.906 18.781 1 94.38 91 SER B N 1
ATOM 5905 C CA . SER B 1 91 ? 13.227 -14.531 19.328 1 94.38 91 SER B CA 1
ATOM 5906 C C . SER B 1 91 ? 13.328 -14.086 20.781 1 94.38 91 SER B C 1
ATOM 5908 O O . SER B 1 91 ? 12.664 -13.133 21.188 1 94.38 91 SER B O 1
ATOM 5910 N N . MET B 1 92 ? 14.164 -14.734 21.484 1 93.94 92 MET B N 1
ATOM 5911 C CA . MET B 1 92 ? 14.359 -14.336 22.875 1 93.94 92 MET B CA 1
ATOM 5912 C C . MET B 1 92 ? 15 -12.953 22.953 1 93.94 92 MET B C 1
ATOM 5914 O O . MET B 1 92 ? 14.633 -12.141 23.812 1 93.94 92 MET B O 1
ATOM 5918 N N . ILE B 1 93 ? 15.883 -12.695 22.047 1 93.75 93 ILE B N 1
ATOM 5919 C CA . ILE B 1 93 ? 16.5 -11.383 21.984 1 93.75 93 ILE B CA 1
ATOM 5920 C C . ILE B 1 93 ? 15.453 -10.328 21.641 1 93.75 93 ILE B C 1
ATOM 5922 O O . ILE B 1 93 ? 15.445 -9.234 22.219 1 93.75 93 ILE B O 1
ATOM 5926 N N . MET B 1 94 ? 14.594 -10.656 20.766 1 96.19 94 MET B N 1
ATOM 5927 C CA . MET B 1 94 ? 13.523 -9.734 20.391 1 96.19 94 MET B CA 1
ATOM 5928 C C . MET B 1 94 ? 12.594 -9.453 21.562 1 96.19 94 MET B C 1
ATOM 5930 O O . MET B 1 94 ? 12.195 -8.312 21.781 1 96.19 94 MET B O 1
ATOM 5934 N N . ILE B 1 95 ? 12.312 -10.469 22.344 1 96.56 95 ILE B N 1
ATOM 5935 C CA . ILE B 1 95 ? 11.422 -10.32 23.484 1 96.56 95 ILE B CA 1
ATOM 5936 C C . ILE B 1 95 ? 12.094 -9.445 24.547 1 96.56 95 ILE B C 1
ATOM 5938 O O . ILE B 1 95 ? 11.461 -8.539 25.094 1 96.56 95 ILE B O 1
ATOM 5942 N N . ILE B 1 96 ? 13.344 -9.648 24.781 1 94.75 96 ILE B N 1
ATOM 5943 C CA . ILE B 1 96 ? 14.086 -8.852 25.75 1 94.75 96 ILE B CA 1
ATOM 5944 C C . ILE B 1 96 ? 14.117 -7.391 25.281 1 94.75 96 ILE B C 1
ATOM 5946 O O . ILE B 1 96 ? 13.922 -6.477 26.094 1 94.75 96 ILE B O 1
ATOM 5950 N N . THR B 1 97 ? 14.336 -7.23 24.047 1 95.75 97 THR B N 1
ATOM 5951 C CA . THR B 1 97 ? 14.383 -5.875 23.516 1 95.75 97 THR B CA 1
ATOM 5952 C C . THR B 1 97 ? 13.023 -5.195 23.641 1 95.75 97 THR B C 1
ATOM 5954 O O . THR B 1 97 ? 12.945 -3.996 23.906 1 95.75 97 THR B O 1
ATOM 5957 N N . THR B 1 98 ? 12 -5.945 23.438 1 96.5 98 THR B N 1
ATOM 5958 C CA . THR B 1 98 ? 10.656 -5.406 23.594 1 96.5 98 THR B CA 1
ATOM 5959 C C . THR B 1 98 ? 10.422 -4.945 25.031 1 96.5 98 THR B C 1
ATOM 5961 O O . THR B 1 98 ? 9.82 -3.893 25.266 1 96.5 98 THR B O 1
ATOM 5964 N N . PHE B 1 99 ? 10.922 -5.621 25.906 1 95.06 99 PHE B N 1
ATOM 5965 C CA . PHE B 1 99 ? 10.781 -5.23 27.312 1 95.06 99 PHE B CA 1
ATOM 5966 C C . PHE B 1 99 ? 11.602 -3.979 27.594 1 95.06 99 PHE B C 1
ATOM 5968 O O . PHE B 1 99 ? 11.164 -3.111 28.359 1 95.06 99 PHE B O 1
ATOM 5975 N N . VAL B 1 100 ? 12.734 -3.896 26.984 1 94.81 100 VAL B N 1
ATOM 5976 C CA . VAL B 1 100 ? 13.578 -2.717 27.156 1 94.81 100 VAL B CA 1
ATOM 5977 C C . VAL B 1 100 ? 12.875 -1.489 26.594 1 94.81 100 VAL B C 1
ATOM 5979 O O . VAL B 1 100 ? 12.883 -0.42 27.203 1 94.81 100 VAL B O 1
ATOM 5982 N N . MET B 1 101 ? 12.266 -1.65 25.469 1 95.88 101 MET B N 1
ATOM 5983 C CA . MET B 1 101 ? 11.539 -0.544 24.859 1 95.88 101 MET B CA 1
ATOM 5984 C C . MET B 1 101 ? 10.344 -0.133 25.719 1 95.88 101 MET B C 1
ATOM 5986 O O . MET B 1 101 ? 10.094 1.059 25.906 1 95.88 101 MET B O 1
ATOM 5990 N N . LEU B 1 102 ? 9.68 -1.128 26.281 1 94.06 102 LEU B N 1
ATOM 5991 C CA . LEU B 1 102 ? 8.531 -0.845 27.125 1 94.06 102 LEU B CA 1
ATOM 5992 C C . LEU B 1 102 ? 8.969 -0.159 28.422 1 94.06 102 LEU B C 1
ATOM 5994 O O . LEU B 1 102 ? 8.289 0.745 28.906 1 94.06 102 LEU B O 1
ATOM 5998 N N . GLU B 1 103 ? 10.055 -0.545 28.938 1 93.31 103 GLU B N 1
ATOM 5999 C CA . GLU B 1 103 ? 10.586 0.085 30.141 1 93.31 103 GLU B CA 1
ATOM 6000 C C . GLU B 1 103 ? 10.938 1.549 29.891 1 93.31 103 GLU B C 1
ATOM 6002 O O . GLU B 1 103 ? 10.656 2.412 30.719 1 93.31 103 GLU B O 1
ATOM 6007 N N . PHE B 1 104 ? 11.492 1.781 28.797 1 92.31 104 PHE B N 1
ATOM 6008 C CA . PHE B 1 104 ? 11.797 3.166 28.453 1 92.31 104 PHE B CA 1
ATOM 6009 C C . PHE B 1 104 ? 10.523 3.988 28.312 1 92.31 104 PHE B C 1
ATOM 6011 O O . PHE B 1 104 ? 10.445 5.109 28.828 1 92.31 104 PHE B O 1
ATOM 6018 N N . MET B 1 105 ? 9.602 3.453 27.672 1 92.19 105 MET B N 1
ATOM 6019 C CA . MET B 1 105 ? 8.359 4.195 27.453 1 92.19 105 MET B CA 1
ATOM 6020 C C . MET B 1 105 ? 7.66 4.477 28.781 1 92.19 105 MET B C 1
ATOM 6022 O O . MET B 1 105 ? 7.113 5.566 28.969 1 92.19 105 MET B O 1
ATOM 6026 N N . TRP B 1 106 ? 7.75 3.496 29.578 1 89.75 106 TRP B N 1
ATOM 6027 C CA . TRP B 1 106 ? 7.156 3.693 30.906 1 89.75 106 TRP B CA 1
ATOM 6028 C C . TRP B 1 106 ? 7.934 4.738 31.688 1 89.75 106 TRP B C 1
ATOM 6030 O O . TRP B 1 106 ? 7.34 5.637 32.281 1 89.75 106 TRP B O 1
ATOM 6040 N N . PHE B 1 107 ? 9.188 4.684 31.656 1 88.56 107 PHE B N 1
ATOM 6041 C CA . PHE B 1 107 ? 10.047 5.633 32.344 1 88.56 107 PHE B CA 1
ATOM 6042 C C . PHE B 1 107 ? 9.875 7.039 31.781 1 88.56 107 PHE B C 1
ATOM 6044 O O . PHE B 1 107 ? 9.789 8.008 32.531 1 88.56 107 PHE B O 1
ATOM 6051 N N . ALA B 1 108 ? 9.812 7.188 30.516 1 86.56 108 ALA B N 1
ATOM 6052 C CA . ALA B 1 108 ? 9.688 8.484 29.859 1 86.56 108 ALA B CA 1
ATOM 6053 C C . ALA B 1 108 ? 8.344 9.133 30.188 1 86.56 108 ALA B C 1
ATOM 6055 O O . ALA B 1 108 ? 8.258 10.344 30.375 1 86.56 108 ALA B O 1
ATOM 6056 N N . ARG B 1 109 ? 7.336 8.344 30.281 1 86.19 109 ARG B N 1
ATOM 6057 C CA . ARG B 1 109 ? 6.008 8.859 30.594 1 86.19 109 ARG B CA 1
ATOM 6058 C C . ARG B 1 109 ? 5.961 9.445 32 1 86.19 109 ARG B C 1
ATOM 6060 O O . ARG B 1 109 ? 5.352 10.5 32.219 1 86.19 109 ARG B O 1
ATOM 6067 N N . CYS B 1 110 ? 6.594 8.906 32.875 1 82 110 CYS B N 1
ATOM 6068 C CA . CYS B 1 110 ? 6.457 9.266 34.281 1 82 110 CYS B CA 1
ATOM 6069 C C . CYS B 1 110 ? 7.461 10.352 34.656 1 82 110 CYS B C 1
ATOM 6071 O O . CYS B 1 110 ? 7.152 11.234 35.469 1 82 110 CYS B O 1
ATOM 6073 N N . ASN B 1 111 ? 8.648 10.273 34.062 1 78.31 111 ASN B N 1
ATOM 6074 C CA . ASN B 1 111 ? 9.719 11.039 34.688 1 78.31 111 ASN B CA 1
ATOM 6075 C C . ASN B 1 111 ? 10.305 12.078 33.75 1 78.31 111 ASN B C 1
ATOM 6077 O O . ASN B 1 111 ? 11.07 12.953 34.156 1 78.31 111 ASN B O 1
ATOM 6081 N N . VAL B 1 112 ? 10.062 12.023 32.5 1 82.94 112 VAL B N 1
ATOM 6082 C CA . VAL B 1 112 ? 10.797 12.875 31.562 1 82.94 112 VAL B CA 1
ATOM 6083 C C . VAL B 1 112 ? 9.836 13.852 30.875 1 82.94 112 VAL B C 1
ATOM 6085 O O . VAL B 1 112 ? 8.719 13.477 30.516 1 82.94 112 VAL B O 1
ATOM 6088 N N . ALA B 1 113 ? 10.273 15.078 30.859 1 80.31 113 ALA B N 1
ATOM 6089 C CA . ALA B 1 113 ? 9.508 16.094 30.156 1 80.31 113 ALA B CA 1
ATOM 6090 C C . ALA B 1 113 ? 9.758 16.016 28.641 1 80.31 113 ALA B C 1
ATOM 6092 O O . ALA B 1 113 ? 10.867 15.68 28.219 1 80.31 113 ALA B O 1
ATOM 6093 N N . LYS B 1 114 ? 8.844 16.344 27.953 1 84.31 114 LYS B N 1
ATOM 6094 C CA . LYS B 1 114 ? 8.961 16.281 26.5 1 84.31 114 LYS B CA 1
ATOM 6095 C C . LYS B 1 114 ? 9.82 17.438 25.969 1 84.31 114 LYS B C 1
ATOM 6097 O O . LYS B 1 114 ? 9.93 18.484 26.625 1 84.31 114 LYS B O 1
ATOM 6102 N N . LEU B 1 115 ? 10.414 17.188 24.812 1 79.5 115 LEU B N 1
ATOM 6103 C CA . LEU B 1 115 ? 11.242 18.188 24.156 1 79.5 115 LEU B CA 1
ATOM 6104 C C . LEU B 1 115 ? 10.375 19.328 23.609 1 79.5 115 LEU B C 1
ATOM 6106 O O . LEU B 1 115 ? 9.227 19.094 23.219 1 79.5 115 LEU B O 1
ATOM 6110 N N . TYR B 1 116 ? 10.875 20.5 23.656 1 69.06 116 TYR B N 1
ATOM 6111 C CA . TYR B 1 116 ? 10.172 21.656 23.109 1 69.06 116 TYR B CA 1
ATOM 6112 C C . TYR B 1 116 ? 9.938 21.484 21.609 1 69.06 116 TYR B C 1
ATOM 6114 O O . TYR B 1 116 ? 8.828 21.719 21.125 1 69.06 116 TYR B O 1
ATOM 6122 N N . ARG B 1 117 ? 10.961 21 20.938 1 71.81 117 ARG B N 1
ATOM 6123 C CA . ARG B 1 117 ? 10.852 20.641 19.516 1 71.81 117 ARG B CA 1
ATOM 6124 C C . ARG B 1 117 ? 11.203 19.172 19.312 1 71.81 117 ARG B C 1
ATOM 6126 O O . ARG B 1 117 ? 12.375 18.781 19.344 1 71.81 117 ARG B O 1
ATOM 6133 N N . PRO B 1 118 ? 10.164 18.422 19.094 1 83.69 118 PRO B N 1
ATOM 6134 C CA . PRO B 1 118 ? 10.43 17 18.875 1 83.69 118 PRO B CA 1
ATOM 6135 C C . PRO B 1 118 ? 11.227 16.734 17.609 1 83.69 118 PRO B C 1
ATOM 6137 O O . PRO B 1 118 ? 11.195 17.547 16.672 1 83.69 118 PRO B O 1
ATOM 6140 N N . HIS B 1 119 ? 12.039 15.75 17.703 1 83.56 119 HIS B N 1
ATOM 6141 C CA . HIS B 1 119 ? 12.766 15.289 16.531 1 83.56 119 HIS B CA 1
ATOM 6142 C C . HIS B 1 119 ? 11.852 14.516 15.586 1 83.56 119 HIS B C 1
ATOM 6144 O O . HIS B 1 119 ? 11.742 13.289 15.688 1 83.56 119 HIS B O 1
ATOM 6150 N N . THR B 1 120 ? 11.18 15.25 14.758 1 79.31 120 THR B N 1
ATOM 6151 C CA . THR B 1 120 ? 10.188 14.594 13.914 1 79.31 120 THR B CA 1
ATOM 6152 C C . THR B 1 120 ? 10.852 13.883 12.742 1 79.31 120 THR B C 1
ATOM 6154 O O . THR B 1 120 ? 11.875 14.336 12.234 1 79.31 120 THR B O 1
ATOM 6157 N N . LEU B 1 121 ? 10.375 12.703 12.469 1 86.56 121 LEU B N 1
ATOM 6158 C CA . LEU B 1 121 ? 10.797 11.945 11.297 1 86.56 121 LEU B CA 1
ATOM 6159 C C . LEU B 1 121 ? 10.25 12.562 10.016 1 86.56 121 LEU B C 1
ATOM 6161 O O . LEU B 1 121 ? 9.117 13.055 10 1 86.56 121 LEU B O 1
ATOM 6165 N N . PRO B 1 122 ? 11.172 12.609 9.016 1 86.12 122 PRO B N 1
ATOM 6166 C CA . PRO B 1 122 ? 10.633 13.055 7.73 1 86.12 122 PRO B CA 1
ATOM 6167 C C . PRO B 1 122 ? 9.391 12.266 7.305 1 86.12 122 PRO B C 1
ATOM 6169 O O . PRO B 1 122 ? 9.312 11.062 7.547 1 86.12 122 PRO B O 1
ATOM 6172 N N . ARG B 1 123 ? 8.43 12.859 6.707 1 86 123 ARG B N 1
ATOM 6173 C CA . ARG B 1 123 ? 7.137 12.266 6.379 1 86 123 ARG B CA 1
ATOM 6174 C C . ARG B 1 123 ? 7.301 11.062 5.449 1 86 123 ARG B C 1
ATOM 6176 O O . ARG B 1 123 ? 6.672 10.023 5.652 1 86 123 ARG B O 1
ATOM 6183 N N . PRO B 1 124 ? 8.133 11.172 4.453 1 85.56 124 PRO B N 1
ATOM 6184 C CA . PRO B 1 124 ? 8.289 9.992 3.609 1 85.56 124 PRO B CA 1
ATOM 6185 C C . PRO B 1 124 ? 8.844 8.789 4.375 1 85.56 124 PRO B C 1
ATOM 6187 O O . PRO B 1 124 ? 8.453 7.648 4.105 1 85.56 124 PRO B O 1
ATOM 6190 N N . MET B 1 125 ? 9.68 9.031 5.285 1 88.81 125 MET B N 1
ATOM 6191 C CA . MET B 1 125 ? 10.219 7.941 6.098 1 88.81 125 MET B CA 1
ATOM 6192 C C . MET B 1 125 ? 9.148 7.355 7.008 1 88.81 125 MET B C 1
ATOM 6194 O O . MET B 1 125 ? 9.086 6.137 7.191 1 88.81 125 MET B O 1
ATOM 6198 N N . LEU B 1 126 ? 8.297 8.227 7.551 1 88.44 126 LEU B N 1
ATOM 6199 C CA . LEU B 1 126 ? 7.207 7.762 8.406 1 88.44 126 LEU B CA 1
ATOM 6200 C C . LEU B 1 126 ? 6.219 6.91 7.609 1 88.44 126 LEU B C 1
ATOM 6202 O O . LEU B 1 126 ? 5.793 5.848 8.078 1 88.44 126 LEU B O 1
ATOM 6206 N N . PHE B 1 127 ? 5.992 7.316 6.461 1 85.81 127 PHE B N 1
ATOM 6207 C CA . PHE B 1 127 ? 5.07 6.57 5.613 1 85.81 127 PHE B CA 1
ATOM 6208 C C . PHE B 1 127 ? 5.668 5.227 5.219 1 85.81 127 PHE B C 1
ATOM 6210 O O . PHE B 1 127 ? 4.988 4.199 5.266 1 85.81 127 PHE B O 1
ATOM 6217 N N . SER B 1 128 ? 6.883 5.25 4.82 1 88.25 128 SER B N 1
ATOM 6218 C CA . SER B 1 128 ? 7.547 4.004 4.449 1 88.25 128 SER B CA 1
ATOM 6219 C C . SER B 1 128 ? 7.641 3.053 5.641 1 88.25 128 SER B C 1
ATOM 6221 O O . SER B 1 128 ? 7.43 1.847 5.492 1 88.25 128 SER B O 1
ATOM 6223 N N . GLY B 1 129 ? 7.918 3.609 6.816 1 90.12 129 GLY B N 1
ATOM 6224 C CA . GLY B 1 129 ? 7.965 2.775 8.008 1 90.12 129 GLY B CA 1
ATOM 6225 C C . GLY B 1 129 ? 6.625 2.146 8.344 1 90.12 129 GLY B C 1
ATOM 6226 O O . GLY B 1 129 ? 6.562 0.972 8.711 1 90.12 129 GLY B O 1
ATOM 6227 N N . LEU B 1 130 ? 5.605 2.887 8.148 1 90.31 130 LEU B N 1
ATOM 6228 C CA . LEU B 1 130 ? 4.27 2.383 8.422 1 90.31 130 LEU B CA 1
ATOM 6229 C C . LEU B 1 130 ? 3.873 1.302 7.426 1 90.31 130 LEU B C 1
ATOM 6231 O O . LEU B 1 130 ? 3.348 0.255 7.809 1 90.31 130 LEU B O 1
ATOM 6235 N N . MET B 1 131 ? 4.148 1.538 6.18 1 91.38 131 MET B N 1
ATOM 6236 C CA . MET B 1 131 ? 3.803 0.567 5.145 1 91.38 131 MET B CA 1
ATOM 6237 C C . MET B 1 131 ? 4.582 -0.73 5.332 1 91.38 131 MET B C 1
ATOM 6239 O O . MET B 1 131 ? 4.031 -1.819 5.164 1 91.38 131 MET B O 1
ATOM 6243 N N . LEU B 1 132 ? 5.816 -0.628 5.684 1 93.88 132 LEU B N 1
ATOM 6244 C CA . LEU B 1 132 ? 6.633 -1.819 5.898 1 93.88 132 LEU B CA 1
ATOM 6245 C C . LEU B 1 132 ? 6.16 -2.588 7.125 1 93.88 132 LEU B C 1
ATOM 6247 O O . LEU B 1 132 ? 6.148 -3.82 7.125 1 93.88 132 LEU B O 1
ATOM 6251 N N . THR B 1 133 ? 5.684 -1.858 8.141 1 94.56 133 THR B N 1
ATOM 6252 C CA . THR B 1 133 ? 5.172 -2.527 9.328 1 94.56 133 THR B CA 1
ATOM 6253 C C . THR B 1 133 ? 3.893 -3.295 9.016 1 94.56 133 THR B C 1
ATOM 6255 O O . THR B 1 133 ? 3.742 -4.453 9.406 1 94.56 133 THR B O 1
ATOM 6258 N N . VAL B 1 134 ? 3.037 -2.688 8.242 1 92.75 134 VAL B N 1
ATOM 6259 C CA . VAL B 1 134 ? 1.802 -3.361 7.852 1 92.75 134 VAL B CA 1
ATOM 6260 C C . VAL B 1 134 ? 2.125 -4.57 6.977 1 92.75 134 VAL B C 1
ATOM 6262 O O . VAL B 1 134 ? 1.522 -5.633 7.129 1 92.75 134 VAL B O 1
ATOM 6265 N N . GLY B 1 135 ? 3.125 -4.379 6.105 1 93.94 135 GLY B N 1
ATOM 6266 C CA . GLY B 1 135 ? 3.549 -5.484 5.262 1 93.94 135 GLY B CA 1
ATOM 6267 C C . GLY B 1 135 ? 4.094 -6.66 6.051 1 93.94 135 GLY B C 1
ATOM 6268 O O . GLY B 1 135 ? 3.777 -7.812 5.75 1 93.94 135 GLY B O 1
ATOM 6269 N N . ILE B 1 136 ? 4.773 -6.418 7.074 1 95.44 136 ILE B N 1
ATOM 6270 C CA . ILE B 1 136 ? 5.363 -7.484 7.883 1 95.44 136 ILE B CA 1
ATOM 6271 C C . ILE B 1 136 ? 4.273 -8.148 8.727 1 95.44 136 ILE B C 1
ATOM 6273 O O . ILE B 1 136 ? 4.242 -9.375 8.844 1 95.44 136 ILE B O 1
ATOM 6277 N N . VAL B 1 137 ? 3.375 -7.379 9.25 1 95.31 137 VAL B N 1
ATOM 6278 C CA . VAL B 1 137 ? 2.322 -7.934 10.094 1 95.31 137 VAL B CA 1
ATOM 6279 C C . VAL B 1 137 ? 1.432 -8.859 9.266 1 95.31 137 VAL B C 1
ATOM 6281 O O . VAL B 1 137 ? 1.182 -10 9.664 1 95.31 137 VAL B O 1
ATOM 6284 N N . LEU B 1 138 ? 1.104 -8.453 8.109 1 94.62 138 LEU B N 1
ATOM 6285 C CA . LEU B 1 138 ? 0.258 -9.281 7.25 1 94.62 138 LEU B CA 1
ATOM 6286 C C . LEU B 1 138 ? 1.048 -10.445 6.672 1 94.62 138 LEU B C 1
ATOM 6288 O O . LEU B 1 138 ? 0.519 -11.555 6.535 1 94.62 138 LEU B O 1
ATOM 6292 N N . GLY B 1 139 ? 2.307 -10.141 6.348 1 95.88 139 GLY B N 1
ATOM 6293 C CA . GLY B 1 139 ? 3.146 -11.172 5.758 1 95.88 139 GLY B CA 1
ATOM 6294 C C . GLY B 1 139 ? 3.43 -12.328 6.707 1 95.88 139 GLY B C 1
ATOM 6295 O O . GLY B 1 139 ? 3.246 -13.492 6.352 1 95.88 139 GLY B O 1
ATOM 6296 N N . TYR B 1 140 ? 3.756 -12.023 7.922 1 96.06 140 TYR B N 1
ATOM 6297 C CA . TYR B 1 140 ? 4.086 -13.086 8.859 1 96.06 140 TYR B CA 1
ATOM 6298 C C . TYR B 1 140 ? 2.826 -13.742 9.414 1 96.06 140 TYR B C 1
ATOM 6300 O O . TYR B 1 140 ? 2.842 -14.914 9.789 1 96.06 140 TYR B O 1
ATOM 6308 N N . ALA B 1 141 ? 1.719 -13.023 9.422 1 96 141 ALA B N 1
ATOM 6309 C CA . ALA B 1 141 ? 0.446 -13.68 9.719 1 96 141 ALA B CA 1
ATOM 6310 C C . ALA B 1 141 ? 0.077 -14.68 8.625 1 96 141 ALA B C 1
ATOM 6312 O O . ALA B 1 141 ? -0.442 -15.758 8.914 1 96 141 ALA B O 1
ATOM 6313 N N . TYR B 1 142 ? 0.393 -14.328 7.414 1 95.81 142 TYR B N 1
ATOM 6314 C CA . TYR B 1 142 ? 0.198 -15.234 6.289 1 95.81 142 TYR B CA 1
ATOM 6315 C C . TYR B 1 142 ? 1.064 -16.484 6.438 1 95.81 142 TYR B C 1
ATOM 6317 O O . TYR B 1 142 ? 0.604 -17.594 6.191 1 95.81 142 TYR B O 1
ATOM 6325 N N . PHE B 1 143 ? 2.234 -16.297 6.895 1 94.31 143 PHE B N 1
ATOM 6326 C CA . PHE B 1 143 ? 3.125 -17.438 7.059 1 94.31 143 PHE B CA 1
ATOM 6327 C C . PHE B 1 143 ? 2.592 -18.391 8.125 1 94.31 143 PHE B C 1
ATOM 6329 O O . PHE B 1 143 ? 2.73 -19.609 8.008 1 94.31 143 PHE B O 1
ATOM 6336 N N . VAL B 1 144 ? 1.977 -17.812 9.109 1 95.06 144 VAL B N 1
ATOM 6337 C CA . VAL B 1 144 ? 1.408 -18.672 10.156 1 95.06 144 VAL B CA 1
ATOM 6338 C C . VAL B 1 144 ? 0.311 -19.547 9.562 1 95.06 144 VAL B C 1
ATOM 6340 O O . VAL B 1 144 ? 0.31 -20.766 9.766 1 95.06 144 VAL B O 1
ATOM 6343 N N . VAL B 1 145 ? -0.523 -19.031 8.727 1 95.5 145 VAL B N 1
ATOM 6344 C CA . VAL B 1 145 ? -1.631 -19.781 8.141 1 95.5 145 VAL B CA 1
ATOM 6345 C C . VAL B 1 145 ? -1.1 -20.75 7.09 1 95.5 145 VAL B C 1
ATOM 6347 O O . VAL B 1 145 ? -1.541 -21.891 7.02 1 95.5 145 VAL B O 1
ATOM 6350 N N . PHE B 1 146 ? -0.142 -20.25 6.344 1 94.12 146 PHE B N 1
ATOM 6351 C CA . PHE B 1 146 ? 0.431 -21.078 5.289 1 94.12 146 PHE B CA 1
ATOM 6352 C C . PHE B 1 146 ? 1.115 -22.312 5.875 1 94.12 146 PHE B C 1
ATOM 6354 O O . PHE B 1 146 ? 0.918 -23.422 5.391 1 94.12 146 PHE B O 1
ATOM 6361 N N . ASN B 1 147 ? 1.81 -22.141 6.977 1 92.19 147 ASN B N 1
ATOM 6362 C CA . ASN B 1 147 ? 2.512 -23.266 7.598 1 92.19 147 ASN B CA 1
ATOM 6363 C C . ASN B 1 147 ? 1.539 -24.25 8.227 1 92.19 147 ASN B C 1
ATOM 6365 O O . ASN B 1 147 ? 1.766 -25.469 8.172 1 92.19 147 ASN B O 1
ATOM 6369 N N . LEU B 1 148 ? 0.44 -23.75 8.68 1 92.56 148 LEU B N 1
ATOM 6370 C CA . LEU B 1 148 ? -0.542 -24.641 9.281 1 92.56 148 LEU B CA 1
ATOM 6371 C C . LEU B 1 148 ? -1.325 -25.391 8.211 1 92.56 148 LEU B C 1
ATOM 6373 O O . LEU B 1 148 ? -1.69 -26.562 8.406 1 92.56 148 LEU B O 1
ATOM 6377 N N . THR B 1 149 ? -1.553 -24.844 7.051 1 93.5 149 THR B N 1
ATOM 6378 C CA . THR B 1 149 ? -2.363 -25.453 6.004 1 93.5 149 THR B CA 1
ATOM 6379 C C . THR B 1 149 ? -1.542 -26.453 5.195 1 93.5 149 THR B C 1
ATOM 6381 O O . THR B 1 149 ? -2.076 -27.453 4.703 1 93.5 149 THR B O 1
ATOM 6384 N N . PHE B 1 150 ? -0.282 -26.203 5.125 1 91.38 150 PHE B N 1
ATOM 6385 C CA . PHE B 1 150 ? 0.576 -27.078 4.336 1 91.38 150 PHE B CA 1
ATOM 6386 C C . PHE B 1 150 ? 1.479 -27.906 5.242 1 91.38 150 PHE B C 1
ATOM 6388 O O . PHE B 1 150 ? 2.559 -28.328 4.832 1 91.38 150 PHE B O 1
ATOM 6395 N N . LYS B 1 151 ? 1.053 -28.141 6.457 1 87.44 151 LYS B N 1
ATOM 6396 C CA . LYS B 1 151 ? 1.834 -28.891 7.43 1 87.44 151 LYS B CA 1
ATOM 6397 C C . LYS B 1 151 ? 2.125 -30.297 6.914 1 87.44 151 LYS B C 1
ATOM 6399 O O . LYS B 1 151 ? 3.137 -30.906 7.281 1 87.44 151 LYS B O 1
ATOM 6404 N N . ASP B 1 152 ? 1.278 -30.766 6.004 1 84.5 152 ASP B N 1
ATOM 6405 C CA . ASP B 1 152 ? 1.408 -32.125 5.508 1 84.5 152 ASP B CA 1
ATOM 6406 C C . ASP B 1 152 ? 2.395 -32.219 4.344 1 84.5 152 ASP B C 1
ATOM 6408 O O . ASP B 1 152 ? 2.723 -33.281 3.867 1 84.5 152 ASP B O 1
ATOM 6412 N N . CYS B 1 153 ? 2.799 -31.078 3.891 1 84.62 153 CYS B N 1
ATOM 6413 C CA . CYS B 1 153 ? 3.76 -31.047 2.793 1 84.62 153 CYS B CA 1
ATOM 6414 C C . CYS B 1 153 ? 5.105 -30.516 3.258 1 84.62 153 CYS B C 1
ATOM 6416 O O . CYS B 1 153 ? 5.297 -29.297 3.34 1 84.62 153 CYS B O 1
ATOM 6418 N N . ASP B 1 154 ? 6.016 -31.344 3.43 1 77.31 154 ASP B N 1
ATOM 6419 C CA . ASP B 1 154 ? 7.316 -31.016 4.012 1 77.31 154 ASP B CA 1
ATOM 6420 C C . ASP B 1 154 ? 8.148 -30.172 3.057 1 77.31 154 ASP B C 1
ATOM 6422 O O . ASP B 1 154 ? 9.031 -29.422 3.49 1 77.31 154 ASP B O 1
ATOM 6426 N N . GLU B 1 155 ? 7.891 -30.219 1.817 1 76.06 155 GLU B N 1
ATOM 6427 C CA . GLU B 1 155 ? 8.664 -29.438 0.861 1 76.06 155 GLU B CA 1
ATOM 6428 C C . GLU B 1 155 ? 8.344 -27.953 0.984 1 76.06 155 GLU B C 1
ATOM 6430 O O . GLU B 1 155 ? 9.219 -27.094 0.804 1 76.06 155 GLU B O 1
ATOM 6435 N N . LEU B 1 156 ? 7.09 -27.734 1.353 1 81.12 156 LEU B N 1
ATOM 6436 C CA . LEU B 1 156 ? 6.652 -26.344 1.394 1 81.12 156 LEU B CA 1
ATOM 6437 C C . LEU B 1 156 ? 6.93 -25.719 2.76 1 81.12 156 LEU B C 1
ATOM 6439 O O . LEU B 1 156 ? 7.234 -24.531 2.857 1 81.12 156 LEU B O 1
ATOM 6443 N N . VAL B 1 157 ? 6.758 -26.594 3.816 1 80.06 157 VAL B N 1
ATOM 6444 C CA . VAL B 1 157 ? 7 -26.109 5.172 1 80.06 157 VAL B CA 1
ATOM 6445 C C . VAL B 1 157 ? 8.336 -26.641 5.684 1 80.06 157 VAL B C 1
ATOM 6447 O O . VAL B 1 157 ? 8.5 -27.859 5.844 1 80.06 157 VAL B O 1
ATOM 6450 N N . ASP B 1 158 ? 9.352 -26.312 5.203 1 72.5 158 ASP B N 1
ATOM 6451 C CA . ASP B 1 158 ? 10.68 -26.797 5.566 1 72.5 158 ASP B CA 1
ATOM 6452 C C . ASP B 1 158 ? 10.719 -27.281 7.012 1 72.5 158 ASP B C 1
ATOM 6454 O O . ASP B 1 158 ? 11.453 -26.734 7.836 1 72.5 158 ASP B O 1
ATOM 6458 N N . ALA B 1 159 ? 9.781 -28.219 7.387 1 74.31 159 ALA B N 1
ATOM 6459 C CA . ALA B 1 159 ? 9.734 -28.797 8.727 1 74.31 159 ALA B CA 1
ATOM 6460 C C . ALA B 1 159 ? 9.617 -30.312 8.664 1 74.31 159 ALA B C 1
ATOM 6462 O O . ALA B 1 159 ? 8.898 -30.859 7.82 1 74.31 159 ALA B O 1
ATOM 6463 N N . HIS B 1 160 ? 10.484 -30.984 9.406 1 72.25 160 HIS B N 1
ATOM 6464 C CA . HIS B 1 160 ? 10.438 -32.438 9.484 1 72.25 160 HIS B CA 1
ATOM 6465 C C . HIS B 1 160 ? 9.438 -32.906 10.539 1 72.25 160 HIS B C 1
ATOM 6467 O O . HIS B 1 160 ? 8.766 -33.938 10.359 1 72.25 160 HIS B O 1
ATOM 6473 N N . ASP B 1 161 ? 9.477 -32.156 11.594 1 76 161 ASP B N 1
ATOM 6474 C CA . ASP B 1 161 ? 8.633 -32.562 12.719 1 76 161 ASP B CA 1
ATOM 6475 C C . ASP B 1 161 ? 7.605 -31.469 13.031 1 76 161 ASP B C 1
ATOM 6477 O O . ASP B 1 161 ? 7.758 -30.312 12.617 1 76 161 ASP B O 1
ATOM 6481 N N . GLN B 1 162 ? 6.535 -31.938 13.633 1 81.44 162 GLN B N 1
ATOM 6482 C CA . GLN B 1 162 ? 5.465 -31.031 14.039 1 81.44 162 GLN B CA 1
ATOM 6483 C C . GLN B 1 162 ? 5.977 -29.969 15.008 1 81.44 162 GLN B C 1
ATOM 6485 O O . GLN B 1 162 ? 5.496 -28.828 15 1 81.44 162 GLN B O 1
ATOM 6490 N N . ASN B 1 163 ? 6.961 -30.312 15.75 1 83.5 163 ASN B N 1
ATOM 6491 C CA . ASN B 1 163 ? 7.504 -29.359 16.719 1 83.5 163 ASN B CA 1
ATOM 6492 C C . ASN B 1 163 ? 8.227 -28.203 16.031 1 83.5 163 ASN B C 1
ATOM 6494 O O . ASN B 1 163 ? 8.195 -27.078 16.516 1 83.5 163 ASN B O 1
ATOM 6498 N N . GLU B 1 164 ? 8.766 -28.484 14.898 1 85.31 164 GLU B N 1
ATOM 6499 C CA . GLU B 1 164 ? 9.461 -27.438 14.156 1 85.31 164 GLU B CA 1
ATOM 6500 C C . GLU B 1 164 ? 8.477 -26.422 13.586 1 85.31 164 GLU B C 1
ATOM 6502 O O . GLU B 1 164 ? 8.797 -25.234 13.461 1 85.31 164 GLU B O 1
ATOM 6507 N N . VAL B 1 165 ? 7.297 -26.906 13.297 1 87.88 165 VAL B N 1
ATOM 6508 C CA . VAL B 1 165 ? 6.266 -26 12.789 1 87.88 165 VAL B CA 1
ATOM 6509 C C . VAL B 1 165 ? 5.844 -25.031 13.891 1 87.88 165 VAL B C 1
ATOM 6511 O O . VAL B 1 165 ? 5.676 -23.844 13.641 1 87.88 165 VAL B O 1
ATOM 6514 N N . TRP B 1 166 ? 5.805 -25.516 15.102 1 88.94 166 TRP B N 1
ATOM 6515 C CA . TRP B 1 166 ? 5.406 -24.656 16.219 1 88.94 166 TRP B CA 1
ATOM 6516 C C . TRP B 1 166 ? 6.5 -23.641 16.547 1 88.94 166 TRP B C 1
ATOM 6518 O O . TRP B 1 166 ? 6.203 -22.5 16.922 1 88.94 166 TRP B O 1
ATOM 6528 N N . LEU B 1 167 ? 7.727 -24.062 16.391 1 89 167 LEU B N 1
ATOM 6529 C CA . LEU B 1 167 ? 8.828 -23.125 16.625 1 89 167 LEU B CA 1
ATOM 6530 C C . LEU B 1 167 ? 8.828 -22.016 15.594 1 89 167 LEU B C 1
ATOM 6532 O O . LEU B 1 167 ? 9.125 -20.859 15.922 1 89 167 LEU B O 1
ATOM 6536 N N . GLU B 1 168 ? 8.445 -22.344 14.438 1 89.88 168 GLU B N 1
ATOM 6537 C CA . GLU B 1 168 ? 8.352 -21.328 13.398 1 89.88 168 GLU B CA 1
ATOM 6538 C C . GLU B 1 168 ? 7.191 -20.375 13.664 1 89.88 168 GLU B C 1
ATOM 6540 O O . GLU B 1 168 ? 7.312 -19.156 13.445 1 89.88 168 GLU B O 1
ATOM 6545 N N . ILE B 1 169 ? 6.152 -20.922 14.164 1 92.06 169 ILE B N 1
ATOM 6546 C CA . ILE B 1 169 ? 4.992 -20.078 14.469 1 92.06 169 ILE B CA 1
ATOM 6547 C C . ILE B 1 169 ? 5.336 -19.125 15.609 1 92.06 169 ILE B C 1
ATOM 6549 O O . ILE B 1 169 ? 4.941 -17.953 15.578 1 92.06 169 ILE B O 1
ATOM 6553 N N . ILE B 1 170 ? 6.086 -19.547 16.531 1 93 170 ILE B N 1
ATOM 6554 C CA . ILE B 1 170 ? 6.492 -18.688 17.641 1 93 170 ILE B CA 1
ATOM 6555 C C . ILE B 1 170 ? 7.383 -17.562 17.125 1 93 170 ILE B C 1
ATOM 6557 O O . ILE B 1 170 ? 7.234 -16.406 17.516 1 93 170 ILE B O 1
ATOM 6561 N N . TYR B 1 171 ? 8.25 -17.906 16.234 1 93.31 171 TYR B N 1
ATOM 6562 C CA . TYR B 1 171 ? 9.117 -16.906 15.641 1 93.31 171 TYR B CA 1
ATOM 6563 C C . TYR B 1 171 ? 8.305 -15.867 14.875 1 93.31 171 TYR B C 1
ATOM 6565 O O . TYR B 1 171 ? 8.539 -14.664 15 1 93.31 171 TYR B O 1
ATOM 6573 N N . ASP B 1 172 ? 7.336 -16.312 14.141 1 94.25 172 ASP B N 1
ATOM 6574 C CA . ASP B 1 172 ? 6.523 -15.414 13.328 1 94.25 172 ASP B CA 1
ATOM 6575 C C . ASP B 1 172 ? 5.68 -14.492 14.203 1 94.25 172 ASP B C 1
ATOM 6577 O O . ASP B 1 172 ? 5.578 -13.289 13.93 1 94.25 172 ASP B O 1
ATOM 6581 N N . VAL B 1 173 ? 5.176 -15 15.227 1 95.19 173 VAL B N 1
ATOM 6582 C CA . VAL B 1 173 ? 4.352 -14.188 16.125 1 95.19 173 VAL B CA 1
ATOM 6583 C C . VAL B 1 173 ? 5.227 -13.18 16.859 1 95.19 173 VAL B C 1
ATOM 6585 O O . VAL B 1 173 ? 4.84 -12.016 17.016 1 95.19 173 VAL B O 1
ATOM 6588 N N . THR B 1 174 ? 6.398 -13.609 17.203 1 96.44 174 THR B N 1
ATOM 6589 C CA . THR B 1 174 ? 7.32 -12.703 17.875 1 96.44 174 THR B CA 1
ATOM 6590 C C . THR B 1 174 ? 7.777 -11.594 16.938 1 96.44 174 THR B C 1
ATOM 6592 O O . THR B 1 174 ? 7.91 -10.438 17.344 1 96.44 174 THR B O 1
ATOM 6595 N N . MET B 1 175 ? 8 -11.93 15.695 1 95.69 175 MET B N 1
ATOM 6596 C CA . MET B 1 175 ? 8.398 -10.945 14.688 1 95.69 175 MET B CA 1
ATOM 6597 C C . MET B 1 175 ? 7.312 -9.898 14.5 1 95.69 175 MET B C 1
ATOM 6599 O O . MET B 1 175 ? 7.605 -8.703 14.398 1 95.69 175 MET B O 1
ATOM 6603 N N . ILE B 1 176 ? 6.039 -10.273 14.531 1 96.25 176 ILE B N 1
ATOM 6604 C CA . ILE B 1 176 ? 4.91 -9.359 14.383 1 96.25 176 ILE B CA 1
ATOM 6605 C C . ILE B 1 176 ? 4.883 -8.383 15.555 1 96.25 176 ILE B C 1
ATOM 6607 O O . ILE B 1 176 ? 4.848 -7.164 15.352 1 96.25 176 ILE B O 1
ATOM 6611 N N . LEU B 1 177 ? 5.031 -8.922 16.703 1 96 177 LEU B N 1
ATOM 6612 C CA . LEU B 1 177 ? 4.957 -8.094 17.906 1 96 177 LEU B CA 1
ATOM 6613 C C . LEU B 1 177 ? 6.16 -7.164 18 1 96 177 LEU B C 1
ATOM 6615 O O . LEU B 1 177 ? 6.02 -5.996 18.375 1 96 177 LEU B O 1
ATOM 6619 N N . PHE B 1 178 ? 7.312 -7.68 17.656 1 97.12 178 PHE B N 1
ATOM 6620 C CA . PHE B 1 178 ? 8.547 -6.906 17.703 1 97.12 178 PHE B CA 1
ATOM 6621 C C . PHE B 1 178 ? 8.492 -5.73 16.734 1 97.12 178 PHE B C 1
ATOM 6623 O O . PHE B 1 178 ? 8.852 -4.605 17.094 1 97.12 178 PHE B O 1
ATOM 6630 N N . CYS B 1 179 ? 7.98 -5.891 15.586 1 96.12 179 CYS B N 1
ATOM 6631 C CA . CYS B 1 179 ? 7.957 -4.84 14.578 1 96.12 179 CYS B CA 1
ATOM 6632 C C . CYS B 1 179 ? 6.906 -3.787 14.906 1 96.12 179 CYS B C 1
ATOM 6634 O O . CYS B 1 179 ? 7.141 -2.59 14.734 1 96.12 179 CYS B O 1
ATOM 6636 N N . ILE B 1 180 ? 5.742 -4.18 15.43 1 95.12 180 ILE B N 1
ATOM 6637 C CA . ILE B 1 180 ? 4.711 -3.225 15.82 1 95.12 180 ILE B CA 1
ATOM 6638 C C . ILE B 1 180 ? 5.23 -2.346 16.953 1 95.12 180 ILE B C 1
ATOM 6640 O O . ILE B 1 180 ? 5.129 -1.119 16.906 1 95.12 180 ILE B O 1
ATOM 6644 N N . LEU B 1 181 ? 5.863 -2.945 17.875 1 96.06 181 LEU B N 1
ATOM 6645 C CA . LEU B 1 181 ? 6.312 -2.211 19.047 1 96.06 181 LEU B CA 1
ATOM 6646 C C . LEU B 1 181 ? 7.512 -1.33 18.719 1 96.06 181 LEU B C 1
ATOM 6648 O O . LEU B 1 181 ? 7.664 -0.243 19.281 1 96.06 181 LEU B O 1
ATOM 6652 N N . SER B 1 182 ? 8.344 -1.851 17.828 1 95.75 182 SER B N 1
ATOM 6653 C CA . SER B 1 182 ? 9.469 -1.024 17.422 1 95.75 182 SER B CA 1
ATOM 6654 C C . SER B 1 182 ? 9 0.266 16.75 1 95.75 182 SER B C 1
ATOM 6656 O O . SER B 1 182 ? 9.562 1.335 16.984 1 95.75 182 SER B O 1
ATOM 6658 N N . PHE B 1 183 ? 7.98 0.237 16 1 94.19 183 PHE B N 1
ATOM 6659 C CA . PHE B 1 183 ? 7.453 1.421 15.336 1 94.19 183 PHE B CA 1
ATOM 6660 C C . PHE B 1 183 ? 6.809 2.371 16.344 1 94.19 183 PHE B C 1
ATOM 6662 O O . PHE B 1 183 ? 7.016 3.584 16.266 1 94.19 183 PHE B O 1
ATOM 6669 N N . VAL B 1 184 ? 6.066 1.822 17.266 1 92.62 184 VAL B N 1
ATOM 6670 C CA . VAL B 1 184 ? 5.441 2.643 18.297 1 92.62 184 VAL B CA 1
ATOM 6671 C C . VAL B 1 184 ? 6.516 3.301 19.156 1 92.62 184 VAL B C 1
ATOM 6673 O O . VAL B 1 184 ? 6.414 4.48 19.484 1 92.62 184 VAL B O 1
ATOM 6676 N N . TYR B 1 185 ? 7.52 2.553 19.469 1 94.94 185 TYR B N 1
ATOM 6677 C CA . TYR B 1 185 ? 8.641 3.064 20.25 1 94.94 185 TYR B CA 1
ATOM 6678 C C . TYR B 1 185 ? 9.297 4.246 19.547 1 94.94 185 TYR B C 1
ATOM 6680 O O . TYR B 1 185 ? 9.586 5.27 20.172 1 94.94 185 TYR B O 1
ATOM 6688 N N . LEU B 1 186 ? 9.469 4.168 18.297 1 94 186 LEU B N 1
ATOM 6689 C CA . LEU B 1 186 ? 10.109 5.234 17.547 1 94 186 LEU B CA 1
ATOM 6690 C C . LEU B 1 186 ? 9.25 6.492 17.531 1 94 186 LEU B C 1
ATOM 6692 O O . LEU B 1 186 ? 9.758 7.605 17.688 1 94 186 LEU B O 1
ATOM 6696 N N . MET B 1 187 ? 7.977 6.266 17.438 1 90.94 187 MET B N 1
ATOM 6697 C CA . MET B 1 187 ? 7.07 7.414 17.438 1 90.94 187 MET B CA 1
ATOM 6698 C C . MET B 1 187 ? 7.066 8.109 18.781 1 90.94 187 MET B C 1
ATOM 6700 O O . MET B 1 187 ? 7.039 9.344 18.844 1 90.94 187 MET B O 1
ATOM 6704 N N . GLN B 1 188 ? 7.188 7.363 19.781 1 91.75 188 GLN B N 1
ATOM 6705 C CA . GLN B 1 188 ? 7.164 7.949 21.109 1 91.75 188 GLN B CA 1
ATOM 6706 C C . GLN B 1 188 ? 8.516 8.562 21.469 1 91.75 188 GLN B C 1
ATOM 6708 O O . GLN B 1 188 ? 8.578 9.617 22.094 1 91.75 188 GLN B O 1
ATOM 6713 N N . ARG B 1 189 ? 9.539 7.906 21.062 1 92.25 189 ARG B N 1
ATOM 6714 C CA . ARG B 1 189 ? 10.883 8.398 21.375 1 92.25 189 ARG B CA 1
ATOM 6715 C C . ARG B 1 189 ? 11.156 9.727 20.672 1 92.25 189 ARG B C 1
ATOM 6717 O O . ARG B 1 189 ? 11.961 10.523 21.156 1 92.25 189 ARG B O 1
ATOM 6724 N N . SER B 1 190 ? 10.508 10 19.641 1 90.19 190 SER B N 1
ATOM 6725 C CA . SER B 1 190 ? 10.695 11.25 18.922 1 90.19 190 SER B CA 1
ATOM 6726 C C . SER B 1 190 ? 10.352 12.453 19.781 1 90.19 190 SER B C 1
ATOM 6728 O O . SER B 1 190 ? 10.922 13.539 19.609 1 90.19 190 SER B O 1
ATOM 6730 N N . TYR B 1 191 ? 9.539 12.266 20.766 1 87.38 191 TYR B N 1
ATOM 6731 C CA . TYR B 1 191 ? 9.125 13.359 21.625 1 87.38 191 TYR B CA 1
ATOM 6732 C C . TYR B 1 191 ? 10.117 13.539 22.781 1 87.38 191 TYR B C 1
ATOM 6734 O O . TYR B 1 191 ? 10.156 14.602 23.406 1 87.38 191 TYR B O 1
ATOM 6742 N N . TYR B 1 192 ? 10.867 12.531 23.062 1 87.19 192 TYR B N 1
ATOM 6743 C CA . TYR B 1 192 ? 11.711 12.594 24.25 1 87.19 192 TYR B CA 1
ATOM 6744 C C . TYR B 1 192 ? 13.18 12.711 23.859 1 87.19 192 TYR B C 1
ATOM 6746 O O . TYR B 1 192 ? 13.992 13.227 24.641 1 87.19 192 TYR B O 1
ATOM 6754 N N . GLY B 1 193 ? 13.586 12.258 22.688 1 87.62 193 GLY B N 1
ATOM 6755 C CA . GLY B 1 193 ? 14.961 12.344 22.25 1 87.62 193 GLY B CA 1
ATOM 6756 C C . GLY B 1 193 ? 15.922 11.531 23.094 1 87.62 193 GLY B C 1
ATOM 6757 O O . GLY B 1 193 ? 15.578 10.43 23.547 1 87.62 193 GLY B O 1
ATOM 6758 N N . THR B 1 194 ? 17.203 11.969 23.203 1 86.69 194 THR B N 1
ATOM 6759 C CA . THR B 1 194 ? 18.219 11.312 24.016 1 86.69 194 THR B CA 1
ATOM 6760 C C . THR B 1 194 ? 18.219 11.859 25.438 1 86.69 194 THR B C 1
ATOM 6762 O O . THR B 1 194 ? 18.062 13.07 25.641 1 86.69 194 THR B O 1
ATOM 6765 N N . LEU B 1 195 ? 18.172 10.844 26.266 1 83.31 195 LEU B N 1
ATOM 6766 C CA . LEU B 1 195 ? 18.266 11.227 27.672 1 83.31 195 LEU B CA 1
ATOM 6767 C C . LEU B 1 195 ? 19.719 11.18 28.141 1 83.31 195 LEU B C 1
ATOM 6769 O O . LEU B 1 195 ? 20.5 10.328 27.703 1 83.31 195 LEU B O 1
ATOM 6773 N N . ASN B 1 196 ? 20.234 12.133 28.75 1 73.12 196 ASN B N 1
ATOM 6774 C CA . ASN B 1 196 ? 21.625 12.211 29.203 1 73.12 196 ASN B CA 1
ATOM 6775 C C . ASN B 1 196 ? 21.891 11.266 30.359 1 73.12 196 ASN B C 1
ATOM 6777 O O . ASN B 1 196 ? 22.344 11.695 31.422 1 73.12 196 ASN B O 1
ATOM 6781 N N . GLN B 1 197 ? 21.328 10.016 30.266 1 77.56 197 GLN B N 1
ATOM 6782 C CA . GLN B 1 197 ? 21.578 8.977 31.266 1 77.56 197 GLN B CA 1
ATOM 6783 C C . GLN B 1 197 ? 22.375 7.816 30.672 1 77.56 197 GLN B C 1
ATOM 6785 O O . GLN B 1 197 ? 22.234 7.512 29.484 1 77.56 197 GLN B O 1
ATOM 6790 N N . LYS B 1 198 ? 23.234 7.301 31.422 1 78.25 198 LYS B N 1
ATOM 6791 C CA . LYS B 1 198 ? 24.047 6.16 30.984 1 78.25 198 LYS B CA 1
ATOM 6792 C C . LYS B 1 198 ? 23.156 4.98 30.609 1 78.25 198 LYS B C 1
ATOM 6794 O O . LYS B 1 198 ? 23.438 4.266 29.641 1 78.25 198 LYS B O 1
ATOM 6799 N N . VAL B 1 199 ? 22.141 4.891 31.344 1 82.12 199 VAL B N 1
ATOM 6800 C CA . VAL B 1 199 ? 21.234 3.77 31.094 1 82.12 199 VAL B CA 1
ATOM 6801 C C . VAL B 1 199 ? 20.594 3.928 29.703 1 82.12 199 VAL B C 1
ATOM 6803 O O . VAL B 1 199 ? 20.375 2.939 29 1 82.12 199 VAL B O 1
ATOM 6806 N N . ASP B 1 200 ? 20.438 5.164 29.375 1 88.56 200 ASP B N 1
ATOM 6807 C CA . ASP B 1 200 ? 19.828 5.387 28.062 1 88.56 200 ASP B CA 1
ATOM 6808 C C . ASP B 1 200 ? 20.812 5.086 26.938 1 88.56 200 ASP B C 1
ATOM 6810 O O . ASP B 1 200 ? 20.422 4.605 25.875 1 88.56 200 ASP B O 1
ATOM 6814 N N . HIS B 1 201 ? 22.047 5.371 27.234 1 86.94 201 HIS B N 1
ATOM 6815 C CA . HIS B 1 201 ? 23.047 5.035 26.234 1 86.94 201 HIS B CA 1
ATOM 6816 C C . HIS B 1 201 ? 23.141 3.527 26.031 1 86.94 201 HIS B C 1
ATOM 6818 O O . HIS B 1 201 ? 23.219 3.059 24.891 1 86.94 201 HIS B O 1
ATOM 6824 N N . LEU B 1 202 ? 23.094 2.803 27.094 1 86.31 202 LEU B N 1
ATOM 6825 C CA . LEU B 1 202 ? 23.125 1.346 27 1 86.31 202 LEU B CA 1
ATOM 6826 C C . LEU B 1 202 ? 21.859 0.824 26.312 1 86.31 202 LEU B C 1
ATOM 6828 O O . LEU B 1 202 ? 21.922 -0.121 25.531 1 86.31 202 LEU B O 1
ATOM 6832 N N . ARG B 1 203 ? 20.766 1.44 26.625 1 90.88 203 ARG B N 1
ATOM 6833 C CA . ARG B 1 203 ? 19.5 1.04 26.016 1 90.88 203 ARG B CA 1
ATOM 6834 C C . ARG B 1 203 ? 19.531 1.259 24.5 1 90.88 203 ARG B C 1
ATOM 6836 O O . ARG B 1 203 ? 19.125 0.384 23.734 1 90.88 203 ARG B O 1
ATOM 6843 N N . ARG B 1 204 ? 20.031 2.314 24.094 1 91.12 204 ARG B N 1
ATOM 6844 C CA . ARG B 1 204 ? 20.094 2.637 22.672 1 91.12 204 ARG B CA 1
ATOM 6845 C C . ARG B 1 204 ? 21.016 1.688 21.938 1 91.12 204 ARG B C 1
ATOM 6847 O O . ARG B 1 204 ? 20.703 1.223 20.844 1 91.12 204 ARG B O 1
ATOM 6854 N N . LEU B 1 205 ? 22.094 1.439 22.562 1 90.56 205 LEU B N 1
ATOM 6855 C CA . LEU B 1 205 ? 23.047 0.511 21.953 1 90.56 205 LEU B CA 1
ATOM 6856 C C . LEU B 1 205 ? 22.453 -0.891 21.859 1 90.56 205 LEU B C 1
ATOM 6858 O O . LEU B 1 205 ? 22.641 -1.587 20.859 1 90.56 205 LEU B O 1
ATOM 6862 N N . TRP B 1 206 ? 21.781 -1.282 22.859 1 91.88 206 TRP B N 1
ATOM 6863 C CA . TRP B 1 206 ? 21.141 -2.594 22.875 1 91.88 206 TRP B CA 1
ATOM 6864 C C . TRP B 1 206 ? 20.078 -2.688 21.766 1 91.88 206 TRP B C 1
ATOM 6866 O O . TRP B 1 206 ? 20.031 -3.682 21.047 1 91.88 206 TRP B O 1
ATOM 6876 N N . ILE B 1 207 ? 19.281 -1.684 21.625 1 93.88 207 ILE B N 1
ATOM 6877 C CA . ILE B 1 207 ? 18.234 -1.692 20.625 1 93.88 207 ILE B CA 1
ATOM 6878 C C . ILE B 1 207 ? 18.844 -1.735 19.219 1 93.88 207 ILE B C 1
ATOM 6880 O O . ILE B 1 207 ? 18.391 -2.498 18.359 1 93.88 207 ILE B O 1
ATOM 6884 N N . ASN B 1 208 ? 19.875 -1.021 18.984 1 92.75 208 ASN B N 1
ATOM 6885 C CA . ASN B 1 208 ? 20.547 -1.054 17.688 1 92.75 208 ASN B CA 1
ATOM 6886 C C . ASN B 1 208 ? 21.172 -2.422 17.422 1 92.75 208 ASN B C 1
ATOM 6888 O O . ASN B 1 208 ? 21.047 -2.945 16.312 1 92.75 208 ASN B O 1
ATOM 6892 N N . ALA B 1 209 ? 21.766 -2.975 18.453 1 92.44 209 ALA B N 1
ATOM 6893 C CA . ALA B 1 209 ? 22.391 -4.289 18.297 1 92.44 209 ALA B CA 1
ATOM 6894 C C . ALA B 1 209 ? 21.328 -5.359 18.016 1 92.44 209 ALA B C 1
ATOM 6896 O O . ALA B 1 209 ? 21.516 -6.207 17.141 1 92.44 209 ALA B O 1
ATOM 6897 N N . ALA B 1 210 ? 20.297 -5.297 18.75 1 93.25 210 ALA B N 1
ATOM 6898 C CA . ALA B 1 210 ? 19.234 -6.277 18.562 1 93.25 210 ALA B CA 1
ATOM 6899 C C . ALA B 1 210 ? 18.625 -6.168 17.172 1 93.25 210 ALA B C 1
ATOM 6901 O O . ALA B 1 210 ? 18.406 -7.18 16.5 1 93.25 210 ALA B O 1
ATOM 6902 N N . VAL B 1 211 ? 18.391 -4.949 16.688 1 93.5 211 VAL B N 1
ATOM 6903 C CA . VAL B 1 211 ? 17.812 -4.742 15.359 1 93.5 211 VAL B CA 1
ATOM 6904 C C . VAL B 1 211 ? 18.797 -5.234 14.289 1 93.5 211 VAL B C 1
ATOM 6906 O O . VAL B 1 211 ? 18.375 -5.832 13.297 1 93.5 211 VAL B O 1
ATOM 6909 N N . TYR B 1 212 ? 20.031 -5.082 14.531 1 90.5 212 TYR B N 1
ATOM 6910 C CA . TYR B 1 212 ? 21.047 -5.555 13.586 1 90.5 212 TYR B CA 1
ATOM 6911 C C . TYR B 1 212 ? 21.062 -7.078 13.539 1 90.5 212 TYR B C 1
ATOM 6913 O O . TYR B 1 212 ? 21.156 -7.668 12.461 1 90.5 212 TYR B O 1
ATOM 6921 N N . ILE B 1 213 ? 20.969 -7.676 14.633 1 90.62 213 ILE B N 1
ATOM 6922 C CA . ILE B 1 213 ? 20.984 -9.133 14.711 1 90.62 213 ILE B CA 1
ATOM 6923 C C . ILE B 1 213 ? 19.75 -9.695 13.992 1 90.62 213 ILE B C 1
ATOM 6925 O O . ILE B 1 213 ? 19.859 -10.648 13.219 1 90.62 213 ILE B O 1
ATOM 6929 N N . VAL B 1 214 ? 18.641 -9.117 14.227 1 91.69 214 VAL B N 1
ATOM 6930 C CA . VAL B 1 214 ? 17.422 -9.586 13.594 1 91.69 214 VAL B CA 1
ATOM 6931 C C . VAL B 1 214 ? 17.5 -9.367 12.086 1 91.69 214 VAL B C 1
ATOM 6933 O O . VAL B 1 214 ? 17.078 -10.227 11.305 1 91.69 214 VAL B O 1
ATOM 6936 N N . TRP B 1 215 ? 18.047 -8.25 11.68 1 90.19 215 TRP B N 1
ATOM 6937 C CA . TRP B 1 215 ? 18.219 -7.957 10.266 1 90.19 215 TRP B CA 1
ATOM 6938 C C . TRP B 1 215 ? 19.094 -9 9.586 1 90.19 215 TRP B C 1
ATOM 6940 O O . TRP B 1 215 ? 18.734 -9.539 8.539 1 90.19 215 TRP B O 1
ATOM 6950 N N . LEU B 1 216 ? 20.172 -9.367 10.195 1 85.81 216 LEU B N 1
ATOM 6951 C CA . LEU B 1 216 ? 21.078 -10.359 9.641 1 85.81 216 LEU B CA 1
ATOM 6952 C C . LEU B 1 216 ? 20.438 -11.734 9.594 1 85.81 216 LEU B C 1
ATOM 6954 O O . LEU B 1 216 ? 20.641 -12.492 8.641 1 85.81 216 LEU B O 1
ATOM 6958 N N . GLN B 1 217 ? 19.703 -11.961 10.539 1 87.31 217 GLN B N 1
ATOM 6959 C CA . GLN B 1 217 ? 19.016 -13.25 10.555 1 87.31 217 GLN B CA 1
ATOM 6960 C C . GLN B 1 217 ? 18.016 -13.359 9.406 1 87.31 217 GLN B C 1
ATOM 6962 O O . GLN B 1 217 ? 17.875 -14.422 8.805 1 87.31 217 GLN B O 1
ATOM 6967 N N . VAL B 1 218 ? 17.281 -12.344 9.078 1 86.56 218 VAL B N 1
ATOM 6968 C CA . VAL B 1 218 ? 16.312 -12.352 7.984 1 86.56 218 VAL B CA 1
ATOM 6969 C C . VAL B 1 218 ? 17.047 -12.539 6.652 1 86.56 218 VAL B C 1
ATOM 6971 O O . VAL B 1 218 ? 16.594 -13.312 5.801 1 86.56 218 VAL B O 1
ATOM 6974 N N . VAL B 1 219 ? 18.188 -11.922 6.492 1 80.94 219 VAL B N 1
ATOM 6975 C CA . VAL B 1 219 ? 18.953 -12.008 5.254 1 80.94 219 VAL B CA 1
ATOM 6976 C C . VAL B 1 219 ? 19.562 -13.398 5.113 1 80.94 219 VAL B C 1
ATOM 6978 O O . VAL B 1 219 ? 19.531 -13.992 4.031 1 80.94 219 VAL B O 1
ATOM 6981 N N . VAL B 1 220 ? 20 -13.953 6.211 1 76.69 220 VAL B N 1
ATOM 6982 C CA . VAL B 1 220 ? 20.641 -15.266 6.184 1 76.69 220 VAL B CA 1
ATOM 6983 C C . VAL B 1 220 ? 19.578 -16.344 5.992 1 76.69 220 VAL B C 1
ATOM 6985 O O . VAL B 1 220 ? 19.812 -17.344 5.305 1 76.69 220 VAL B O 1
ATOM 6988 N N . ASN B 1 221 ? 18.438 -16.125 6.59 1 78.25 221 ASN B N 1
ATOM 6989 C CA . ASN B 1 221 ? 17.359 -17.094 6.41 1 78.25 221 ASN B CA 1
ATOM 6990 C C . ASN B 1 221 ? 16.953 -17.219 4.945 1 78.25 221 ASN B C 1
ATOM 6992 O O . ASN B 1 221 ? 16.672 -18.312 4.469 1 78.25 221 ASN B O 1
ATOM 6996 N N . LYS B 1 222 ? 16.953 -16.234 4.238 1 75.75 222 LYS B N 1
ATOM 6997 C CA . LYS B 1 222 ? 16.672 -16.266 2.805 1 75.75 222 LYS B CA 1
ATOM 6998 C C . LYS B 1 222 ? 17.75 -17.062 2.059 1 75.75 222 LYS B C 1
ATOM 7000 O O . LYS B 1 222 ? 17.438 -17.859 1.176 1 75.75 222 LYS B O 1
ATOM 7005 N N . GLY B 1 223 ? 18.953 -16.812 2.428 1 72.19 223 GLY B N 1
ATOM 7006 C CA . GLY B 1 223 ? 20.047 -17.562 1.828 1 72.19 223 GLY B CA 1
ATOM 7007 C C . GLY B 1 223 ? 20 -19.047 2.135 1 72.19 223 GLY B C 1
ATOM 7008 O O . GLY B 1 223 ? 20.266 -19.875 1.263 1 72.19 223 GLY B O 1
ATOM 7009 N N . TYR B 1 224 ? 19.516 -19.297 3.289 1 74.88 224 TYR B N 1
ATOM 7010 C CA . TYR B 1 224 ? 19.422 -20.688 3.703 1 74.88 224 TYR B CA 1
ATOM 7011 C C . TYR B 1 224 ? 18.328 -21.422 2.916 1 74.88 224 TYR B C 1
ATOM 7013 O O . TYR B 1 224 ? 18.547 -22.547 2.447 1 74.88 224 TYR B O 1
ATOM 7021 N N . LEU B 1 225 ? 17.188 -20.828 2.783 1 73.62 225 LEU B N 1
ATOM 7022 C CA . LEU B 1 225 ? 16.094 -21.469 2.068 1 73.62 225 LEU B CA 1
ATOM 7023 C C . LEU B 1 225 ? 16.469 -21.719 0.61 1 73.62 225 LEU B C 1
ATOM 7025 O O . LEU B 1 225 ? 16.156 -22.766 0.059 1 73.62 225 LEU B O 1
ATOM 7029 N N . SER B 1 226 ? 17.172 -20.875 0.035 1 71.81 226 SER B N 1
ATOM 7030 C CA . SER B 1 226 ? 17.625 -21.062 -1.342 1 71.81 226 SER B CA 1
ATOM 7031 C C . SER B 1 226 ? 18.703 -22.141 -1.438 1 71.81 226 SER B C 1
ATOM 7033 O O . SER B 1 226 ? 18.719 -22.922 -2.391 1 71.81 226 SER B O 1
ATOM 7035 N N . HIS B 1 227 ? 19.531 -22.219 -0.434 1 73.62 227 HIS B N 1
ATOM 7036 C CA . HIS B 1 227 ? 20.578 -23.234 -0.396 1 73.62 227 HIS B CA 1
ATOM 7037 C C . HIS B 1 227 ? 20 -24.641 -0.23 1 73.62 227 HIS B C 1
ATOM 7039 O O . HIS B 1 227 ? 20.453 -25.578 -0.865 1 73.62 227 HIS B O 1
ATOM 7045 N N . GLN B 1 228 ? 18.969 -24.672 0.482 1 73.06 228 GLN B N 1
ATOM 7046 C CA . GLN B 1 228 ? 18.328 -25.969 0.709 1 73.06 228 GLN B CA 1
ATOM 7047 C C . GLN B 1 228 ? 17.656 -26.484 -0.56 1 73.06 228 GLN B C 1
ATOM 7049 O O . GLN B 1 228 ? 17.734 -27.672 -0.872 1 73.06 228 GLN B O 1
ATOM 7054 N N . THR B 1 229 ? 17.047 -25.641 -1.231 1 72.19 229 THR B N 1
ATOM 7055 C CA . THR B 1 229 ? 16.406 -26.031 -2.482 1 72.19 229 THR B CA 1
ATOM 7056 C C . THR B 1 229 ? 17.453 -26.469 -3.51 1 72.19 229 THR B C 1
ATOM 7058 O O . THR B 1 229 ? 17.219 -27.406 -4.277 1 72.19 229 THR B O 1
ATOM 7061 N N . LEU B 1 230 ? 18.609 -26 -3.414 1 72.19 230 LEU B N 1
ATOM 7062 C CA . LEU B 1 230 ? 19.672 -26.297 -4.363 1 72.19 230 LEU B CA 1
ATOM 7063 C C . LEU B 1 230 ? 20.297 -27.656 -4.059 1 72.19 230 LEU B C 1
ATOM 7065 O O . LEU B 1 230 ? 20.656 -28.406 -4.977 1 72.19 230 LEU B O 1
ATOM 7069 N N . CYS B 1 231 ? 20.375 -27.875 -2.9 1 73 231 CYS B N 1
ATOM 7070 C CA . CYS B 1 231 ? 21.031 -29.125 -2.516 1 73 231 CYS B CA 1
ATOM 7071 C C . CYS B 1 231 ? 20.172 -30.328 -2.852 1 73 231 CYS B C 1
ATOM 7073 O O . CYS B 1 231 ? 20.656 -31.469 -2.826 1 73 231 CYS B O 1
ATOM 7075 N N . GLN B 1 232 ? 18.938 -30.031 -3.277 1 71.62 232 GLN B N 1
ATOM 7076 C CA . GLN B 1 232 ? 18.078 -31.141 -3.707 1 71.62 232 GLN B CA 1
ATOM 7077 C C . GLN B 1 232 ? 18.328 -31.484 -5.172 1 71.62 232 GLN B C 1
ATOM 7079 O O . GLN B 1 232 ? 17.891 -32.531 -5.645 1 71.62 232 GLN B O 1
ATOM 7084 N N . ARG B 1 233 ? 19.094 -30.703 -5.773 1 75.62 233 ARG B N 1
ATOM 7085 C CA . ARG B 1 233 ? 19.375 -30.938 -7.184 1 75.62 233 ARG B CA 1
ATOM 7086 C C . ARG B 1 233 ? 20.422 -32.031 -7.359 1 75.62 233 ARG B C 1
ATOM 7088 O O . ARG B 1 233 ? 21.359 -32.125 -6.574 1 75.62 233 ARG B O 1
ATOM 7095 N N . LYS B 1 234 ? 20.156 -32.812 -8.367 1 72.94 234 LYS B N 1
ATOM 7096 C CA . LYS B 1 234 ? 21 -33.969 -8.641 1 72.94 234 LYS B CA 1
ATOM 7097 C C . LYS B 1 234 ? 22.422 -33.531 -8.977 1 72.94 234 LYS B C 1
ATOM 7099 O O . LYS B 1 234 ? 23.391 -34.25 -8.672 1 72.94 234 LYS B O 1
ATOM 7104 N N . GLU B 1 235 ? 22.5 -32.344 -9.531 1 76.88 235 GLU B N 1
ATOM 7105 C CA . GLU B 1 235 ? 23.812 -31.859 -9.977 1 76.88 235 GLU B CA 1
ATOM 7106 C C . GLU B 1 235 ? 24.719 -31.562 -8.789 1 76.88 235 GLU B C 1
ATOM 7108 O O . GLU B 1 235 ? 25.953 -31.562 -8.93 1 76.88 235 GLU B O 1
ATOM 7113 N N . LEU B 1 236 ? 24.062 -31.359 -7.711 1 77.06 236 LEU B N 1
ATOM 7114 C CA . LEU B 1 236 ? 24.844 -30.953 -6.543 1 77.06 236 LEU B CA 1
ATOM 7115 C C . LEU B 1 236 ? 24.953 -32.125 -5.551 1 77.06 236 LEU B C 1
ATOM 7117 O O . LEU B 1 236 ? 25.484 -31.938 -4.449 1 77.06 236 LEU B O 1
ATOM 7121 N N . ASN B 1 237 ? 24.406 -33.25 -6.047 1 70.75 237 ASN B N 1
ATOM 7122 C CA . ASN B 1 237 ? 24.516 -34.406 -5.191 1 70.75 237 ASN B CA 1
ATOM 7123 C C . ASN B 1 237 ? 25.969 -34.812 -4.961 1 70.75 237 ASN B C 1
ATOM 7125 O O . ASN B 1 237 ? 26.719 -35.031 -5.918 1 70.75 237 ASN B O 1
ATOM 7129 N N . GLY B 1 238 ? 26.281 -34.75 -3.625 1 64.69 238 GLY B N 1
ATOM 7130 C CA . GLY B 1 238 ? 27.625 -35.188 -3.279 1 64.69 238 GLY B CA 1
ATOM 7131 C C . GLY B 1 238 ? 28.609 -34.031 -3.17 1 64.69 238 GLY B C 1
ATOM 7132 O O . GLY B 1 238 ? 29.797 -34.25 -2.91 1 64.69 238 GLY B O 1
ATOM 7133 N N . SER B 1 239 ? 28.094 -32.938 -3.525 1 67.06 239 SER B N 1
ATOM 7134 C CA . SER B 1 239 ? 29.016 -31.781 -3.445 1 67.06 239 SER B CA 1
ATOM 7135 C C . SER B 1 239 ? 29.312 -31.422 -1.996 1 67.06 239 SER B C 1
ATOM 7137 O O . SER B 1 239 ? 28.516 -31.703 -1.1 1 67.06 239 SER B O 1
ATOM 7139 N N . MET B 1 240 ? 30.531 -30.984 -1.733 1 62.5 240 MET B N 1
ATOM 7140 C CA . MET B 1 240 ? 31 -30.609 -0.401 1 62.5 240 MET B CA 1
ATOM 7141 C C . MET B 1 240 ? 30.125 -29.516 0.197 1 62.5 240 MET B C 1
ATOM 7143 O O . MET B 1 240 ? 30.047 -29.359 1.418 1 62.5 240 MET B O 1
ATOM 7147 N N . TRP B 1 241 ? 29.391 -28.953 -0.742 1 65.81 241 TRP B N 1
ATOM 7148 C CA . TRP B 1 241 ? 28.594 -27.797 -0.318 1 65.81 241 TRP B CA 1
ATOM 7149 C C . TRP B 1 241 ? 27.25 -28.25 0.267 1 65.81 241 TRP B C 1
ATOM 7151 O O . TRP B 1 241 ? 26.656 -27.547 1.082 1 65.81 241 TRP B O 1
ATOM 7161 N N . CYS B 1 242 ? 26.781 -29.312 -0.256 1 68.44 242 CYS B N 1
ATOM 7162 C CA . CYS B 1 242 ? 25.484 -29.797 0.225 1 68.44 242 CYS B CA 1
ATOM 7163 C C . CYS B 1 242 ? 25.672 -30.797 1.361 1 68.44 242 CYS B C 1
ATOM 7165 O O . CYS B 1 242 ? 26.641 -31.547 1.377 1 68.44 242 CYS B O 1
ATOM 7167 N N . PRO B 1 243 ? 24.812 -30.562 2.381 1 61.06 243 PRO B N 1
ATOM 7168 C CA . PRO B 1 243 ? 24.953 -31.547 3.467 1 61.06 243 PRO B CA 1
ATOM 7169 C C . PRO B 1 243 ? 24.828 -33 2.982 1 61.06 243 PRO B C 1
ATOM 7171 O O . PRO B 1 243 ? 24.188 -33.25 1.955 1 61.06 243 PRO B O 1
ATOM 7174 N N . GLY B 1 244 ? 25.719 -33.812 3.426 1 56.44 244 GLY B N 1
ATOM 7175 C CA . GLY B 1 244 ? 25.766 -35.219 3.059 1 56.44 244 GLY B CA 1
ATOM 7176 C C . GLY B 1 244 ? 24.391 -35.844 3.021 1 56.44 244 GLY B C 1
ATOM 7177 O O . GLY B 1 244 ? 24.156 -36.781 2.23 1 56.44 244 GLY B O 1
ATOM 7178 N N . VAL B 1 245 ? 23.438 -35.5 3.977 1 55 245 VAL B N 1
ATOM 7179 C CA . VAL B 1 245 ? 22.172 -36.188 3.982 1 55 245 VAL B CA 1
ATOM 7180 C C . VAL B 1 245 ? 21.094 -35.344 3.303 1 55 245 VAL B C 1
ATOM 7182 O O . VAL B 1 245 ? 20.797 -34.25 3.754 1 55 245 VAL B O 1
ATOM 7185 N N . GLN B 1 246 ? 20.859 -35.656 2.045 1 61.47 246 GLN B N 1
ATOM 7186 C CA . GLN B 1 246 ? 19.781 -35.031 1.296 1 61.47 246 GLN B CA 1
ATOM 7187 C C . GLN B 1 246 ? 18.422 -35.312 1.937 1 61.47 246 GLN B C 1
ATOM 7189 O O . GLN B 1 246 ? 18.156 -36.438 2.328 1 61.47 246 GLN B O 1
ATOM 7194 N N . ARG B 1 247 ? 17.766 -34.281 2.26 1 65.31 247 ARG B N 1
ATOM 7195 C CA . ARG B 1 247 ? 16.422 -34.469 2.793 1 65.31 247 ARG B CA 1
ATOM 7196 C C . ARG B 1 247 ? 15.469 -35 1.724 1 65.31 247 ARG B C 1
ATOM 7198 O O . ARG B 1 247 ? 15.438 -34.469 0.605 1 65.31 247 ARG B O 1
ATOM 7205 N N . GLN B 1 248 ? 14.969 -36.156 1.913 1 64.38 248 GLN B N 1
ATOM 7206 C CA . GLN B 1 248 ? 13.969 -36.688 0.994 1 64.38 248 GLN B CA 1
ATOM 7207 C C . GLN B 1 248 ? 12.586 -36.125 1.293 1 64.38 248 GLN B C 1
ATOM 7209 O O . GLN B 1 248 ? 12.078 -36.281 2.406 1 64.38 248 GLN B O 1
ATOM 7214 N N . TYR B 1 249 ? 12.148 -35.25 0.389 1 72.19 249 TYR B N 1
ATOM 7215 C CA . TYR B 1 249 ? 10.797 -34.719 0.542 1 72.19 249 TYR B CA 1
ATOM 7216 C C . TYR B 1 249 ? 9.75 -35.75 0.177 1 72.19 249 TYR B C 1
ATOM 7218 O O . TYR B 1 249 ? 9.922 -36.531 -0.786 1 72.19 249 TYR B O 1
ATOM 7226 N N . THR B 1 250 ? 8.789 -35.969 1.081 1 71.38 250 THR B N 1
ATOM 7227 C CA . THR B 1 250 ? 7.738 -36.969 0.842 1 71.38 250 THR B CA 1
ATOM 7228 C C . THR B 1 250 ? 6.594 -36.344 0.048 1 71.38 250 THR B C 1
ATOM 7230 O O . THR B 1 250 ? 5.863 -37.031 -0.654 1 71.38 250 THR B O 1
ATOM 7233 N N . CYS B 1 251 ? 6.469 -34.969 0.129 1 76.31 251 CYS B N 1
ATOM 7234 C CA . CYS B 1 251 ? 5.312 -34.375 -0.521 1 76.31 251 CYS B CA 1
ATOM 7235 C C . CYS B 1 251 ? 5.66 -33.906 -1.932 1 76.31 251 CYS B C 1
ATOM 7237 O O . CYS B 1 251 ? 6.73 -33.344 -2.156 1 76.31 251 CYS B O 1
ATOM 7239 N N . ASN B 1 252 ? 4.852 -34.406 -2.926 1 75.06 252 ASN B N 1
ATOM 7240 C CA . ASN B 1 252 ? 4.98 -33.969 -4.301 1 75.06 252 ASN B CA 1
ATOM 7241 C C . ASN B 1 252 ? 4.047 -32.781 -4.594 1 75.06 252 ASN B C 1
ATOM 7243 O O . ASN B 1 252 ? 2.826 -32.906 -4.473 1 75.06 252 ASN B O 1
ATOM 7247 N N . THR B 1 253 ? 4.531 -31.672 -4.918 1 77.94 253 THR B N 1
ATOM 7248 C CA . THR B 1 253 ? 3.789 -30.438 -5.188 1 77.94 253 THR B CA 1
ATOM 7249 C C . THR B 1 253 ? 2.846 -30.625 -6.375 1 77.94 253 THR B C 1
ATOM 7251 O O . THR B 1 253 ? 1.886 -29.875 -6.531 1 77.94 253 THR B O 1
ATOM 7254 N N . SER B 1 254 ? 3.121 -31.672 -7.164 1 75.38 254 SER B N 1
ATOM 7255 C CA . SER B 1 254 ? 2.254 -31.922 -8.312 1 75.38 254 SER B CA 1
ATOM 7256 C C . SER B 1 254 ? 0.932 -32.531 -7.875 1 75.38 254 SER B C 1
ATOM 7258 O O . SER B 1 254 ? -0.045 -32.531 -8.625 1 75.38 254 SER B O 1
ATOM 7260 N N . ASP B 1 255 ? 0.911 -32.938 -6.59 1 78.75 255 ASP B N 1
ATOM 7261 C CA . ASP B 1 255 ? -0.288 -33.594 -6.098 1 78.75 255 ASP B CA 1
ATOM 7262 C C . ASP B 1 255 ? -1.268 -32.594 -5.492 1 78.75 255 ASP B C 1
ATOM 7264 O O . ASP B 1 255 ? -2.396 -32.969 -5.145 1 78.75 255 ASP B O 1
ATOM 7268 N N . LEU B 1 256 ? -0.805 -31.438 -5.457 1 86.81 256 LEU B N 1
ATOM 7269 C CA . LEU B 1 256 ? -1.704 -30.438 -4.902 1 86.81 256 LEU B CA 1
ATOM 7270 C C . LEU B 1 256 ? -2.824 -30.109 -5.883 1 86.81 256 LEU B C 1
ATOM 7272 O O . LEU B 1 256 ? -2.58 -29.953 -7.082 1 86.81 256 LEU B O 1
ATOM 7276 N N . GLN B 1 257 ? -4.051 -30.219 -5.402 1 84.06 257 GLN B N 1
ATOM 7277 C CA . GLN B 1 257 ? -5.191 -29.969 -6.277 1 84.06 257 GLN B CA 1
ATOM 7278 C C . GLN B 1 257 ? -6.141 -28.953 -5.66 1 84.06 257 GLN B C 1
ATOM 7280 O O . GLN B 1 257 ? -6.109 -28.719 -4.449 1 84.06 257 GLN B O 1
ATOM 7285 N N . GLY B 1 258 ? -6.801 -28.219 -6.492 1 87.44 258 GLY B N 1
ATOM 7286 C CA . GLY B 1 258 ? -7.855 -27.297 -6.07 1 87.44 258 GLY B CA 1
ATOM 7287 C C . GLY B 1 258 ? -7.332 -25.969 -5.578 1 87.44 258 GLY B C 1
ATOM 7288 O O . GLY B 1 258 ? -6.473 -25.359 -6.223 1 87.44 258 GLY B O 1
ATOM 7289 N N . THR B 1 259 ? -7.867 -25.547 -4.441 1 90.12 259 THR B N 1
ATOM 7290 C CA . THR B 1 259 ? -7.508 -24.234 -3.91 1 90.12 259 THR B CA 1
ATOM 7291 C C . THR B 1 259 ? -6.086 -24.25 -3.355 1 90.12 259 THR B C 1
ATOM 7293 O O . THR B 1 259 ? -5.406 -23.219 -3.348 1 90.12 259 THR B O 1
ATOM 7296 N N . ARG B 1 260 ? -5.613 -25.344 -2.947 1 91.44 260 ARG B N 1
ATOM 7297 C CA . ARG B 1 260 ? -4.258 -25.469 -2.424 1 91.44 260 ARG B CA 1
ATOM 7298 C C . ARG B 1 260 ? -3.223 -25.219 -3.514 1 91.44 260 ARG B C 1
ATOM 7300 O O . ARG B 1 260 ? -2.15 -24.672 -3.244 1 91.44 260 ARG B O 1
ATOM 7307 N N . GLN B 1 261 ? -3.568 -25.594 -4.754 1 90.88 261 GLN B N 1
ATOM 7308 C CA . GLN B 1 261 ? -2.668 -25.344 -5.879 1 90.88 261 GLN B CA 1
ATOM 7309 C C . GLN B 1 261 ? -2.564 -23.859 -6.184 1 90.88 261 GLN B C 1
ATOM 7311 O O . GLN B 1 261 ? -1.478 -23.344 -6.477 1 90.88 261 GLN B O 1
ATOM 7316 N N . VAL B 1 262 ? -3.664 -23.203 -6.039 1 90.56 262 VAL B N 1
ATOM 7317 C CA . VAL B 1 262 ? -3.68 -21.766 -6.297 1 90.56 262 VAL B CA 1
ATOM 7318 C C . VAL B 1 262 ? -2.801 -21.047 -5.277 1 90.56 262 VAL B C 1
ATOM 7320 O O . VAL B 1 262 ? -1.967 -20.219 -5.641 1 90.56 262 VAL B O 1
ATOM 7323 N N . TRP B 1 263 ? -2.938 -21.375 -4.074 1 93.12 263 TRP B N 1
ATOM 7324 C CA . TRP B 1 263 ? -2.203 -20.688 -3.014 1 93.12 263 TRP B CA 1
ATOM 7325 C C . TRP B 1 263 ? -0.736 -21.109 -3.01 1 93.12 263 TRP B C 1
ATOM 7327 O O . TRP B 1 263 ? 0.124 -20.359 -2.533 1 93.12 263 TRP B O 1
ATOM 7337 N N . TYR B 1 264 ? -0.451 -22.344 -3.555 1 91.81 264 TYR B N 1
ATOM 7338 C CA . TYR B 1 264 ? 0.938 -22.75 -3.752 1 91.81 264 TYR B CA 1
ATOM 7339 C C . TYR B 1 264 ? 1.633 -21.828 -4.75 1 91.81 264 TYR B C 1
ATOM 7341 O O . TYR B 1 264 ? 2.723 -21.312 -4.484 1 91.81 264 TYR B O 1
ATOM 7349 N N . TYR B 1 265 ? 0.999 -21.516 -5.82 1 90.69 265 TYR B N 1
ATOM 7350 C CA . TYR B 1 265 ? 1.61 -20.672 -6.848 1 90.69 265 TYR B CA 1
ATOM 7351 C C . TYR B 1 265 ? 1.622 -19.219 -6.426 1 90.69 265 TYR B C 1
ATOM 7353 O O . TYR B 1 265 ? 2.523 -18.469 -6.801 1 90.69 265 TYR B O 1
ATOM 7361 N N . LEU B 1 266 ? 0.682 -18.891 -5.621 1 92.81 266 LEU B N 1
ATOM 7362 C CA . LEU B 1 266 ? 0.705 -17.531 -5.078 1 92.81 266 LEU B CA 1
ATOM 7363 C C . LEU B 1 266 ? 1.899 -17.344 -4.148 1 92.81 266 LEU B C 1
ATOM 7365 O O . LEU B 1 266 ? 2.559 -16.297 -4.191 1 92.81 266 LEU B O 1
ATOM 7369 N N . ASN B 1 267 ? 2.105 -18.297 -3.365 1 91.62 267 ASN B N 1
ATOM 7370 C CA . ASN B 1 267 ? 3.23 -18.234 -2.439 1 91.62 267 ASN B CA 1
ATOM 7371 C C . ASN B 1 267 ? 4.566 -18.266 -3.176 1 91.62 267 ASN B C 1
ATOM 7373 O O . ASN B 1 267 ? 5.449 -17.453 -2.893 1 91.62 267 ASN B O 1
ATOM 7377 N N . LYS B 1 268 ? 4.676 -19.109 -4.148 1 85.94 268 LYS B N 1
ATOM 7378 C CA . LYS B 1 268 ? 5.91 -19.281 -4.91 1 85.94 268 LYS B CA 1
ATOM 7379 C C . LYS B 1 268 ? 6.18 -18.062 -5.801 1 85.94 268 LYS B C 1
ATOM 7381 O O . LYS B 1 268 ? 7.324 -17.625 -5.93 1 85.94 268 LYS B O 1
ATOM 7386 N N . GLY B 1 269 ? 5.164 -17.516 -6.27 1 85.75 269 GLY B N 1
ATOM 7387 C CA . GLY B 1 269 ? 5.328 -16.484 -7.277 1 85.75 269 GLY B CA 1
ATOM 7388 C C . GLY B 1 269 ? 5.453 -15.094 -6.684 1 85.75 269 GLY B C 1
ATOM 7389 O O . GLY B 1 269 ? 6.191 -14.258 -7.203 1 85.75 269 GLY B O 1
ATOM 7390 N N . LEU B 1 270 ? 4.789 -14.82 -5.637 1 89.69 270 LEU B N 1
ATOM 7391 C CA . LEU B 1 270 ? 4.719 -13.414 -5.246 1 89.69 270 LEU B CA 1
ATOM 7392 C C . LEU B 1 270 ? 4.848 -13.266 -3.734 1 89.69 270 LEU B C 1
ATOM 7394 O O . LEU B 1 270 ? 5.691 -12.5 -3.254 1 89.69 270 LEU B O 1
ATOM 7398 N N . LEU B 1 271 ? 4.148 -13.977 -2.945 1 91.81 271 LEU B N 1
ATOM 7399 C CA . LEU B 1 271 ? 3.947 -13.656 -1.536 1 91.81 271 LEU B CA 1
ATOM 7400 C C . LEU B 1 271 ? 5.211 -13.938 -0.729 1 91.81 271 LEU B C 1
ATOM 7402 O O . LEU B 1 271 ? 5.633 -13.109 0.079 1 91.81 271 LEU B O 1
ATOM 7406 N N . SER B 1 272 ? 5.883 -15.039 -0.959 1 88.94 272 SER B N 1
ATOM 7407 C CA . SER B 1 272 ? 7.086 -15.367 -0.197 1 88.94 272 SER B CA 1
ATOM 7408 C C . SER B 1 272 ? 8.188 -14.344 -0.445 1 88.94 272 SER B C 1
ATOM 7410 O O . SER B 1 272 ? 8.789 -13.828 0.5 1 88.94 272 SER B O 1
ATOM 7412 N N . SER B 1 273 ? 8.406 -13.977 -1.675 1 85.38 273 SER B N 1
ATOM 7413 C CA . SER B 1 273 ? 9.453 -13.016 -2.02 1 85.38 273 SER B CA 1
ATOM 7414 C C . SER B 1 273 ? 9.086 -11.609 -1.546 1 85.38 273 SER B C 1
ATOM 7416 O O . SER B 1 273 ? 9.961 -10.859 -1.097 1 85.38 273 SER B O 1
ATOM 7418 N N . ALA B 1 274 ? 7.848 -11.297 -1.638 1 88.56 274 ALA B N 1
ATOM 7419 C CA . ALA B 1 274 ? 7.414 -9.969 -1.221 1 88.56 274 ALA B CA 1
ATOM 7420 C C . ALA B 1 274 ? 7.566 -9.789 0.288 1 88.56 274 ALA B C 1
ATOM 7422 O O . ALA B 1 274 ? 8.016 -8.742 0.753 1 88.56 274 ALA B O 1
ATOM 7423 N N . ILE B 1 275 ? 7.246 -10.758 1.096 1 89.81 275 ILE B N 1
ATOM 7424 C CA . ILE B 1 275 ? 7.312 -10.672 2.551 1 89.81 275 ILE B CA 1
ATOM 7425 C C . ILE B 1 275 ? 8.773 -10.609 2.998 1 89.81 275 ILE B C 1
ATOM 7427 O O . ILE B 1 275 ? 9.125 -9.828 3.881 1 89.81 275 ILE B O 1
ATOM 7431 N N . THR B 1 276 ? 9.594 -11.32 2.365 1 83.56 276 THR B N 1
ATOM 7432 C CA . THR B 1 276 ? 11.008 -11.32 2.725 1 83.56 276 THR B CA 1
ATOM 7433 C C . THR B 1 276 ? 11.656 -9.992 2.346 1 83.56 276 THR B C 1
ATOM 7435 O O . THR B 1 276 ? 12.508 -9.477 3.076 1 83.56 276 THR B O 1
ATOM 7438 N N . ALA B 1 277 ? 11.258 -9.461 1.226 1 84.88 277 ALA B N 1
ATOM 7439 C CA . ALA B 1 277 ? 11.766 -8.148 0.828 1 84.88 277 ALA B CA 1
ATOM 7440 C C . ALA B 1 277 ? 11.305 -7.062 1.794 1 84.88 277 ALA B C 1
ATOM 7442 O O . ALA B 1 277 ? 12.078 -6.172 2.15 1 84.88 277 ALA B O 1
ATOM 7443 N N . CYS B 1 278 ? 10.094 -7.133 2.225 1 88.12 278 CYS B N 1
ATOM 7444 C CA . CYS B 1 278 ? 9.562 -6.176 3.189 1 88.12 278 CYS B CA 1
ATOM 7445 C C . CYS B 1 278 ? 10.312 -6.262 4.512 1 88.12 278 CYS B C 1
ATOM 7447 O O . CYS B 1 278 ? 10.664 -5.238 5.102 1 88.12 278 CYS B O 1
ATOM 7449 N N . ALA B 1 279 ? 10.586 -7.426 4.969 1 88.19 279 ALA B N 1
ATOM 7450 C CA . ALA B 1 279 ? 11.273 -7.613 6.242 1 88.19 279 ALA B CA 1
ATOM 7451 C C . ALA B 1 279 ? 12.734 -7.16 6.148 1 88.19 279 ALA B C 1
ATOM 7453 O O . ALA B 1 279 ? 13.266 -6.566 7.086 1 88.19 279 ALA B O 1
ATOM 7454 N N . SER B 1 280 ? 13.344 -7.309 5.043 1 86.19 280 SER B N 1
ATOM 7455 C CA . SER B 1 280 ? 14.75 -6.941 4.891 1 86.19 280 SER B CA 1
ATOM 7456 C C . SER B 1 280 ? 14.914 -5.43 4.793 1 86.19 280 SER B C 1
ATOM 7458 O O . SER B 1 280 ? 15.953 -4.887 5.195 1 86.19 280 SER B O 1
ATOM 7460 N N . GLU B 1 281 ? 13.898 -4.758 4.312 1 89.81 281 GLU B N 1
ATOM 7461 C CA . GLU B 1 281 ? 13.992 -3.307 4.172 1 89.81 281 GLU B CA 1
ATOM 7462 C C . GLU B 1 281 ? 13.547 -2.598 5.449 1 89.81 281 GLU B C 1
ATOM 7464 O O . GLU B 1 281 ? 13.938 -1.456 5.699 1 89.81 281 GLU B O 1
ATOM 7469 N N . PHE B 1 282 ? 12.789 -3.285 6.258 1 92.62 282 PHE B N 1
ATOM 7470 C CA . PHE B 1 282 ? 12.219 -2.674 7.449 1 92.62 282 PHE B CA 1
ATOM 7471 C C . PHE B 1 282 ? 13.305 -2.342 8.469 1 92.62 282 PHE B C 1
ATOM 7473 O O . PHE B 1 282 ? 13.32 -1.244 9.031 1 92.62 282 PHE B O 1
ATOM 7480 N N . PHE B 1 283 ? 14.227 -3.082 8.664 1 92.69 283 PHE B N 1
ATOM 7481 C CA . PHE B 1 283 ? 15.133 -2.967 9.797 1 92.69 283 PHE B CA 1
ATOM 7482 C C . PHE B 1 283 ? 16.188 -1.89 9.547 1 92.69 283 PHE B C 1
ATOM 7484 O O . PHE B 1 283 ? 16.5 -1.097 10.438 1 92.69 283 PHE B O 1
ATOM 7491 N N . PRO B 1 284 ? 16.688 -1.777 8.312 1 90.25 284 PRO B N 1
ATOM 7492 C CA . PRO B 1 284 ? 17.547 -0.621 8.078 1 90.25 284 PRO B CA 1
ATOM 7493 C C . PRO B 1 284 ? 16.812 0.709 8.25 1 90.25 284 PRO B C 1
ATOM 7495 O O . PRO B 1 284 ? 17.406 1.685 8.727 1 90.25 284 PRO B O 1
ATOM 7498 N N . VAL B 1 285 ? 15.602 0.763 7.895 1 89.5 285 VAL B N 1
ATOM 7499 C CA . VAL B 1 285 ? 14.82 1.98 8.062 1 89.5 285 VAL B CA 1
ATOM 7500 C C . VAL B 1 285 ? 14.641 2.281 9.547 1 89.5 285 VAL B C 1
ATOM 7502 O O . VAL B 1 285 ? 14.719 3.438 9.969 1 89.5 285 VAL B O 1
ATOM 7505 N N . VAL B 1 286 ? 14.438 1.234 10.32 1 93.25 286 VAL B N 1
ATOM 7506 C CA . VAL B 1 286 ? 14.258 1.397 11.758 1 93.25 286 VAL B CA 1
ATOM 7507 C C . VAL B 1 286 ? 15.562 1.898 12.383 1 93.25 286 VAL B C 1
ATOM 7509 O O . VAL B 1 286 ? 15.539 2.74 13.289 1 93.25 286 VAL B O 1
ATOM 7512 N N . LEU B 1 287 ? 16.688 1.475 11.867 1 92.69 287 LEU B N 1
ATOM 7513 C CA . LEU B 1 287 ? 17.969 1.9 12.406 1 92.69 287 LEU B CA 1
ATOM 7514 C C . LEU B 1 287 ? 18.219 3.379 12.125 1 92.69 287 LEU B C 1
ATOM 7516 O O . LEU B 1 287 ? 18.609 4.129 13.016 1 92.69 287 LEU B O 1
ATOM 7520 N N . VAL B 1 288 ? 17.906 3.799 10.945 1 91.12 288 VAL B N 1
ATOM 7521 C CA . VAL B 1 288 ? 18.094 5.203 10.594 1 91.12 288 VAL B CA 1
ATOM 7522 C C . VAL B 1 288 ? 17.094 6.062 11.359 1 91.12 288 VAL B C 1
ATOM 7524 O O . VAL B 1 288 ? 17.438 7.133 11.859 1 91.12 288 VAL B O 1
ATOM 7527 N N . ALA B 1 289 ? 15.898 5.543 11.453 1 92.75 289 ALA B N 1
ATOM 7528 C CA . ALA B 1 289 ? 14.883 6.281 12.195 1 92.75 289 ALA B CA 1
ATOM 7529 C C . ALA B 1 289 ? 15.258 6.414 13.664 1 92.75 289 ALA B C 1
ATOM 7531 O O . ALA B 1 289 ? 15.031 7.465 14.273 1 92.75 289 ALA B O 1
ATOM 7532 N N . HIS B 1 290 ? 15.789 5.332 14.195 1 93.31 290 HIS B N 1
ATOM 7533 C CA . HIS B 1 290 ? 16.203 5.375 15.594 1 93.31 290 HIS B CA 1
ATOM 7534 C C . HIS B 1 290 ? 17.297 6.41 15.812 1 93.31 290 HIS B C 1
ATOM 7536 O O . HIS B 1 290 ? 17.281 7.145 16.797 1 93.31 290 HIS B O 1
ATOM 7542 N N . TRP B 1 291 ? 18.188 6.496 14.898 1 90.75 291 TRP B N 1
ATOM 7543 C CA . TRP B 1 291 ? 19.266 7.488 14.969 1 90.75 291 TRP B CA 1
ATOM 7544 C C . TRP B 1 291 ? 18.703 8.898 14.883 1 90.75 291 TRP B C 1
ATOM 7546 O O . TRP B 1 291 ? 19.141 9.797 15.617 1 90.75 291 TRP B O 1
ATOM 7556 N N . LEU B 1 292 ? 17.734 9.148 14.117 1 90.81 292 LEU B N 1
ATOM 7557 C CA . LEU B 1 292 ? 17.125 10.461 13.93 1 90.81 292 LEU B CA 1
ATOM 7558 C C . LEU B 1 292 ? 16.312 10.875 15.148 1 90.81 292 LEU B C 1
ATOM 7560 O O . LEU B 1 292 ? 16.406 12.016 15.602 1 90.81 292 LEU B O 1
ATOM 7564 N N . VAL B 1 293 ? 15.57 9.945 15.664 1 92.25 293 VAL B N 1
ATOM 7565 C CA . VAL B 1 293 ? 14.672 10.273 16.766 1 92.25 293 VAL B CA 1
ATOM 7566 C C . VAL B 1 293 ? 15.477 10.508 18.047 1 92.25 293 VAL B C 1
ATOM 7568 O O . VAL B 1 293 ? 15.016 11.195 18.953 1 92.25 293 VAL B O 1
ATOM 7571 N N . CYS B 1 294 ? 16.656 9.953 18.094 1 90 294 CYS B N 1
ATOM 7572 C CA . CYS B 1 294 ? 17.531 10.18 19.25 1 90 294 CYS B CA 1
ATOM 7573 C C . CYS B 1 294 ? 18.266 11.508 19.125 1 90 294 CYS B C 1
ATOM 7575 O O . CYS B 1 294 ? 19.031 11.875 20.016 1 90 294 CYS B O 1
ATOM 7577 N N . GLY B 1 295 ? 18.078 12.32 18.047 1 86.19 295 GLY B N 1
ATOM 7578 C CA . GLY B 1 295 ? 18.672 13.641 17.875 1 86.19 295 GLY B CA 1
ATOM 7579 C C . GLY B 1 295 ? 20.031 13.609 17.203 1 86.19 295 GLY B C 1
ATOM 7580 O O . GLY B 1 295 ? 20.828 14.531 17.359 1 86.19 295 GLY B O 1
ATOM 7581 N N . GLY B 1 296 ? 20.266 12.523 16.547 1 84.31 296 GLY B N 1
ATOM 7582 C CA . GLY B 1 296 ? 21.547 12.414 15.875 1 84.31 296 GLY B CA 1
ATOM 7583 C C . GLY B 1 296 ? 21.734 13.453 14.781 1 84.31 296 GLY B C 1
ATOM 7584 O O . GLY B 1 296 ? 22.859 13.922 14.555 1 84.31 296 GLY B O 1
ATOM 7585 N N . ALA B 1 297 ? 20.719 13.859 14.188 1 84.62 297 ALA B N 1
ATOM 7586 C CA . ALA B 1 297 ? 20.797 14.852 13.109 1 84.62 297 ALA B CA 1
ATOM 7587 C C . ALA B 1 297 ? 21.125 16.234 13.664 1 84.62 297 ALA B C 1
ATOM 7589 O O . ALA B 1 297 ? 21.938 16.969 13.102 1 84.62 297 ALA B O 1
ATOM 7590 N N . GLU B 1 298 ? 20.5 16.625 14.719 1 79.69 298 GLU B N 1
ATOM 7591 C CA . GLU B 1 298 ? 20.734 17.938 15.312 1 79.69 298 GLU B CA 1
ATOM 7592 C C . GLU B 1 298 ? 22.141 18.031 15.898 1 79.69 298 GLU B C 1
ATOM 7594 O O . GLU B 1 298 ? 22.828 19.047 15.734 1 79.69 298 GLU B O 1
ATOM 7599 N N . GLU B 1 299 ? 22.578 16.984 16.484 1 78.94 299 GLU B N 1
ATOM 7600 C CA . GLU B 1 299 ? 23.938 16.953 17.031 1 78.94 299 GLU B CA 1
ATOM 7601 C C . GLU B 1 299 ? 24.969 17.062 15.914 1 78.94 299 GLU B C 1
ATOM 7603 O O . GLU B 1 299 ? 25.953 17.812 16.047 1 78.94 299 GLU B O 1
ATOM 7608 N N . ARG B 1 300 ? 24.719 16.359 14.961 1 81.25 300 ARG B N 1
ATOM 7609 C CA . ARG B 1 300 ? 25.656 16.391 13.836 1 81.25 300 ARG B 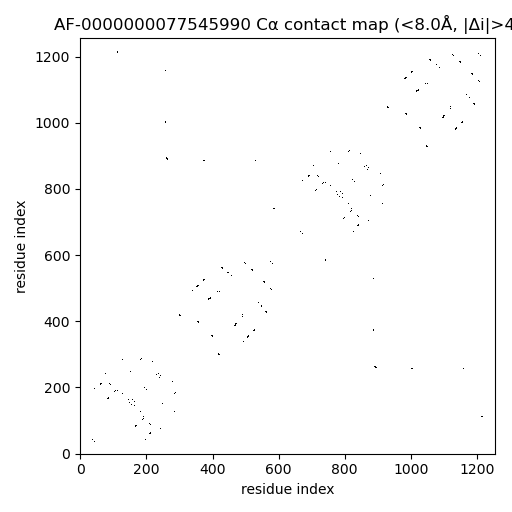CA 1
ATOM 7610 C C . ARG B 1 300 ? 25.625 17.766 13.148 1 81.25 300 ARG B C 1
ATOM 7612 O O . ARG B 1 300 ? 26.656 18.25 12.695 1 81.25 300 ARG B O 1
ATOM 7619 N N . ALA B 1 301 ? 24.531 18.266 12.992 1 82.75 301 ALA B N 1
ATOM 7620 C CA . ALA B 1 301 ? 24.422 19.594 12.398 1 82.75 301 ALA B CA 1
ATOM 7621 C C . ALA B 1 301 ? 25.188 20.625 13.219 1 82.75 301 ALA B C 1
ATOM 7623 O O . ALA B 1 301 ? 25.875 21.484 12.664 1 82.75 301 ALA B O 1
ATOM 7624 N N . GLU B 1 302 ? 25.062 20.531 14.516 1 75.19 302 GLU B N 1
ATOM 7625 C CA . GLU B 1 302 ? 25.797 21.438 15.391 1 75.19 302 GLU B CA 1
ATOM 7626 C C . GLU B 1 302 ? 27.297 21.234 15.25 1 75.19 302 GLU B C 1
ATOM 7628 O O . GLU B 1 302 ? 28.062 22.188 15.227 1 75.19 302 GLU B O 1
ATOM 7633 N N . ASP B 1 303 ? 27.641 20.031 15.172 1 78.56 303 ASP B N 1
ATOM 7634 C CA . ASP B 1 303 ? 29.047 19.734 14.977 1 78.56 303 ASP B CA 1
ATOM 7635 C C . ASP B 1 303 ? 29.562 20.281 13.648 1 78.56 303 ASP B C 1
ATOM 7637 O O . ASP B 1 303 ? 30.672 20.812 13.57 1 78.56 303 ASP B O 1
ATOM 7641 N N . LEU B 1 304 ? 28.734 20.172 12.641 1 78.38 304 LEU B N 1
ATOM 7642 C CA . LEU B 1 304 ? 29.125 20.672 11.328 1 78.38 304 LEU B CA 1
ATOM 7643 C C . LEU B 1 304 ? 29.234 22.203 11.344 1 78.38 304 LEU B C 1
ATOM 7645 O O . LEU B 1 304 ? 30.156 22.766 10.742 1 78.38 304 LEU B O 1
ATOM 7649 N N . ILE B 1 305 ? 28.328 22.781 12.078 1 74.62 305 ILE B N 1
ATOM 7650 C CA . ILE B 1 305 ? 28.359 24.234 12.188 1 74.62 305 ILE B CA 1
ATOM 7651 C C . ILE B 1 305 ? 29.578 24.656 12.992 1 74.62 305 ILE B C 1
ATOM 7653 O O . ILE B 1 305 ? 30.266 25.625 12.633 1 74.62 305 ILE B O 1
ATOM 7657 N N . ARG B 1 306 ? 29.828 23.922 13.969 1 69 306 ARG B N 1
ATOM 7658 C CA . ARG B 1 306 ? 31 24.219 14.797 1 69 306 ARG B CA 1
ATOM 7659 C C . ARG B 1 306 ? 32.281 24.062 14 1 69 306 ARG B C 1
ATOM 7661 O O . ARG B 1 306 ? 33.188 24.906 14.078 1 69 306 ARG B O 1
ATOM 7668 N N . ARG B 1 307 ? 32.375 23.094 13.258 1 72.88 307 ARG B N 1
ATOM 7669 C CA . ARG B 1 307 ? 33.562 22.859 12.445 1 72.88 307 ARG B CA 1
ATOM 7670 C C . ARG B 1 307 ? 33.719 23.938 11.391 1 72.88 307 ARG B C 1
ATOM 7672 O O . ARG B 1 307 ? 34.844 24.375 11.102 1 72.88 307 ARG B O 1
ATOM 7679 N N . GLN B 1 308 ? 32.594 24.281 10.828 1 71.5 308 GLN B N 1
ATOM 7680 C CA . GLN B 1 308 ? 32.625 25.344 9.836 1 71.5 308 GLN B CA 1
ATOM 7681 C C . GLN B 1 308 ? 33.094 26.656 10.461 1 71.5 308 GLN B C 1
ATOM 7683 O O . GLN B 1 308 ? 33.875 27.391 9.852 1 71.5 308 GLN B O 1
ATOM 7688 N N . ARG B 1 309 ? 32.625 26.875 11.672 1 62.91 309 ARG B N 1
ATOM 7689 C CA . ARG B 1 309 ? 33.031 28.078 12.391 1 62.91 309 ARG B CA 1
ATOM 7690 C C . ARG B 1 309 ? 34.5 28.016 12.758 1 62.91 309 ARG B C 1
ATOM 7692 O O . ARG B 1 309 ? 35.219 29.016 12.664 1 62.91 309 ARG B O 1
ATOM 7699 N N . GLN B 1 310 ? 34.844 26.844 13.125 1 65.25 310 GLN B N 1
ATOM 7700 C CA . GLN B 1 310 ? 36.219 26.656 13.492 1 65.25 310 GLN B CA 1
ATOM 7701 C C . GLN B 1 310 ? 37.125 26.797 12.273 1 65.25 310 GLN B C 1
ATOM 7703 O O . GLN B 1 310 ? 38.219 27.422 12.359 1 65.25 310 GLN B O 1
ATOM 7708 N N . LYS B 1 311 ? 36.719 26.141 11.266 1 59.56 311 LYS B N 1
ATOM 7709 C CA . LYS B 1 311 ? 37.5 26.281 10.039 1 59.56 311 LYS B CA 1
ATOM 7710 C C . LYS B 1 311 ? 37.562 27.75 9.602 1 59.56 311 LYS B C 1
ATOM 7712 O O . LYS B 1 311 ? 38.594 28.203 9.141 1 59.56 311 LYS B O 1
ATOM 7717 N N . LYS B 1 312 ? 36.469 28.359 9.789 1 56.12 312 LYS B N 1
ATOM 7718 C CA . LYS B 1 312 ? 36.438 29.781 9.484 1 56.12 312 LYS B CA 1
ATOM 7719 C C . LYS B 1 312 ? 37.406 30.547 10.398 1 56.12 312 LYS B C 1
ATOM 7721 O O . LYS B 1 312 ? 38.094 31.469 9.953 1 56.12 312 LYS B O 1
ATOM 7726 N N . SER B 1 313 ? 37.312 29.969 11.609 1 53.72 313 SER B N 1
ATOM 7727 C CA . SER B 1 313 ? 38.219 30.609 12.539 1 53.72 313 SER B CA 1
ATOM 7728 C C . SER B 1 313 ? 39.688 30.312 12.188 1 53.72 313 SER B C 1
ATOM 7730 O O . SER B 1 313 ? 40.531 31.219 12.234 1 53.72 313 SER B O 1
ATOM 7732 N N . VAL B 1 314 ? 39.812 29.078 11.82 1 54.66 314 VAL B N 1
ATOM 7733 C CA . VAL B 1 314 ? 41.188 28.734 11.445 1 54.66 314 VAL B CA 1
ATOM 7734 C C . VAL B 1 314 ? 41.562 29.422 10.141 1 54.66 314 VAL B C 1
ATOM 7736 O O . VAL B 1 314 ? 42.656 29.938 9.992 1 54.66 314 VAL B O 1
ATOM 7739 N N . ARG B 1 315 ? 40.656 29.344 9.289 1 53.06 315 ARG B N 1
ATOM 7740 C CA . ARG B 1 315 ? 40.906 30.047 8.031 1 53.06 315 ARG B CA 1
ATOM 7741 C C . ARG B 1 315 ? 41.062 31.531 8.258 1 53.06 315 ARG B C 1
ATOM 7743 O O . ARG B 1 315 ? 41.906 32.188 7.621 1 53.06 315 ARG B O 1
ATOM 7750 N N . ARG B 1 316 ? 40.188 32 9.133 1 51.94 316 ARG B N 1
ATOM 7751 C CA . ARG B 1 316 ? 40.375 33.406 9.508 1 51.94 316 ARG B CA 1
ATOM 7752 C C . ARG B 1 316 ? 41.75 33.625 10.141 1 51.94 316 ARG B C 1
ATOM 7754 O O . ARG B 1 316 ? 42.406 34.625 9.859 1 51.94 316 ARG B O 1
ATOM 7761 N N . VAL B 1 317 ? 42.031 32.719 11 1 51.59 317 VAL B N 1
ATOM 7762 C CA . VAL B 1 317 ? 43.344 32.812 11.617 1 51.59 317 VAL B CA 1
ATOM 7763 C C . VAL B 1 317 ? 44.438 32.656 10.555 1 51.59 317 VAL B C 1
ATOM 7765 O O . VAL B 1 317 ? 45.406 33.406 10.523 1 51.59 317 VAL B O 1
ATOM 7768 N N . LEU B 1 318 ? 44.188 31.703 9.742 1 51.59 318 LEU B N 1
ATOM 7769 C CA . LEU B 1 318 ? 45.156 31.516 8.664 1 51.59 318 LEU B CA 1
ATOM 7770 C C . LEU B 1 318 ? 45.156 32.688 7.691 1 51.59 318 LEU B C 1
ATOM 7772 O O . LEU B 1 318 ? 46.188 33.125 7.234 1 51.59 318 LEU B O 1
ATOM 7776 N N . GLN B 1 319 ? 44.031 33.094 7.336 1 47.53 319 GLN B N 1
ATOM 7777 C CA . GLN B 1 319 ? 43.938 34.312 6.508 1 47.53 319 GLN B CA 1
ATOM 7778 C C . GLN B 1 319 ? 44.531 35.5 7.207 1 47.53 319 GLN B C 1
ATOM 7780 O O . GLN B 1 319 ? 45.219 36.312 6.578 1 47.53 319 GLN B O 1
ATOM 7785 N N . ARG B 1 320 ? 44.281 35.531 8.477 1 42.81 320 ARG B N 1
ATOM 7786 C CA . ARG B 1 320 ? 44.969 36.594 9.219 1 42.81 320 ARG B CA 1
ATOM 7787 C C . ARG B 1 320 ? 46.469 36.375 9.18 1 42.81 320 ARG B C 1
ATOM 7789 O O . ARG B 1 320 ? 47.219 37.344 9.094 1 42.81 320 ARG B O 1
ATOM 7796 N N . PHE B 1 321 ? 46.875 35.219 9.258 1 43.34 321 PHE B N 1
ATOM 7797 C CA . PHE B 1 321 ? 48.312 34.938 9.148 1 43.34 321 PHE B CA 1
ATOM 7798 C C . PHE B 1 321 ? 48.812 35.312 7.766 1 43.34 321 PHE B C 1
ATOM 7800 O O . PHE B 1 321 ? 49.875 35.938 7.637 1 43.34 321 PHE B O 1
ATOM 7807 N N . ILE B 1 322 ? 48.188 34.875 6.707 1 41.66 322 ILE B N 1
ATOM 7808 C CA . ILE B 1 322 ? 48.594 35.188 5.348 1 41.66 322 ILE B CA 1
ATOM 7809 C C . ILE B 1 322 ? 48.375 36.688 5.082 1 41.66 322 ILE B C 1
ATOM 7811 O O . ILE B 1 322 ? 49.219 37.344 4.461 1 41.66 322 ILE B O 1
ATOM 7815 N N . THR B 1 323 ? 47.281 37.219 5.492 1 35.28 323 THR B N 1
ATOM 7816 C CA . THR B 1 323 ? 47.094 38.656 5.305 1 35.28 323 THR B CA 1
ATOM 7817 C C . THR B 1 323 ? 48.094 39.469 6.152 1 35.28 323 THR B C 1
ATOM 7819 O O . THR B 1 323 ? 48.344 40.625 5.898 1 35.28 323 THR B O 1
ATOM 7822 N N . ASP B 1 324 ? 48.656 39.094 7.293 1 34.22 324 ASP B N 1
ATOM 7823 C CA . ASP B 1 324 ? 49.719 39.906 7.879 1 34.22 324 ASP B CA 1
ATOM 7824 C C . ASP B 1 324 ? 50.906 39.969 6.953 1 34.22 324 ASP B C 1
ATOM 7826 O O . ASP B 1 324 ? 51.781 40.844 7.109 1 34.22 324 ASP B O 1
ATOM 7830 N N . ILE B 1 325 ? 51.5 39.031 6.219 1 34.12 325 ILE B N 1
ATOM 7831 C CA . ILE B 1 325 ? 52.5 39.438 5.23 1 34.12 325 ILE B CA 1
ATOM 7832 C C . ILE B 1 325 ? 51.875 40.469 4.281 1 34.12 325 ILE B C 1
ATOM 7834 O O . ILE B 1 325 ? 52.5 41.469 3.986 1 34.12 325 ILE B O 1
ATOM 7838 N N . SER B 1 326 ? 51.188 40.156 3.18 1 29.33 326 SER B N 1
ATOM 7839 C CA . SER B 1 326 ? 50.688 41.188 2.289 1 29.33 326 SER B CA 1
ATOM 7840 C C . SER B 1 326 ? 49.531 41.938 2.922 1 29.33 326 SER B C 1
ATOM 7842 O O . SER B 1 326 ? 48.531 41.344 3.352 1 29.33 326 SER B O 1
ATOM 7844 N N . ARG B 1 327 ? 49.625 43.094 3.77 1 31.38 327 ARG B N 1
ATOM 7845 C CA . ARG B 1 327 ? 48.781 44.031 4.484 1 31.38 327 ARG B CA 1
ATOM 7846 C C . ARG B 1 327 ? 47.438 44.25 3.764 1 31.38 327 ARG B C 1
ATOM 7848 O O . ARG B 1 327 ? 46.594 45 4.219 1 31.38 327 ARG B O 1
ATOM 7855 N N . VAL B 1 328 ? 47.469 44.25 2.35 1 25.19 328 VAL B N 1
ATOM 7856 C CA . VAL B 1 328 ? 4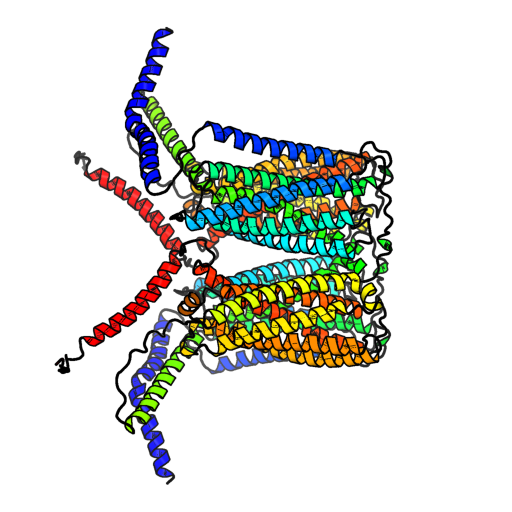6.438 45.094 1.748 1 25.19 328 VAL B CA 1
ATOM 7857 C C . VAL B 1 328 ? 45.062 44.625 2.223 1 25.19 328 VAL B C 1
ATOM 7859 O O . VAL B 1 328 ? 44.094 45.406 2.219 1 25.19 328 VAL B O 1
ATOM 7862 N N . VAL B 1 329 ? 44.719 43.375 2.018 1 23.7 329 VAL B N 1
ATOM 7863 C CA . VAL B 1 329 ? 43.344 43.312 1.535 1 23.7 329 VAL B CA 1
ATOM 7864 C C . VAL B 1 329 ? 42.375 43.656 2.66 1 23.7 329 VAL B C 1
ATOM 7866 O O . VAL B 1 329 ? 42.625 43.344 3.826 1 23.7 329 VAL B O 1
ATOM 7869 N N . GLY B 1 330 ? 41.25 44.438 2.377 1 25.55 330 GLY B N 1
ATOM 7870 C CA . GLY B 1 330 ? 40.094 45.219 2.824 1 25.55 330 GLY B CA 1
ATOM 7871 C C . GLY B 1 330 ? 39.312 44.562 3.932 1 25.55 330 GLY B C 1
ATOM 7872 O O . GLY B 1 330 ? 39.625 43.438 4.34 1 25.55 330 GLY B O 1
ATOM 7873 N N . GLY B 1 331 ? 37.875 44.75 3.779 1 26.92 331 GLY B N 1
ATOM 7874 C CA . GLY B 1 331 ? 36.562 44.906 4.395 1 26.92 331 GLY B CA 1
ATOM 7875 C C . GLY B 1 331 ? 36.062 43.594 5.004 1 26.92 331 GLY B C 1
ATOM 7876 O O . GLY B 1 331 ? 36.469 42.531 4.613 1 26.92 331 GLY B O 1
ATOM 7877 N N . ARG B 1 332 ? 35.812 43.5 6.227 1 34.88 332 ARG B N 1
ATOM 7878 C CA . ARG B 1 332 ? 34.938 42.562 6.969 1 34.88 332 ARG B CA 1
ATOM 7879 C C . ARG B 1 332 ? 33.812 42.062 6.094 1 34.88 332 ARG B C 1
ATOM 7881 O O . ARG B 1 332 ? 32.719 42.625 6.082 1 34.88 332 ARG B O 1
ATOM 7888 N N . ALA B 1 333 ? 33.969 41.969 4.766 1 31.8 333 ALA B N 1
ATOM 7889 C CA . ALA B 1 333 ? 32.719 41.812 4 1 31.8 333 ALA B CA 1
ATOM 7890 C C . ALA B 1 333 ? 31.828 40.719 4.613 1 31.8 333 ALA B C 1
ATOM 7892 O O . ALA B 1 333 ? 32.312 39.656 5.008 1 31.8 333 ALA B O 1
ATOM 7893 N N . LYS B 1 334 ? 30.859 41.094 5.328 1 34.53 334 LYS B N 1
ATOM 7894 C CA . LYS B 1 334 ? 29.594 40.375 5.488 1 34.53 334 LYS B CA 1
ATOM 7895 C C . LYS B 1 334 ? 29.391 39.344 4.367 1 34.53 334 LYS B C 1
ATOM 7897 O O . LYS B 1 334 ? 29.5 39.688 3.188 1 34.53 334 LYS B O 1
ATOM 7902 N N . LYS B 1 335 ? 29.828 38.219 4.453 1 38.31 335 LYS B N 1
ATOM 7903 C CA . LYS B 1 335 ? 29.703 37.281 3.365 1 38.31 335 LYS B CA 1
ATOM 7904 C C . LYS B 1 335 ? 28.484 37.562 2.504 1 38.31 335 LYS B C 1
ATOM 7906 O O . LYS B 1 335 ? 27.359 37.656 3.012 1 38.31 335 LYS B O 1
ATOM 7911 N N . PRO B 1 336 ? 28.484 38.344 1.435 1 39.31 336 PRO B N 1
ATOM 7912 C CA . PRO B 1 336 ? 27.344 38.688 0.569 1 39.31 336 PRO B CA 1
ATOM 7913 C C . PRO B 1 336 ? 26.391 37.5 0.37 1 39.31 336 PRO B C 1
ATOM 7915 O O . PRO B 1 336 ? 26.828 36.344 0.427 1 39.31 336 PRO B O 1
ATOM 7918 N N . PRO B 1 337 ? 25.062 37.688 0.797 1 49.5 337 PRO B N 1
ATOM 7919 C CA . PRO B 1 337 ? 24.094 36.656 0.417 1 49.5 337 PRO B CA 1
ATOM 7920 C C . PRO B 1 337 ? 24.438 36 -0.911 1 49.5 337 PRO B C 1
ATOM 7922 O O . PRO B 1 337 ? 24.781 36.656 -1.878 1 49.5 337 PRO B O 1
ATOM 7925 N N . MET B 1 338 ? 25.156 34.844 -0.777 1 58.5 338 MET B N 1
ATOM 7926 C CA . MET B 1 338 ? 25.5 34.125 -1.994 1 58.5 338 MET B CA 1
ATOM 7927 C C . MET B 1 338 ? 24.469 34.375 -3.09 1 58.5 338 MET B C 1
ATOM 7929 O O . MET B 1 338 ? 23.266 34.406 -2.824 1 58.5 338 MET B O 1
ATOM 7933 N N . PRO B 1 339 ? 24.969 34.938 -4.203 1 62.12 339 PRO B N 1
ATOM 7934 C CA . PRO B 1 339 ? 24.047 35.125 -5.328 1 62.12 339 PRO B CA 1
ATOM 7935 C C . PRO B 1 339 ? 23.156 33.906 -5.594 1 62.12 339 PRO B C 1
ATOM 7937 O O . PRO B 1 339 ? 23.516 32.781 -5.215 1 62.12 339 PRO B O 1
ATOM 7940 N N . PRO B 1 340 ? 21.922 34.281 -5.934 1 70.31 340 PRO B N 1
ATOM 7941 C CA . PRO B 1 340 ? 21.031 33.156 -6.242 1 70.31 340 PRO B CA 1
ATOM 7942 C C . PRO B 1 340 ? 21.641 32.188 -7.246 1 70.31 340 PRO B C 1
ATOM 7944 O O . PRO B 1 340 ? 22.406 32.594 -8.117 1 70.31 340 PRO B O 1
ATOM 7947 N N . LEU B 1 341 ? 21.594 30.969 -6.961 1 79.62 341 LEU B N 1
ATOM 7948 C CA . LEU B 1 341 ? 22.062 29.922 -7.852 1 79.62 341 LEU B CA 1
ATOM 7949 C C . LEU B 1 341 ? 21.422 30.031 -9.227 1 79.62 341 LEU B C 1
ATOM 7951 O O . LEU B 1 341 ? 20.219 29.828 -9.375 1 79.62 341 LEU B O 1
ATOM 7955 N N . ILE B 1 342 ? 22.125 30.703 -10.141 1 79.19 342 ILE B N 1
ATOM 7956 C CA . ILE B 1 342 ? 21.594 30.859 -11.492 1 79.19 342 ILE B CA 1
ATOM 7957 C C . ILE B 1 342 ? 22.156 29.766 -12.406 1 79.19 342 ILE B C 1
ATOM 7959 O O . ILE B 1 342 ? 23.375 29.656 -12.562 1 79.19 342 ILE B O 1
ATOM 7963 N N . THR B 1 343 ? 21.359 28.938 -12.766 1 86.88 343 THR B N 1
ATOM 7964 C CA . THR B 1 343 ? 21.719 27.906 -13.734 1 86.88 343 THR B CA 1
ATOM 7965 C C . THR B 1 343 ? 21.359 28.359 -15.148 1 86.88 343 THR B C 1
ATOM 7967 O O . THR B 1 343 ? 20.344 29.016 -15.359 1 86.88 343 THR B O 1
ATOM 7970 N N . SER B 1 344 ? 22.266 28.141 -16.078 1 89.69 344 SER B N 1
ATOM 7971 C CA . SER B 1 344 ? 22.031 28.5 -17.469 1 89.69 344 SER B CA 1
ATOM 7972 C C . SER B 1 344 ? 20.734 27.875 -17.984 1 89.69 344 SER B C 1
ATOM 7974 O O . SER B 1 344 ? 20.406 26.734 -17.656 1 89.69 344 SER B O 1
ATOM 7976 N N . PRO B 1 345 ? 19.938 28.688 -18.734 1 90.62 345 PRO B N 1
ATOM 7977 C CA . PRO B 1 345 ? 18.688 28.172 -19.266 1 90.62 345 PRO B CA 1
ATOM 7978 C C . PRO B 1 345 ? 18.891 26.969 -20.203 1 90.62 345 PRO B C 1
ATOM 7980 O O . PRO B 1 345 ? 18.031 26.078 -20.25 1 90.62 345 PRO B O 1
ATOM 7983 N N . PHE B 1 346 ? 20.016 27.031 -20.844 1 91.56 346 PHE B N 1
ATOM 7984 C CA . PHE B 1 346 ? 20.297 25.906 -21.734 1 91.56 346 PHE B CA 1
ATOM 7985 C C . PHE B 1 346 ? 20.484 24.625 -20.938 1 91.56 346 PHE B C 1
ATOM 7987 O O . PHE B 1 346 ? 19.906 23.578 -21.281 1 91.56 346 PHE B O 1
ATOM 7994 N N . LEU B 1 347 ? 21.219 24.703 -19.922 1 91.88 347 LEU B N 1
ATOM 7995 C CA . LEU B 1 347 ? 21.438 23.531 -19.078 1 91.88 347 LEU B CA 1
ATOM 7996 C C . LEU B 1 347 ? 20.141 23.062 -18.422 1 91.88 347 LEU B C 1
ATOM 7998 O O . LEU B 1 347 ? 19.891 21.875 -18.297 1 91.88 347 LEU B O 1
ATOM 8002 N N . GLN B 1 348 ? 19.359 24.016 -18.094 1 94 348 GLN B N 1
ATOM 8003 C CA . GLN B 1 348 ? 18.094 23.688 -17.469 1 94 348 GLN B CA 1
ATOM 8004 C C . GLN B 1 348 ? 17.188 22.922 -18.438 1 94 348 GLN B C 1
ATOM 8006 O O . GLN B 1 348 ? 16.609 21.906 -18.062 1 94 348 GLN B O 1
ATOM 8011 N N . THR B 1 349 ? 17.125 23.391 -19.594 1 94.5 349 THR B N 1
ATOM 8012 C CA . THR B 1 349 ? 16.281 22.734 -20.578 1 94.5 349 THR B CA 1
ATOM 8013 C C . THR B 1 349 ? 16.828 21.359 -20.938 1 94.5 349 THR B C 1
ATOM 8015 O O . THR B 1 349 ? 16.062 20.406 -21.078 1 94.5 349 THR B O 1
ATOM 8018 N N . CYS B 1 350 ? 18.125 21.234 -21.047 1 94.5 350 CYS B N 1
ATOM 8019 C CA . CYS B 1 350 ? 18.734 19.938 -21.344 1 94.5 350 CYS B CA 1
ATOM 8020 C C . CYS B 1 350 ? 18.469 18.938 -20.234 1 94.5 350 CYS B C 1
ATOM 8022 O O . CYS B 1 350 ? 18.141 17.781 -20.5 1 94.5 350 CYS B O 1
ATOM 8024 N N . LEU B 1 351 ? 18.562 19.422 -19.062 1 96.06 351 LEU B N 1
ATOM 8025 C CA . LEU B 1 351 ? 18.328 18.547 -17.906 1 96.06 351 LEU B CA 1
ATOM 8026 C C . LEU B 1 351 ? 16.859 18.125 -17.859 1 96.06 351 LEU B C 1
ATOM 8028 O O . LEU B 1 351 ? 16.562 16.969 -17.547 1 96.06 351 LEU B O 1
ATOM 8032 N N . MET B 1 352 ? 16.016 18.969 -18.172 1 95.69 352 MET B N 1
ATOM 8033 C CA . MET B 1 352 ? 14.594 18.625 -18.156 1 95.69 352 MET B CA 1
ATOM 8034 C C . MET B 1 352 ? 14.258 17.625 -19.25 1 95.69 352 MET B C 1
ATOM 8036 O O . MET B 1 352 ? 13.57 16.625 -19 1 95.69 352 MET B O 1
ATOM 8040 N N . ILE B 1 353 ? 14.734 17.766 -20.391 1 95.62 353 ILE B N 1
ATOM 8041 C CA . ILE B 1 353 ? 14.461 16.859 -21.5 1 95.62 353 ILE B CA 1
ATOM 8042 C C . ILE B 1 353 ? 15.07 15.492 -21.219 1 95.62 353 ILE B C 1
ATOM 8044 O O . ILE B 1 353 ? 14.414 14.461 -21.422 1 95.62 353 ILE B O 1
ATOM 8048 N N . THR B 1 354 ? 16.281 15.492 -20.719 1 96.19 354 THR B N 1
ATOM 8049 C CA . THR B 1 354 ? 16.938 14.219 -20.438 1 96.19 354 THR B CA 1
ATOM 8050 C C . THR B 1 354 ? 16.234 13.5 -19.281 1 96.19 354 THR B C 1
ATOM 8052 O O . THR B 1 354 ? 16.172 12.273 -19.266 1 96.19 354 THR B O 1
ATOM 8055 N N . ALA B 1 355 ? 15.773 14.258 -18.359 1 96.62 355 ALA B N 1
ATOM 8056 C CA . ALA B 1 355 ? 15.07 13.648 -17.234 1 96.62 355 ALA B CA 1
ATOM 8057 C C . ALA B 1 355 ? 13.797 12.938 -17.688 1 96.62 355 ALA B C 1
ATOM 8059 O O . ALA B 1 355 ? 13.586 11.766 -17.375 1 96.62 355 ALA B O 1
ATOM 8060 N N . TRP B 1 356 ? 13.039 13.578 -18.484 1 95.69 356 TRP B N 1
ATOM 8061 C CA . TRP B 1 356 ? 11.781 13 -18.953 1 95.69 356 TRP B CA 1
ATOM 8062 C C . TRP B 1 356 ? 12.031 11.867 -19.938 1 95.69 356 TRP B C 1
ATOM 8064 O O . TRP B 1 356 ? 11.336 10.852 -19.922 1 95.69 356 TRP B O 1
ATOM 8074 N N . THR B 1 357 ? 12.992 11.992 -20.75 1 96.19 357 THR B N 1
ATOM 8075 C CA . THR B 1 357 ? 13.336 10.914 -21.672 1 96.19 357 THR B CA 1
ATOM 8076 C C . THR B 1 357 ? 13.812 9.68 -20.906 1 96.19 357 THR B C 1
ATOM 8078 O O . THR B 1 357 ? 13.422 8.555 -21.219 1 96.19 357 THR B O 1
ATOM 8081 N N . SER B 1 358 ? 14.648 9.945 -19.922 1 96.12 358 SER B N 1
ATOM 8082 C CA . SER B 1 358 ? 15.094 8.828 -19.094 1 96.12 358 SER B CA 1
ATOM 8083 C C . SER B 1 358 ? 13.914 8.164 -18.391 1 96.12 358 SER B C 1
ATOM 8085 O O . SER B 1 358 ? 13.859 6.934 -18.297 1 96.12 358 SER B O 1
ATOM 8087 N N . GLY B 1 359 ? 12.984 8.984 -17.953 1 94.31 359 GLY B N 1
ATOM 8088 C CA . GLY B 1 359 ? 11.805 8.43 -17.312 1 94.31 359 GLY B CA 1
ATOM 8089 C C . GLY B 1 359 ? 10.969 7.57 -18.25 1 94.31 359 GLY B C 1
ATOM 8090 O O . GLY B 1 359 ? 10.555 6.473 -17.875 1 94.31 359 GLY B O 1
ATOM 8091 N N . ILE B 1 360 ? 10.812 7.918 -19.406 1 94.44 360 ILE B N 1
ATOM 8092 C CA . ILE B 1 360 ? 10.023 7.191 -20.391 1 94.44 360 ILE B CA 1
ATOM 8093 C C . ILE B 1 360 ? 10.742 5.895 -20.766 1 94.44 360 ILE B C 1
ATOM 8095 O O . ILE B 1 360 ? 10.109 4.84 -20.875 1 94.44 360 ILE B O 1
ATOM 8099 N N . PHE B 1 361 ? 12.008 5.965 -20.891 1 96.25 361 PHE B N 1
ATOM 8100 C CA . PHE B 1 361 ? 12.789 4.785 -21.234 1 96.25 361 PHE B CA 1
ATOM 8101 C C . PHE B 1 361 ? 12.727 3.744 -20.125 1 96.25 361 PHE B C 1
ATOM 8103 O O . PHE B 1 361 ? 12.609 2.547 -20.391 1 96.25 361 PHE B O 1
ATOM 8110 N N . VAL B 1 362 ? 12.766 4.215 -18.953 1 96.38 362 VAL B N 1
ATOM 8111 C CA . VAL B 1 362 ? 12.742 3.285 -17.828 1 96.38 362 VAL B CA 1
ATOM 8112 C C . VAL B 1 362 ? 11.375 2.615 -17.734 1 96.38 362 VAL B C 1
ATOM 8114 O O . VAL B 1 362 ? 11.281 1.419 -17.453 1 96.38 362 VAL B O 1
ATOM 8117 N N . VAL B 1 363 ? 10.32 3.318 -17.984 1 94.31 363 VAL B N 1
ATOM 8118 C CA . VAL B 1 363 ? 8.984 2.732 -18 1 94.31 363 VAL B CA 1
ATOM 8119 C C . VAL B 1 363 ? 8.875 1.723 -19.141 1 94.31 363 VAL B C 1
ATOM 8121 O O . VAL B 1 363 ? 8.289 0.649 -18.969 1 94.31 363 VAL B O 1
ATOM 8124 N N . GLY B 1 364 ? 9.438 2.104 -20.25 1 95 364 GLY B N 1
ATOM 8125 C CA . GLY B 1 364 ? 9.477 1.157 -21.344 1 95 364 GLY B CA 1
ATOM 8126 C C . GLY B 1 364 ? 10.219 -0.123 -21.016 1 95 364 GLY B C 1
ATOM 8127 O O . GLY B 1 364 ? 9.781 -1.215 -21.391 1 95 364 GLY B O 1
ATOM 8128 N N . GLN B 1 365 ? 11.273 0.023 -20.312 1 97.06 365 GLN B N 1
ATOM 8129 C CA . GLN B 1 365 ? 12.031 -1.148 -19.875 1 97.06 365 GLN B CA 1
ATOM 8130 C C . GLN B 1 365 ? 11.203 -2.045 -18.969 1 97.06 365 GLN B C 1
ATOM 8132 O O . GLN B 1 365 ? 11.312 -3.271 -19.031 1 97.06 365 GLN B O 1
ATOM 8137 N N . TRP B 1 366 ? 10.445 -1.443 -18.109 1 96.44 366 TRP B N 1
ATOM 8138 C CA . TRP B 1 366 ? 9.586 -2.209 -17.219 1 96.44 366 TRP B CA 1
ATOM 8139 C C . TRP B 1 366 ? 8.617 -3.084 -18.016 1 96.44 366 TRP B C 1
ATOM 8141 O O . TRP B 1 366 ? 8.453 -4.27 -17.703 1 96.44 366 TRP B O 1
ATOM 8151 N N . PHE B 1 367 ? 8.07 -2.607 -19.109 1 96.31 367 PHE B N 1
ATOM 8152 C CA . PHE B 1 367 ? 7.125 -3.354 -19.938 1 96.31 367 PHE B CA 1
ATOM 8153 C C . PHE B 1 367 ? 7.816 -4.512 -20.641 1 96.31 367 PHE B C 1
ATOM 8155 O O . PHE B 1 367 ? 7.297 -5.629 -20.672 1 96.31 367 PHE B O 1
ATOM 8162 N N . VAL B 1 368 ? 8.945 -4.246 -21.078 1 96.69 368 VAL B N 1
ATOM 8163 C CA . VAL B 1 368 ? 9.656 -5.266 -21.844 1 96.69 368 VAL B CA 1
ATOM 8164 C C . VAL B 1 368 ? 10.141 -6.371 -20.922 1 96.69 368 VAL B C 1
ATOM 8166 O O . VAL B 1 368 ? 9.992 -7.559 -21.219 1 96.69 368 VAL B O 1
ATOM 8169 N N . ARG B 1 369 ? 10.68 -5.941 -19.812 1 96.31 369 ARG B N 1
ATOM 8170 C CA . ARG B 1 369 ? 11.164 -6.934 -18.859 1 96.31 369 ARG B CA 1
ATOM 8171 C C . ARG B 1 369 ? 10.016 -7.758 -18.297 1 96.31 369 ARG B C 1
ATOM 8173 O O . ARG B 1 369 ? 10.156 -8.961 -18.062 1 96.31 369 ARG B O 1
ATOM 8180 N N . PHE B 1 370 ? 8.969 -7.145 -18.047 1 96.38 370 PHE B N 1
ATOM 8181 C CA . PHE B 1 370 ? 7.797 -7.855 -17.547 1 96.38 370 PHE B CA 1
ATOM 8182 C C . PHE B 1 370 ? 7.297 -8.859 -18.578 1 96.38 370 PHE B C 1
ATOM 8184 O O . PHE B 1 370 ? 6.992 -10.008 -18.25 1 96.38 370 PHE B O 1
ATOM 8191 N N . TYR B 1 371 ? 7.289 -8.438 -19.828 1 96.56 371 TYR B N 1
ATOM 8192 C CA . TYR B 1 371 ? 6.93 -9.312 -20.938 1 96.56 371 TYR B CA 1
ATOM 8193 C C . TYR B 1 371 ? 7.875 -10.5 -21.016 1 96.56 371 TYR B C 1
ATOM 8195 O O . TYR B 1 371 ? 7.43 -11.648 -21.156 1 96.56 371 TYR B O 1
ATOM 8203 N N . TYR B 1 372 ? 9.07 -10.25 -20.828 1 96.06 372 TYR B N 1
ATOM 8204 C CA . TYR B 1 372 ? 10.086 -11.297 -20.875 1 96.06 372 TYR B CA 1
ATOM 8205 C C . TYR B 1 372 ? 9.945 -12.25 -19.688 1 96.06 372 TYR B C 1
ATOM 8207 O O . TYR B 1 372 ? 10.094 -13.461 -19.844 1 96.06 372 TYR B O 1
ATOM 8215 N N . THR B 1 373 ? 9.609 -11.789 -18.562 1 95.19 373 THR B N 1
ATOM 8216 C CA . THR B 1 373 ? 9.523 -12.602 -17.359 1 95.19 373 THR B CA 1
ATOM 8217 C C . THR B 1 373 ? 8.359 -13.586 -17.453 1 95.19 373 THR B C 1
ATOM 8219 O O . THR B 1 373 ? 8.469 -14.734 -17.016 1 95.19 373 THR B O 1
ATOM 8222 N N . ILE B 1 374 ? 7.305 -13.172 -18.047 1 94.62 374 ILE B N 1
ATOM 8223 C CA . ILE B 1 374 ? 6.145 -14.047 -18.172 1 94.62 374 ILE B CA 1
ATOM 8224 C C . ILE B 1 374 ? 6.41 -15.117 -19.234 1 94.62 374 ILE B C 1
ATOM 8226 O O . ILE B 1 374 ? 6.066 -16.281 -19.047 1 94.62 374 ILE B O 1
ATOM 8230 N N . LEU B 1 375 ? 7.125 -14.75 -20.344 1 95.5 375 LEU B N 1
ATOM 8231 C CA . LEU B 1 375 ? 7.383 -15.664 -21.453 1 95.5 375 LEU B CA 1
ATOM 8232 C C . LEU B 1 375 ? 8.836 -16.125 -21.453 1 95.5 375 LEU B C 1
ATOM 8234 O O . LEU B 1 375 ? 9.438 -16.312 -22.5 1 95.5 375 LEU B O 1
ATOM 8238 N N . PHE B 1 376 ? 9.375 -16.312 -20.328 1 93.81 376 PHE B N 1
ATOM 8239 C CA . PHE B 1 376 ? 10.797 -16.609 -20.219 1 93.81 376 PHE B CA 1
ATOM 8240 C C . PHE B 1 376 ? 11.141 -17.906 -20.938 1 93.81 376 PHE B C 1
ATOM 8242 O O . PHE B 1 376 ? 12.094 -17.953 -21.719 1 93.81 376 PHE B O 1
ATOM 8249 N N . ASP B 1 377 ? 10.367 -18.953 -20.781 1 92.12 377 ASP B N 1
ATOM 8250 C CA . ASP B 1 377 ? 10.664 -20.281 -21.344 1 92.12 377 ASP B CA 1
ATOM 8251 C C . ASP B 1 377 ? 10.648 -20.234 -22.875 1 92.12 377 ASP B C 1
ATOM 8253 O O . ASP B 1 377 ? 11.562 -20.75 -23.516 1 92.12 377 ASP B O 1
ATOM 8257 N N . LYS B 1 378 ? 9.703 -19.547 -23.391 1 91 378 LYS B N 1
ATOM 8258 C CA . LYS B 1 378 ? 9.57 -19.484 -24.844 1 91 378 LYS B CA 1
ATOM 8259 C C . LYS B 1 378 ? 10.625 -18.562 -25.438 1 91 378 LYS B C 1
ATOM 8261 O O . LYS B 1 378 ? 11.273 -18.906 -26.422 1 91 378 LYS B O 1
ATOM 8266 N N . LEU B 1 379 ? 10.828 -17.484 -24.844 1 93.25 379 LEU B N 1
ATOM 8267 C CA . LEU B 1 379 ? 11.711 -16.469 -25.406 1 93.25 379 LEU B CA 1
ATOM 8268 C C . LEU B 1 379 ? 13.172 -16.859 -25.234 1 93.25 379 LEU B C 1
ATOM 8270 O O . LEU B 1 379 ? 14.008 -16.578 -26.094 1 93.25 379 LEU B O 1
ATOM 8274 N N . HIS B 1 380 ? 13.508 -17.484 -24.172 1 90.56 380 HIS B N 1
ATOM 8275 C CA . HIS B 1 380 ? 14.867 -17.953 -23.969 1 90.56 380 HIS B CA 1
ATOM 8276 C C . HIS B 1 380 ? 15.242 -19.016 -24.984 1 90.56 380 HIS B C 1
ATOM 8278 O O . HIS B 1 380 ? 16.359 -19.031 -25.5 1 90.56 380 HIS B O 1
ATOM 8284 N N . ALA B 1 381 ? 14.32 -19.938 -25.25 1 89.56 381 ALA B N 1
ATOM 8285 C CA . ALA B 1 381 ? 14.562 -21 -26.219 1 89.56 381 ALA B CA 1
ATOM 8286 C C . ALA B 1 381 ? 14.773 -20.422 -27.609 1 89.56 381 ALA B C 1
ATOM 8288 O O . ALA B 1 381 ? 15.547 -20.969 -28.406 1 89.56 381 ALA B O 1
ATOM 8289 N N . GLN B 1 382 ? 14.133 -19.219 -27.875 1 91.5 382 GLN B N 1
ATOM 8290 C CA . GLN B 1 382 ? 14.25 -18.594 -29.188 1 91.5 382 GLN B CA 1
ATOM 8291 C C . GLN B 1 382 ? 15.477 -17.703 -29.266 1 91.5 382 GLN B C 1
ATOM 8293 O O . GLN B 1 382 ? 15.82 -17.203 -30.328 1 91.5 382 GLN B O 1
ATOM 8298 N N . GLY B 1 383 ? 16.188 -17.594 -28.234 1 88.62 383 GLY B N 1
ATOM 8299 C CA . GLY B 1 383 ? 17.328 -16.703 -28.203 1 88.62 383 GLY B CA 1
ATOM 8300 C C . GLY B 1 383 ? 16.953 -15.242 -28.359 1 88.62 383 GLY B C 1
ATOM 8301 O O . GLY B 1 383 ? 17.625 -14.484 -29.062 1 88.62 383 GLY B O 1
ATOM 8302 N N . TRP B 1 384 ? 15.883 -14.812 -27.781 1 90.75 384 TRP B N 1
ATOM 8303 C CA . TRP B 1 384 ? 15.359 -13.453 -27.828 1 90.75 384 TRP B CA 1
ATOM 8304 C C . TRP B 1 384 ? 16.344 -12.461 -27.219 1 90.75 384 TRP B C 1
ATOM 8306 O O . TRP B 1 384 ? 16.719 -12.602 -26.047 1 90.75 384 TRP B O 1
ATOM 8316 N N . MET B 1 385 ? 16.781 -11.391 -27.984 1 92.5 385 MET B N 1
ATOM 8317 C CA . MET B 1 385 ? 17.828 -10.477 -27.531 1 92.5 385 MET B CA 1
ATOM 8318 C C . MET B 1 385 ? 17.266 -9.086 -27.266 1 92.5 385 MET B C 1
ATOM 8320 O O . MET B 1 385 ? 17.984 -8.195 -26.812 1 92.5 385 MET B O 1
ATOM 8324 N N . THR B 1 386 ? 16 -8.82 -27.422 1 93.19 386 THR B N 1
ATOM 8325 C CA . THR B 1 386 ? 15.414 -7.496 -27.281 1 93.19 386 THR B CA 1
ATOM 8326 C C . THR B 1 386 ? 15.555 -6.992 -25.844 1 93.19 386 THR B C 1
ATOM 8328 O O . THR B 1 386 ? 15.758 -5.793 -25.625 1 93.19 386 THR B O 1
ATOM 8331 N N . ASP B 1 387 ? 15.492 -7.867 -24.891 1 93.12 387 ASP B N 1
ATOM 8332 C CA . ASP B 1 387 ? 15.641 -7.484 -23.484 1 93.12 387 ASP B CA 1
ATOM 8333 C C . ASP B 1 387 ? 17.016 -6.891 -23.219 1 93.12 387 ASP B C 1
ATOM 8335 O O . ASP B 1 387 ? 17.156 -5.887 -22.516 1 93.12 387 ASP B O 1
ATOM 8339 N N . TYR B 1 388 ? 18.031 -7.418 -23.922 1 93.44 388 TYR B N 1
ATOM 8340 C CA . TYR B 1 388 ? 19.391 -6.922 -23.75 1 93.44 388 TYR B CA 1
ATOM 8341 C C . TYR B 1 388 ? 19.562 -5.562 -24.406 1 93.44 388 TYR B C 1
ATOM 8343 O O . TYR B 1 388 ? 20.188 -4.66 -23.828 1 93.44 388 TYR B O 1
ATOM 8351 N N . TYR B 1 389 ? 18.938 -5.398 -25.531 1 95.12 389 TYR B N 1
ATOM 8352 C CA . TYR B 1 389 ? 19.062 -4.129 -26.25 1 95.12 389 TYR B CA 1
ATOM 8353 C C . TYR B 1 389 ? 18.375 -3.008 -25.469 1 95.12 389 TYR B C 1
ATOM 8355 O O . TYR B 1 389 ? 18.922 -1.907 -25.344 1 95.12 389 TYR B O 1
ATOM 8363 N N . VAL B 1 390 ? 17.281 -3.342 -24.969 1 95.62 390 VAL B N 1
ATOM 8364 C CA . VAL B 1 390 ? 16.547 -2.336 -24.203 1 95.62 390 VAL B CA 1
ATOM 8365 C C . VAL B 1 390 ? 17.297 -1.999 -22.922 1 95.62 390 VAL B C 1
ATOM 8367 O O . VAL B 1 390 ? 17.391 -0.831 -22.547 1 95.62 390 VAL B O 1
ATOM 8370 N N . GLN B 1 391 ? 17.859 -2.959 -22.281 1 95.12 391 GLN B N 1
ATOM 8371 C CA . GLN B 1 391 ? 18.609 -2.723 -21.062 1 95.12 391 GLN B CA 1
ATOM 8372 C C . GLN B 1 391 ? 19.828 -1.831 -21.328 1 95.12 391 GLN B C 1
ATOM 8374 O O . GLN B 1 391 ? 20.109 -0.918 -20.547 1 95.12 391 GLN B O 1
ATOM 8379 N N . ILE B 1 392 ? 20.469 -2.029 -22.406 1 96.06 392 ILE B N 1
ATOM 8380 C CA . ILE B 1 392 ? 21.641 -1.234 -22.766 1 96.06 392 ILE B CA 1
ATOM 8381 C C . ILE B 1 392 ? 21.203 0.182 -23.141 1 96.06 392 ILE B C 1
ATOM 8383 O O . ILE B 1 392 ? 21.812 1.16 -22.688 1 96.06 392 ILE B O 1
ATOM 8387 N N . GLY B 1 393 ? 20.141 0.251 -23.969 1 95.81 393 GLY B N 1
ATOM 8388 C CA . GLY B 1 393 ? 19.641 1.565 -24.344 1 95.81 393 GLY B CA 1
ATOM 8389 C C . GLY B 1 393 ? 19.234 2.406 -23.141 1 95.81 393 GLY B C 1
ATOM 8390 O O . GLY B 1 393 ? 19.609 3.576 -23.047 1 95.81 393 GLY B O 1
ATOM 8391 N N . VAL B 1 394 ? 18.547 1.827 -22.219 1 97.19 394 VAL B N 1
ATOM 8392 C CA . VAL B 1 394 ? 18.109 2.525 -21 1 97.19 394 VAL B CA 1
ATOM 8393 C C . VAL B 1 394 ? 19.328 2.834 -20.125 1 97.19 394 VAL B C 1
ATOM 8395 O O . VAL B 1 394 ? 19.438 3.926 -19.562 1 97.19 394 VAL B O 1
ATOM 8398 N N . GLY B 1 395 ? 20.297 1.847 -20.047 1 96.31 395 GLY B N 1
ATOM 8399 C CA . GLY B 1 395 ? 21.5 2.062 -19.266 1 96.31 395 GLY B CA 1
ATOM 8400 C C . GLY B 1 395 ? 22.328 3.244 -19.75 1 96.31 395 GLY B C 1
ATOM 8401 O O . GLY B 1 395 ? 22.766 4.07 -18.953 1 96.31 395 GLY B O 1
ATOM 8402 N N . ILE B 1 396 ? 22.422 3.398 -20.984 1 96.38 396 ILE B N 1
ATOM 8403 C CA . ILE B 1 396 ? 23.188 4.5 -21.562 1 96.38 396 ILE B CA 1
ATOM 8404 C C . ILE B 1 396 ? 22.469 5.82 -21.297 1 96.38 396 ILE B C 1
ATOM 8406 O O . ILE B 1 396 ? 23.094 6.801 -20.891 1 96.38 396 ILE B O 1
ATOM 8410 N N . MET B 1 397 ? 21.188 5.781 -21.438 1 96.62 397 MET B N 1
ATOM 8411 C CA . MET B 1 397 ? 20.406 6.996 -21.203 1 96.62 397 MET B CA 1
ATOM 8412 C C . MET B 1 397 ? 20.484 7.414 -19.734 1 96.62 397 MET B C 1
ATOM 8414 O O . MET B 1 397 ? 20.609 8.602 -19.438 1 96.62 397 MET B O 1
ATOM 8418 N N . GLN B 1 398 ? 20.453 6.5 -18.875 1 96.62 398 GLN B N 1
ATOM 8419 C CA . GLN B 1 398 ? 20.531 6.805 -17.438 1 96.62 398 GLN B CA 1
ATOM 8420 C C . GLN B 1 398 ? 21.906 7.336 -17.062 1 96.62 398 GLN B C 1
ATOM 8422 O O . GLN B 1 398 ? 22.031 8.234 -16.234 1 96.62 398 GLN B O 1
ATOM 8427 N N . VAL B 1 399 ? 22.922 6.816 -17.688 1 97.25 399 VAL B N 1
ATOM 8428 C CA . VAL B 1 399 ? 24.281 7.281 -17.406 1 97.25 399 VAL B CA 1
ATOM 8429 C C . VAL B 1 399 ? 24.438 8.719 -17.891 1 97.25 399 VAL B C 1
ATOM 8431 O O . VAL B 1 399 ? 24.984 9.562 -17.172 1 97.25 399 VAL B O 1
ATOM 8434 N N . ILE B 1 400 ? 23.922 8.984 -19.047 1 96.38 400 ILE B N 1
ATOM 8435 C CA . ILE B 1 400 ? 23.984 10.344 -19.578 1 96.38 400 ILE B CA 1
ATOM 8436 C C . ILE B 1 400 ? 23.219 11.297 -18.672 1 96.38 400 ILE B C 1
ATOM 8438 O O . ILE B 1 400 ? 23.719 12.359 -18.297 1 96.38 400 ILE B O 1
ATOM 8442 N N . PHE B 1 401 ? 22.078 10.914 -18.266 1 97.06 401 PHE B N 1
ATOM 8443 C CA . PHE B 1 401 ? 21.219 11.719 -17.406 1 97.06 401 PHE B CA 1
ATOM 8444 C C . PHE B 1 401 ? 21.875 12 -16.062 1 97.06 401 PHE B C 1
ATOM 8446 O O . PHE B 1 401 ? 22 13.156 -15.664 1 97.06 401 PHE B O 1
ATOM 8453 N N . HIS B 1 402 ? 22.359 10.945 -15.414 1 96.81 402 HIS B N 1
ATOM 8454 C CA . HIS B 1 402 ? 22.938 11.117 -14.086 1 96.81 402 HIS B CA 1
ATOM 8455 C C . HIS B 1 402 ? 24.297 11.797 -14.156 1 96.81 402 HIS B C 1
ATOM 8457 O O . HIS B 1 402 ? 24.719 12.492 -13.227 1 96.81 402 HIS B O 1
ATOM 8463 N N . ALA B 1 403 ? 24.969 11.609 -15.258 1 96.56 403 ALA B N 1
ATOM 8464 C CA . ALA B 1 403 ? 26.219 12.328 -15.445 1 96.56 403 ALA B CA 1
ATOM 8465 C C . ALA B 1 403 ? 25.984 13.828 -15.555 1 96.56 403 ALA B C 1
ATOM 8467 O O . ALA B 1 403 ? 26.719 14.633 -14.977 1 96.56 403 ALA B O 1
ATOM 8468 N N . MET B 1 404 ? 24.938 14.203 -16.25 1 96 404 MET B N 1
ATOM 8469 C CA . MET B 1 404 ? 24.594 15.617 -16.375 1 96 404 MET B CA 1
ATOM 8470 C C . MET B 1 404 ? 24.172 16.203 -15.031 1 96 404 MET B C 1
ATOM 8472 O O . MET B 1 404 ? 24.562 17.312 -14.688 1 96 404 MET B O 1
ATOM 8476 N N . VAL B 1 405 ? 23.391 15.461 -14.328 1 96 405 VAL B N 1
ATOM 8477 C CA . VAL B 1 405 ? 22.969 15.914 -13.008 1 96 405 VAL B CA 1
ATOM 8478 C C . VAL B 1 405 ? 24.172 16.047 -12.086 1 96 405 VAL B C 1
ATOM 8480 O O . VAL B 1 405 ? 24.281 17.016 -11.336 1 96 405 VAL B O 1
ATOM 8483 N N . PHE B 1 406 ? 25.078 15.102 -12.211 1 95.31 406 PHE B N 1
ATOM 8484 C CA . PHE B 1 406 ? 26.281 15.133 -11.391 1 95.31 406 PHE B CA 1
ATOM 8485 C C . PHE B 1 406 ? 27.141 16.328 -11.758 1 95.31 406 PHE B C 1
ATOM 8487 O O . PHE B 1 406 ? 27.719 16.969 -10.883 1 95.31 406 PHE B O 1
ATOM 8494 N N . HIS B 1 407 ? 27.266 16.594 -12.977 1 94.06 407 HIS B N 1
ATOM 8495 C CA . HIS B 1 407 ? 28.031 17.75 -13.414 1 94.06 407 HIS B CA 1
ATOM 8496 C C . HIS B 1 407 ? 27.484 19.031 -12.82 1 94.06 407 HIS B C 1
ATOM 8498 O O . HIS B 1 407 ? 28.25 19.875 -12.352 1 94.06 407 HIS B O 1
ATOM 8504 N N . TRP B 1 408 ? 26.203 19.188 -12.773 1 93.5 408 TRP B N 1
ATOM 8505 C CA . TRP B 1 408 ? 25.578 20.375 -12.18 1 93.5 408 TRP B CA 1
ATOM 8506 C C . TRP B 1 408 ? 25.766 20.391 -10.672 1 93.5 408 TRP B C 1
ATOM 8508 O O . TRP B 1 408 ? 26.141 21.406 -10.094 1 93.5 408 TRP B O 1
ATOM 8518 N N . ALA B 1 409 ? 25.562 19.281 -10.055 1 92.81 409 ALA B N 1
ATOM 8519 C CA . ALA B 1 409 ? 25.656 19.203 -8.602 1 92.81 409 ALA B CA 1
ATOM 8520 C C . ALA B 1 409 ? 27.094 19.422 -8.141 1 92.81 409 ALA B C 1
ATOM 8522 O O . ALA B 1 409 ? 27.328 20 -7.074 1 92.81 409 ALA B O 1
ATOM 8523 N N . ALA B 1 410 ? 28 19 -8.93 1 91.31 410 ALA B N 1
ATOM 8524 C CA . ALA B 1 410 ? 29.406 19.156 -8.586 1 91.31 410 ALA B CA 1
ATOM 8525 C C . ALA B 1 410 ? 29.844 20.609 -8.672 1 91.31 410 ALA B C 1
ATOM 8527 O O . ALA B 1 410 ? 30.781 21.031 -7.984 1 91.31 410 ALA B O 1
ATOM 8528 N N . LYS B 1 411 ? 29.156 21.391 -9.406 1 87.94 411 LYS B N 1
ATOM 8529 C CA . LYS B 1 411 ? 29.516 22.781 -9.586 1 87.94 411 LYS B CA 1
ATOM 8530 C C . LYS B 1 411 ? 28.953 23.641 -8.461 1 87.94 411 LYS B C 1
ATOM 8532 O O . LYS B 1 411 ? 29.359 24.797 -8.281 1 87.94 411 LYS B O 1
ATOM 8537 N N . VAL B 1 412 ? 28.047 23.094 -7.734 1 87.56 412 VAL B N 1
ATOM 8538 C CA . VAL B 1 412 ? 27.469 23.828 -6.613 1 87.56 412 VAL B CA 1
ATOM 8539 C C . VAL B 1 412 ? 28.469 23.859 -5.457 1 87.56 412 VAL B C 1
ATOM 8541 O O . VAL B 1 412 ? 28.969 22.812 -5.027 1 87.56 412 VAL B O 1
ATOM 8544 N N . GLU B 1 413 ? 28.688 25 -4.957 1 83.62 413 GLU B N 1
ATOM 8545 C CA . GLU B 1 413 ? 29.672 25.203 -3.898 1 83.62 413 GLU B CA 1
ATOM 8546 C C . GLU B 1 413 ? 29.172 24.641 -2.568 1 83.62 413 GLU B C 1
ATOM 8548 O O . GLU B 1 413 ? 27.984 24.719 -2.264 1 83.62 413 GLU B O 1
ATOM 8553 N N . GLU B 1 414 ? 29.984 24.188 -1.763 1 81.31 414 GLU B N 1
ATOM 8554 C CA . GLU B 1 414 ? 29.688 23.547 -0.486 1 81.31 414 GLU B CA 1
ATOM 8555 C C . GLU B 1 414 ? 29.172 24.562 0.528 1 81.31 414 GLU B C 1
ATOM 8557 O O . GLU B 1 414 ? 28.469 24.203 1.482 1 81.31 414 GLU B O 1
ATOM 8562 N N . ARG B 1 415 ? 29.422 25.859 0.281 1 74.5 415 ARG B N 1
ATOM 8563 C CA . ARG B 1 415 ? 28.984 26.906 1.194 1 74.5 415 ARG B CA 1
ATOM 8564 C C . ARG B 1 415 ? 27.469 27.078 1.163 1 74.5 415 ARG B C 1
ATOM 8566 O O . ARG B 1 415 ? 26.891 27.625 2.094 1 74.5 415 ARG B O 1
ATOM 8573 N N . ARG B 1 416 ? 26.953 26.484 0.144 1 82 416 ARG B N 1
ATOM 8574 C CA . ARG B 1 416 ? 25.516 26.656 -0.035 1 82 416 ARG B CA 1
ATOM 8575 C C . ARG B 1 416 ? 24.75 25.547 0.672 1 82 416 ARG B C 1
ATOM 8577 O O . ARG B 1 416 ? 23.516 25.625 0.809 1 82 416 ARG B O 1
ATOM 8584 N N . PHE B 1 417 ? 25.5 24.625 1.188 1 85.81 417 PHE B N 1
ATOM 8585 C CA . PHE B 1 417 ? 24.828 23.5 1.825 1 85.81 417 PHE B CA 1
ATOM 8586 C C . PHE B 1 417 ? 24.344 23.875 3.219 1 85.81 417 PHE B C 1
ATOM 8588 O O . PHE B 1 417 ? 25 24.625 3.932 1 85.81 417 PHE B O 1
ATOM 8595 N N . ASP B 1 418 ? 23.109 23.422 3.445 1 85.94 418 ASP B N 1
ATOM 8596 C CA . ASP B 1 418 ? 22.562 23.594 4.785 1 85.94 418 ASP B CA 1
ATOM 8597 C C . ASP B 1 418 ? 23 22.453 5.707 1 85.94 418 ASP B C 1
ATOM 8599 O O . ASP B 1 418 ? 22.875 21.281 5.359 1 85.94 418 ASP B O 1
ATOM 8603 N N . ALA B 1 419 ? 23.453 22.766 6.879 1 84.06 419 ALA B N 1
ATOM 8604 C CA . ALA B 1 419 ? 24 21.812 7.832 1 84.06 419 ALA B CA 1
ATOM 8605 C C . ALA B 1 419 ? 22.922 20.859 8.344 1 84.06 419 ALA B C 1
ATOM 8607 O O . ALA B 1 419 ? 23.172 19.672 8.562 1 84.06 419 ALA B O 1
ATOM 8608 N N . TYR B 1 420 ? 21.766 21.375 8.484 1 81.69 420 TYR B N 1
ATOM 8609 C CA . TYR B 1 420 ? 20.688 20.547 9.023 1 81.69 420 TYR B CA 1
ATOM 8610 C C . TYR B 1 420 ? 20.234 19.516 7.996 1 81.69 420 TYR B C 1
ATOM 8612 O O . TYR B 1 420 ? 20.078 18.344 8.32 1 81.69 420 TYR B O 1
ATOM 8620 N N . HIS B 1 421 ? 20.094 20 6.848 1 86.06 421 HIS B N 1
ATOM 8621 C CA . HIS B 1 421 ? 19.688 19.062 5.801 1 86.06 421 HIS B CA 1
ATOM 8622 C C . HIS B 1 421 ? 20.781 18.031 5.516 1 86.06 421 HIS B C 1
ATOM 8624 O O . HIS B 1 421 ? 20.5 16.875 5.227 1 86.06 421 HIS B O 1
ATOM 8630 N N . LYS B 1 422 ? 21.953 18.453 5.617 1 87 422 LYS B N 1
ATOM 8631 C CA . LYS B 1 422 ? 23.062 17.547 5.438 1 87 422 LYS B CA 1
ATOM 8632 C C . LYS B 1 422 ? 23.109 16.5 6.547 1 87 422 LYS B C 1
ATOM 8634 O O . LYS B 1 422 ? 23.359 15.32 6.289 1 87 422 LYS B O 1
ATOM 8639 N N . ALA B 1 423 ? 22.812 16.875 7.711 1 87.56 423 ALA B N 1
ATOM 8640 C CA . ALA B 1 423 ? 22.828 15.961 8.844 1 87.56 423 ALA B CA 1
ATOM 8641 C C . ALA B 1 423 ? 21.641 15.008 8.781 1 87.56 423 ALA B C 1
ATOM 8643 O O . ALA B 1 423 ? 21.766 13.82 9.109 1 87.56 423 ALA B O 1
ATOM 8644 N N . GLU B 1 424 ? 20.578 15.523 8.398 1 86.94 424 GLU B N 1
ATOM 8645 C CA . GLU B 1 424 ? 19.375 14.703 8.281 1 86.94 424 GLU B CA 1
ATOM 8646 C C . GLU B 1 424 ? 19.547 13.633 7.203 1 86.94 424 GLU B C 1
ATOM 8648 O O . GLU B 1 424 ? 19.031 12.523 7.336 1 86.94 424 GLU B O 1
ATOM 8653 N N . ALA B 1 425 ? 20.312 13.945 6.203 1 89.94 425 ALA B N 1
ATOM 8654 C CA . ALA B 1 425 ? 20.484 13.031 5.074 1 89.94 425 ALA B CA 1
ATOM 8655 C C . ALA B 1 425 ? 21.656 12.078 5.312 1 89.94 425 ALA B C 1
ATOM 8657 O O . ALA B 1 425 ? 21.891 11.172 4.512 1 89.94 425 ALA B O 1
ATOM 8658 N N . ARG B 1 426 ? 22.344 12.18 6.344 1 88.69 426 ARG B N 1
ATOM 8659 C CA . ARG B 1 426 ? 23.547 11.391 6.59 1 88.69 426 ARG B CA 1
ATOM 8660 C C . ARG B 1 426 ? 23.219 9.898 6.648 1 88.69 426 ARG B C 1
ATOM 8662 O O . ARG B 1 426 ? 23.938 9.078 6.078 1 88.69 426 ARG B O 1
ATOM 8669 N N . GLY B 1 427 ? 22.172 9.594 7.383 1 86.44 427 GLY B N 1
ATOM 8670 C CA . GLY B 1 427 ? 21.797 8.188 7.465 1 86.44 427 GLY B CA 1
ATOM 8671 C C . GLY B 1 427 ? 21.516 7.566 6.113 1 86.44 427 GLY B C 1
ATOM 8672 O O . GLY B 1 427 ? 21.984 6.465 5.816 1 86.44 427 GLY B O 1
ATOM 8673 N N . ASP B 1 428 ? 20.844 8.266 5.301 1 89.81 428 ASP B N 1
ATOM 8674 C CA . ASP B 1 428 ? 20.516 7.77 3.969 1 89.81 428 ASP B CA 1
ATOM 8675 C C . ASP B 1 428 ? 21.766 7.691 3.088 1 89.81 428 ASP B C 1
ATOM 8677 O O . ASP B 1 428 ? 21.938 6.742 2.322 1 89.81 428 ASP B O 1
ATOM 8681 N N . VAL B 1 429 ? 22.641 8.617 3.211 1 93 429 VAL B N 1
ATOM 8682 C CA . VAL B 1 429 ? 23.828 8.656 2.377 1 93 429 VAL B CA 1
ATOM 8683 C C . VAL B 1 429 ? 24.75 7.484 2.734 1 93 429 VAL B C 1
ATOM 8685 O O . VAL B 1 429 ? 25.328 6.852 1.852 1 93 429 VAL B O 1
ATOM 8688 N N . VAL B 1 430 ? 24.812 7.164 3.955 1 91.44 430 VAL B N 1
ATOM 8689 C CA . VAL B 1 430 ? 25.656 6.055 4.387 1 91.44 430 VAL B CA 1
ATOM 8690 C C . VAL B 1 430 ? 25.047 4.734 3.9 1 91.44 430 VAL B C 1
ATOM 8692 O O . VAL B 1 430 ? 25.781 3.838 3.469 1 91.44 430 VAL B O 1
ATOM 8695 N N . LEU B 1 431 ? 23.797 4.676 3.977 1 91.56 431 LEU B N 1
ATOM 8696 C CA . LEU B 1 431 ? 23.141 3.463 3.506 1 91.56 431 LEU B CA 1
ATOM 8697 C C . LEU B 1 431 ? 23.312 3.293 2.002 1 91.56 431 LEU B C 1
ATOM 8699 O O . LEU B 1 431 ? 23.594 2.189 1.525 1 91.56 431 LEU B O 1
ATOM 8703 N N . ILE B 1 432 ? 23.172 4.367 1.274 1 95.56 432 ILE B N 1
ATOM 8704 C CA . ILE B 1 432 ? 23.297 4.293 -0.176 1 95.56 432 ILE B CA 1
ATOM 8705 C C . ILE B 1 432 ? 24.75 3.953 -0.539 1 95.56 432 ILE B C 1
ATOM 8707 O O . ILE B 1 432 ? 25 3.164 -1.454 1 95.56 432 ILE B O 1
ATOM 8711 N N . LEU B 1 433 ? 25.734 4.488 0.175 1 95.25 433 LEU B N 1
ATOM 8712 C CA . LEU B 1 433 ? 27.141 4.164 -0.066 1 95.25 433 LEU B CA 1
ATOM 8713 C C . LEU B 1 433 ? 27.406 2.684 0.184 1 95.25 433 LEU B C 1
ATOM 8715 O O . LEU B 1 433 ? 28.031 2.018 -0.633 1 95.25 433 LEU B O 1
ATOM 8719 N N . GLY B 1 434 ? 26.891 2.205 1.319 1 92.81 434 GLY B N 1
ATOM 8720 C CA . GLY B 1 434 ? 27.047 0.787 1.601 1 92.81 434 GLY B CA 1
ATOM 8721 C C . GLY B 1 434 ? 26.422 -0.101 0.532 1 92.81 434 GLY B C 1
ATOM 8722 O O . GLY B 1 434 ? 27.031 -1.098 0.127 1 92.81 434 GLY B O 1
ATOM 8723 N N . CYS B 1 435 ? 25.328 0.273 0.02 1 94.12 435 CYS B N 1
ATOM 8724 C CA . CYS B 1 435 ? 24.656 -0.499 -1.029 1 94.12 435 CYS B CA 1
ATOM 8725 C C . CYS B 1 435 ? 25.453 -0.441 -2.328 1 94.12 435 CYS B C 1
ATOM 8727 O O . CYS B 1 435 ? 25.578 -1.444 -3.033 1 94.12 435 CYS B O 1
ATOM 8729 N N . CYS B 1 436 ? 25.984 0.727 -2.639 1 96.19 436 CYS B N 1
ATOM 8730 C CA . CYS B 1 436 ? 26.75 0.849 -3.867 1 96.19 436 CYS B CA 1
ATOM 8731 C C . CYS B 1 436 ? 27.984 -0.049 -3.826 1 96.19 436 CYS B C 1
ATOM 8733 O O . CYS B 1 436 ? 28.344 -0.671 -4.832 1 96.19 436 CYS B O 1
ATOM 8735 N N . ILE B 1 437 ? 28.609 -0.179 -2.693 1 95.75 437 ILE B N 1
ATOM 8736 C CA . ILE B 1 437 ? 29.766 -1.044 -2.545 1 95.75 437 ILE B CA 1
ATOM 8737 C C . ILE B 1 437 ? 29.359 -2.504 -2.719 1 95.75 437 ILE B C 1
ATOM 8739 O O . ILE B 1 437 ? 29.984 -3.25 -3.473 1 95.75 437 ILE B O 1
ATOM 8743 N N . LEU B 1 438 ? 28.312 -2.865 -2.117 1 93.81 438 LEU B N 1
ATOM 8744 C CA . LEU B 1 438 ? 27.828 -4.238 -2.223 1 93.81 438 LEU B CA 1
ATOM 8745 C C . LEU B 1 438 ? 27.375 -4.547 -3.645 1 93.81 438 LEU B C 1
ATOM 8747 O O . LEU B 1 438 ? 27.562 -5.664 -4.133 1 93.81 438 LEU B O 1
ATOM 8751 N N . LEU B 1 439 ? 26.797 -3.609 -4.285 1 96.06 439 LEU B N 1
ATOM 8752 C CA . LEU B 1 439 ? 26.312 -3.812 -5.648 1 96.06 439 LEU B CA 1
ATOM 8753 C C . LEU B 1 439 ? 27.484 -3.932 -6.621 1 96.06 439 LEU B C 1
ATOM 8755 O O . LEU B 1 439 ? 27.391 -4.641 -7.629 1 96.06 439 LEU B O 1
ATOM 8759 N N . THR B 1 440 ? 28.594 -3.258 -6.312 1 96.69 440 THR B N 1
ATOM 8760 C CA . THR B 1 440 ? 29.797 -3.434 -7.133 1 96.69 440 THR B CA 1
ATOM 8761 C C . THR B 1 440 ? 30.359 -4.84 -6.965 1 96.69 440 THR B C 1
ATOM 8763 O O . THR B 1 440 ? 30.781 -5.465 -7.941 1 96.69 440 THR B O 1
ATOM 8766 N N . ILE B 1 441 ? 30.281 -5.344 -5.746 1 95.19 441 ILE B N 1
ATOM 8767 C CA . ILE B 1 441 ? 30.703 -6.723 -5.508 1 95.19 441 ILE B CA 1
ATOM 8768 C C . ILE B 1 441 ? 29.75 -7.68 -6.238 1 95.19 441 ILE B C 1
ATOM 8770 O O . ILE B 1 441 ? 30.203 -8.641 -6.867 1 95.19 441 ILE B O 1
ATOM 8774 N N . LYS B 1 442 ? 28.562 -7.434 -6.207 1 93.94 442 LYS B N 1
ATOM 8775 C CA . LYS B 1 442 ? 27.578 -8.25 -6.914 1 93.94 442 LYS B CA 1
ATOM 8776 C C . LYS B 1 442 ? 27.844 -8.234 -8.422 1 93.94 442 LYS B C 1
ATOM 8778 O O . LYS B 1 442 ? 27.703 -9.258 -9.086 1 93.94 442 LYS B O 1
ATOM 8783 N N . PHE B 1 443 ? 28.188 -7.07 -8.891 1 95.62 443 PHE B N 1
ATOM 8784 C CA . PHE B 1 443 ? 28.484 -6.938 -10.312 1 95.62 443 PHE B CA 1
ATOM 8785 C C . PHE B 1 443 ? 29.641 -7.852 -10.711 1 95.62 443 PHE B C 1
ATOM 8787 O O . PHE B 1 443 ? 29.547 -8.578 -11.703 1 95.62 443 PHE B O 1
ATOM 8794 N N . VAL B 1 444 ? 30.625 -7.895 -9.914 1 95.69 444 VAL B N 1
ATOM 8795 C CA . VAL B 1 444 ? 31.781 -8.734 -10.203 1 95.69 444 VAL B CA 1
ATOM 8796 C C . VAL B 1 444 ? 31.391 -10.211 -10.125 1 95.69 444 VAL B C 1
ATOM 8798 O O . VAL B 1 444 ? 31.734 -11 -11.008 1 95.69 444 VAL B O 1
ATOM 8801 N N . LEU B 1 445 ? 30.641 -10.547 -9.148 1 94.5 445 LEU B N 1
ATOM 8802 C CA . LEU B 1 445 ? 30.203 -11.93 -8.992 1 94.5 445 LEU B CA 1
ATOM 8803 C C . LEU B 1 445 ? 29.281 -12.336 -10.133 1 94.5 445 LEU B C 1
ATOM 8805 O O . LEU B 1 445 ? 29.312 -13.477 -10.602 1 94.5 445 LEU B O 1
ATOM 8809 N N . GLN B 1 446 ? 28.438 -11.438 -10.57 1 95 446 GLN B N 1
ATOM 8810 C CA . GLN B 1 446 ? 27.531 -11.719 -11.672 1 95 446 GLN B CA 1
ATOM 8811 C C . GLN B 1 446 ? 28.297 -11.945 -12.977 1 95 446 GLN B C 1
ATOM 8813 O O . GLN B 1 446 ? 27.891 -12.766 -13.805 1 95 446 GLN B O 1
ATOM 8818 N N . VAL B 1 447 ? 29.375 -11.211 -13.164 1 95.31 447 VAL B N 1
ATOM 8819 C CA . VAL B 1 447 ? 30.203 -11.398 -14.359 1 95.31 447 VAL B CA 1
ATOM 8820 C C . VAL B 1 447 ? 30.812 -12.789 -14.352 1 95.31 447 VAL B C 1
ATOM 8822 O O . VAL B 1 447 ? 30.812 -13.484 -15.367 1 95.31 447 VAL B O 1
ATOM 8825 N N . VAL B 1 448 ? 31.234 -13.234 -13.195 1 95.06 448 VAL B N 1
ATOM 8826 C CA . VAL B 1 448 ? 31.797 -14.57 -13.062 1 95.06 448 VAL B CA 1
ATOM 8827 C C . VAL B 1 448 ? 30.719 -15.625 -13.289 1 95.06 448 VAL B C 1
ATOM 8829 O O . VAL B 1 448 ? 30.938 -16.609 -13.984 1 95.06 448 VAL B O 1
ATOM 8832 N N . GLU B 1 449 ? 29.625 -15.352 -12.727 1 94.31 449 GLU B N 1
ATOM 8833 C CA . GLU B 1 449 ? 28.484 -16.266 -12.891 1 94.31 449 GLU B CA 1
ATOM 8834 C C . GLU B 1 449 ? 28.109 -16.406 -14.359 1 94.31 449 GLU B C 1
ATOM 8836 O O . GLU B 1 449 ? 27.875 -17.516 -14.844 1 94.31 449 GLU B O 1
ATOM 8841 N N . MET B 1 450 ? 28.078 -15.344 -15.109 1 94.44 450 MET B N 1
ATOM 8842 C CA . MET B 1 450 ? 27.703 -15.367 -16.516 1 94.44 450 MET B CA 1
ATOM 8843 C C . MET B 1 450 ? 28.766 -16.062 -17.359 1 94.44 450 MET B C 1
ATOM 8845 O O . MET B 1 450 ? 28.453 -16.688 -18.375 1 94.44 450 MET B O 1
ATOM 8849 N N . ASP B 1 451 ? 30 -15.977 -16.875 1 95.25 451 ASP B N 1
ATOM 8850 C CA . ASP B 1 451 ? 31.062 -16.703 -17.578 1 95.25 451 ASP B CA 1
ATOM 8851 C C . ASP B 1 451 ? 30.875 -18.203 -17.438 1 95.25 451 ASP B C 1
ATOM 8853 O O . ASP B 1 451 ? 31.062 -18.953 -18.406 1 95.25 451 ASP B O 1
ATOM 8857 N N . TYR B 1 452 ? 30.469 -18.625 -16.297 1 94.75 452 TYR B N 1
ATOM 8858 C CA . TYR B 1 452 ? 30.172 -20.047 -16.094 1 94.75 452 TYR B CA 1
ATOM 8859 C C . TYR B 1 452 ? 28.953 -20.469 -16.906 1 94.75 452 TYR B C 1
ATOM 8861 O O . TYR B 1 452 ? 28.922 -21.562 -17.469 1 94.75 452 TYR B O 1
ATOM 8869 N N . GLN B 1 453 ? 27.969 -19.641 -17 1 94.06 453 GLN B N 1
ATOM 8870 C CA . GLN B 1 453 ? 26.766 -19.938 -17.75 1 94.06 453 GLN B CA 1
ATOM 8871 C C . GLN B 1 453 ? 27.047 -20.031 -19.25 1 94.06 453 GLN B C 1
ATOM 8873 O O . GLN B 1 453 ? 26.438 -20.844 -19.953 1 94.06 453 GLN B O 1
ATOM 8878 N N . LYS B 1 454 ? 27.938 -19.219 -19.688 1 94.62 454 LYS B N 1
ATOM 8879 C CA . LYS B 1 454 ? 28.359 -19.266 -21.094 1 94.62 454 LYS B CA 1
ATOM 8880 C C . LYS B 1 454 ? 29.047 -20.594 -21.406 1 94.62 454 LYS B C 1
ATOM 8882 O O . LYS B 1 454 ? 28.781 -21.219 -22.422 1 94.62 454 LYS B O 1
ATOM 8887 N N . ASN B 1 455 ? 29.844 -21.031 -20.469 1 94 455 ASN B N 1
ATOM 8888 C CA . ASN B 1 455 ? 30.578 -22.281 -20.656 1 94 455 ASN B CA 1
ATOM 8889 C C . ASN B 1 455 ? 29.641 -23.484 -20.609 1 94 455 ASN B C 1
ATOM 8891 O O . ASN B 1 455 ? 29.906 -24.516 -21.25 1 94 455 ASN B O 1
ATOM 8895 N N . ASP B 1 456 ? 28.531 -23.391 -19.906 1 93.12 456 ASP B N 1
ATOM 8896 C CA . ASP B 1 456 ? 27.547 -24.453 -19.828 1 93.12 456 ASP B CA 1
ATOM 8897 C C . ASP B 1 456 ? 26.594 -24.422 -21.016 1 93.12 456 ASP B C 1
ATOM 8899 O O . ASP B 1 456 ? 25.75 -25.297 -21.188 1 93.12 456 ASP B O 1
ATOM 8903 N N . GLY B 1 457 ? 26.656 -23.406 -21.859 1 89.81 457 GLY B N 1
ATOM 8904 C CA . GLY B 1 457 ? 25.875 -23.328 -23.078 1 89.81 457 GLY B CA 1
ATOM 8905 C C . GLY B 1 457 ? 24.531 -22.641 -22.875 1 89.81 457 GLY B C 1
ATOM 8906 O O . GLY B 1 457 ? 23.688 -22.641 -23.781 1 89.81 457 GLY B O 1
ATOM 8907 N N . PHE B 1 458 ? 24.312 -22.094 -21.703 1 90.56 458 PHE B N 1
ATOM 8908 C CA . PHE B 1 458 ? 23.062 -21.406 -21.422 1 90.56 458 PHE B CA 1
ATOM 8909 C C . PHE B 1 458 ? 23.031 -20.047 -22.109 1 90.56 458 PHE B C 1
ATOM 8911 O O . PHE B 1 458 ? 21.984 -19.641 -22.641 1 90.56 458 PHE B O 1
ATOM 8918 N N . LEU B 1 459 ? 24.156 -19.359 -22.047 1 91.38 459 LEU B N 1
ATOM 8919 C CA . LEU B 1 459 ? 24.25 -18.031 -22.656 1 91.38 459 LEU B CA 1
ATOM 8920 C C . LEU B 1 459 ? 25.141 -18.047 -23.891 1 91.38 459 LEU B C 1
ATOM 8922 O O . LEU B 1 459 ? 26.203 -18.672 -23.875 1 91.38 459 LEU B O 1
ATOM 8926 N N . ASN B 1 460 ? 24.688 -17.359 -24.906 1 91.44 460 ASN B N 1
ATOM 8927 C CA . ASN B 1 460 ? 25.516 -17.172 -26.094 1 91.44 460 ASN B CA 1
ATOM 8928 C C . ASN B 1 460 ? 26.562 -16.094 -25.891 1 91.44 460 ASN B C 1
ATOM 8930 O O . ASN B 1 460 ? 26.438 -15.258 -25 1 91.44 460 ASN B O 1
ATOM 8934 N N . SER B 1 461 ? 27.562 -16.109 -26.703 1 92.75 461 SER B N 1
ATOM 8935 C CA . SER B 1 461 ? 28.672 -15.156 -26.562 1 92.75 461 SER B CA 1
ATOM 8936 C C . SER B 1 461 ? 28.188 -13.719 -26.734 1 92.75 461 SER B C 1
ATOM 8938 O O . SER B 1 461 ? 28.625 -12.828 -26.016 1 92.75 461 SER B O 1
ATOM 8940 N N . THR B 1 462 ? 27.328 -13.492 -27.672 1 92.44 462 THR B N 1
ATOM 8941 C CA . THR B 1 462 ? 26.797 -12.148 -27.875 1 92.44 462 THR B CA 1
ATOM 8942 C C . THR B 1 462 ? 25.953 -11.711 -26.688 1 92.44 462 THR B C 1
ATOM 8944 O O . THR B 1 462 ? 26.047 -10.562 -26.234 1 92.44 462 THR B O 1
ATOM 8947 N N . GLY B 1 463 ? 25.203 -12.633 -26.266 1 91.69 463 GLY B N 1
ATOM 8948 C CA . GLY B 1 463 ? 24.406 -12.344 -25.078 1 91.69 463 GLY B CA 1
ATOM 8949 C C . GLY B 1 463 ? 25.25 -12.039 -23.844 1 91.69 463 GLY B C 1
ATOM 8950 O O . GLY B 1 463 ? 24.906 -11.164 -23.062 1 91.69 463 GLY B O 1
ATOM 8951 N N . PHE B 1 464 ? 26.328 -12.703 -23.75 1 94.31 464 PHE B N 1
ATOM 8952 C CA . PHE B 1 464 ? 27.25 -12.508 -22.641 1 94.31 464 PHE B CA 1
ATOM 8953 C C . PHE B 1 464 ? 27.812 -11.094 -22.641 1 94.31 464 PHE B C 1
ATOM 8955 O O . PHE B 1 464 ? 27.766 -10.391 -21.625 1 94.31 464 PHE B O 1
ATOM 8962 N N . VAL B 1 465 ? 28.266 -10.625 -23.734 1 94.75 465 VAL B N 1
ATOM 8963 C CA . VAL B 1 465 ? 28.875 -9.305 -23.859 1 94.75 465 VAL B CA 1
ATOM 8964 C C . VAL B 1 465 ? 27.812 -8.234 -23.609 1 94.75 465 VAL B C 1
ATOM 8966 O O . VAL B 1 465 ? 28.062 -7.258 -22.891 1 94.75 465 VAL B O 1
ATOM 8969 N N . MET B 1 466 ? 26.719 -8.438 -24.156 1 94.69 466 MET B N 1
ATOM 8970 C CA . MET B 1 466 ? 25.656 -7.449 -24.016 1 94.69 466 MET B CA 1
ATOM 8971 C C . MET B 1 466 ? 25.172 -7.363 -22.562 1 94.69 466 MET B C 1
ATOM 8973 O O . MET B 1 466 ? 24.922 -6.27 -22.062 1 94.69 466 MET B O 1
ATOM 8977 N N . ARG B 1 467 ? 25.078 -8.445 -21.953 1 94.19 467 ARG B N 1
ATOM 8978 C CA . ARG B 1 467 ? 24.641 -8.445 -20.562 1 94.19 467 ARG B CA 1
ATOM 8979 C C . ARG B 1 467 ? 25.672 -7.77 -19.656 1 94.19 467 ARG B C 1
ATOM 8981 O O . ARG B 1 467 ? 25.312 -7.039 -18.734 1 94.19 467 ARG B O 1
ATOM 8988 N N . ILE B 1 468 ? 26.906 -7.992 -19.891 1 95.44 468 ILE B N 1
ATOM 8989 C CA . ILE B 1 468 ? 27.953 -7.359 -19.094 1 95.44 468 ILE B CA 1
ATOM 8990 C C . ILE B 1 468 ? 27.906 -5.848 -19.297 1 95.44 468 ILE B C 1
ATOM 8992 O O . ILE B 1 468 ? 28.016 -5.09 -18.328 1 95.44 468 ILE B O 1
ATOM 8996 N N . PHE B 1 469 ? 27.703 -5.461 -20.484 1 95.62 469 PHE B N 1
ATOM 8997 C CA . PHE B 1 469 ? 27.625 -4.031 -20.766 1 95.62 469 PHE B CA 1
ATOM 8998 C C . PHE B 1 469 ? 26.391 -3.42 -20.094 1 95.62 469 PHE B C 1
ATOM 9000 O O . PHE B 1 469 ? 26.453 -2.297 -19.594 1 95.62 469 PHE B O 1
ATOM 9007 N N . GLY B 1 470 ? 25.328 -4.148 -20.141 1 94.81 470 GLY B N 1
ATOM 9008 C CA . GLY B 1 470 ? 24.141 -3.676 -19.453 1 94.81 470 GLY B CA 1
ATOM 9009 C C . GLY B 1 470 ? 24.328 -3.52 -17.969 1 94.81 470 GLY B C 1
ATOM 9010 O O . GLY B 1 470 ? 23.922 -2.51 -17.375 1 94.81 470 GLY B O 1
ATOM 9011 N N . LEU B 1 471 ? 24.938 -4.441 -17.375 1 95.12 471 LEU B N 1
ATOM 9012 C CA . LEU B 1 471 ? 25.188 -4.379 -15.93 1 95.12 471 LEU B CA 1
ATOM 9013 C C . LEU B 1 471 ? 26.203 -3.277 -15.602 1 95.12 471 LEU B C 1
ATOM 9015 O O . LEU B 1 471 ? 26.078 -2.611 -14.57 1 95.12 471 LEU B O 1
ATOM 9019 N N . LEU B 1 472 ? 27.156 -3.064 -16.453 1 96.62 472 LEU B N 1
ATOM 9020 C CA . LEU B 1 472 ? 28.141 -2.02 -16.25 1 96.62 472 LEU B CA 1
ATOM 9021 C C . LEU B 1 472 ? 27.5 -0.639 -16.281 1 96.62 472 LEU B C 1
ATOM 9023 O O . LEU B 1 472 ? 27.797 0.204 -15.43 1 96.62 472 LEU B O 1
ATOM 9027 N N . THR B 1 473 ? 26.656 -0.446 -17.234 1 96.56 473 THR B N 1
ATOM 9028 C CA . THR B 1 473 ? 25.984 0.844 -17.328 1 96.56 473 THR B CA 1
ATOM 9029 C C . THR B 1 473 ? 25.047 1.064 -16.141 1 96.56 473 THR B C 1
ATOM 9031 O O . THR B 1 473 ? 24.938 2.184 -15.641 1 96.56 473 THR B O 1
ATOM 9034 N N . THR B 1 474 ? 24.422 0.046 -15.672 1 94.69 474 THR B N 1
ATOM 9035 C CA . THR B 1 474 ? 23.547 0.169 -14.508 1 94.69 474 THR B CA 1
ATOM 9036 C C . THR B 1 474 ? 24.359 0.514 -13.258 1 94.69 474 THR B C 1
ATOM 9038 O O . THR B 1 474 ? 23.969 1.403 -12.492 1 94.69 474 THR B O 1
ATOM 9041 N N . THR B 1 475 ? 25.484 -0.114 -13.055 1 96.25 475 THR B N 1
ATOM 9042 C CA . THR B 1 475 ? 26.328 0.154 -11.898 1 96.25 475 THR B CA 1
ATOM 9043 C C . THR B 1 475 ? 26.922 1.564 -11.969 1 96.25 475 THR B C 1
ATOM 9045 O O . THR B 1 475 ? 26.953 2.275 -10.961 1 96.25 475 THR B O 1
ATOM 9048 N N . ALA B 1 476 ? 27.281 1.923 -13.156 1 96.69 476 ALA B N 1
ATOM 9049 C CA . ALA B 1 476 ? 27.812 3.271 -13.336 1 96.69 476 ALA B CA 1
ATOM 9050 C C . ALA B 1 476 ? 26.75 4.324 -13.023 1 96.69 476 ALA B C 1
ATOM 9052 O O . ALA B 1 476 ? 27.031 5.332 -12.375 1 96.69 476 ALA B O 1
ATOM 9053 N N . SER B 1 477 ? 25.594 4.074 -13.461 1 96.56 477 SER B N 1
ATOM 9054 C CA . SER B 1 477 ? 24.5 5 -13.195 1 96.56 477 SER B CA 1
ATOM 9055 C C . SER B 1 477 ? 24.203 5.094 -11.695 1 96.56 477 SER B C 1
ATOM 9057 O O . SER B 1 477 ? 23.891 6.172 -11.188 1 96.56 477 SER B O 1
ATOM 9059 N N . GLN B 1 478 ? 24.281 4.043 -10.992 1 96.44 478 GLN B N 1
ATOM 9060 C CA . GLN B 1 478 ? 24.016 4.031 -9.555 1 96.44 478 GLN B CA 1
ATOM 9061 C C . GLN B 1 478 ? 25.078 4.832 -8.797 1 96.44 478 GLN B C 1
ATOM 9063 O O . GLN B 1 478 ? 24.75 5.594 -7.887 1 96.44 478 GLN B O 1
ATOM 9068 N N . TRP B 1 479 ? 26.281 4.676 -9.172 1 97.19 479 TRP B N 1
ATOM 9069 C CA . TRP B 1 479 ? 27.344 5.445 -8.531 1 97.19 479 TRP B CA 1
ATOM 9070 C C . TRP B 1 479 ? 27.172 6.938 -8.812 1 97.19 479 TRP B C 1
ATOM 9072 O O . TRP B 1 479 ? 27.312 7.762 -7.91 1 97.19 479 TRP B O 1
ATOM 9082 N N . LEU B 1 480 ? 26.875 7.289 -10.031 1 97.25 480 LEU B N 1
ATOM 9083 C CA . LEU B 1 480 ? 26.688 8.688 -10.383 1 97.25 480 LEU B CA 1
ATOM 9084 C C . LEU B 1 480 ? 25.5 9.281 -9.625 1 97.25 480 LEU B C 1
ATOM 9086 O O . LEU B 1 480 ? 25.547 10.43 -9.188 1 97.25 480 LEU B O 1
ATOM 9090 N N . GLN B 1 481 ? 24.484 8.508 -9.523 1 97.06 481 GLN B N 1
ATOM 9091 C CA . GLN B 1 481 ? 23.312 8.953 -8.773 1 97.06 481 GLN B CA 1
ATOM 9092 C C . GLN B 1 481 ? 23.656 9.18 -7.305 1 97.06 481 GLN B C 1
ATOM 9094 O O . GLN B 1 481 ? 23.203 10.141 -6.691 1 97.06 481 GLN B O 1
ATOM 9099 N N . PHE B 1 482 ? 24.5 8.344 -6.777 1 96.25 482 PHE B N 1
ATOM 9100 C CA . PHE B 1 482 ? 24.922 8.492 -5.395 1 96.25 482 PHE B CA 1
ATOM 9101 C C . PHE B 1 482 ? 25.703 9.789 -5.199 1 96.25 482 PHE B C 1
ATOM 9103 O O . PHE B 1 482 ? 25.422 10.547 -4.266 1 96.25 482 PHE B O 1
ATOM 9110 N N . PHE B 1 483 ? 26.578 10.086 -6.086 1 95.75 483 PHE B N 1
ATOM 9111 C CA . PHE B 1 483 ? 27.406 11.289 -5.961 1 95.75 483 PHE B CA 1
ATOM 9112 C C . PHE B 1 483 ? 26.562 12.547 -6.125 1 95.75 483 PHE B C 1
ATOM 9114 O O . PHE B 1 483 ? 26.812 13.555 -5.469 1 95.75 483 PHE B O 1
ATOM 9121 N N . SER B 1 484 ? 25.578 12.43 -6.879 1 95.69 484 SER B N 1
ATOM 9122 C CA . SER B 1 484 ? 24.688 13.57 -7.07 1 95.69 484 SER B CA 1
ATOM 9123 C C . SER B 1 484 ? 23.781 13.773 -5.867 1 95.69 484 SER B C 1
ATOM 9125 O O . SER B 1 484 ? 23.625 14.891 -5.375 1 95.69 484 SER B O 1
ATOM 9127 N N . LEU B 1 485 ? 23.234 12.711 -5.402 1 95.69 485 LEU B N 1
ATOM 9128 C CA . LEU B 1 485 ? 22.25 12.773 -4.324 1 95.69 485 LEU B CA 1
ATOM 9129 C C . LEU B 1 485 ? 22.891 13.289 -3.039 1 95.69 485 LEU B C 1
ATOM 9131 O O . LEU B 1 485 ? 22.25 14.039 -2.289 1 95.69 485 LEU B O 1
ATOM 9135 N N . ARG B 1 486 ? 24.094 12.898 -2.779 1 93.56 486 ARG B N 1
ATOM 9136 C CA . ARG B 1 486 ? 24.781 13.344 -1.575 1 93.56 486 ARG B CA 1
ATOM 9137 C C . ARG B 1 486 ? 24.875 14.859 -1.521 1 93.56 486 ARG B C 1
ATOM 9139 O O . ARG B 1 486 ? 24.734 15.461 -0.452 1 93.56 486 ARG B O 1
ATOM 9146 N N . ARG B 1 487 ? 24.891 15.477 -2.602 1 93.62 487 ARG B N 1
ATOM 9147 C CA . ARG B 1 487 ? 25.047 16.922 -2.676 1 93.62 487 ARG B CA 1
ATOM 9148 C C . ARG B 1 487 ? 23.688 17.609 -2.768 1 93.62 487 ARG B C 1
ATOM 9150 O O . ARG B 1 487 ? 23.469 18.641 -2.129 1 93.62 487 ARG B O 1
ATOM 9157 N N . ILE B 1 488 ? 22.797 17.016 -3.453 1 94.56 488 ILE B N 1
ATOM 9158 C CA . ILE B 1 488 ? 21.5 17.641 -3.693 1 94.56 488 ILE B CA 1
ATOM 9159 C C . ILE B 1 488 ? 20.672 17.641 -2.404 1 94.56 488 ILE B C 1
ATOM 9161 O O . ILE B 1 488 ? 19.953 18.594 -2.121 1 94.56 488 ILE B O 1
ATOM 9165 N N . LEU B 1 489 ? 20.781 16.672 -1.616 1 93.62 489 LEU B N 1
ATOM 9166 C CA . LEU B 1 489 ? 20.031 16.578 -0.377 1 93.62 489 LEU B CA 1
ATOM 9167 C C . LEU B 1 489 ? 20.484 17.625 0.629 1 93.62 489 LEU B C 1
ATOM 9169 O O . LEU B 1 489 ? 19.734 17.984 1.541 1 93.62 489 LEU B O 1
ATOM 9173 N N . ALA B 1 490 ? 21.672 18.125 0.454 1 91.94 490 ALA B N 1
ATOM 9174 C CA . ALA B 1 490 ? 22.234 19.109 1.392 1 91.94 490 ALA B CA 1
ATOM 9175 C C . ALA B 1 490 ? 21.922 20.531 0.954 1 91.94 490 ALA B C 1
ATOM 9177 O O . ALA B 1 490 ? 22.266 21.484 1.646 1 91.94 490 ALA B O 1
ATOM 9178 N N . LEU B 1 491 ? 21.219 20.688 -0.089 1 91 491 LEU B N 1
ATOM 9179 C CA . LEU B 1 491 ? 20.922 22.031 -0.601 1 91 491 LEU B CA 1
ATOM 9180 C C . LEU B 1 491 ? 19.984 22.766 0.338 1 91 491 LEU B C 1
ATOM 9182 O O . LEU B 1 491 ? 19.094 22.172 0.943 1 91 491 LEU B O 1
ATOM 9186 N N . SER B 1 492 ? 20.188 24.094 0.395 1 86.19 492 SER B N 1
ATOM 9187 C CA . SER B 1 492 ? 19.328 24.922 1.229 1 86.19 492 SER B CA 1
ATOM 9188 C C . SER B 1 492 ? 17.984 25.172 0.563 1 86.19 492 SER B C 1
ATOM 9190 O O . SER B 1 492 ? 17.828 24.969 -0.642 1 86.19 492 SER B O 1
ATOM 9192 N N . ASN B 1 493 ? 17 25.578 1.295 1 82.81 493 ASN B N 1
ATOM 9193 C CA . ASN B 1 493 ? 15.656 25.844 0.775 1 82.81 493 ASN B CA 1
ATOM 9194 C C . ASN B 1 493 ? 15.656 27.031 -0.192 1 82.81 493 ASN B C 1
ATOM 9196 O O . ASN B 1 493 ? 14.859 27.062 -1.128 1 82.81 493 ASN B O 1
ATOM 9200 N N . ARG B 1 494 ? 16.578 27.938 0.016 1 81.62 494 ARG B N 1
ATOM 9201 C CA . ARG B 1 494 ? 16.688 29.078 -0.887 1 81.62 494 ARG B CA 1
ATOM 9202 C C . ARG B 1 494 ? 17.156 28.641 -2.27 1 81.62 494 ARG B C 1
ATOM 9204 O O . ARG B 1 494 ? 16.625 29.094 -3.285 1 81.62 494 ARG B O 1
ATOM 9211 N N . ASP B 1 495 ? 18.031 27.781 -2.197 1 87.31 495 ASP B N 1
ATOM 9212 C CA . ASP B 1 495 ? 18.562 27.297 -3.465 1 87.31 495 ASP B CA 1
ATOM 9213 C C . ASP B 1 495 ? 17.578 26.328 -4.133 1 87.31 495 ASP B C 1
ATOM 9215 O O . ASP B 1 495 ? 17.547 26.219 -5.359 1 87.31 495 ASP B O 1
ATOM 9219 N N . MET B 1 496 ? 16.812 25.688 -3.354 1 88.5 496 MET B N 1
ATOM 9220 C CA . MET B 1 496 ? 15.773 24.844 -3.916 1 88.5 496 MET B CA 1
ATOM 9221 C C . MET B 1 496 ? 14.727 25.672 -4.648 1 88.5 496 MET B C 1
ATOM 9223 O O . MET B 1 496 ? 14.242 25.266 -5.711 1 88.5 496 MET B O 1
ATOM 9227 N N . LYS B 1 497 ? 14.453 26.812 -4.09 1 84.19 497 LYS B N 1
ATOM 9228 C CA . LYS B 1 497 ? 13.5 27.703 -4.738 1 84.19 497 LYS B CA 1
ATOM 9229 C C . LYS B 1 497 ? 14.062 28.25 -6.043 1 84.19 497 LYS B C 1
ATOM 9231 O O . LYS B 1 497 ? 13.328 28.422 -7.02 1 84.19 497 LYS B O 1
ATOM 9236 N N . ALA B 1 498 ? 15.359 28.422 -6.055 1 85.81 498 ALA B N 1
ATOM 9237 C CA . ALA B 1 498 ? 16 28.953 -7.25 1 85.81 498 ALA B CA 1
ATOM 9238 C C . ALA B 1 498 ? 16.047 27.906 -8.359 1 85.81 498 ALA B C 1
ATOM 9240 O O . ALA B 1 498 ? 16.062 28.25 -9.547 1 85.81 498 ALA B O 1
ATOM 9241 N N . SER B 1 499 ? 16.078 26.672 -7.938 1 90.12 499 SER B N 1
ATOM 9242 C CA . SER B 1 499 ? 16.156 25.578 -8.906 1 90.12 499 SER B CA 1
ATOM 9243 C C . SER B 1 499 ? 14.789 24.984 -9.18 1 90.12 499 SER B C 1
ATOM 9245 O O . SER B 1 499 ? 14.688 23.812 -9.562 1 90.12 499 SER B O 1
ATOM 9247 N N . ARG B 1 500 ? 13.766 25.656 -9.055 1 87.69 500 ARG B N 1
ATOM 9248 C CA . ARG B 1 500 ? 12.398 25.172 -9.156 1 87.69 500 ARG B CA 1
ATOM 9249 C C . ARG B 1 500 ? 12.047 24.828 -10.602 1 87.69 500 ARG B C 1
ATOM 9251 O O . ARG B 1 500 ? 11.117 24.062 -10.859 1 87.69 500 ARG B O 1
ATOM 9258 N N . ARG B 1 501 ? 12.797 25.25 -11.523 1 86.62 501 ARG B N 1
ATOM 9259 C CA . ARG B 1 501 ? 12.445 25.062 -12.93 1 86.62 501 ARG B CA 1
ATOM 9260 C C . ARG B 1 501 ? 12.797 23.672 -13.414 1 86.62 501 ARG B C 1
ATOM 9262 O O . ARG B 1 501 ? 12.094 23.109 -14.258 1 86.62 501 ARG B O 1
ATOM 9269 N N . PHE B 1 502 ? 13.859 23.094 -12.875 1 92.19 502 PHE B N 1
ATOM 9270 C CA . PHE B 1 502 ? 14.281 21.828 -13.461 1 92.19 502 PHE B CA 1
ATOM 9271 C C . PHE B 1 502 ? 14.406 20.75 -12.391 1 92.19 502 PHE B C 1
ATOM 9273 O O . PHE B 1 502 ? 14.242 19.562 -12.68 1 92.19 502 PHE B O 1
ATOM 9280 N N . LEU B 1 503 ? 14.68 21.078 -11.172 1 93.75 503 LEU B N 1
ATOM 9281 C CA . LEU B 1 503 ? 15.023 20.094 -10.148 1 93.75 503 LEU B CA 1
ATOM 9282 C C . LEU B 1 503 ? 13.805 19.25 -9.781 1 93.75 503 LEU B C 1
ATOM 9284 O O . LEU B 1 503 ? 13.938 18.047 -9.539 1 93.75 503 LEU B O 1
ATOM 9288 N N . PRO B 1 504 ? 12.617 19.828 -9.781 1 93.69 504 PRO B N 1
ATOM 9289 C CA . PRO B 1 504 ? 11.469 18.953 -9.516 1 93.69 504 PRO B CA 1
ATOM 9290 C C . PRO B 1 504 ? 11.273 17.891 -10.594 1 93.69 504 PRO B C 1
ATOM 9292 O O . PRO B 1 504 ? 10.906 16.75 -10.281 1 93.69 504 PRO B O 1
ATOM 9295 N N . SER B 1 505 ? 11.531 18.234 -11.82 1 94.5 505 SER B N 1
ATOM 9296 C CA . SER B 1 505 ? 11.43 17.25 -12.898 1 94.5 505 SER B CA 1
ATOM 9297 C C . SER B 1 505 ? 12.477 16.156 -12.75 1 94.5 505 SER B C 1
ATOM 9299 O O . SER B 1 505 ? 12.188 14.977 -12.984 1 94.5 505 SER B O 1
ATOM 9301 N N . ILE B 1 506 ? 13.609 16.531 -12.336 1 96.88 506 ILE B N 1
ATOM 9302 C CA . ILE B 1 506 ? 14.672 15.562 -12.094 1 96.88 506 ILE B CA 1
ATOM 9303 C C . ILE B 1 506 ? 14.281 14.641 -10.938 1 96.88 506 ILE B C 1
ATOM 9305 O O . ILE B 1 506 ? 14.477 13.43 -11.008 1 96.88 506 ILE B O 1
ATOM 9309 N N . ALA B 1 507 ? 13.703 15.219 -9.961 1 96.56 507 ALA B N 1
ATOM 9310 C CA . ALA B 1 507 ? 13.312 14.445 -8.781 1 96.56 507 ALA B CA 1
ATOM 9311 C C . ALA B 1 507 ? 12.211 13.438 -9.117 1 96.56 507 ALA B C 1
ATOM 9313 O O . ALA B 1 507 ? 12.273 12.281 -8.719 1 96.56 507 ALA B O 1
ATOM 9314 N N . ILE B 1 508 ? 11.273 13.789 -9.875 1 95.06 508 ILE B N 1
ATOM 9315 C CA . ILE B 1 508 ? 10.164 12.906 -10.234 1 95.06 508 ILE B CA 1
ATOM 9316 C C . ILE B 1 508 ? 10.672 11.797 -11.156 1 95.06 508 ILE B C 1
ATOM 9318 O O . ILE B 1 508 ? 10.344 10.625 -10.961 1 95.06 508 ILE B O 1
ATOM 9322 N N . ALA B 1 509 ? 11.422 12.18 -12.102 1 96.38 509 ALA B N 1
ATOM 9323 C CA . ALA B 1 509 ? 11.945 11.188 -13.031 1 96.38 509 ALA B CA 1
ATOM 9324 C C . ALA B 1 509 ? 12.836 10.18 -12.32 1 96.38 509 ALA B C 1
ATOM 9326 O O . ALA B 1 509 ? 12.75 8.977 -12.57 1 96.38 509 ALA B O 1
ATOM 9327 N N . SER B 1 510 ? 13.664 10.664 -11.469 1 96.88 510 SER B N 1
ATOM 9328 C CA . SER B 1 510 ? 14.555 9.766 -10.742 1 96.88 510 SER B CA 1
ATOM 9329 C C . SER B 1 510 ? 13.789 8.914 -9.734 1 96.88 510 SER B C 1
ATOM 9331 O O . SER B 1 510 ? 14.148 7.762 -9.484 1 96.88 510 SER B O 1
ATOM 9333 N N . PHE B 1 511 ? 12.766 9.492 -9.125 1 95.5 511 PHE B N 1
ATOM 9334 C CA . PHE B 1 511 ? 11.914 8.711 -8.234 1 95.5 511 PHE B CA 1
ATOM 9335 C C . PHE B 1 511 ? 11.266 7.555 -8.992 1 95.5 511 PHE B C 1
ATOM 9337 O O . PHE B 1 511 ? 11.32 6.406 -8.547 1 95.5 511 PHE B O 1
ATOM 9344 N N . MET B 1 512 ? 10.75 7.84 -10.125 1 94.12 512 MET B N 1
ATOM 9345 C CA . MET B 1 512 ? 10.109 6.82 -10.953 1 94.12 512 MET B CA 1
ATOM 9346 C C . MET B 1 512 ? 11.125 5.777 -11.414 1 94.12 512 MET B C 1
ATOM 9348 O O . MET B 1 512 ? 10.844 4.578 -11.398 1 94.12 512 MET B O 1
ATOM 9352 N N . ALA B 1 513 ? 12.273 6.238 -11.734 1 96.25 513 ALA B N 1
ATOM 9353 C CA . ALA B 1 513 ? 13.305 5.324 -12.203 1 96.25 513 ALA B CA 1
ATOM 9354 C C . ALA B 1 513 ? 13.695 4.328 -11.117 1 96.25 513 ALA B C 1
ATOM 9356 O O . ALA B 1 513 ? 13.867 3.139 -11.383 1 96.25 513 ALA B O 1
ATOM 9357 N N . ASN B 1 514 ? 13.781 4.781 -9.938 1 96 514 ASN B N 1
ATOM 9358 C CA . ASN B 1 514 ? 14.203 3.895 -8.859 1 96 514 ASN B CA 1
ATOM 9359 C C . ASN B 1 514 ? 13.055 3.006 -8.383 1 96 514 ASN B C 1
ATOM 9361 O O . ASN B 1 514 ? 13.281 1.875 -7.949 1 96 514 ASN B O 1
ATOM 9365 N N . VAL B 1 515 ? 11.836 3.459 -8.453 1 94.06 515 VAL B N 1
ATOM 9366 C CA . VAL B 1 515 ? 10.695 2.598 -8.156 1 94.06 515 VAL B CA 1
ATOM 9367 C C . VAL B 1 515 ? 10.609 1.477 -9.188 1 94.06 515 VAL B C 1
ATOM 9369 O O . VAL B 1 515 ? 10.359 0.32 -8.844 1 94.06 515 VAL B O 1
ATOM 9372 N N . VAL B 1 516 ? 10.875 1.853 -10.406 1 94.81 516 VAL B N 1
ATOM 9373 C CA . VAL B 1 516 ? 10.859 0.858 -11.477 1 94.81 516 VAL B CA 1
ATOM 9374 C C . VAL B 1 516 ? 12.023 -0.11 -11.297 1 94.81 516 VAL B C 1
ATOM 9376 O O . VAL B 1 516 ? 11.883 -1.314 -11.523 1 94.81 516 VAL B O 1
ATOM 9379 N N . ASN B 1 517 ? 13.148 0.421 -10.891 1 93.81 517 ASN B N 1
ATOM 9380 C CA . ASN B 1 517 ? 14.289 -0.455 -10.625 1 93.81 517 ASN B CA 1
ATOM 9381 C C . ASN B 1 517 ? 13.977 -1.459 -9.516 1 93.81 517 ASN B C 1
ATOM 9383 O O . ASN B 1 517 ? 14.461 -2.592 -9.547 1 93.81 517 ASN B O 1
ATOM 9387 N N . PHE B 1 518 ? 13.164 -1.031 -8.594 1 92.81 518 PHE B N 1
ATOM 9388 C CA . PHE B 1 518 ? 12.703 -1.938 -7.547 1 92.81 518 PHE B CA 1
ATOM 9389 C C . PHE B 1 518 ? 11.875 -3.07 -8.141 1 92.81 518 PHE B C 1
ATOM 9391 O O . PHE B 1 518 ? 12.086 -4.238 -7.809 1 92.81 518 PHE B O 1
ATOM 9398 N N . GLY B 1 519 ? 11.055 -2.76 -9.039 1 92.31 519 GLY B N 1
ATOM 9399 C CA . GLY B 1 519 ? 10.242 -3.754 -9.727 1 92.31 519 GLY B CA 1
ATOM 9400 C C . GLY B 1 519 ? 11.047 -4.656 -10.641 1 92.31 519 GLY B C 1
ATOM 9401 O O . GLY B 1 519 ? 10.781 -5.859 -10.727 1 92.31 519 GLY B O 1
ATOM 9402 N N . LEU B 1 520 ? 12.023 -4.078 -11.258 1 94.56 520 LEU B N 1
ATOM 9403 C CA . LEU B 1 520 ? 12.859 -4.867 -12.156 1 94.56 520 LEU B CA 1
ATOM 9404 C C . LEU B 1 520 ? 13.68 -5.887 -11.375 1 94.56 520 LEU B C 1
ATOM 9406 O O . LEU B 1 520 ? 13.906 -7.004 -11.844 1 94.56 520 LEU B O 1
ATOM 9410 N N . THR B 1 521 ? 14.109 -5.488 -10.203 1 92.56 521 THR B N 1
ATOM 9411 C CA . THR B 1 521 ? 14.844 -6.418 -9.352 1 92.56 521 THR B CA 1
ATOM 9412 C C . THR B 1 521 ? 13.953 -7.594 -8.953 1 92.56 521 THR B C 1
ATOM 9414 O O . THR B 1 521 ? 14.422 -8.734 -8.875 1 92.56 521 THR B O 1
ATOM 9417 N N . TYR B 1 522 ? 12.727 -7.379 -8.781 1 91.19 522 TYR B N 1
ATOM 9418 C CA . TYR B 1 522 ? 11.781 -8.453 -8.477 1 91.19 522 TYR B CA 1
ATOM 9419 C C . TYR B 1 522 ? 11.672 -9.43 -9.641 1 91.19 522 TYR B C 1
ATOM 9421 O O . TYR B 1 522 ? 11.664 -10.641 -9.438 1 91.19 522 TYR B O 1
ATOM 9429 N N . PHE B 1 523 ? 11.586 -8.914 -10.836 1 93.19 523 PHE B N 1
ATOM 9430 C CA . PHE B 1 523 ? 11.477 -9.781 -12 1 93.19 523 PHE B CA 1
ATOM 9431 C C . PHE B 1 523 ? 12.742 -10.609 -12.172 1 93.19 523 PHE B C 1
ATOM 9433 O O . PHE B 1 523 ? 12.672 -11.805 -12.461 1 93.19 523 PHE B O 1
ATOM 9440 N N . GLU B 1 524 ? 13.852 -9.984 -11.883 1 91.44 524 GLU B N 1
ATOM 9441 C CA . GLU B 1 524 ? 15.117 -10.703 -12.016 1 91.44 524 GLU B CA 1
ATOM 9442 C C . GLU B 1 524 ? 15.234 -11.812 -10.977 1 91.44 524 GLU B C 1
ATOM 9444 O O . GLU B 1 524 ? 15.633 -12.93 -11.297 1 91.44 524 GLU B O 1
ATOM 9449 N N . THR B 1 525 ? 14.844 -11.531 -9.82 1 87.81 525 THR B N 1
ATOM 9450 C CA . THR B 1 525 ? 14.938 -12.531 -8.758 1 87.81 525 THR B CA 1
ATOM 9451 C C . THR B 1 525 ? 13.953 -13.68 -9.008 1 87.81 525 THR B C 1
ATOM 9453 O O . THR B 1 525 ? 14.258 -14.836 -8.711 1 87.81 525 THR B O 1
ATOM 9456 N N . THR B 1 526 ? 12.828 -13.391 -9.586 1 88.56 526 THR B N 1
ATOM 9457 C CA . THR B 1 526 ? 11.852 -14.43 -9.875 1 88.56 526 THR B CA 1
ATOM 9458 C C . THR B 1 526 ? 12.359 -15.375 -10.969 1 88.56 526 THR B C 1
ATOM 9460 O O . THR B 1 526 ? 12.172 -16.594 -10.883 1 88.56 526 THR B O 1
ATOM 9463 N N . ILE B 1 527 ? 13.031 -14.836 -11.906 1 89.94 527 ILE B N 1
ATOM 9464 C CA . ILE B 1 527 ? 13.562 -15.656 -12.992 1 89.94 527 ILE B CA 1
ATOM 9465 C C . ILE B 1 527 ? 14.711 -16.516 -12.469 1 89.94 527 ILE B C 1
ATOM 9467 O O . ILE B 1 527 ? 14.82 -17.703 -12.82 1 89.94 527 ILE B O 1
ATOM 9471 N N . ILE B 1 528 ? 15.492 -15.945 -11.609 1 87.25 528 ILE B N 1
ATOM 9472 C CA . ILE B 1 528 ? 16.609 -16.703 -11.047 1 87.25 528 ILE B CA 1
ATOM 9473 C C . ILE B 1 528 ? 16.062 -17.828 -10.164 1 87.25 528 ILE B C 1
ATOM 9475 O O . ILE B 1 528 ? 16.547 -18.969 -10.227 1 87.25 528 ILE B O 1
ATOM 9479 N N . LYS B 1 529 ? 15.117 -17.562 -9.406 1 83.12 529 LYS B N 1
ATOM 9480 C CA . LYS B 1 529 ? 14.508 -18.594 -8.562 1 83.12 529 LYS B CA 1
ATOM 9481 C C . LYS B 1 529 ? 13.898 -19.703 -9.414 1 83.12 529 LYS B C 1
ATOM 9483 O O . LYS B 1 529 ? 13.945 -20.875 -9.031 1 83.12 529 LYS B O 1
ATOM 9488 N N . TYR B 1 530 ? 13.336 -19.281 -10.508 1 86.25 530 TYR B N 1
ATOM 9489 C CA . TYR B 1 530 ? 12.773 -20.25 -11.43 1 86.25 530 TYR B CA 1
ATOM 9490 C C . TYR B 1 530 ? 13.875 -21.109 -12.055 1 86.25 530 TYR B C 1
ATOM 9492 O O . TYR B 1 530 ? 13.719 -22.328 -12.211 1 86.25 530 TYR B O 1
ATOM 9500 N N . GLN B 1 531 ? 14.969 -20.516 -12.336 1 86.38 531 GLN B N 1
ATOM 9501 C CA . GLN B 1 531 ? 16.078 -21.234 -12.969 1 86.38 531 GLN B CA 1
ATOM 9502 C C . GLN B 1 531 ? 16.734 -22.203 -11.992 1 86.38 531 GLN B C 1
ATOM 9504 O O . GLN B 1 531 ? 17.203 -23.266 -12.391 1 86.38 531 GLN B O 1
ATOM 9509 N N . ILE B 1 532 ? 16.734 -21.797 -10.789 1 81.88 532 ILE B N 1
ATOM 9510 C CA . ILE B 1 532 ? 17.391 -22.609 -9.766 1 81.88 532 ILE B CA 1
ATOM 9511 C C . ILE B 1 532 ? 16.453 -23.734 -9.328 1 81.88 532 ILE B C 1
ATOM 9513 O O . ILE B 1 532 ? 16.906 -24.797 -8.906 1 81.88 532 ILE B O 1
ATOM 9517 N N . GLY B 1 533 ? 15.148 -23.531 -9.539 1 73.75 533 GLY B N 1
ATOM 9518 C CA . GLY B 1 533 ? 14.195 -24.547 -9.109 1 73.75 533 GLY B CA 1
ATOM 9519 C C . GLY B 1 533 ? 14.266 -25.828 -9.922 1 73.75 533 GLY B C 1
ATOM 9520 O O . GLY B 1 533 ? 14.969 -25.875 -10.938 1 73.75 533 GLY B O 1
ATOM 9521 N N . HIS B 1 534 ? 13.688 -26.891 -9.43 1 64.31 534 HIS B N 1
ATOM 9522 C CA . HIS B 1 534 ? 13.82 -28.25 -9.961 1 64.31 534 HIS B CA 1
ATOM 9523 C C . HIS B 1 534 ? 12.836 -28.484 -11.102 1 64.31 534 HIS B C 1
ATOM 9525 O O . HIS B 1 534 ? 12.836 -29.547 -11.727 1 64.31 534 HIS B O 1
ATOM 9531 N N . GLU B 1 535 ? 12.133 -27.469 -11.375 1 63.25 535 GLU B N 1
ATOM 9532 C CA . GLU B 1 535 ? 11.047 -27.734 -12.312 1 63.25 535 GLU B CA 1
ATOM 9533 C C . GLU B 1 535 ? 11.594 -28 -13.719 1 63.25 535 GLU B C 1
ATOM 9535 O O . GLU B 1 535 ? 11.148 -28.922 -14.398 1 63.25 535 GLU B O 1
ATOM 9540 N N . LYS B 1 536 ? 12.594 -27.203 -14.102 1 70.94 536 LYS B N 1
ATOM 9541 C CA . LYS B 1 536 ? 13.172 -27.375 -15.43 1 70.94 536 LYS B CA 1
ATOM 9542 C C . LYS B 1 536 ? 14.703 -27.406 -15.367 1 70.94 536 LYS B C 1
ATOM 9544 O O . LYS B 1 536 ? 15.312 -26.594 -14.656 1 70.94 536 LYS B O 1
ATOM 9549 N N . GLU B 1 537 ? 15.148 -28.406 -16.062 1 77.38 537 GLU B N 1
ATOM 9550 C CA . GLU B 1 537 ? 16.609 -28.516 -16.109 1 77.38 537 GLU B CA 1
ATOM 9551 C C . GLU B 1 537 ? 17.188 -27.688 -17.25 1 77.38 537 GLU B C 1
ATOM 9553 O O . GLU B 1 537 ? 16.812 -27.875 -18.406 1 77.38 537 GLU B O 1
ATOM 9558 N N . PHE B 1 538 ? 17.953 -26.688 -16.922 1 84.56 538 PHE B N 1
ATOM 9559 C CA . PHE B 1 538 ? 18.578 -25.812 -17.906 1 84.56 538 PHE B CA 1
ATOM 9560 C C . PHE B 1 538 ? 20.016 -26.234 -18.188 1 84.56 538 PHE B C 1
ATOM 9562 O O . PHE B 1 538 ? 20.734 -25.547 -18.906 1 84.56 538 PHE B O 1
ATOM 9569 N N . GLY B 1 539 ? 20.438 -27.391 -17.609 1 83.81 539 GLY B N 1
ATOM 9570 C CA . GLY B 1 539 ? 21.75 -27.953 -17.891 1 83.81 539 GLY B CA 1
ATOM 9571 C C . GLY B 1 539 ? 22.875 -27.219 -17.172 1 83.81 539 GLY B C 1
ATOM 9572 O O . GLY B 1 539 ? 24 -27.141 -17.688 1 83.81 539 GLY B O 1
ATOM 9573 N N . PHE B 1 540 ? 22.641 -26.688 -16.047 1 89.12 540 PHE B N 1
ATOM 9574 C CA . PHE B 1 540 ? 23.656 -25.953 -15.281 1 89.12 540 PHE B CA 1
ATOM 9575 C C . PHE B 1 540 ? 24.594 -26.922 -14.57 1 89.12 540 PHE B C 1
ATOM 9577 O O . PHE B 1 540 ? 24.172 -27.953 -14.055 1 89.12 540 PHE B O 1
ATOM 9584 N N . SER B 1 541 ? 25.859 -26.578 -14.656 1 88.31 541 SER B N 1
ATOM 9585 C CA . SER B 1 541 ? 26.844 -27.312 -13.875 1 88.31 541 SER B CA 1
ATOM 9586 C C . SER B 1 541 ? 26.75 -26.953 -12.398 1 88.31 541 SER B C 1
ATOM 9588 O O . SER B 1 541 ? 26.047 -26.016 -12.016 1 88.31 541 SER B O 1
ATOM 9590 N N . ALA B 1 542 ? 27.422 -27.719 -11.516 1 83.69 542 ALA B N 1
ATOM 9591 C CA . ALA B 1 542 ? 27.422 -27.5 -10.078 1 83.69 542 ALA B CA 1
ATOM 9592 C C . ALA B 1 542 ? 28.031 -26.141 -9.719 1 83.69 542 ALA B C 1
ATOM 9594 O O . ALA B 1 542 ? 27.531 -25.453 -8.82 1 83.69 542 ALA B O 1
ATOM 9595 N N . VAL B 1 543 ? 29 -25.766 -10.461 1 86.31 543 VAL B N 1
ATOM 9596 C CA . VAL B 1 543 ? 29.688 -24.5 -10.18 1 86.31 543 VAL B CA 1
ATOM 9597 C C . VAL B 1 543 ? 28.781 -23.328 -10.547 1 86.31 543 VAL B C 1
ATOM 9599 O O . VAL B 1 543 ? 28.734 -22.328 -9.828 1 86.31 543 VAL B O 1
ATOM 9602 N N . THR B 1 544 ? 28.078 -23.453 -11.602 1 89.06 544 THR B N 1
ATOM 9603 C CA . THR B 1 544 ? 27.141 -22.391 -12 1 89.06 544 THR B CA 1
ATOM 9604 C C . THR B 1 544 ? 26.031 -22.234 -10.977 1 89.06 544 THR B C 1
ATOM 9606 O O . THR B 1 544 ? 25.672 -21.125 -10.602 1 89.06 544 THR B O 1
ATOM 9609 N N . LEU B 1 545 ? 25.531 -23.328 -10.508 1 86.19 545 LEU B N 1
ATOM 9610 C CA . LEU B 1 545 ? 24.453 -23.297 -9.539 1 86.19 545 LEU B CA 1
ATOM 9611 C C . LEU B 1 545 ? 24.922 -22.672 -8.227 1 86.19 545 LEU B C 1
ATOM 9613 O O . LEU B 1 545 ? 24.219 -21.859 -7.625 1 86.19 545 LEU B O 1
ATOM 9617 N N . MET B 1 546 ? 26.125 -22.969 -7.836 1 82.75 546 MET B N 1
ATOM 9618 C CA . MET B 1 546 ? 26.672 -22.391 -6.609 1 82.75 546 MET B CA 1
ATOM 9619 C C . MET B 1 546 ? 26.906 -20.891 -6.766 1 82.75 546 MET B C 1
ATOM 9621 O O . MET B 1 546 ? 26.625 -20.125 -5.848 1 82.75 546 MET B O 1
ATOM 9625 N N . SER B 1 547 ? 27.406 -20.562 -7.863 1 86.69 547 SER B N 1
ATOM 9626 C CA . SER B 1 547 ? 27.641 -19.141 -8.109 1 86.69 547 SER B CA 1
ATOM 9627 C C . SER B 1 547 ? 26.328 -18.359 -8.141 1 86.69 547 SER B C 1
ATOM 9629 O O . SER B 1 547 ? 26.25 -17.219 -7.668 1 86.69 547 SER B O 1
ATOM 9631 N N . MET B 1 548 ? 25.312 -18.922 -8.656 1 86.62 548 MET B N 1
ATOM 9632 C CA . MET B 1 548 ? 24 -18.266 -8.719 1 86.62 548 MET B CA 1
ATOM 9633 C C . MET B 1 548 ? 23.422 -18.047 -7.324 1 86.62 548 MET B C 1
ATOM 9635 O O . MET B 1 548 ? 22.797 -17.016 -7.055 1 86.62 548 MET B O 1
ATOM 9639 N N . ILE B 1 549 ? 23.672 -18.891 -6.441 1 79.56 549 ILE B N 1
ATOM 9640 C CA . ILE B 1 549 ? 23.188 -18.766 -5.074 1 79.56 549 ILE B CA 1
ATOM 9641 C C . ILE B 1 549 ? 23.922 -17.641 -4.355 1 79.56 549 ILE B C 1
ATOM 9643 O O . ILE B 1 549 ? 23.312 -16.844 -3.635 1 79.56 549 ILE B O 1
ATOM 9647 N N . VAL B 1 550 ? 25.219 -17.641 -4.586 1 80.25 550 VAL B N 1
ATOM 9648 C CA . VAL B 1 550 ? 26.016 -16.609 -3.926 1 80.25 550 VAL B CA 1
ATOM 9649 C C . VAL B 1 550 ? 25.594 -15.227 -4.414 1 80.25 550 VAL B C 1
ATOM 9651 O O . VAL B 1 550 ? 25.484 -14.289 -3.621 1 80.25 550 VAL B O 1
ATOM 9654 N N . THR B 1 551 ? 25.297 -15.156 -5.645 1 85.38 551 THR B N 1
ATOM 9655 C CA . THR B 1 551 ? 24.844 -13.875 -6.184 1 85.38 551 THR B CA 1
ATOM 9656 C C . THR B 1 551 ? 23.453 -13.539 -5.668 1 85.38 551 THR B C 1
ATOM 9658 O O . THR B 1 551 ? 23.156 -12.375 -5.391 1 85.38 551 THR B O 1
ATOM 9661 N N . GLN B 1 552 ? 22.609 -14.484 -5.441 1 81.38 552 GLN B N 1
ATOM 9662 C CA . GLN B 1 552 ? 21.234 -14.266 -4.988 1 81.38 552 GLN B CA 1
ATOM 9663 C C . GLN B 1 552 ? 21.203 -13.758 -3.549 1 81.38 552 GLN B C 1
ATOM 9665 O O . GLN B 1 552 ? 20.312 -13 -3.17 1 81.38 552 GLN B O 1
ATOM 9670 N N . ILE B 1 553 ? 22.172 -14.055 -2.848 1 76.81 553 ILE B N 1
ATOM 9671 C CA . ILE B 1 553 ? 22.25 -13.633 -1.453 1 76.81 553 ILE B CA 1
ATOM 9672 C C . ILE B 1 553 ? 22.453 -12.125 -1.382 1 76.81 553 ILE B C 1
ATOM 9674 O O . ILE B 1 553 ? 22.062 -11.484 -0.404 1 76.81 553 ILE B O 1
ATOM 9678 N N . LEU B 1 554 ? 22.922 -11.547 -2.459 1 84.69 554 LEU B N 1
ATOM 9679 C CA . LEU B 1 554 ? 23.266 -10.125 -2.439 1 84.69 554 LEU B CA 1
ATOM 9680 C C . LEU B 1 554 ? 22.156 -9.289 -3.07 1 84.69 554 LEU B C 1
ATOM 9682 O O . LEU B 1 554 ? 22.219 -8.062 -3.08 1 84.69 554 LEU B O 1
ATOM 9686 N N . TYR B 1 555 ? 21.078 -9.859 -3.521 1 85.44 555 TYR B N 1
ATOM 9687 C CA . TYR B 1 555 ? 20.016 -9.133 -4.211 1 85.44 555 TYR B CA 1
ATOM 9688 C C . TYR B 1 555 ? 19.266 -8.219 -3.25 1 85.44 555 TYR B C 1
ATOM 9690 O O . TYR B 1 555 ? 18.719 -7.195 -3.66 1 85.44 555 TYR B O 1
ATOM 9698 N N . PRO B 1 556 ? 19.219 -8.5 -1.949 1 84.56 556 PRO B N 1
ATOM 9699 C CA . PRO B 1 556 ? 18.562 -7.551 -1.041 1 84.56 556 PRO B CA 1
ATOM 9700 C C . PRO B 1 556 ? 19.219 -6.168 -1.061 1 84.56 556 PRO B C 1
ATOM 9702 O O . PRO B 1 556 ? 18.562 -5.168 -0.754 1 84.56 556 PRO B O 1
ATOM 9705 N N . ALA B 1 557 ? 20.453 -6.152 -1.477 1 89.56 557 ALA B N 1
ATOM 9706 C CA . ALA B 1 557 ? 21.125 -4.859 -1.586 1 89.56 557 ALA B CA 1
ATOM 9707 C C . ALA B 1 557 ? 20.516 -4.023 -2.713 1 89.56 557 ALA B C 1
ATOM 9709 O O . ALA B 1 557 ? 20.484 -2.793 -2.627 1 89.56 557 ALA B O 1
ATOM 9710 N N . ASP B 1 558 ? 20.062 -4.656 -3.762 1 91.88 558 ASP B N 1
ATOM 9711 C CA . ASP B 1 558 ? 19.375 -3.951 -4.844 1 91.88 558 ASP B CA 1
ATOM 9712 C C . ASP B 1 558 ? 18.062 -3.348 -4.363 1 91.88 558 ASP B C 1
ATOM 9714 O O . ASP B 1 558 ? 17.75 -2.193 -4.668 1 91.88 558 ASP B O 1
ATOM 9718 N N . TYR B 1 559 ? 17.344 -4.129 -3.596 1 91.19 559 TYR B N 1
ATOM 9719 C CA . TYR B 1 559 ? 16.078 -3.648 -3.055 1 91.19 559 TYR B CA 1
ATOM 9720 C C . TYR B 1 559 ? 16.297 -2.457 -2.131 1 91.19 559 TYR B C 1
ATOM 9722 O O . TYR B 1 559 ? 15.594 -1.449 -2.229 1 91.19 559 TYR B O 1
ATOM 9730 N N . LEU B 1 560 ? 17.266 -2.625 -1.345 1 91.31 560 LEU B N 1
ATOM 9731 C CA . LEU B 1 560 ? 17.547 -1.572 -0.374 1 91.31 560 LEU B CA 1
ATOM 9732 C C . LEU B 1 560 ? 18 -0.298 -1.071 1 91.31 560 LEU B C 1
ATOM 9734 O O . LEU B 1 560 ? 17.609 0.805 -0.685 1 91.31 560 LEU B O 1
ATOM 9738 N N . TYR B 1 561 ? 18.859 -0.409 -2.078 1 94.38 561 TYR B N 1
ATOM 9739 C CA . TYR B 1 561 ? 19.328 0.743 -2.84 1 94.38 561 TYR B CA 1
ATOM 9740 C C . TYR B 1 561 ? 18.172 1.478 -3.496 1 94.38 561 TYR B C 1
ATOM 9742 O O . TYR B 1 561 ? 18.016 2.689 -3.324 1 94.38 561 TYR B O 1
ATOM 9750 N N . ALA B 1 562 ? 17.391 0.72 -4.211 1 94.69 562 ALA B N 1
ATOM 9751 C CA . ALA B 1 562 ? 16.281 1.325 -4.953 1 94.69 562 ALA B CA 1
ATOM 9752 C C . ALA B 1 562 ? 15.273 1.971 -4.008 1 94.69 562 ALA B C 1
ATOM 9754 O O . ALA B 1 562 ? 14.781 3.068 -4.273 1 94.69 562 ALA B O 1
ATOM 9755 N N . PHE B 1 563 ? 15.016 1.373 -2.93 1 92.12 563 PHE B N 1
ATOM 9756 C CA . PHE B 1 563 ? 14.055 1.877 -1.957 1 92.12 563 PHE B CA 1
ATOM 9757 C C . PHE B 1 563 ? 14.57 3.148 -1.295 1 92.12 563 PHE B C 1
ATOM 9759 O O . PHE B 1 563 ? 13.836 4.137 -1.184 1 92.12 563 PHE B O 1
ATOM 9766 N N . THR B 1 564 ? 15.789 3.137 -0.913 1 93.31 564 THR B N 1
ATOM 9767 C CA . THR B 1 564 ? 16.359 4.273 -0.194 1 93.31 564 THR B CA 1
ATOM 9768 C C . THR B 1 564 ? 16.531 5.473 -1.122 1 93.31 564 THR B C 1
ATOM 9770 O O . THR B 1 564 ? 16.219 6.602 -0.744 1 93.31 564 THR B O 1
ATOM 9773 N N . VAL B 1 565 ? 17.016 5.215 -2.299 1 96.19 565 VAL B N 1
ATOM 9774 C CA . VAL B 1 565 ? 17.203 6.309 -3.246 1 96.19 565 VAL B CA 1
ATOM 9775 C C . VAL B 1 565 ? 15.844 6.898 -3.635 1 96.19 565 VAL B C 1
ATOM 9777 O O . VAL B 1 565 ? 15.703 8.117 -3.75 1 96.19 565 VAL B O 1
ATOM 9780 N N . ALA B 1 566 ? 14.867 6.031 -3.805 1 95 566 ALA B N 1
ATOM 9781 C CA . ALA B 1 566 ? 13.523 6.523 -4.074 1 95 566 ALA B CA 1
ATOM 9782 C C . ALA B 1 566 ? 13.008 7.383 -2.922 1 95 566 ALA B C 1
ATOM 9784 O O . ALA B 1 566 ? 12.398 8.43 -3.143 1 95 566 ALA B O 1
ATOM 9785 N N . GLY B 1 567 ? 13.289 6.934 -1.757 1 92.56 567 GLY B N 1
ATOM 9786 C CA . GLY B 1 567 ? 12.906 7.699 -0.583 1 92.56 567 GLY B CA 1
ATOM 9787 C C . GLY B 1 567 ? 13.57 9.062 -0.511 1 92.56 567 GLY B C 1
ATOM 9788 O O . GLY B 1 567 ? 12.945 10.047 -0.128 1 92.56 567 GLY B O 1
ATOM 9789 N N . CYS B 1 568 ? 14.766 9.133 -0.906 1 94.38 568 CYS B N 1
ATOM 9790 C CA . CYS B 1 568 ? 15.5 10.398 -0.899 1 94.38 568 CYS B CA 1
ATOM 9791 C C . CYS B 1 568 ? 14.914 11.375 -1.914 1 94.38 568 CYS B C 1
ATOM 9793 O O . CYS B 1 568 ? 14.75 12.555 -1.617 1 94.38 568 CYS B O 1
ATOM 9795 N N . TRP B 1 569 ? 14.664 10.867 -3.07 1 96 569 TRP B N 1
ATOM 9796 C CA . TRP B 1 569 ? 14.062 11.727 -4.082 1 96 569 TRP B CA 1
ATOM 9797 C C . TRP B 1 569 ? 12.664 12.156 -3.672 1 96 569 TRP B C 1
ATOM 9799 O O . TRP B 1 569 ? 12.227 13.273 -3.977 1 96 569 TRP B O 1
ATOM 9809 N N . MET B 1 570 ? 11.961 11.297 -2.984 1 94.31 570 MET B N 1
ATOM 9810 C CA . MET B 1 570 ? 10.633 11.648 -2.482 1 94.31 570 MET B CA 1
ATOM 9811 C C . MET B 1 570 ? 10.727 12.758 -1.446 1 94.31 570 MET B C 1
ATOM 9813 O O . MET B 1 570 ? 9.836 13.609 -1.362 1 94.31 570 MET B O 1
ATOM 9817 N N . ASP B 1 571 ? 11.75 12.719 -0.716 1 92.81 571 ASP B N 1
ATOM 9818 C CA . ASP B 1 571 ? 11.969 13.797 0.247 1 92.81 571 ASP B CA 1
ATOM 9819 C C . ASP B 1 571 ? 12.125 15.141 -0.456 1 92.81 571 ASP B C 1
ATOM 9821 O O . ASP B 1 571 ? 11.594 16.156 0.011 1 92.81 571 ASP B O 1
ATOM 9825 N N . LEU B 1 572 ? 12.805 15.125 -1.569 1 93.69 572 LEU B N 1
ATOM 9826 C CA . LEU B 1 572 ? 12.969 16.344 -2.352 1 93.69 572 LEU B CA 1
ATOM 9827 C C . LEU B 1 572 ? 11.641 16.797 -2.941 1 93.69 572 LEU B C 1
ATOM 9829 O O . LEU B 1 572 ? 11.328 18 -2.943 1 93.69 572 LEU B O 1
ATOM 9833 N N . ILE B 1 573 ? 10.867 15.852 -3.359 1 93.19 573 ILE B N 1
ATOM 9834 C CA . ILE B 1 573 ? 9.555 16.172 -3.906 1 93.19 573 ILE B CA 1
ATOM 9835 C C . ILE B 1 573 ? 8.664 16.75 -2.809 1 93.19 573 ILE B C 1
ATOM 9837 O O . ILE B 1 573 ? 7.922 17.703 -3.045 1 93.19 573 ILE B O 1
ATOM 9841 N N . TYR B 1 574 ? 8.797 16.234 -1.667 1 90.31 574 TYR B N 1
ATOM 9842 C CA . TYR B 1 574 ? 8.008 16.719 -0.538 1 90.31 574 TYR B CA 1
ATOM 9843 C C . TYR B 1 574 ? 8.398 18.156 -0.173 1 90.31 574 TYR B C 1
ATOM 9845 O O . TYR B 1 574 ? 7.535 18.969 0.159 1 90.31 574 TYR B O 1
ATOM 9853 N N . ARG B 1 575 ? 9.617 18.453 -0.279 1 88.69 575 ARG B N 1
ATOM 9854 C CA . ARG B 1 575 ? 10.07 19.812 -0.014 1 88.69 575 ARG B CA 1
ATOM 9855 C C . ARG B 1 575 ? 9.484 20.781 -1.029 1 88.69 575 ARG B C 1
ATOM 9857 O O . ARG B 1 575 ? 9.078 21.891 -0.669 1 88.69 575 ARG B O 1
ATOM 9864 N N . TYR B 1 576 ? 9.43 20.344 -2.234 1 90.25 576 TYR B N 1
ATOM 9865 C CA . TYR B 1 576 ? 8.867 21.203 -3.266 1 90.25 576 TYR B CA 1
ATOM 9866 C C . TYR B 1 576 ? 7.359 21.328 -3.107 1 90.25 576 TYR B C 1
ATOM 9868 O O . TYR B 1 576 ? 6.777 22.375 -3.445 1 90.25 576 TYR B O 1
ATOM 9876 N N . THR B 1 577 ? 6.734 20.312 -2.6 1 86.12 577 THR B N 1
ATOM 9877 C CA . THR B 1 577 ? 5.301 20.391 -2.334 1 86.12 577 THR B CA 1
ATOM 9878 C C . THR B 1 577 ? 5.016 21.375 -1.208 1 86.12 577 THR B C 1
ATOM 9880 O O . THR B 1 577 ? 4.031 22.125 -1.262 1 86.12 577 THR B O 1
ATOM 9883 N N . ARG B 1 578 ? 5.84 21.484 -0.29 1 81.38 578 ARG B N 1
ATOM 9884 C CA . ARG B 1 578 ? 5.66 22.375 0.846 1 81.38 578 ARG B CA 1
ATOM 9885 C C . ARG B 1 578 ? 5.836 23.828 0.425 1 81.38 578 ARG B C 1
ATOM 9887 O O . ARG B 1 578 ? 5.223 24.734 1.006 1 81.38 578 ARG B O 1
ATOM 9894 N N . ILE B 1 579 ? 6.699 24 -0.658 1 80.88 579 ILE B N 1
ATOM 9895 C CA . ILE B 1 579 ? 6.926 25.359 -1.156 1 80.88 579 ILE B CA 1
ATOM 9896 C C . ILE B 1 579 ? 5.812 25.75 -2.129 1 80.88 579 ILE B C 1
ATOM 9898 O O . ILE B 1 579 ? 5.652 26.922 -2.465 1 80.88 579 ILE B O 1
ATOM 9902 N N . GLY B 1 580 ? 4.84 24.797 -2.443 1 78.12 580 GLY B N 1
ATOM 9903 C CA . GLY B 1 580 ? 3.684 25.078 -3.281 1 78.12 580 GLY B CA 1
ATOM 9904 C C . GLY B 1 580 ? 3.998 25.031 -4.766 1 78.12 580 GLY B C 1
ATOM 9905 O O . GLY B 1 580 ? 3.332 25.688 -5.57 1 78.12 580 GLY B O 1
ATOM 9906 N N . TYR B 1 581 ? 5.066 24.328 -5.078 1 80.12 581 TYR B N 1
ATOM 9907 C CA . TYR B 1 581 ? 5.465 24.266 -6.48 1 80.12 581 TYR B CA 1
ATOM 9908 C C . TYR B 1 581 ? 4.414 23.547 -7.32 1 80.12 581 TYR B C 1
ATOM 9910 O O . TYR B 1 581 ? 4.152 23.938 -8.461 1 80.12 581 TYR B O 1
ATOM 9918 N N . PHE B 1 582 ? 3.799 22.641 -6.758 1 81.12 582 PHE B N 1
ATOM 9919 C CA . PHE B 1 582 ? 2.881 21.812 -7.531 1 81.12 582 PHE B CA 1
ATOM 9920 C C . PHE B 1 582 ? 1.474 22.391 -7.508 1 81.12 582 PHE B C 1
ATOM 9922 O O . PHE B 1 582 ? 0.534 21.781 -8.023 1 81.12 582 PHE B O 1
ATOM 9929 N N . GLN B 1 583 ? 1.37 23.562 -6.98 1 81.5 583 GLN B N 1
ATOM 9930 C CA . GLN B 1 583 ? 0.094 24.281 -6.992 1 81.5 583 GLN B CA 1
ATOM 9931 C C . GLN B 1 583 ? -0.032 25.156 -8.227 1 81.5 583 GLN B C 1
ATOM 9933 O O . GLN B 1 583 ? 0.92 25.844 -8.609 1 81.5 583 GLN B O 1
ATOM 9938 N N . LEU B 1 584 ? -1.138 25.016 -8.789 1 81.25 584 LEU B N 1
ATOM 9939 C CA . LEU B 1 584 ? -1.382 25.859 -9.953 1 81.25 584 LEU B CA 1
ATOM 9940 C C . LEU B 1 584 ? -1.6 27.312 -9.547 1 81.25 584 LEU B C 1
ATOM 9942 O O . LEU B 1 584 ? -2.357 27.594 -8.609 1 81.25 584 LEU B O 1
ATOM 9946 N N . GLY B 1 585 ? -0.81 28.25 -10.133 1 73.25 585 GLY B N 1
ATOM 9947 C CA . GLY B 1 585 ? -0.937 29.656 -9.773 1 73.25 585 GLY B CA 1
ATOM 9948 C C . GLY B 1 585 ? -0.039 30.062 -8.625 1 73.25 585 GLY B C 1
ATOM 9949 O O . GLY B 1 585 ? 0.961 29.391 -8.344 1 73.25 585 GLY B O 1
ATOM 9950 N N . PRO B 1 586 ? -0.376 31.109 -7.973 1 74.25 586 PRO B N 1
ATOM 9951 C CA . PRO B 1 586 ? 0.448 31.562 -6.844 1 74.25 586 PRO B CA 1
ATOM 9952 C C . PRO B 1 586 ? 0.336 30.641 -5.633 1 74.25 586 PRO B C 1
ATOM 9954 O O . PRO B 1 586 ? -0.753 30.141 -5.324 1 74.25 586 PRO B O 1
ATOM 9957 N N . PRO B 1 587 ? 1.449 30.297 -5.148 1 76.06 587 PRO B N 1
ATOM 9958 C CA . PRO B 1 587 ? 1.463 29.297 -4.086 1 76.06 587 PRO B CA 1
ATOM 9959 C C . PRO B 1 587 ? 0.727 29.75 -2.828 1 76.06 587 PRO B C 1
ATOM 9961 O O . PRO B 1 587 ? 0.829 30.922 -2.443 1 76.06 587 PRO B O 1
ATOM 9964 N N . HIS B 1 588 ? -0.192 28.922 -2.443 1 69.19 588 HIS B N 1
ATOM 9965 C CA . HIS B 1 588 ? -0.805 29.094 -1.131 1 69.19 588 HIS B CA 1
ATOM 9966 C C . HIS B 1 588 ? 0.036 28.422 -0.045 1 69.19 588 HIS B C 1
ATOM 9968 O O . HIS B 1 588 ? 0.259 27.219 -0.08 1 69.19 588 HIS B O 1
ATOM 9974 N N . LEU B 1 589 ? 0.871 29.188 0.6 1 61.56 589 LEU B N 1
ATOM 9975 C CA . LEU B 1 589 ? 1.794 28.609 1.566 1 61.56 589 LEU B CA 1
ATOM 9976 C C . LEU B 1 589 ? 1.103 28.375 2.906 1 61.56 589 LEU B C 1
ATOM 9978 O O . LEU B 1 589 ? 0.296 29.188 3.346 1 61.56 589 LEU B O 1
ATOM 9982 N N . ASP B 1 590 ? 1.109 27.188 3.303 1 55.69 590 ASP B N 1
ATOM 9983 C CA . ASP B 1 590 ? 0.577 26.828 4.613 1 55.69 590 ASP B CA 1
ATOM 9984 C C . ASP B 1 590 ? 1.101 27.766 5.695 1 55.69 590 ASP B C 1
ATOM 9986 O O . ASP B 1 590 ? 2.219 28.281 5.594 1 55.69 590 ASP B O 1
ATOM 9990 N N . GLN B 1 591 ? 0.269 28.25 6.465 1 47.62 591 GLN B N 1
ATOM 9991 C CA . GLN B 1 591 ? 0.594 29.219 7.516 1 47.62 591 GLN B CA 1
ATOM 9992 C C . GLN B 1 591 ? 1.888 28.828 8.227 1 47.62 591 GLN B C 1
ATOM 9994 O O . GLN B 1 591 ? 2.688 29.703 8.578 1 47.62 591 GLN B O 1
ATOM 9999 N N . GLN B 1 592 ? 2.102 27.594 8.32 1 46.78 592 GLN B N 1
ATOM 10000 C CA . GLN B 1 592 ? 3.307 27.219 9.055 1 46.78 592 GLN B CA 1
ATOM 10001 C C . GLN B 1 592 ? 4.562 27.547 8.258 1 46.78 592 GLN B C 1
ATOM 10003 O O . GLN B 1 592 ? 5.547 28.031 8.82 1 46.78 592 GLN B O 1
ATOM 10008 N N . LEU B 1 593 ? 4.496 27.234 7.051 1 52.53 593 LEU B N 1
ATOM 10009 C CA . LEU B 1 593 ? 5.66 27.531 6.23 1 52.53 593 LEU B CA 1
ATOM 10010 C C . LEU B 1 593 ? 5.859 29.047 6.117 1 52.53 593 LEU B C 1
ATOM 10012 O O . LEU B 1 593 ? 6.992 29.531 6.105 1 52.53 593 LEU B O 1
ATOM 10016 N N . GLU B 1 594 ? 4.793 29.75 6.059 1 49.78 594 GLU B N 1
ATOM 10017 C CA . GLU B 1 594 ? 4.941 31.203 6.082 1 49.78 594 GLU B CA 1
ATOM 10018 C C . GLU B 1 594 ? 5.641 31.656 7.355 1 49.78 594 GLU B C 1
ATOM 10020 O O . GLU B 1 594 ? 6.477 32.562 7.316 1 49.78 594 GLU B O 1
ATOM 10025 N N . PHE B 1 595 ? 5.223 30.922 8.391 1 45.88 595 PHE B N 1
ATOM 10026 C CA . PHE B 1 595 ? 5.859 31.234 9.664 1 45.88 595 PHE B CA 1
ATOM 10027 C C . PHE B 1 595 ? 7.332 30.844 9.641 1 45.88 595 PHE B C 1
ATOM 10029 O O . PHE B 1 595 ? 8.188 31.609 10.109 1 45.88 595 PHE B O 1
ATOM 10036 N N . ASP B 1 596 ? 7.609 29.719 9.086 1 50.06 596 ASP B N 1
ATOM 10037 C CA . ASP B 1 596 ? 9 29.281 9.055 1 50.06 596 ASP B CA 1
ATOM 10038 C C . ASP B 1 596 ? 9.836 30.172 8.141 1 50.06 596 ASP B C 1
ATOM 10040 O O . ASP B 1 596 ? 10.969 30.531 8.477 1 50.06 596 ASP B O 1
ATOM 10044 N N . LEU B 1 597 ? 9.188 30.453 7.109 1 50.44 597 LEU B N 1
ATOM 10045 C CA . LEU B 1 597 ? 9.859 31.375 6.203 1 50.44 597 LEU B CA 1
ATOM 10046 C C . LEU B 1 597 ? 10 32.75 6.836 1 50.44 597 LEU B C 1
ATOM 10048 O O . LEU B 1 597 ? 11.016 33.438 6.633 1 50.44 597 LEU B O 1
ATOM 10052 N N . PHE B 1 598 ? 8.984 33.094 7.574 1 47.31 598 PHE B N 1
ATOM 10053 C CA . PHE B 1 598 ? 9.047 34.344 8.297 1 47.31 598 PHE B CA 1
ATOM 10054 C C . PHE B 1 598 ? 10.109 34.312 9.391 1 47.31 598 PHE B C 1
ATOM 10056 O O . PHE B 1 598 ? 10.844 35.281 9.594 1 47.31 598 PHE B O 1
ATOM 10063 N N . GLU B 1 599 ? 10.094 33.219 10.023 1 45.44 599 GLU B N 1
ATOM 10064 C CA . GLU B 1 599 ? 11.102 33.094 11.07 1 45.44 599 GLU B CA 1
ATOM 10065 C C . GLU B 1 599 ? 12.508 33.031 10.477 1 45.44 599 GLU B C 1
ATOM 10067 O O . GLU B 1 599 ? 13.453 33.562 11.039 1 45.44 599 GLU B O 1
ATOM 10072 N N . ASP B 1 600 ? 12.555 32.344 9.43 1 49.41 600 ASP B N 1
ATOM 10073 C CA . ASP B 1 600 ? 13.844 32.312 8.742 1 49.41 600 ASP B CA 1
ATOM 10074 C C . ASP B 1 600 ? 14.25 33.719 8.305 1 49.41 600 ASP B C 1
ATOM 10076 O O . ASP B 1 600 ? 15.422 34.094 8.414 1 49.41 600 ASP B O 1
ATOM 10080 N N . ARG B 1 601 ? 13.273 34.469 7.883 1 46.81 601 ARG B N 1
ATOM 10081 C CA . ARG B 1 601 ? 13.516 35.875 7.531 1 46.81 601 ARG B CA 1
ATOM 10082 C C . ARG B 1 601 ? 13.836 36.688 8.766 1 46.81 601 ARG B C 1
ATOM 10084 O O . ARG B 1 601 ? 14.727 37.531 8.734 1 46.81 601 ARG B O 1
ATOM 10091 N N . ARG B 1 602 ? 13.062 36.5 9.828 1 44.72 602 ARG B N 1
ATOM 10092 C CA . ARG B 1 602 ? 13.32 37.219 11.07 1 44.72 602 ARG B CA 1
ATOM 10093 C C . ARG B 1 602 ? 14.68 36.844 11.656 1 44.72 602 ARG B C 1
ATOM 10095 O O . ARG B 1 602 ? 15.414 37.688 12.133 1 44.72 602 ARG B O 1
ATOM 10102 N N . ASN B 1 603 ? 14.828 35.594 11.57 1 43.38 603 ASN B N 1
ATOM 10103 C CA . ASN B 1 603 ? 16.141 35.188 12.047 1 43.38 603 ASN B CA 1
ATOM 10104 C C . ASN B 1 603 ? 17.25 35.688 11.141 1 43.38 603 ASN B C 1
ATOM 10106 O O . ASN B 1 603 ? 18.344 36.031 11.617 1 43.38 603 ASN B O 1
ATOM 10110 N N . SER B 1 604 ? 16.906 35.688 9.969 1 40.84 604 SER B N 1
ATOM 10111 C CA . SER B 1 604 ? 17.859 36.312 9.078 1 40.84 604 SER B CA 1
ATOM 10112 C C . SER B 1 604 ? 17.938 37.812 9.352 1 40.84 604 SER B C 1
ATOM 10114 O O . SER B 1 604 ? 19.031 38.406 9.305 1 40.84 604 SER B O 1
ATOM 10116 N N . VAL B 1 605 ? 16.797 38.406 9.703 1 42.94 605 VAL B N 1
ATOM 10117 C CA . VAL B 1 605 ? 16.766 39.812 10.031 1 42.94 605 VAL B CA 1
ATOM 10118 C C . VAL B 1 605 ? 17.344 40.031 11.422 1 42.94 605 VAL B C 1
ATOM 10120 O O . VAL B 1 605 ? 18.094 41 11.648 1 42.94 605 VAL B O 1
ATOM 10123 N N . LYS B 1 606 ? 16.953 39.312 12.391 1 42.12 606 LYS B N 1
ATOM 10124 C CA . LYS B 1 606 ? 17.547 39.438 13.719 1 42.12 606 LYS B CA 1
ATOM 10125 C C . LYS B 1 606 ? 19.062 39.188 13.664 1 42.12 606 LYS B C 1
ATOM 10127 O O . LYS B 1 606 ? 19.828 39.844 14.375 1 42.12 606 LYS B O 1
ATOM 10132 N N . ALA B 1 607 ? 19.406 38.312 12.898 1 39.81 607 ALA B N 1
ATOM 10133 C CA . ALA B 1 607 ? 20.844 38.219 12.672 1 39.81 607 ALA B CA 1
ATOM 10134 C C . ALA B 1 607 ? 21.406 39.5 12.078 1 39.81 607 ALA B C 1
ATOM 10136 O O . ALA B 1 607 ? 22.5 39.938 12.43 1 39.81 607 ALA B O 1
ATOM 10137 N N . ASN B 1 608 ? 20.5 40.156 11.328 1 36.66 608 ASN B N 1
ATOM 10138 C CA . ASN B 1 608 ? 20.922 41.438 10.797 1 36.66 608 ASN B CA 1
ATOM 10139 C C . ASN B 1 608 ? 20.812 42.531 11.844 1 36.66 608 ASN B C 1
ATOM 10141 O O . ASN B 1 608 ? 21.656 43.438 11.898 1 36.66 608 ASN B O 1
ATOM 10145 N N . ARG B 1 609 ? 19.797 42.531 12.68 1 37.62 609 ARG B N 1
ATOM 10146 C CA . ARG B 1 609 ? 19.688 43.594 13.672 1 37.62 609 ARG B CA 1
ATOM 10147 C C . ARG B 1 609 ? 20.734 43.438 14.766 1 37.62 609 ARG B C 1
ATOM 10149 O O . ARG B 1 609 ? 21.219 44.438 15.305 1 37.62 609 ARG B O 1
ATOM 10156 N N . LYS B 1 610 ? 20.984 42.281 15.242 1 36.44 610 LYS B N 1
ATOM 10157 C CA . LYS B 1 610 ? 22.062 42.188 16.219 1 36.44 610 LYS B CA 1
ATOM 10158 C C . LYS B 1 610 ? 23.391 42.656 15.609 1 36.44 610 LYS B C 1
ATOM 10160 O O . LYS B 1 610 ? 24.25 43.188 16.312 1 36.44 610 LYS B O 1
ATOM 10165 N N . VAL B 1 611 ? 23.469 42.469 14.328 1 34.06 611 VAL B N 1
ATOM 10166 C CA . VAL B 1 611 ? 24.641 43.062 13.688 1 34.06 611 VAL B CA 1
ATOM 10167 C C . VAL B 1 611 ? 24.516 44.594 13.703 1 34.06 611 VAL B C 1
ATOM 10169 O O . VAL B 1 611 ? 25.516 45.281 13.93 1 34.06 611 VAL B O 1
ATOM 10172 N N . SER B 1 612 ? 23.266 45.031 13.578 1 31.5 612 SER B N 1
ATOM 10173 C CA . SER B 1 612 ? 23.172 46.469 13.539 1 31.5 612 SER B CA 1
ATOM 10174 C C . SER B 1 612 ? 23.328 47.062 14.938 1 31.5 612 SER B C 1
ATOM 10176 O O . SER B 1 612 ? 23.875 48.156 15.094 1 31.5 612 SER B O 1
ATOM 10178 N N . LYS B 1 613 ? 22.781 46.438 15.945 1 32.41 613 LYS B N 1
ATOM 10179 C CA . LYS B 1 613 ? 22.969 47.062 17.25 1 32.41 613 LYS B CA 1
ATOM 10180 C C . LYS B 1 613 ? 24.438 47.062 17.656 1 32.41 613 LYS B C 1
ATOM 10182 O O . LYS B 1 613 ? 24.859 47.875 18.5 1 32.41 613 LYS B O 1
ATOM 10187 N N . TYR B 1 614 ? 25.172 46.094 17.125 1 29.27 614 TYR B N 1
ATOM 10188 C CA . TYR B 1 614 ? 26.594 46.219 17.453 1 29.27 614 TYR B CA 1
ATOM 10189 C C . TYR B 1 614 ? 27.234 47.344 16.672 1 29.27 614 TYR B C 1
ATOM 10191 O O . TYR B 1 614 ? 28.422 47.656 16.844 1 29.27 614 TYR B O 1
ATOM 10199 N N . ARG B 1 615 ? 26.562 47.781 15.602 1 28.59 615 ARG B N 1
ATOM 10200 C CA . ARG B 1 615 ? 27.141 48.938 14.906 1 28.59 615 ARG B CA 1
ATOM 10201 C C . ARG B 1 615 ? 27.109 50.188 15.781 1 28.59 615 ARG B C 1
ATOM 10203 O O . ARG B 1 615 ? 27.922 51.094 15.609 1 28.59 615 ARG B O 1
ATOM 10210 N N . HIS B 1 616 ? 26.062 50.344 16.547 1 26.86 616 HIS B N 1
ATOM 10211 C CA . HIS B 1 616 ? 26.031 51.656 17.172 1 26.86 616 HIS B CA 1
ATOM 10212 C C . HIS B 1 616 ? 27.141 51.812 18.188 1 26.86 616 HIS B C 1
ATOM 10214 O O . HIS B 1 616 ? 27.359 52.906 18.719 1 26.86 616 HIS B O 1
ATOM 10220 N N . SER B 1 617 ? 27.5 50.75 18.922 1 25.95 617 SER B N 1
ATOM 10221 C CA . SER B 1 617 ? 28.469 51.125 19.938 1 25.95 617 SER B CA 1
ATOM 10222 C C . SER B 1 617 ? 29.844 51.344 19.328 1 25.95 617 SER B C 1
ATOM 10224 O O . SER B 1 617 ? 30.844 51.438 20.047 1 25.95 617 SER B O 1
ATOM 10226 N N . MET B 1 618 ? 30.031 50.969 17.984 1 24.22 618 MET B N 1
ATOM 10227 C CA . MET B 1 618 ? 31.359 51.406 17.531 1 24.22 618 MET B CA 1
ATOM 10228 C C . MET B 1 618 ? 31.375 52.906 17.281 1 24.22 618 MET B C 1
ATOM 10230 O O . MET B 1 618 ? 30.391 53.469 16.828 1 24.22 618 MET B O 1
ATOM 10234 N N . PRO B 1 619 ? 32.219 53.75 17.969 1 23.94 619 PRO B N 1
ATOM 10235 C CA . PRO B 1 619 ? 32.375 55.188 17.672 1 23.94 619 PRO B CA 1
ATOM 10236 C C . PRO B 1 619 ? 32.406 55.469 16.188 1 23.94 619 PRO B C 1
ATOM 10238 O O . PRO B 1 619 ? 32.75 54.594 15.383 1 23.94 619 PRO B O 1
ATOM 10241 N N . ASP B 1 620 ? 31.609 56.438 15.586 1 25.17 620 ASP B N 1
ATOM 10242 C CA . ASP B 1 620 ? 31.562 57.094 14.273 1 25.17 620 ASP B CA 1
ATOM 10243 C C . ASP B 1 620 ? 32.969 57.344 13.742 1 25.17 620 ASP B C 1
ATOM 10245 O O . ASP B 1 620 ? 33.688 58.219 14.219 1 25.17 620 ASP B O 1
ATOM 10249 N N . ILE B 1 621 ? 33.906 56.469 13.547 1 22.92 621 ILE B N 1
ATOM 10250 C CA . ILE B 1 621 ? 35.062 56.906 12.805 1 22.92 621 ILE B CA 1
ATOM 10251 C C . ILE B 1 621 ? 34.625 57.469 11.461 1 22.92 621 ILE B C 1
ATOM 10253 O O . ILE B 1 621 ? 33.969 56.781 10.672 1 22.92 621 ILE B O 1
ATOM 10257 N N . ALA B 1 622 ? 34.562 58.844 11.305 1 21.28 622 ALA B N 1
ATOM 10258 C CA . ALA B 1 622 ? 34.469 59.844 10.25 1 21.28 622 ALA B CA 1
ATOM 10259 C C . ALA B 1 622 ? 35.25 59.406 9.016 1 21.28 622 ALA B C 1
ATOM 10261 O O . ALA B 1 622 ? 36.5 59.469 9.008 1 21.28 622 ALA B O 1
ATOM 10262 N N . ILE B 1 623 ? 35.188 58.281 8.398 1 20.25 623 ILE B N 1
ATOM 10263 C CA . ILE B 1 623 ? 35.875 58.25 7.117 1 20.25 623 ILE B CA 1
ATOM 10264 C C . ILE B 1 623 ? 35.281 59.281 6.18 1 20.25 623 ILE B C 1
ATOM 10266 O O . ILE B 1 623 ? 34.094 59.281 5.883 1 20.25 623 ILE B O 1
ATOM 10270 N N . ASN B 1 624 ? 35.875 60.594 6 1 21.23 624 ASN B N 1
ATOM 10271 C CA . ASN B 1 624 ? 35.906 61.688 5.059 1 21.23 624 ASN B CA 1
ATOM 10272 C C . ASN B 1 624 ? 35.969 61.188 3.613 1 21.23 624 ASN B C 1
ATOM 10274 O O . ASN B 1 624 ? 37 60.688 3.168 1 21.23 624 ASN B O 1
ATOM 10278 N N . GLY B 1 625 ? 35.312 60.094 3.178 1 20.5 625 GLY B N 1
ATOM 10279 C CA . GLY B 1 625 ? 35.5 60 1.737 1 20.5 625 GLY B CA 1
ATOM 10280 C C . GLY B 1 625 ? 35.125 61.281 1.015 1 20.5 625 GLY B C 1
ATOM 10281 O O . GLY B 1 625 ? 34.312 62.062 1.514 1 20.5 625 GLY B O 1
ATOM 10282 N N . VAL B 1 626 ? 36.062 61.875 0.064 1 21.73 626 VAL B N 1
ATOM 10283 C CA . VAL B 1 626 ? 36.406 62.781 -1.049 1 21.73 626 VAL B CA 1
ATOM 10284 C C . VAL B 1 626 ? 35.344 62.656 -2.139 1 21.73 626 VAL B C 1
ATOM 10286 O O . VAL B 1 626 ? 35.281 61.625 -2.838 1 21.73 626 VAL B O 1
ATOM 10289 N N . ILE B 1 627 ? 34.062 62.719 -1.834 1 21.03 627 ILE B N 1
ATOM 10290 C CA . ILE B 1 627 ? 33.125 63.031 -2.912 1 21.03 627 ILE B CA 1
ATOM 10291 C C . ILE B 1 627 ? 33.469 64.438 -3.496 1 21.03 627 ILE B C 1
ATOM 10293 O O . ILE B 1 627 ? 33.188 65.438 -2.875 1 21.03 627 ILE B O 1
ATOM 10297 N N . ASP B 1 628 ? 34.719 64.688 -4.172 1 18.64 628 ASP B N 1
ATOM 10298 C CA . ASP B 1 628 ? 34.625 65.625 -5.273 1 18.64 628 ASP B CA 1
ATOM 10299 C 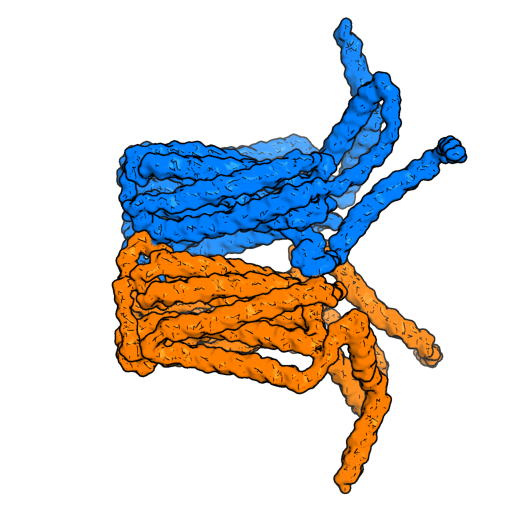C . ASP B 1 628 ? 33.875 65.062 -6.457 1 18.64 628 ASP B C 1
ATOM 10301 O O . ASP B 1 628 ? 34 63.844 -6.762 1 18.64 628 ASP B O 1
#

Solvent-accessible surface area (backbone atoms only — not comparable to full-atom values): 66247 Å² total; per-residue (Å²): 126,72,67,64,59,56,54,50,53,49,49,52,51,48,52,51,50,56,75,45,36,68,61,53,47,49,59,52,42,48,52,49,46,44,48,55,39,29,70,77,51,78,50,58,79,70,71,72,71,70,53,54,55,56,52,50,49,52,52,47,51,51,50,50,51,54,51,48,53,53,43,56,72,63,52,43,74,71,46,62,59,56,47,49,51,50,45,48,52,52,41,51,51,45,52,52,47,48,51,51,51,49,50,47,53,53,47,42,43,75,72,49,74,68,47,92,70,52,37,73,72,58,64,65,56,52,49,51,52,50,53,32,43,54,44,36,42,53,36,36,51,48,48,46,46,50,44,65,72,36,60,82,26,34,64,80,46,73,34,93,47,76,66,51,49,52,51,50,40,51,39,34,53,46,51,38,53,42,47,54,48,51,51,53,48,48,64,50,36,14,36,50,40,62,59,84,33,56,67,46,53,54,47,51,52,47,50,53,50,50,47,50,52,53,43,49,48,55,56,48,49,54,42,46,58,55,48,55,59,41,38,69,34,75,70,32,59,86,34,92,82,28,36,87,64,66,83,80,63,84,43,58,78,83,69,49,61,70,44,41,38,37,54,48,31,31,37,72,66,45,50,52,61,50,36,52,52,35,53,62,50,40,42,61,51,50,52,45,47,48,43,40,19,43,39,49,23,62,52,44,17,50,50,49,49,47,48,52,50,44,47,45,45,44,44,46,48,46,45,47,55,56,40,63,71,61,74,68,89,82,77,81,66,66,78,66,79,70,71,77,64,76,71,57,68,66,58,39,51,52,49,38,53,40,24,53,50,37,32,51,40,44,54,50,44,51,54,51,50,51,46,42,53,43,40,36,67,63,37,59,76,67,63,66,56,63,68,47,53,47,44,34,54,38,17,53,44,40,31,54,41,27,48,50,49,27,55,56,46,68,68,53,61,73,85,56,43,29,48,56,41,37,28,60,43,43,56,56,48,52,50,46,51,54,26,52,55,52,49,53,50,44,49,55,48,47,53,54,34,50,53,45,33,36,73,53,65,71,39,52,72,67,55,48,56,44,47,52,51,24,52,49,31,45,52,51,24,51,52,34,41,49,63,24,46,64,49,59,55,12,48,27,72,69,50,48,63,56,38,56,85,32,50,57,50,40,30,52,23,50,26,51,41,23,52,48,48,38,52,50,51,50,51,52,51,52,51,49,52,54,60,64,35,86,85,50,84,76,63,67,49,51,67,36,55,51,41,50,51,61,47,57,60,53,48,62,42,54,48,44,36,22,50,50,53,23,48,53,28,46,47,54,48,49,53,40,50,62,67,19,65,81,41,74,53,78,53,74,59,52,68,63,52,50,46,48,51,42,43,51,47,42,48,52,40,45,56,46,41,57,52,45,60,56,47,66,76,46,78,83,76,79,77,79,77,83,82,123,125,72,67,63,58,54,52,51,52,48,50,50,50,48,51,49,50,58,74,46,37,69,62,53,49,51,59,52,43,47,53,49,47,45,50,55,40,29,70,76,49,79,50,58,81,67,68,72,68,69,53,55,55,56,52,49,51,51,50,48,52,51,49,50,51,53,50,48,51,52,42,54,70,63,51,42,72,71,48,62,60,55,44,49,50,50,45,48,52,53,41,49,50,44,52,52,47,50,50,52,53,50,48,47,51,53,48,42,43,74,73,48,74,68,47,93,70,51,38,74,70,58,63,66,58,51,50,50,51,50,52,31,43,54,43,36,42,54,36,37,52,46,49,46,46,51,45,64,72,36,59,83,27,34,66,80,32,81,38,94,46,74,67,50,50,52,51,48,41,52,39,34,54,46,51,38,52,42,48,55,48,51,53,53,47,48,62,52,37,14,38,52,41,62,60,86,32,53,67,47,53,53,50,51,51,47,52,54,49,50,47,50,51,54,42,50,48,55,57,48,50,54,43,44,57,54,49,56,58,43,40,68,34,76,69,30,58,86,35,92,83,28,39,87,65,67,80,80,64,83,42,59,78,84,69,49,60,70,47,43,37,36,54,49,30,32,37,71,66,45,50,54,62,50,36,52,51,35,51,60,48,40,42,60,52,50,52,45,47,49,43,41,18,43,39,49,24,61,50,44,17,49,50,50,48,48,48,53,50,44,45,45,45,45,44,46,48,46,44,48,55,55,38,64,71,60,70,70,80,83,72,85,66,69,76,66,77,71,72,77,64,77,72,56,67,65,59,40,51,52,49,38,53,40,24,53,51,38,33,52,40,44,54,51,43,52,54,50,50,52,46,43,53,43,41,37,69,63,38,58,76,68,63,66,58,64,66,48,53,46,43,35,53,39,17,52,43,41,32,53,40,28,47,52,49,26,55,55,46,67,67,54,61,73,86,57,43,28,48,54,42,38,27,60,43,43,58,57,48,51,50,44,52,54,27,51,56,52,50,53,51,44,49,54,49,47,54,53,34,50,52,44,33,35,75,52,64,70,39,51,72,68,55,49,56,44,47,51,51,23,52,49,30,46,51,50,24,52,51,33,43,48,63,23,46,64,49,58,57,12,48,28,71,70,50,49,62,54,38,57,86,31,50,59,52,40,29,52,25,50,25,51,42,22,52,48,48,38,53,51,52,51,51,51,51,52,52,50,53,53,60,64,34,86,85,50,85,76,63,68,49,50,66,37,55,52,40,50,50,60,47,55,60,51,47,62,41,53,48,44,36,22,52,51,54,23,48,53,29,45,47,54,49,48,52,40,51,63,66,18,68,82,40,74,53,78,54,74,56,51,68,62,53,50,45,49,51,43,46,51,46,42,49,53,41,49,56,46,45,60,52,46,60,59,50,67,75,48,79,83,76,79,75,78,76,82,81,122

Radius of gyration: 35.26 Å; Cα contacts (8 Å, |Δi|>4): 1194; chains: 2; bounding box: 132×103×86 Å

pLDDT: mean 77.94, std 21.34, range [18.64, 97.25]

Organism: Bursaphelenchus xylophilus (NCBI:txid6326)

Secondary structure (DSSP, 8-state):
--HHHHHHHHHHHHHHHHHTHHHHHHHHHHHHHHHHHHHHS------SHHHHHHHHHHHHHHHHHHHHHHHHHH--SSHHHHHHHHHHHHHHHHHHHHHHHHHHHHHHHHH-PPPSS--PPPHHHHHHHHHHHHHHHHHHHHHHHHHHHTTT-HHHH--SSHHHHHHHHHHHHHHHHHHHHHHHHHHHHHHH---S-HHHHHHHHHHHHHHHHHHHHHHHHHHHHHHHHHHTSGGGTT-TTS-SS-------GGG--THHHHHHHHIIIIIHHHHHHHHHHHHHHHHHHHHHHTTHHHHHHHHHHHHHHHHHHHHHHHHHHHHHHS------------------HHHHHHHHHHHHHHHHHHHHHHHHHHHHHHTHHHHHHHT--HHHHHHHHHHHHHHHHHHHHHHHHHHS-GGGB-HHHHHHTHHHHHHHHHHHHHHHHHHHHHHHHHHHHHHTTSS-HHHHHHHHHHHHHHHHHHHHHHHHHHHHTTB-HHHHHHTTTTHHHHHHHHHHHHHHHHHHHHHHHHHHHHHHSSSS-----HHHHHHHHHHHHTHHHHHHHHHHHHHHHHHHHHHHHHHTTTSSSS----HHHHHHHHHHHHHHHHHHHHHHHHHHTS----------/--HHHHHHHHHHHHHHHHHTHHHHHHHHHHHHHHHHHHHHS------SHHHHHHHHHHHHHHHHHHHHHHHHHH--SSHHHHHHHHHHHHHHHHHHHHHHHHHHHHHHHHH-PPPSS--PPPHHHHHHHHHHHHHHHHHHHHHHHHHHHTTT-TTTS--SSHHHHHHHHHHHHHHHHHHHHHHHHHHHHHHH---S-HHHHHHHHHHHHHHHHHHHHHHHHHHHHHHHHHHTSGGGTT-TTS-SS-------GGG--THHHHHHHHIIIIIHHHHHHHHHHHHHHHHHHHHHHTTHHHHHHHHHHHHHHHHHHHHHHHHHHHHHHS------------------HHHHHHHHHHHHHHHHHHHHHHHHHHHHHHTHHHHHHHT--HHHHHHHHHHHHHHHHHHHHHHHHHHS-GGGB-HHHHHHTHHHHHHHHHHHHHHHHHHHHHHHHHHHHHHTTSS-HHHHHHHHHHHHHHHHHHHHHHHHHHHHTTB-HHHHHHTTTTHHHHHHHHHHHHHHHHHHHHHHHHHHHHHHSSSS-----HHHHHHHHHHHHTTHHHHHHHHHHHHHHHHHHHHHHHHTTTSSSS----HHHHHHHHHHHHHHHHHHHHHHHHHHTS----------

Foldseek 3Di:
DVVVVVVVVVVVVVVCCVVCVVVVVVVVVVVVVVVVCCVPQVQDDDDPPVLVVLLVVLVVVLVVLVVLLVCLLQVQAPNLVSLLVNLVVLLVLLVVLLVLLVVVLVCCVPRADWDPDFLDDQPLLLVLLVVLLVLLLVLLVVVLVVCVVCVVWCLVNVDPDPVSSVSSNSSSVSSNVSSVSLSVSLVSLRGGAARSHSVSVSSLSSNLSSLVSQLSSLLSVVLNNLLLLLLLDPLCQPPSRHRVDNDDTPDDLVPDDDPRVVVVCVCLQPSVVSNSLSSNQNSLSSNLSSCSSNPQLVVQLVVVVVVVVVVCVVVVVVVVVVCVVVVDDDDPPPPPPPPAPDDDPVLQVVLLVLLVVLLVLLVVLLVVLVVCLVCVPVCLVVVPCVNLVSLLVSLVSLLVNLVSLLVSLVPDDPVQFRSSLLSSCVSLLVLLVVLLVLLVVLLVLVLVLLVQCVVQVSDPPVRSVSVNSSSVSVSSSSVSLSSNLSRVSRGDLSNLVSSLSRLLSNLVSLLSSLVSLLVSLSSVLSVLSVQSHPPDDSRHHNVSSVSSSVSSSSSSSSNNNSVSSSSSSVSSNVSCVQVQSVPDDDRDHDPVVVVVVVVVVVVVVVVVVVVVVVVVVPPPPPPPPDPD/DVVVVVVVVVVVVVVCCVVCVVVVVVVVVVVVVVVVCCVPQVADDDDPPVLVVLLVVLVVVLVVLVVLLVCLLQPQDPNLVSLLVSLVVLLVLLVVLLVLLVVVLVCCVPRADWDPDFLDDQPLLLVLLVVLLVLLLVLLVVVLVVCVVCVVWCLVNVDDDPVSNVSSNSSSVSSNVSSVSLSVSLVSLRGGAARSHSVSVSSLSSNLSSLVSQLSSLLSVVLNNLLLLLLLDPLCQPPSRHRVDNDDTPDDLVPDDDPRVVVVCVCLQPSVVSNSLSSNQNSLSSNLSSCSSNPQLVVQLVVVVVVVVVVVVVVVVVCVVVCVVVVDDDDPPPPPPPPAPDDDPVLQVVLLVLLVVLLVLLVVLLVVLVVCLVCVPPCLVVVPCVNLVSLLVSLVSLLVNLVSLLVSLVPDDPVQFRSSLLSSCVSLLVLLVVLLVLLVVLLVLVLVLLVQCVVQVSDPPVRSVSVNSSSVSVSSSSVSLSSNLSRVSRGDLSNLVSSLSRLLSNLVSLLSSLVSLLVSLSSVLSVLSVQSHPPDDSRHHPVSSVSSSVSSSSSSSSNNNSVSSSSSSVSSNVSCVQVQSVPDDDRDHDPVVVVVVVVVVVVVVVVVVVVVVVVVVPPPPPPPPPPD

Sequence (1256 aa):
MNARKTDFKEHLKAEFKGELGPLHEIDRDENEFCTRLKKKTRVYCPEGSDRMLGVWLIYFVVSIALCMNVYVLLNRVDTIFYLRLYQLVVSMIMIITTFVMLEFMWFARCNVAKLYRPHTLPRPMLFSGLMLTVGIVLGYAYFVVFNLTFKDCDELVDAHDQNEVWLEIIYDVTMILFCILSFVYLMQRSYYGTLNQKVDHLRRLWINAAVYIVWLQVVVNKGYLSHQTLCQRKELNGSMWCPGVQRQYTCNTSDLQGTRQVWYYLNKGLLSSAITACASEFFPVVLVAHWLVCGGAEERAEDLIRRQRQKKSVRRVLQRFITDISRVVGGRAKKPPMPPLITSPFLQTCLMITAWTSGIFVVGQWFVRFYYTILFDKLHAQGWMTDYYVQIGVGIMQVIFHAMVFHWAAKVEERRFDAYHKAEARGDVVLILGCCILLTIKFVLQVVEMDYQKNDGFLNSTGFVMRIFGLLTTTASQWLQFFSLRRILALSNRDMKASRRFLPSIAIASFMANVVNFGLTYFETTIIKYQIGHEKEFGFSAVTLMSMIVTQILYPADYLYAFTVAGCWMDLIYRYTRIGYFQLGPPHLDQQLEFDLFEDRRNSVKANRKVSKYRHSMPDIAINGVIDMNARKTDFKEHLKAEFKGELGPLHEIDRDENEFCTRLKKKTRVYCPEGSDRMLGVWLIYFVVSIALCMNVYVLLNRVDTIFYLRLYQLVVSMIMIITTFVMLEFMWFARCNVAKLYRPHTLPRPMLFSGLMLTVGIVLGYAYFVVFNLTFKDCDELVDAHDQNEVWLEIIYDVTMILFCILSFVYLMQRSYYGTLNQKVDHLRRLWINAAVYIVWLQVVVNKGYLSHQTLCQRKELNGSMWCPGVQRQYTCNTSDLQGTRQVWYYLNKGLLSSAITACASEFFPVVLVAHWLVCGGAEERAEDLIRRQRQKKSVRRVLQRFITDISRVVGGRAKKPPMPPLITSPFLQTCLMITAWTSGIFVVGQWFVRFYYTILFDKLHAQGWMTDYYVQIGVGIMQVIFHAMVFHWAAKVEERRFDAYHKAEARGDVVLILGCCILLTIKFVLQVVEMDYQKNDGFLNSTGFVMRIFGLLTTTASQWLQFFSLRRILALSNRDMKASRRFLPSIAIASFMANVVNFGLTYFETTIIKYQIGHEKEFGFSAVTLMSMIVTQILYPADYLYAFTVAGCWMDLIYRYTRIGYFQLGPPHLDQQLEFDLFEDRRNSVKANRKVSKYRHSMPDIAINGVID